Protein AF-A0A9E0LQG8-F1 (afdb_monomer)

Sequence (1253 aa):
SELAASFALAREAVRRRAPFCIGLVSGSLLGAQRAAEAGMAVLVPGSVGEAVDHTCAAILAAESALVPVVVALDGPTLAGAVQEAALPEIALLGRLLGHPADNVHCDGAALRELFGEHRRRIPRGHDAGRSVRLGGEPGPQAASAAYAAERIFFTPDLARHVDTALSRVAESTGRPLPAVAGSKLGRVDLGIVACGAFAETASALAAAAGRPGPRLAVVALRRFAPLPEAELAELVGGCRKLAVLERLDGATGAGAGILTATLRRGLTSTGAGVGADIELATIGVAGESATLRAADLAAACRVLAERFRPLLLPGLRTAASDAYPKRRALQDRFRRDLPGWDELSAHGEGDLDLRPAGGVTLRFERRLGNGELARASARLLGTVLGGHLRSRLELAAPAAGLAEHDWLIWAPEPFADPGEPPAADLEFQFVRPPEGGARDLFLGALVALVARRTGRPLKERVLRAVAEQLHAECAADELEAHAADLLAGFAEPEVALRPFLATGPSKPRTATPPRASGRSRAAVDSAGGGTGAIGAIGDGARFWDQIGLPLGEGAGDELLPDPTLALAALPALSSPVGASDFPGQPTFLPEKCTGCAACWTLCPHSAIEVNAQPIAQLLEAGIAAVGRSGRSAEGLRRFTRKLAERIAFEAATRHGGTLGEWLVSAAGAVFAAAALAPERLAEARAALALVASEIGVLQVAATPELYFSSAGTALADGALLVLAVDPDRCTACGICVAECAPEALVRQAVSAAPADGAPARLAAERATIHALDLLPASDKAAVERVAAAPKLGPLAAALLAPEGVVPLAGFDRARPGSASRLAVRQAFGLLARALAPRRAAQRAELQKLGERLAEAVHSTLGRALPDRDLAALSRGLDSAGGGVVDLGELATRLAGVVTSERVDVSRLGHLVEAARAVADLGARLGAGDDALSPLFSVVVGPGEALSWARQFPDNPFGVPATVAVSAPIALARGLAIAETERAVAAARVLRRARLELERPQEARLAPELLARLAWGDLDAAERTFAVPIVVLIDESAGDDEAGAANALLAAALPVAVVTLDGGYGRGPRSAWWAIAVTAASAGEGIVAHAAIAGDAAGGAGGSGMAPLAEAWTAFATGERSALVRVLAPSWVSRAAPGGAVEPFEDYVLDRARRAVEAREFPLGCRTAAAPSTPTALRVDPFSAREARTVVHDAELAALEVRHRAELAGLETELRHRLAERARTRLLELAAHRSAEISDGAKSTDRAESPRAS

pLDDT: mean 79.31, std 16.02, range [28.98, 97.31]

Radius of gyration: 38.54 Å; Cα contacts (8 Å, |Δi|>4): 2157; chains: 1; bounding box: 89×76×172 Å

Foldseek 3Di:
DVLLVVLVVLLVQQVLLAQDEAEAEFLFCSSVVSNQVSPEWEFFDAAQQLLQLLNQLQNQLSLQLSHYHYYYAQHQFHVPKDWDYDHDDPVLSCVSNPDQQDKDARDFDVSCVVANRIAGSGHDSDDPVDDDDPDDDDDPVCNVVSVVCCCPGRRPCSVVSSVVSQVSSCVSVVHHDDQKDWAAQQPWLEEEEEEYLVQLQQCLLQVVDDPPATRYIYMYGGILPPRPLVVVLRRDPNPAEYEYEGEDPDDDPVNDGPSQVSNLVSPVVVVNPDVPRHDYAYAYAYDSNGFAASQQVRQVRRCCSVDNARAAYRLADLAFDPVAVVQRVVSVVCPVVDPCSCRHYRYGPDFDASAPPLKAKEKEWEQFDFCVLVVLLSVCCCQFVNFIKGKRGDPDGHQHFDTDIIMMIGDRYDGRDNIDGPDHPYYFHYPDQDDQLLSLLQSLLSNLVSCVSSVNDGDLVSLLVVLCVQQVVDDPVSSVSSSVSNSNSNVCVVVSCVLRDDPDDDPPPQQPFDPCQLVSCCLLVVVVPPPPCVPHQQNLVVCCSQPVRCVRRVNNSSHHDDPCVVVVGAHAQRAGWGLLPAAWFWDFAQQLDALLLQQCLQFLFNQKDKAWAQQLQLQVLLQVQCVVVVHGLPLQNVCSVQLSVQLLVVCLPRFWDFQLVSLVVSCVVSLVVPPDDPVSSVSNVVSSVSSCQQQRLWIWGQHELQQADPVSHGDPRHIIMTIAGQSRQANNLQQSQVQPPSNSIGTDDDDSDDPPCSVVVNVSSVSNSNSVSSGDQHDPVSLVSQCPDQSRHDLSSLSSGLQLALQFHGDFSHDRSFLLSSLVSSLSSLLSVLLVVLLVVLLVVLVVLLVLLVVVLVVLVVLQDDPDCVVLVVVLVVVVDPDDDDPVVSCVSSVVRDPGDDRPVVLSVLSVVLSVVSVVLSVLQPDPPNSLRALAEEEEEDDPSCPRCPDPPRHRGSHHYDYDPDLSLVVLLVLLQVLLVVLLVVVLSVVLSVCSSPPVVVSVVSPVVSVPDGSVNDDQSSLLSRHAYEYEEELVPALVSLVSVLVSQVVLTRYEYEYEYQPPPCQCVRSLNVSLVVCLVVLAAKEWEAEDESSDDDDPDGHRCVQSSVRSNLSSRGHRYYYYYYYRHGLPPDPPVNDDRPDSRCPGRVVRVCCPVVVSTDGAMDHSPDPDPVPRDPDPVPVVVVVVCVVVVVVVVVVVVVVVVVVVVVVVVVVVVVVVVVVVVVVVVVVVVVVVVVVPPDDDDDDDDDDDD

Secondary structure (DSSP, 8-state):
-HHHHTHHHHHHHHHTT---EEEEEESSSHHHHHHHHHT-EEE--SSHHHHHHHHHHHHHHHHHHTS-EEEEEEIIIIIS------PPPHHHHHHHH--TT-EEE--SHHHHHHH-SEEESS--SSBTTB-----PPPPHHHHHHHHHHHHHHTSTTHHHHHHHHHHHHHHHHS----SEEE---TT-SEEEEE-THHHHHHHHHHHH--SSS--EEEEEE-EEES--HHHHHHHHTT-SEEEEEEEE-S--TTS--HHHHHHHHHHHHTT--BTTTBEEEEEEEESTT---BHHHHHHHHHHHHHS--SEEEET---S--TT-HHHHHHHHHHHHHSTTTTSSEE---S----PPTT-EEEEEEESSS-THHHHHHHHHHHHHH-SEEEEE--SSPPPTTS-EEEEEEEESS------B-S--SEEEEESS---HHHHHHHHHHHHHHHHHHHT----HHHHHHHHHHHTTTS-HHHHHHHHHHHHHHHH-HHHHHGGG--SS-----PPPPP---HHHHHHHHHHT-STT-TTSTT-HHHHIIIIIHHHHTT-GGG----HHHHTT---TT-----GGGSS-PEEE-GGG-----HHHHS-TT--EEEEEEEHHHHHHHHHHHHHHTT---GGGGGGHHHHHHHHHHHHTT--EEEHHHHHHHHHHHHHHHTT--HHHHHHHHHHHHHHHHHHTT-EEE--BTTTB-TTSPBPTT-EEEEEEE-TTT-----HHHHT-TT--EEEPP--SS--TTHHHHHHHHHHHHHHHHTSPSPPHHHHHHHHH-TTTHHHHHHHHSHHHHTTB-S--SPPTT-HHHHHHHHHHHHHHHHHHHHHHHHHHHHHHHHHHHHHHHHHHHHTTS-SS-HHHHHHHHHHH-SS---HHHHHHHHTTT--PPPP-HHHHHHHHHHHHHHHHHHHHT--TT-TTS-S-EEEE-S-STTGGGS-TT---BSS-EEE-SS-HHHHHHHHHHHHHHHHHHHHHHHHHHHHHHH-HHHHTTHHHHHHT--GGG--HHHHTTSPPEEEEEETTS-HHHHHHHHHHHHTT-SEEEEEEE---S-GGGSHHHHHHHHHHHHT-SEEEEEE---S-S--SS--TTHHHHHHHHHHHHT--EEEEEEE---S-S---TT-----HHHHHHHHHHHHHHTTSS--EEE-TTS---TTTT---TTHHHHHHHHHHHHHHHHHHHHHHHHHHHHHHHHHHHHHHHHHHHHHHHHHHHHHHHHHTTS-----------

Nearest PDB structures (foldseek):
  6cio-assembly3_E  TM=6.772E-01  e=2.168E-27  Moorella thermoacetica ATCC 39073
  6cio-assembly2_D  TM=6.662E-01  e=2.625E-27  Moorella thermoacetica ATCC 39073
  6cip-assembly1_B  TM=6.735E-01  e=9.550E-27  Moorella thermoacetica ATCC 39073
  2c3m-assembly1_A  TM=6.853E-01  e=3.983E-25  Desulfocurvibacter africanus
  7plm-assembly1_B  TM=6.767E-01  e=3.268E-24  Desulfocurvibacter africanus

Structure (mmCIF, N/CA/C/O backbone):
data_AF-A0A9E0LQG8-F1
#
_entry.id   AF-A0A9E0LQG8-F1
#
loop_
_atom_site.group_PDB
_atom_site.id
_atom_site.type_symbol
_atom_site.label_atom_id
_atom_site.label_alt_id
_atom_site.label_comp_id
_atom_site.label_asym_id
_atom_site.label_entity_id
_atom_site.label_seq_id
_atom_site.pdbx_PDB_ins_code
_atom_site.Cartn_x
_atom_site.Cartn_y
_atom_site.Cartn_z
_atom_site.occupancy
_atom_site.B_iso_or_equiv
_atom_site.auth_seq_id
_atom_site.auth_comp_id
_atom_site.auth_asym_id
_atom_site.auth_atom_id
_atom_site.pdbx_PDB_model_num
ATOM 1 N N . SER A 1 1 ? -10.215 -6.485 8.332 1.00 58.19 1 SER A N 1
ATOM 2 C CA . SER A 1 1 ? -10.080 -7.384 7.160 1.00 58.19 1 SER A CA 1
ATOM 3 C C . SER A 1 1 ? -9.620 -8.795 7.545 1.00 58.19 1 SER A C 1
ATOM 5 O O . SER A 1 1 ? -10.278 -9.752 7.157 1.00 58.19 1 SER A O 1
ATOM 7 N N . GLU A 1 2 ? -8.560 -8.961 8.343 1.00 67.81 2 GLU A N 1
ATOM 8 C CA . GLU A 1 2 ? -7.999 -10.278 8.722 1.00 67.81 2 GLU A CA 1
ATOM 9 C C . GLU A 1 2 ? -9.005 -11.238 9.376 1.00 67.81 2 GLU A C 1
ATOM 11 O O . GLU A 1 2 ? -9.117 -12.399 8.978 1.00 67.81 2 GLU A O 1
ATOM 16 N N . LEU A 1 3 ? -9.807 -10.749 10.330 1.00 77.50 3 LEU A N 1
ATOM 17 C CA . LEU A 1 3 ? -10.852 -11.563 10.962 1.00 77.50 3 LEU A CA 1
ATOM 18 C C . LEU A 1 3 ? -11.924 -12.015 9.955 1.00 77.50 3 LEU A C 1
ATOM 20 O O . LEU A 1 3 ? -12.453 -13.118 10.068 1.00 77.50 3 LEU A O 1
ATOM 24 N N . ALA A 1 4 ? -12.218 -11.190 8.944 1.00 73.38 4 ALA A N 1
ATOM 25 C CA . ALA A 1 4 ? -13.149 -11.549 7.878 1.00 73.38 4 ALA A CA 1
ATOM 26 C C . ALA A 1 4 ? -12.571 -12.640 6.962 1.00 73.38 4 ALA A C 1
ATOM 28 O O . ALA A 1 4 ? -13.299 -13.556 6.585 1.00 73.38 4 ALA A O 1
ATOM 29 N N . ALA A 1 5 ? -11.268 -12.585 6.663 1.00 69.75 5 ALA A N 1
ATOM 30 C CA . ALA A 1 5 ? -10.566 -13.653 5.948 1.00 69.75 5 ALA A CA 1
ATOM 31 C C . ALA A 1 5 ? -10.515 -14.957 6.771 1.00 69.75 5 ALA A C 1
ATOM 33 O O . ALA A 1 5 ? -10.634 -16.048 6.220 1.00 69.75 5 ALA A O 1
ATOM 34 N N . SER A 1 6 ? -10.442 -14.846 8.101 1.00 79.19 6 SER A N 1
ATOM 35 C CA . SER A 1 6 ? -10.360 -15.972 9.045 1.00 79.19 6 SER A CA 1
ATOM 36 C C . SER A 1 6 ? -11.721 -16.461 9.569 1.00 79.19 6 SER A C 1
ATOM 38 O O . SER A 1 6 ? -11.793 -17.126 10.605 1.00 79.19 6 SER A O 1
ATOM 40 N N . PHE A 1 7 ? -12.825 -16.167 8.873 1.00 85.19 7 PHE A N 1
ATOM 41 C CA . PHE A 1 7 ? -14.186 -16.466 9.343 1.00 85.19 7 PHE A CA 1
ATOM 42 C C . PHE A 1 7 ? -14.422 -17.953 9.682 1.00 85.19 7 PHE A C 1
ATOM 44 O O . PHE A 1 7 ? -15.135 -18.273 10.635 1.00 85.19 7 PHE A O 1
ATOM 51 N N . ALA A 1 8 ? -13.799 -18.881 8.947 1.00 83.44 8 ALA A N 1
ATOM 52 C CA . ALA A 1 8 ? -13.901 -20.314 9.235 1.00 83.44 8 ALA A CA 1
ATOM 53 C C . ALA A 1 8 ? -13.293 -20.682 10.604 1.00 83.44 8 ALA A C 1
ATOM 55 O O . ALA A 1 8 ? -13.911 -21.424 11.369 1.00 83.44 8 ALA A O 1
ATOM 56 N N . LEU A 1 9 ? -12.131 -20.111 10.942 1.00 86.06 9 LEU A N 1
ATOM 57 C CA . LEU A 1 9 ? -11.485 -20.294 12.246 1.00 86.06 9 LEU A CA 1
ATOM 58 C C . LEU A 1 9 ? -12.303 -19.652 13.369 1.00 86.06 9 LEU A C 1
ATOM 60 O O . LEU A 1 9 ? -12.453 -20.248 14.433 1.00 86.06 9 LEU A O 1
ATOM 64 N N . ALA A 1 10 ? -12.890 -18.480 13.114 1.00 89.81 10 ALA A N 1
ATOM 65 C CA . ALA A 1 10 ? -13.790 -17.818 14.054 1.00 89.81 10 ALA A CA 1
ATOM 66 C C . ALA A 1 10 ? -14.988 -18.718 14.416 1.00 89.81 10 ALA A C 1
ATOM 68 O O . ALA A 1 10 ? -15.281 -18.922 15.596 1.00 89.81 10 ALA A O 1
ATOM 69 N N . ARG A 1 11 ? -15.635 -19.334 13.416 1.00 89.44 11 ARG A N 1
ATOM 70 C CA . ARG A 1 11 ? -16.721 -20.303 13.646 1.00 89.44 11 ARG A CA 1
ATOM 71 C C . ARG A 1 11 ? -16.251 -21.529 14.418 1.00 89.44 11 ARG A C 1
ATOM 73 O O . ARG A 1 11 ? -16.964 -22.001 15.300 1.00 89.44 11 ARG A O 1
ATOM 80 N N . GLU A 1 12 ? -15.072 -22.049 14.098 1.00 88.44 12 GLU A N 1
ATOM 81 C CA . GLU A 1 12 ? -14.529 -23.215 14.793 1.00 88.44 12 GLU A CA 1
ATOM 82 C C . GLU A 1 12 ? -14.223 -22.911 16.266 1.00 88.44 12 GLU A C 1
ATOM 84 O O . GLU A 1 12 ? -14.535 -23.722 17.136 1.00 88.44 12 GLU A O 1
ATOM 89 N N . ALA A 1 13 ? -13.701 -21.723 16.578 1.00 90.44 13 ALA A N 1
ATOM 90 C CA . ALA A 1 13 ? -13.468 -21.290 17.954 1.00 90.44 13 ALA A CA 1
ATOM 91 C C . ALA A 1 13 ? -14.769 -21.228 18.779 1.00 90.44 13 ALA A C 1
ATOM 93 O O . ALA A 1 13 ? -14.799 -21.703 19.917 1.00 90.44 13 ALA A O 1
ATOM 94 N N . VAL A 1 14 ? -15.856 -20.714 18.188 1.00 90.62 14 VAL A N 1
ATOM 95 C CA . VAL A 1 14 ? -17.195 -20.694 18.807 1.00 90.62 14 VAL A CA 1
ATOM 96 C C . VAL A 1 14 ? -17.715 -22.117 19.034 1.00 90.62 14 VAL A C 1
ATOM 98 O O . VAL A 1 14 ? -18.137 -22.445 20.145 1.00 90.62 14 VAL A O 1
ATOM 101 N N . ARG A 1 15 ? -17.624 -22.998 18.026 1.00 86.62 15 ARG A N 1
ATOM 102 C CA . ARG A 1 15 ? -18.036 -24.410 18.154 1.00 86.62 15 ARG A CA 1
ATOM 103 C C . ARG A 1 15 ? -17.250 -25.155 19.231 1.00 86.62 15 ARG A C 1
ATOM 105 O O . ARG A 1 15 ? -17.828 -25.959 19.959 1.00 86.62 15 ARG A O 1
ATOM 112 N N . ARG A 1 16 ? -15.947 -24.881 19.349 1.00 86.81 16 ARG A N 1
ATOM 113 C CA . ARG A 1 16 ? -15.053 -25.477 20.358 1.00 86.81 16 ARG A CA 1
ATOM 114 C C . ARG A 1 16 ? -15.191 -24.878 21.749 1.00 86.81 16 ARG A C 1
ATOM 116 O O . ARG A 1 16 ? -14.529 -25.361 22.665 1.00 86.81 16 ARG A O 1
ATOM 123 N N . ARG A 1 17 ? -16.040 -23.864 21.915 1.00 88.56 17 ARG A N 1
ATOM 124 C CA . ARG A 1 17 ? -16.267 -23.183 23.191 1.00 88.56 17 ARG A CA 1
ATOM 125 C C . ARG A 1 17 ? -14.987 -22.580 23.781 1.00 88.56 17 ARG A C 1
ATOM 127 O O . ARG A 1 17 ? -14.706 -22.737 24.966 1.00 88.56 17 ARG A O 1
ATOM 134 N N . ALA A 1 18 ? -14.175 -21.943 22.934 1.00 89.75 18 ALA A N 1
ATOM 135 C CA . ALA A 1 18 ? -12.895 -21.361 23.330 1.00 89.75 18 ALA A CA 1
ATOM 136 C C . ALA A 1 18 ? -13.086 -19.963 23.969 1.00 89.75 18 ALA A C 1
ATOM 138 O O . ALA A 1 18 ? -13.532 -19.050 23.275 1.00 89.75 18 ALA A O 1
ATOM 139 N N . PRO A 1 19 ? -12.750 -19.758 25.259 1.00 91.94 19 PRO A N 1
ATOM 140 C CA . PRO A 1 19 ? -12.943 -18.476 25.935 1.00 91.94 19 PRO A CA 1
ATOM 141 C C . PRO A 1 19 ? -11.715 -17.568 25.763 1.00 91.94 19 PRO A C 1
ATOM 143 O O . PRO A 1 19 ? -10.728 -17.709 26.482 1.00 91.94 19 PRO A O 1
ATOM 146 N N . PHE A 1 20 ? -11.754 -16.635 24.812 1.00 93.31 20 PHE A N 1
ATOM 147 C CA . PHE A 1 20 ? -10.714 -15.609 24.663 1.00 93.31 20 PHE A CA 1
ATOM 148 C C . PHE A 1 20 ? -11.277 -14.279 24.149 1.00 93.31 20 PHE A C 1
ATOM 150 O O . PHE A 1 20 ? -12.365 -14.223 23.577 1.00 93.31 20 PHE A O 1
ATOM 157 N N . CYS A 1 21 ? -10.523 -13.202 24.363 1.00 94.56 21 CYS A N 1
ATOM 158 C CA . CYS A 1 21 ? -10.862 -11.859 23.901 1.00 94.56 21 CYS A CA 1
ATOM 159 C C . CYS A 1 21 ? -10.069 -11.515 22.631 1.00 94.56 21 CYS A C 1
ATOM 161 O O . CYS A 1 21 ? -8.882 -11.834 22.542 1.00 94.56 21 CYS A O 1
ATOM 163 N N . ILE A 1 22 ? -10.713 -10.861 21.662 1.00 94.44 22 ILE A N 1
ATOM 164 C CA . ILE A 1 22 ? -10.077 -10.338 20.446 1.00 94.44 22 ILE A CA 1
ATOM 165 C C . ILE A 1 22 ? -10.161 -8.810 20.471 1.00 94.44 22 ILE A C 1
ATOM 167 O O . ILE A 1 22 ? -11.255 -8.250 20.399 1.00 94.44 22 ILE A O 1
ATOM 171 N N . GLY A 1 23 ? -9.012 -8.134 20.519 1.00 93.00 23 GLY A N 1
ATOM 172 C CA . GLY A 1 23 ? -8.926 -6.703 20.228 1.00 93.00 23 GLY A CA 1
ATOM 173 C C . GLY A 1 23 ? -8.919 -6.488 18.718 1.00 93.00 23 GLY A C 1
ATOM 174 O O . GLY A 1 23 ? -7.959 -6.859 18.048 1.00 93.00 23 GLY A O 1
ATOM 175 N N . LEU A 1 24 ? -9.995 -5.924 18.174 1.00 90.12 24 LEU A N 1
ATOM 176 C CA . LEU A 1 24 ? -10.141 -5.665 16.746 1.00 90.12 24 LEU A CA 1
ATOM 177 C C . LEU A 1 24 ? -9.967 -4.169 16.486 1.00 90.12 24 LEU A C 1
ATOM 179 O O . LEU A 1 24 ? -10.887 -3.396 16.725 1.00 90.12 24 LEU A O 1
ATOM 183 N N . VAL A 1 25 ? -8.815 -3.769 15.955 1.00 86.19 25 VAL A N 1
ATOM 184 C CA . VAL A 1 25 ? -8.621 -2.417 15.414 1.00 86.19 25 VAL A CA 1
ATOM 185 C C . VAL A 1 25 ? -9.065 -2.430 13.957 1.00 86.19 25 VAL A C 1
ATOM 187 O O . VAL A 1 25 ? -8.569 -3.229 13.164 1.00 86.19 25 VAL A O 1
ATOM 190 N N . SER A 1 26 ? -10.042 -1.600 13.605 1.00 73.38 26 SER A N 1
ATOM 191 C CA . SER A 1 26 ? -10.614 -1.595 12.259 1.00 73.38 26 SER A CA 1
ATOM 192 C C . SER A 1 26 ? -11.072 -0.195 11.882 1.00 73.38 26 SER A C 1
ATOM 194 O O . SER A 1 26 ? -11.668 0.500 12.698 1.00 73.38 26 SER A O 1
ATOM 196 N N . GLY A 1 27 ? -10.859 0.194 10.627 1.00 70.62 27 GLY A N 1
ATOM 197 C CA . GLY A 1 27 ? -11.502 1.363 10.026 1.00 70.62 27 GLY A CA 1
ATOM 198 C C . GLY A 1 27 ? -12.930 1.063 9.561 1.00 70.62 27 GLY A C 1
ATOM 199 O O . GLY A 1 27 ? -13.397 1.690 8.622 1.00 70.62 27 GLY A O 1
ATOM 200 N N . SER A 1 28 ? -13.606 0.055 10.129 1.00 78.25 28 SER A N 1
ATOM 201 C CA . SER A 1 28 ? -14.960 -0.352 9.731 1.00 78.25 28 SER A CA 1
ATOM 202 C C . SER A 1 28 ? -15.582 -1.416 10.633 1.00 78.25 28 SER A C 1
ATOM 204 O O . SER A 1 28 ? -14.892 -2.069 11.422 1.00 78.25 28 SER A O 1
ATOM 206 N N . LEU A 1 29 ? -16.878 -1.681 10.436 1.00 86.88 29 LEU A N 1
ATOM 207 C CA . LEU A 1 29 ? -17.617 -2.742 11.128 1.00 86.88 29 LEU A CA 1
ATOM 208 C C . LEU A 1 29 ? -17.605 -4.106 10.412 1.00 86.88 29 LEU A C 1
ATOM 210 O O . LEU A 1 29 ? -18.259 -5.034 10.886 1.00 86.88 29 LEU A O 1
ATOM 214 N N . LEU A 1 30 ? -16.859 -4.295 9.317 1.00 86.38 30 LEU A N 1
ATOM 215 C CA . LEU A 1 30 ? -16.855 -5.572 8.587 1.00 86.38 30 LEU A CA 1
ATOM 216 C C . LEU A 1 30 ? -16.350 -6.734 9.453 1.00 86.38 30 LEU A C 1
ATOM 218 O O . LEU A 1 30 ? -16.958 -7.804 9.487 1.00 86.38 30 LEU A O 1
ATOM 222 N N . GLY A 1 31 ? -15.254 -6.529 10.188 1.00 87.19 31 GLY A N 1
ATOM 223 C CA . GLY A 1 31 ? -14.739 -7.537 11.119 1.00 87.19 31 GLY A CA 1
ATOM 224 C C . GLY A 1 31 ? -15.724 -7.841 12.253 1.00 87.19 31 GLY A C 1
ATOM 225 O O . GLY A 1 31 ? -15.945 -9.007 12.574 1.00 87.19 31 GLY A O 1
ATOM 226 N N . ALA A 1 32 ? -16.375 -6.805 12.794 1.00 90.00 32 ALA A N 1
ATOM 227 C CA . ALA A 1 32 ? -17.415 -6.927 13.815 1.00 90.00 32 ALA A CA 1
ATOM 228 C C . ALA A 1 32 ? -18.627 -7.731 13.310 1.00 90.00 32 ALA A C 1
ATOM 230 O O . ALA A 1 32 ? -19.094 -8.640 13.994 1.00 90.00 32 ALA A O 1
ATOM 231 N N . GLN A 1 33 ? -19.093 -7.470 12.085 1.00 91.06 33 GLN A N 1
ATOM 232 C CA . GLN A 1 33 ? -20.164 -8.239 11.453 1.00 91.06 33 GLN A CA 1
ATOM 233 C C . GLN A 1 33 ? -19.786 -9.713 11.300 1.00 91.06 33 GLN A C 1
ATOM 235 O O . GLN A 1 33 ? -20.578 -10.585 11.647 1.00 91.06 33 GLN A O 1
ATOM 240 N N . ARG A 1 34 ? -18.573 -10.012 10.821 1.00 91.06 34 ARG A N 1
ATOM 241 C CA . ARG A 1 34 ? -18.114 -11.402 10.666 1.00 91.06 34 ARG A CA 1
ATOM 242 C C . ARG A 1 34 ? -17.960 -12.117 12.004 1.00 91.06 34 ARG A C 1
ATOM 244 O O . ARG A 1 34 ? -18.298 -13.293 12.093 1.00 91.06 34 ARG A O 1
ATOM 251 N N . ALA A 1 35 ? -17.521 -11.425 13.050 1.00 92.75 35 ALA A N 1
ATOM 252 C CA . ALA A 1 35 ? -17.508 -11.980 14.400 1.00 92.75 35 ALA A CA 1
ATOM 253 C C . ALA A 1 35 ? -18.928 -12.323 14.884 1.00 92.75 35 ALA A C 1
ATOM 255 O O . ALA A 1 35 ? -19.174 -13.436 15.353 1.00 92.75 35 ALA A O 1
ATOM 256 N N . ALA A 1 36 ? -19.877 -11.403 14.695 1.00 92.75 36 ALA A N 1
ATOM 257 C CA . ALA A 1 36 ? -21.278 -11.612 15.050 1.00 92.75 36 ALA A CA 1
ATOM 258 C C . ALA A 1 36 ? -21.901 -12.789 14.274 1.00 92.75 36 ALA A C 1
ATOM 260 O O . ALA A 1 36 ? -22.530 -13.661 14.868 1.00 92.75 36 ALA A O 1
ATOM 261 N N . GLU A 1 37 ? -21.665 -12.873 12.960 1.00 92.31 37 GLU A N 1
ATOM 262 C CA . GLU A 1 37 ? -22.109 -13.987 12.106 1.00 92.31 37 GLU A CA 1
ATOM 263 C C . GLU A 1 37 ? -21.490 -15.335 12.512 1.00 92.31 37 GLU A C 1
ATOM 265 O O . GLU A 1 37 ? -22.101 -16.384 12.296 1.00 92.31 37 GLU A O 1
ATOM 270 N N . ALA A 1 38 ? -20.291 -15.329 13.106 1.00 92.50 38 ALA A N 1
ATOM 271 C CA . ALA A 1 38 ? -19.655 -16.530 13.639 1.00 92.50 38 ALA A CA 1
ATOM 272 C C . ALA A 1 38 ? -20.252 -16.981 14.985 1.00 92.50 38 ALA A C 1
ATOM 274 O O . ALA A 1 38 ? -20.017 -18.121 15.385 1.00 92.50 38 ALA A O 1
ATOM 275 N N . GLY A 1 39 ? -21.033 -16.124 15.655 1.00 91.94 39 GLY A N 1
ATOM 276 C CA . GLY A 1 39 ? -21.645 -16.379 16.962 1.00 91.94 39 GLY A CA 1
ATOM 277 C C . GLY A 1 39 ? -20.893 -15.770 18.151 1.00 91.94 39 GLY A C 1
ATOM 278 O O . GLY A 1 39 ? -21.130 -16.181 19.284 1.00 91.94 39 GLY A O 1
ATOM 279 N N . MET A 1 40 ? -19.981 -14.822 17.913 1.00 94.69 40 MET A N 1
ATOM 280 C CA . MET A 1 40 ? -19.257 -14.099 18.966 1.00 94.69 40 MET A CA 1
ATOM 281 C C . MET A 1 40 ? -20.051 -12.886 19.460 1.00 94.69 40 MET A C 1
ATOM 283 O O . MET A 1 40 ? -20.834 -12.296 18.712 1.00 94.69 40 MET A O 1
ATOM 287 N N . ALA A 1 41 ? -19.797 -12.467 20.701 1.00 95.62 41 ALA A N 1
ATOM 288 C CA . ALA A 1 41 ? -20.232 -11.151 21.162 1.00 95.62 41 ALA A CA 1
ATOM 289 C C . ALA A 1 41 ? -19.252 -10.067 20.692 1.00 95.62 41 ALA A C 1
ATOM 291 O O . ALA A 1 41 ? -18.055 -10.321 20.553 1.00 95.62 41 ALA A O 1
ATOM 292 N N . VAL A 1 42 ? -19.758 -8.859 20.454 1.00 96.25 42 VAL A N 1
ATOM 293 C CA . VAL A 1 42 ? -18.986 -7.722 19.952 1.00 96.25 42 VAL A CA 1
ATOM 294 C C . VAL A 1 42 ? -19.353 -6.457 20.724 1.00 96.25 42 VAL A C 1
ATOM 296 O O . VAL A 1 42 ? -20.501 -6.004 20.684 1.00 96.25 42 VAL A O 1
ATOM 299 N N . LEU A 1 43 ? -18.358 -5.876 21.390 1.00 96.44 43 LEU A N 1
ATOM 300 C CA . LEU A 1 43 ? -18.424 -4.597 22.094 1.00 96.44 43 LEU A CA 1
ATOM 301 C C . LEU A 1 43 ? -17.722 -3.507 21.276 1.00 96.44 43 LEU A C 1
ATOM 303 O O . LEU A 1 43 ? -16.688 -3.758 20.664 1.00 96.44 43 LEU A O 1
ATOM 307 N N . VAL A 1 44 ? -18.279 -2.298 21.281 1.00 94.25 44 VAL A N 1
ATOM 308 C CA . VAL A 1 44 ? -17.812 -1.119 20.533 1.00 94.25 44 VAL A CA 1
ATOM 309 C C . VAL A 1 44 ? -17.687 0.080 21.492 1.00 94.25 44 VAL A C 1
ATOM 311 O O . VAL A 1 44 ? -18.633 0.858 21.641 1.00 94.25 44 VAL A O 1
ATOM 314 N N . PRO A 1 45 ? -16.559 0.216 22.218 1.00 92.38 45 PRO A N 1
ATOM 315 C CA . PRO A 1 45 ? -16.337 1.327 23.149 1.00 92.38 45 PRO A CA 1
ATOM 316 C C . PRO A 1 45 ? -16.318 2.687 22.440 1.00 92.38 45 PRO A C 1
ATOM 318 O O . PRO A 1 45 ? -15.923 2.784 21.280 1.00 92.38 45 PRO A O 1
ATOM 321 N N . GLY A 1 46 ? -16.726 3.743 23.146 1.00 88.38 46 GLY A N 1
ATOM 322 C CA . GLY A 1 46 ? -16.692 5.126 22.659 1.00 88.38 46 GLY A CA 1
ATOM 323 C C . GLY A 1 46 ? -15.464 5.938 23.066 1.00 88.38 46 GLY A C 1
ATOM 324 O O . GLY A 1 46 ? -15.179 6.938 22.419 1.00 88.38 46 GLY A O 1
ATOM 325 N N . SER A 1 47 ? -14.740 5.518 24.105 1.00 88.31 47 SER A N 1
ATOM 326 C CA . SER A 1 47 ? -13.563 6.219 24.638 1.00 88.31 47 SER A CA 1
ATOM 327 C C . SER A 1 47 ? -12.463 5.242 25.047 1.00 88.31 47 SER A C 1
ATOM 329 O O . SER A 1 47 ? -12.698 4.034 25.162 1.00 88.31 47 SER A O 1
ATOM 331 N N . VAL A 1 48 ? -11.245 5.750 25.268 1.00 89.88 48 VAL A N 1
ATOM 332 C CA . VAL A 1 48 ? -10.102 4.908 25.672 1.00 89.88 48 VAL A CA 1
ATOM 333 C C . VAL A 1 48 ? -10.369 4.257 27.033 1.00 89.88 48 VAL A C 1
ATOM 335 O O . VAL A 1 48 ? -10.083 3.076 27.222 1.00 89.88 48 VAL A O 1
ATOM 338 N N . GLY A 1 49 ? -10.987 4.991 27.964 1.00 89.69 49 GLY A N 1
ATOM 339 C CA . GLY A 1 49 ? -11.406 4.448 29.258 1.00 89.69 49 GLY A CA 1
ATOM 340 C C . GLY A 1 49 ? -12.442 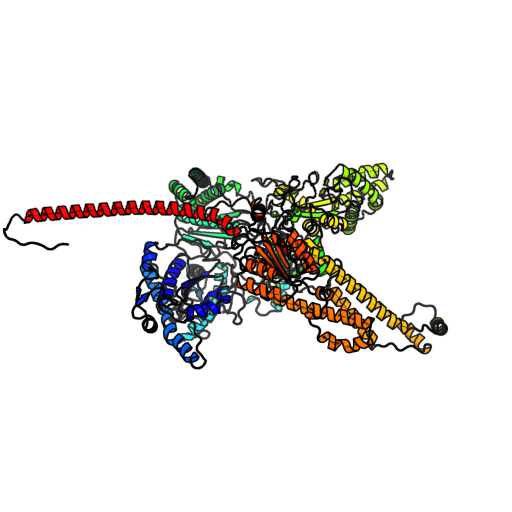3.328 29.124 1.00 89.69 49 GLY A C 1
ATOM 341 O O . GLY A 1 49 ? -12.265 2.259 29.707 1.00 89.69 49 GLY A O 1
ATOM 342 N N . GLU A 1 50 ? -13.479 3.527 28.299 1.00 91.44 50 GLU A N 1
ATOM 343 C CA . GLU A 1 50 ? -14.474 2.480 28.024 1.00 91.44 50 GLU A CA 1
ATOM 344 C C . GLU A 1 50 ? -13.840 1.247 27.360 1.00 91.44 50 GLU A C 1
ATOM 346 O O . GLU A 1 50 ? -14.253 0.126 27.640 1.00 91.44 50 GLU A O 1
ATOM 351 N N . ALA A 1 51 ? -12.830 1.416 26.499 1.00 92.75 51 ALA A N 1
ATOM 352 C CA . ALA A 1 51 ? -12.149 0.296 25.850 1.00 92.75 51 ALA A CA 1
ATOM 353 C C . ALA A 1 51 ? -11.430 -0.617 26.856 1.00 92.75 51 ALA A C 1
ATOM 355 O O . ALA A 1 51 ? -11.482 -1.843 26.723 1.00 92.75 51 ALA A O 1
ATOM 356 N N . VAL A 1 52 ? -10.811 -0.039 27.890 1.00 92.50 52 VAL A N 1
ATOM 357 C CA . VAL A 1 52 ? -10.178 -0.795 28.984 1.00 92.50 52 VAL A CA 1
ATOM 358 C C . VAL A 1 52 ? -11.222 -1.589 29.771 1.00 92.50 52 VAL A C 1
ATOM 360 O O . VAL A 1 52 ? -11.056 -2.791 29.999 1.00 92.50 52 VAL A O 1
ATOM 363 N N . ASP A 1 53 ? -12.332 -0.948 30.128 1.00 94.81 53 ASP A N 1
ATOM 364 C CA . ASP A 1 53 ? -13.402 -1.585 30.897 1.00 94.81 53 ASP A CA 1
ATOM 365 C C . ASP A 1 53 ? -14.131 -2.672 30.090 1.00 94.81 53 ASP A C 1
ATOM 367 O O . ASP A 1 53 ? -14.343 -3.782 30.585 1.00 94.81 53 ASP A O 1
ATOM 371 N N . HIS A 1 54 ? -14.441 -2.408 28.817 1.00 95.56 54 HIS A N 1
ATOM 372 C CA . HIS A 1 54 ? -15.004 -3.399 27.900 1.00 95.56 54 HIS A CA 1
ATOM 373 C C . HIS A 1 54 ? -14.055 -4.569 27.653 1.00 95.56 54 HIS A C 1
ATOM 375 O O . HIS A 1 54 ? -14.529 -5.686 27.483 1.00 95.56 54 HIS A O 1
ATOM 381 N N . THR A 1 55 ? -12.737 -4.363 27.681 1.00 95.75 55 THR A N 1
ATOM 382 C CA . THR A 1 55 ? -11.772 -5.472 27.596 1.00 95.75 55 THR A CA 1
ATOM 383 C C . THR A 1 55 ? -11.867 -6.376 28.822 1.00 95.75 55 THR A C 1
ATOM 385 O O . THR A 1 55 ? -11.917 -7.600 28.680 1.00 95.75 55 THR A O 1
ATOM 388 N N . CYS A 1 56 ? -11.980 -5.797 30.021 1.00 95.56 56 CYS A N 1
ATOM 389 C CA . CYS A 1 56 ? -12.205 -6.568 31.245 1.00 95.56 56 CYS A CA 1
ATOM 390 C C . CYS A 1 56 ? -13.534 -7.339 31.180 1.00 95.56 56 CYS A C 1
ATOM 392 O O . CYS A 1 56 ? -13.577 -8.535 31.477 1.00 95.56 56 CYS A O 1
ATOM 394 N N . ALA A 1 57 ? -14.608 -6.680 30.734 1.00 96.69 57 ALA A N 1
ATOM 395 C CA . ALA A 1 57 ? -15.920 -7.302 30.590 1.00 96.69 57 ALA A CA 1
ATOM 396 C C . ALA A 1 57 ? -15.912 -8.407 29.523 1.00 96.69 57 ALA A C 1
ATOM 398 O O . ALA A 1 57 ? -16.494 -9.466 29.737 1.00 96.69 57 ALA A O 1
ATOM 399 N N . ALA A 1 58 ? -15.209 -8.207 28.407 1.00 97.31 58 ALA A N 1
ATOM 400 C CA . ALA A 1 58 ? -15.073 -9.190 27.341 1.00 97.31 58 ALA A CA 1
ATOM 401 C C . ALA A 1 58 ? -14.373 -10.464 27.821 1.00 97.31 58 ALA A C 1
ATOM 403 O O . ALA A 1 58 ? -14.829 -11.554 27.489 1.00 97.31 58 ALA A O 1
ATOM 404 N N . ILE A 1 59 ? -13.323 -10.352 28.643 1.00 95.62 59 ILE A N 1
ATOM 405 C CA . ILE A 1 59 ? -12.657 -11.519 29.245 1.00 95.62 59 ILE A CA 1
ATOM 406 C C . ILE A 1 59 ? -13.635 -12.286 30.145 1.00 95.62 59 ILE A C 1
ATOM 408 O O . ILE A 1 59 ? -13.805 -13.492 29.981 1.00 95.62 59 ILE A O 1
ATOM 412 N N . LEU A 1 60 ? -14.340 -11.593 31.045 1.00 95.25 60 LEU A N 1
ATOM 413 C CA . LEU A 1 60 ? -15.318 -12.219 31.945 1.00 95.25 60 LEU A CA 1
ATOM 414 C C . LEU A 1 60 ? -16.497 -12.859 31.193 1.00 95.25 60 LEU A C 1
ATOM 416 O O . LEU A 1 60 ? -16.961 -13.948 31.548 1.00 95.25 60 LEU A O 1
ATOM 420 N N . ALA A 1 61 ? -16.990 -12.197 30.148 1.00 94.94 61 ALA A N 1
ATOM 421 C CA . ALA A 1 61 ? -18.048 -12.709 29.288 1.00 94.94 61 ALA A CA 1
ATOM 422 C C . ALA A 1 61 ? -17.569 -13.933 28.495 1.00 94.94 61 ALA A C 1
ATOM 424 O O . ALA A 1 61 ? -18.281 -14.933 28.434 1.00 94.94 61 ALA A O 1
ATOM 425 N N . ALA A 1 62 ? -16.346 -13.894 27.956 1.00 95.19 62 ALA A N 1
ATOM 426 C CA . ALA A 1 62 ? -15.760 -15.017 27.236 1.00 95.19 62 ALA A CA 1
ATOM 427 C C . ALA A 1 62 ? -15.592 -16.239 28.143 1.00 95.19 62 ALA A C 1
ATOM 429 O O . ALA A 1 62 ? -15.966 -17.347 27.762 1.00 95.19 62 ALA A O 1
ATOM 430 N N . GLU A 1 63 ? -15.088 -16.037 29.364 1.00 93.56 63 GLU A N 1
ATOM 431 C CA . GLU A 1 63 ? -14.938 -17.094 30.363 1.00 93.56 63 GLU A CA 1
ATOM 432 C C . GLU A 1 63 ? -16.275 -17.692 30.784 1.00 93.56 63 GLU A C 1
ATOM 434 O O . GLU A 1 63 ? -16.369 -18.911 30.899 1.00 93.56 63 GLU A O 1
ATOM 439 N N . SER A 1 64 ? -17.299 -16.873 31.031 1.00 91.06 64 SER A N 1
ATOM 440 C CA . SER A 1 64 ? -18.607 -17.345 31.508 1.00 91.06 64 SER A CA 1
ATOM 441 C C . SER A 1 64 ? -19.409 -18.046 30.411 1.00 91.06 64 SER A C 1
ATOM 443 O O . SER A 1 64 ? -19.858 -19.172 30.629 1.00 91.06 64 SER A O 1
ATOM 445 N N . ALA A 1 65 ? -19.496 -17.445 29.221 1.00 91.00 65 ALA A N 1
ATOM 446 C CA . ALA A 1 65 ? -20.232 -17.992 28.084 1.00 91.00 65 ALA A CA 1
ATOM 447 C C . ALA A 1 65 ? -19.484 -19.127 27.357 1.00 91.00 65 ALA A C 1
ATOM 449 O O . ALA A 1 65 ? -20.101 -19.886 26.609 1.00 91.00 65 ALA A O 1
ATOM 450 N N . LEU A 1 66 ? -18.165 -19.247 27.561 1.00 91.75 66 LEU A N 1
ATOM 451 C CA . LEU A 1 66 ? -17.266 -20.102 26.779 1.00 91.75 66 LEU A CA 1
ATOM 452 C C . LEU A 1 66 ? -17.375 -19.829 25.273 1.00 91.75 66 LEU A C 1
ATOM 454 O O . LEU A 1 66 ? -17.534 -20.741 24.463 1.00 91.75 66 LEU A O 1
ATOM 458 N N . VAL A 1 67 ? -17.318 -18.555 24.895 1.00 92.31 67 VAL A N 1
ATOM 459 C CA . VAL A 1 67 ? -17.354 -18.098 23.500 1.00 92.31 67 VAL A CA 1
ATOM 460 C C . VAL A 1 67 ? -16.368 -16.943 23.350 1.00 92.31 67 VAL A C 1
ATOM 462 O O . VAL A 1 67 ? -16.252 -16.154 24.287 1.00 92.31 67 VAL A O 1
ATOM 465 N N . PRO A 1 68 ? -15.672 -16.784 22.214 1.00 95.25 68 PRO A N 1
ATOM 466 C CA . PRO A 1 68 ? -14.839 -15.609 22.019 1.00 95.25 68 PRO A CA 1
ATOM 467 C C . PRO A 1 68 ? -15.665 -14.318 22.039 1.00 95.25 68 PRO A C 1
ATOM 469 O O . PRO A 1 68 ? -16.794 -14.286 21.536 1.00 95.25 68 PRO A O 1
ATOM 472 N N . VAL A 1 69 ? -15.089 -13.250 22.591 1.00 96.94 69 VAL A N 1
ATOM 473 C CA . VAL A 1 69 ? -15.697 -11.910 22.622 1.00 96.94 69 VAL A CA 1
ATOM 474 C C . VAL A 1 69 ? -14.755 -10.911 21.964 1.00 96.94 69 VAL A C 1
ATOM 476 O O . VAL A 1 69 ? -13.550 -10.924 22.204 1.00 96.94 69 VAL A O 1
ATOM 479 N N . VAL A 1 70 ? -15.304 -10.047 21.118 1.00 96.56 70 VAL A N 1
ATOM 480 C CA . VAL A 1 70 ? -14.555 -9.041 20.365 1.00 96.56 70 VAL A CA 1
ATOM 481 C C . VAL A 1 70 ? -14.761 -7.665 20.984 1.00 96.56 70 VAL A C 1
ATOM 483 O O . VAL A 1 70 ? -15.893 -7.263 21.245 1.00 96.56 70 VAL A O 1
ATOM 486 N N . VAL A 1 71 ? -13.674 -6.917 21.156 1.00 95.81 71 VAL A N 1
ATOM 487 C CA . VAL A 1 71 ? -13.701 -5.478 21.436 1.00 95.81 71 VAL A CA 1
ATOM 488 C C . VAL A 1 71 ? -13.235 -4.757 20.176 1.00 95.81 71 VAL A C 1
ATOM 490 O O . VAL A 1 71 ? -12.061 -4.822 19.818 1.00 95.81 71 VAL A O 1
ATOM 493 N N . ALA A 1 72 ? -14.168 -4.122 19.469 1.00 92.75 72 ALA A N 1
ATOM 494 C CA . ALA A 1 72 ? -13.930 -3.455 18.196 1.00 92.75 72 ALA A CA 1
ATOM 495 C C . ALA A 1 72 ? -13.660 -1.956 18.400 1.00 92.75 72 ALA A C 1
ATOM 497 O O . ALA A 1 72 ? -14.542 -1.210 18.822 1.00 92.75 72 ALA A O 1
ATOM 498 N N . LEU A 1 73 ? -12.435 -1.531 18.096 1.00 89.00 73 LEU A N 1
ATOM 499 C CA . LEU A 1 73 ? -11.943 -0.161 18.217 1.00 89.00 73 LEU A CA 1
ATOM 500 C C . LEU A 1 73 ? -11.892 0.499 16.836 1.00 89.00 73 LEU A C 1
ATOM 502 O O . LEU A 1 73 ? -11.324 -0.073 15.902 1.00 89.00 73 LEU A O 1
ATOM 506 N N . ASP A 1 74 ? -12.431 1.716 16.727 1.00 82.50 74 ASP A N 1
ATOM 507 C CA . ASP A 1 74 ? -12.253 2.536 15.525 1.00 82.50 74 ASP A CA 1
ATOM 508 C C . ASP A 1 74 ? -10.783 2.970 15.421 1.00 82.50 74 ASP A C 1
ATOM 510 O O . ASP A 1 74 ? -10.244 3.597 16.340 1.00 82.50 74 ASP A O 1
ATOM 514 N N . GLY A 1 75 ? -10.118 2.594 14.329 1.00 76.56 75 GLY A N 1
ATOM 515 C CA . GLY A 1 75 ? -8.679 2.792 14.136 1.00 76.56 75 GLY A CA 1
ATOM 516 C C . GLY A 1 75 ? -8.237 4.256 14.280 1.00 76.56 75 GLY A C 1
ATOM 517 O O . GLY A 1 75 ? -7.507 4.568 15.227 1.00 76.56 75 GLY A O 1
ATOM 518 N N . PRO A 1 76 ? -8.690 5.163 13.395 1.00 70.06 76 PRO A N 1
ATOM 519 C CA . PRO A 1 76 ? -8.196 6.542 13.346 1.00 70.06 76 PRO A CA 1
ATOM 520 C C . PRO A 1 76 ? -8.572 7.386 14.564 1.00 70.06 76 PRO A C 1
ATOM 522 O O . PRO A 1 76 ? -7.825 8.273 14.965 1.00 70.06 76 PRO A O 1
ATOM 525 N N . THR A 1 77 ? -9.747 7.150 15.147 1.00 76.69 77 THR A N 1
ATOM 526 C CA . THR A 1 77 ? -10.298 8.046 16.175 1.00 76.69 77 THR A CA 1
ATOM 527 C C . THR A 1 77 ? -10.148 7.515 17.592 1.00 76.69 77 THR A C 1
ATOM 529 O O . THR A 1 77 ? -10.240 8.302 18.529 1.00 76.69 77 THR A O 1
ATOM 532 N N . LEU A 1 78 ? -9.963 6.202 17.777 1.00 84.31 78 LEU A N 1
ATOM 533 C CA . LEU A 1 78 ? -9.907 5.599 19.109 1.00 84.31 78 LEU A CA 1
ATOM 534 C C . LEU A 1 78 ? -8.626 4.800 19.353 1.00 84.31 78 LEU A C 1
ATOM 536 O O . LEU A 1 78 ? -7.981 5.014 20.374 1.00 84.31 78 LEU A O 1
ATOM 540 N N . ALA A 1 79 ? -8.226 3.911 18.441 1.00 84.12 79 ALA A N 1
ATOM 541 C CA . ALA A 1 79 ? -7.060 3.053 18.668 1.00 84.12 79 ALA A CA 1
ATOM 542 C C . ALA A 1 79 ? -5.736 3.840 18.714 1.00 84.12 79 ALA A C 1
ATOM 544 O O . ALA A 1 79 ? -4.843 3.498 19.487 1.00 84.12 79 ALA A O 1
ATOM 545 N N . GLY A 1 80 ? -5.613 4.906 17.913 1.00 79.81 80 GLY A N 1
ATOM 546 C CA . GLY A 1 80 ? -4.452 5.806 17.932 1.00 79.81 80 GLY A CA 1
ATOM 547 C C . GLY A 1 80 ? -4.508 6.918 18.976 1.00 79.81 80 GLY A C 1
ATOM 548 O O . GLY A 1 80 ? -3.468 7.522 19.264 1.00 79.81 80 GLY A O 1
ATOM 549 N N . ALA A 1 81 ? -5.685 7.173 19.550 1.00 84.12 81 ALA A N 1
ATOM 550 C CA . ALA A 1 81 ? -5.945 8.340 20.376 1.00 84.12 81 ALA A CA 1
ATOM 551 C C . ALA A 1 81 ? -5.244 8.266 21.738 1.00 84.12 81 ALA A C 1
ATOM 553 O O . ALA A 1 81 ? -5.234 7.249 22.428 1.00 84.12 81 ALA A O 1
ATOM 554 N N . VAL A 1 82 ? -4.702 9.403 22.156 1.00 86.88 82 VAL A N 1
ATOM 555 C CA . VAL A 1 82 ? -4.349 9.688 23.546 1.00 86.88 82 VAL A CA 1
ATOM 556 C C . VAL A 1 82 ? -5.513 10.448 24.180 1.00 86.88 82 VAL A C 1
ATOM 558 O O . VAL A 1 82 ? -5.979 11.451 23.634 1.00 86.88 82 VAL A O 1
ATOM 561 N N . GLN A 1 83 ? -5.989 9.951 25.317 1.00 88.31 83 GLN A N 1
ATOM 562 C CA . GLN A 1 83 ? -7.072 10.530 26.113 1.00 88.31 83 GLN A CA 1
ATOM 563 C C . GLN A 1 83 ? -6.760 10.321 27.596 1.00 88.31 83 GLN A C 1
ATOM 565 O O . GLN A 1 83 ? -5.973 9.440 27.958 1.00 88.31 83 GLN A O 1
ATOM 570 N N . GLU A 1 84 ? -7.399 11.098 28.462 1.00 86.06 84 GLU A N 1
ATOM 571 C CA . GLU A 1 84 ? -7.449 10.792 29.883 1.00 86.06 84 GLU A CA 1
ATOM 572 C C . GLU A 1 84 ? -8.211 9.478 30.115 1.00 86.06 84 GLU A C 1
ATOM 574 O O . GLU A 1 84 ? -9.329 9.287 29.636 1.00 86.06 84 GLU A O 1
ATOM 579 N N . ALA A 1 85 ? -7.602 8.547 30.850 1.00 85.88 85 ALA A N 1
ATOM 580 C CA . ALA A 1 85 ? -8.223 7.271 31.179 1.00 85.88 85 ALA A CA 1
ATOM 581 C C . ALA A 1 85 ? -7.864 6.850 32.607 1.00 85.88 85 ALA A C 1
ATOM 583 O O . ALA A 1 85 ? -6.694 6.794 32.985 1.00 85.88 85 ALA A O 1
ATOM 584 N N . ALA A 1 86 ? -8.886 6.520 33.397 1.00 83.31 86 ALA A N 1
ATOM 585 C CA . ALA A 1 86 ? -8.719 5.971 34.737 1.00 83.31 86 ALA A CA 1
ATOM 586 C C . ALA A 1 86 ? -8.489 4.454 34.655 1.00 83.31 86 ALA A C 1
ATOM 588 O O . ALA A 1 86 ? -9.438 3.663 34.633 1.00 83.31 86 ALA A O 1
ATOM 589 N N . LEU A 1 87 ? -7.219 4.053 34.593 1.00 85.62 87 LEU A N 1
ATOM 590 C CA . LEU A 1 87 ? -6.840 2.643 34.517 1.00 85.62 87 LEU A CA 1
ATOM 591 C C . LEU A 1 87 ? -7.155 1.910 35.836 1.00 85.62 87 LEU A C 1
ATOM 593 O O . LEU A 1 87 ? -6.844 2.434 36.908 1.00 85.62 87 LEU A O 1
ATOM 597 N N . PRO A 1 88 ? -7.752 0.703 35.789 1.00 85.38 88 PRO A N 1
ATOM 598 C CA . PRO A 1 88 ? -7.915 -0.135 36.973 1.00 85.38 88 PRO A CA 1
ATOM 599 C C . PRO A 1 88 ? -6.558 -0.495 37.591 1.00 85.38 88 PRO A C 1
ATOM 601 O O . PRO A 1 88 ? -5.618 -0.848 36.880 1.00 85.38 88 PRO A O 1
ATOM 604 N N . GLU A 1 89 ? -6.460 -0.476 38.921 1.00 88.25 89 GLU A N 1
ATOM 605 C CA . GLU A 1 89 ? -5.264 -0.963 39.613 1.00 88.25 89 GLU A CA 1
ATOM 606 C C . GLU A 1 89 ? -5.017 -2.450 39.313 1.00 88.25 89 GLU A C 1
ATOM 6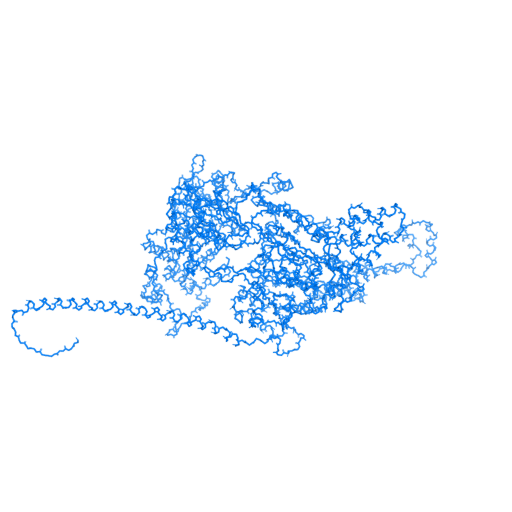08 O O . GLU A 1 89 ? -5.956 -3.247 39.248 1.00 88.25 89 GLU A O 1
ATOM 613 N N . ILE A 1 90 ? -3.748 -2.867 39.241 1.00 88.81 90 ILE A N 1
ATOM 614 C CA . ILE A 1 90 ? -3.374 -4.277 39.020 1.00 88.81 90 ILE A CA 1
ATOM 615 C C . ILE A 1 90 ? -4.026 -5.197 40.067 1.00 88.81 90 ILE A C 1
ATOM 617 O O . ILE A 1 90 ? -4.494 -6.287 39.742 1.00 88.81 90 ILE A O 1
ATOM 621 N N . ALA A 1 91 ? -4.129 -4.745 41.322 1.00 90.19 91 ALA A N 1
ATOM 622 C CA . ALA A 1 91 ? -4.793 -5.497 42.383 1.00 90.19 91 ALA A CA 1
ATOM 623 C C . ALA A 1 91 ? -6.304 -5.662 42.140 1.00 90.19 91 ALA A C 1
ATOM 625 O O . ALA A 1 91 ? -6.868 -6.706 42.474 1.00 90.19 91 ALA A O 1
ATOM 626 N N . LEU A 1 92 ? -6.965 -4.654 41.558 1.00 89.75 92 LEU A N 1
ATOM 627 C CA . LEU A 1 92 ? -8.367 -4.745 41.156 1.00 89.75 92 LEU A CA 1
ATOM 628 C C . LEU A 1 92 ? -8.531 -5.726 39.992 1.00 89.75 92 LEU A C 1
ATOM 630 O O . LEU A 1 92 ? -9.396 -6.594 40.074 1.00 89.75 92 LEU A O 1
ATOM 634 N N . LEU A 1 93 ? -7.669 -5.655 38.972 1.00 90.62 93 LEU A N 1
ATOM 635 C CA . LEU A 1 93 ? -7.668 -6.604 37.850 1.00 90.62 93 LEU A CA 1
ATOM 636 C C . LEU A 1 93 ? -7.479 -8.046 38.329 1.00 90.62 93 LEU A C 1
ATOM 638 O O . LEU A 1 93 ? -8.229 -8.929 37.919 1.00 90.62 93 LEU A O 1
ATOM 642 N N . GLY A 1 94 ? -6.542 -8.278 39.254 1.00 89.38 94 GLY A N 1
ATOM 643 C CA . GLY A 1 94 ? -6.312 -9.595 39.849 1.00 89.38 94 GLY A CA 1
ATOM 644 C C . GLY A 1 94 ? -7.537 -10.145 40.588 1.00 89.38 94 GLY A C 1
ATOM 645 O O . GLY A 1 94 ? -7.848 -11.325 40.455 1.00 89.38 94 GLY A O 1
ATOM 646 N N . ARG A 1 95 ? -8.279 -9.298 41.320 1.00 90.50 95 ARG A N 1
ATOM 647 C CA . ARG A 1 95 ? -9.533 -9.703 41.989 1.00 90.50 95 ARG A CA 1
ATOM 648 C C . ARG A 1 95 ? -10.684 -9.931 41.008 1.00 90.50 95 ARG A C 1
ATOM 650 O O . ARG A 1 95 ? -11.480 -10.843 41.208 1.00 90.50 95 ARG A O 1
ATOM 657 N N . LEU A 1 96 ? -10.785 -9.087 39.985 1.00 90.94 96 LEU A N 1
ATOM 658 C CA . LEU A 1 96 ? -11.878 -9.088 39.019 1.00 90.94 96 LEU A CA 1
ATOM 659 C C . LEU A 1 96 ? -11.775 -10.280 38.057 1.00 90.94 96 LEU A C 1
ATOM 661 O O . LEU A 1 96 ? -12.725 -11.054 37.926 1.00 90.94 96 LEU A O 1
ATOM 665 N N . LEU A 1 97 ? -10.614 -10.447 37.419 1.00 90.44 97 LEU A N 1
ATOM 666 C CA . LEU A 1 97 ? -10.366 -11.482 36.412 1.00 90.44 97 LEU A CA 1
ATOM 667 C C . LEU A 1 97 ? -10.000 -12.833 37.047 1.00 90.44 97 LEU A C 1
ATOM 669 O O . LEU A 1 97 ? -10.406 -13.876 36.543 1.00 90.44 97 LEU A O 1
ATOM 673 N N . GLY A 1 98 ? -9.325 -12.830 38.200 1.00 89.31 98 GLY A N 1
ATOM 674 C CA . GLY A 1 98 ? -8.891 -14.054 38.880 1.00 89.31 98 GLY A CA 1
ATOM 675 C C . GLY A 1 98 ? -7.813 -14.828 38.114 1.00 89.31 98 GLY A C 1
ATOM 676 O O . GLY A 1 98 ? -7.244 -14.352 37.131 1.00 89.31 98 GLY A O 1
ATOM 677 N N . HIS A 1 99 ? -7.506 -16.036 38.584 1.00 90.56 99 HIS A N 1
ATOM 678 C CA . HIS A 1 99 ? -6.541 -16.927 37.949 1.00 90.56 99 HIS A CA 1
ATOM 679 C C . HIS A 1 99 ? -7.258 -17.943 37.032 1.00 90.56 99 HIS A C 1
ATOM 681 O O . HIS A 1 99 ? -8.285 -18.499 37.420 1.00 90.56 99 HIS A O 1
ATOM 687 N N . PRO A 1 100 ? -6.724 -18.296 35.844 1.00 89.25 100 PRO A N 1
ATOM 688 C CA . PRO A 1 100 ? -7.402 -19.195 34.893 1.00 89.25 100 PRO A CA 1
ATOM 689 C C . PRO A 1 100 ? -7.788 -20.582 35.436 1.00 89.25 100 PRO A C 1
ATOM 691 O O . PRO A 1 100 ? -8.699 -21.239 34.926 1.00 89.25 100 PRO A O 1
ATOM 694 N N . ALA A 1 101 ? -7.069 -21.055 36.458 1.00 89.62 101 ALA A N 1
ATOM 695 C CA . ALA A 1 101 ? -7.342 -22.322 37.135 1.00 89.62 101 ALA A CA 1
ATOM 696 C C . ALA A 1 101 ? -8.370 -22.225 38.274 1.00 89.62 101 ALA A C 1
ATOM 698 O O . ALA A 1 101 ? -8.693 -23.265 38.851 1.00 89.62 101 ALA A O 1
ATOM 699 N N . ASP A 1 102 ? -8.868 -21.029 38.594 1.00 93.19 102 ASP A N 1
ATOM 700 C CA . ASP A 1 102 ? -9.851 -20.834 39.654 1.00 93.19 102 ASP A CA 1
ATOM 701 C C . ASP A 1 102 ? -11.125 -21.617 39.365 1.00 93.19 102 ASP A C 1
ATOM 703 O O . ASP A 1 102 ? -11.577 -21.722 38.219 1.00 93.19 102 ASP A O 1
ATOM 707 N N . ASN A 1 103 ? -11.703 -22.161 40.431 1.00 92.44 103 ASN A N 1
ATOM 708 C CA . ASN A 1 103 ? -12.937 -22.919 40.364 1.00 92.44 103 ASN A CA 1
ATOM 709 C C . ASN A 1 103 ? -14.134 -21.959 40.395 1.00 92.44 103 ASN A C 1
ATOM 711 O O . ASN A 1 103 ? -14.306 -21.202 41.349 1.00 92.44 103 ASN A O 1
ATOM 715 N N . VAL A 1 104 ? -14.964 -22.002 39.360 1.00 92.19 104 VAL A N 1
ATOM 716 C CA . VAL A 1 104 ? -16.172 -21.192 39.193 1.00 92.19 104 VAL A CA 1
ATOM 717 C C . VAL A 1 104 ? -17.390 -22.088 39.041 1.00 92.19 104 VAL A C 1
ATOM 719 O O . VAL A 1 104 ? -17.289 -23.237 38.615 1.00 92.19 104 VAL A O 1
ATOM 722 N N . HIS A 1 105 ? -18.556 -21.572 39.414 1.00 91.38 105 HIS A N 1
ATOM 723 C CA . HIS A 1 105 ? -19.813 -22.282 39.211 1.00 91.38 105 HIS A CA 1
ATOM 724 C C . HIS A 1 105 ? -20.165 -22.346 37.720 1.00 91.38 105 HIS A C 1
ATOM 726 O O . HIS A 1 105 ? -19.927 -21.393 36.973 1.00 91.38 105 HIS A O 1
ATOM 732 N N . CYS A 1 106 ? -20.722 -23.472 37.286 1.00 89.31 106 CYS A N 1
ATOM 733 C CA . CYS A 1 106 ? -21.235 -23.617 35.930 1.00 89.31 106 CYS A CA 1
ATOM 734 C C . CYS A 1 106 ? -22.585 -22.909 35.797 1.00 89.31 106 CYS A C 1
ATOM 736 O O . CYS A 1 106 ? -23.582 -23.360 36.354 1.00 89.31 106 CYS A O 1
ATOM 738 N N . ASP A 1 107 ? -22.621 -21.825 35.027 1.00 82.56 107 ASP A N 1
ATOM 739 C CA . ASP A 1 107 ? -23.847 -21.070 34.777 1.00 82.56 107 ASP A CA 1
ATOM 740 C C . ASP A 1 107 ? -24.626 -21.659 33.585 1.00 82.56 107 ASP A C 1
ATOM 742 O O . ASP A 1 107 ? -24.181 -21.605 32.439 1.00 82.56 107 ASP A O 1
ATOM 746 N N . GLY A 1 108 ? -25.775 -22.279 33.864 1.00 82.69 108 GLY A N 1
ATOM 747 C CA . GLY A 1 108 ? -26.648 -22.902 32.862 1.00 82.69 108 GLY A CA 1
ATOM 748 C C . GLY A 1 108 ? -26.636 -24.437 32.857 1.00 82.69 108 GLY A C 1
ATOM 749 O O . GLY A 1 108 ? -25.722 -25.101 33.348 1.00 82.69 108 GLY A O 1
ATOM 750 N N . ALA A 1 109 ? -27.701 -25.032 32.311 1.00 84.44 109 ALA A N 1
ATOM 751 C CA . ALA A 1 109 ? -27.896 -26.487 32.316 1.00 84.44 109 ALA A CA 1
ATOM 752 C C . ALA A 1 109 ? -26.841 -27.232 31.478 1.00 84.44 109 ALA A C 1
ATOM 754 O O . ALA A 1 109 ? -26.320 -28.253 31.912 1.00 84.44 109 ALA A O 1
ATOM 755 N N . ALA A 1 110 ? -26.471 -26.690 30.314 1.00 86.81 110 ALA A N 1
ATOM 756 C CA . ALA A 1 110 ? -25.504 -27.319 29.416 1.00 86.81 110 ALA A CA 1
ATOM 757 C C . ALA A 1 110 ? -24.092 -27.391 30.016 1.00 86.81 110 ALA A C 1
ATOM 759 O O . ALA A 1 110 ? -23.412 -28.407 29.895 1.00 86.81 110 ALA A O 1
ATOM 760 N N . LEU A 1 111 ? -23.649 -26.324 30.691 1.00 88.44 111 LEU A N 1
ATOM 761 C CA . LEU A 1 111 ? -22.339 -26.306 31.344 1.00 88.44 111 LEU A CA 1
ATOM 762 C C . LEU A 1 111 ? -22.289 -27.267 32.532 1.00 88.44 111 LEU A C 1
ATOM 764 O O . LEU A 1 111 ? -21.277 -27.943 32.709 1.00 88.44 111 LEU A O 1
ATOM 768 N N . ARG A 1 112 ? -23.379 -27.369 33.305 1.00 90.94 112 ARG A N 1
ATOM 769 C CA . ARG A 1 112 ? -23.481 -28.340 34.404 1.00 90.94 112 ARG A CA 1
ATOM 770 C C . ARG A 1 112 ? -23.462 -29.781 33.913 1.00 90.94 112 ARG A C 1
ATOM 772 O O . ARG A 1 112 ? -22.788 -30.606 34.518 1.00 90.94 112 ARG A O 1
ATOM 779 N N . GLU A 1 113 ? -24.105 -30.062 32.785 1.00 90.19 113 GLU A N 1
ATOM 780 C CA . GLU A 1 113 ? -24.052 -31.388 32.165 1.00 90.19 113 GLU A CA 1
ATOM 781 C C . GLU A 1 113 ? -22.631 -31.745 31.691 1.00 90.19 113 GLU A C 1
ATOM 783 O O . GLU A 1 113 ? -22.158 -32.860 31.893 1.00 90.19 113 GLU A O 1
ATOM 788 N N . LEU A 1 114 ? -21.908 -30.789 31.094 1.00 88.19 114 LEU A N 1
ATOM 789 C CA . LEU A 1 114 ? -20.565 -31.033 30.555 1.00 88.19 114 LEU A CA 1
ATOM 790 C C . LEU A 1 114 ? -19.461 -31.082 31.621 1.00 88.19 114 LEU A C 1
ATOM 792 O O . LEU A 1 114 ? -18.513 -31.862 31.490 1.00 88.19 114 LEU A O 1
ATOM 796 N N . PHE A 1 115 ? -19.543 -30.233 32.647 1.00 89.44 115 PHE A N 1
ATOM 797 C CA . PHE A 1 115 ? -18.451 -30.011 33.600 1.00 89.44 115 PHE A CA 1
ATOM 798 C C . PHE A 1 115 ? -18.819 -30.289 35.067 1.00 89.44 115 PHE A C 1
ATOM 800 O O . PHE A 1 115 ? -17.922 -30.314 35.907 1.00 89.44 115 PHE A O 1
ATOM 807 N N . GLY A 1 116 ? -20.091 -30.537 35.386 1.00 91.75 116 GLY A N 1
ATOM 808 C CA . GLY A 1 116 ? -20.602 -30.617 36.758 1.00 91.75 116 GLY A CA 1
ATOM 809 C C . GLY A 1 116 ? -20.927 -29.241 37.353 1.00 91.75 116 GLY A C 1
ATOM 810 O O . GLY A 1 116 ? -20.928 -28.231 36.656 1.00 91.75 116 GLY A O 1
ATOM 811 N N . GLU A 1 117 ? -21.189 -29.182 38.660 1.00 93.75 117 GLU A N 1
ATOM 812 C CA . GLU A 1 117 ? -21.570 -27.934 39.355 1.00 93.75 117 GLU A CA 1
ATOM 813 C C . GLU A 1 117 ? -20.465 -26.864 39.351 1.00 93.75 117 GLU A C 1
ATOM 815 O O . GLU A 1 117 ? -20.742 -25.669 39.459 1.00 93.75 117 GLU A O 1
ATOM 820 N N . HIS A 1 118 ? -19.203 -27.271 39.207 1.00 93.31 118 HIS A N 1
ATOM 821 C CA . HIS A 1 118 ? -18.071 -26.356 39.171 1.00 93.31 118 HIS A CA 1
ATOM 822 C C . HIS A 1 118 ? -17.073 -26.737 38.084 1.00 93.31 118 HIS A C 1
ATOM 824 O O . HIS A 1 118 ? -16.845 -27.914 37.809 1.00 93.31 118 HIS A O 1
ATOM 830 N N . ARG A 1 119 ? -16.429 -25.725 37.507 1.00 93.50 119 ARG A N 1
ATOM 831 C CA . ARG A 1 119 ? -15.387 -25.870 36.493 1.00 93.50 119 ARG A CA 1
ATOM 832 C C . ARG A 1 119 ? -14.276 -24.857 36.705 1.00 93.50 119 ARG A C 1
ATOM 834 O O . ARG A 1 119 ? -14.458 -23.844 37.367 1.00 93.50 119 ARG A O 1
ATOM 841 N N . ARG A 1 120 ? -13.143 -25.065 36.037 1.00 91.88 120 ARG A N 1
ATOM 842 C CA . ARG A 1 120 ? -12.145 -23.998 35.877 1.00 91.88 120 ARG A CA 1
ATOM 843 C C . ARG A 1 120 ? -12.721 -22.839 35.064 1.00 91.88 120 ARG A C 1
ATOM 845 O O . ARG A 1 120 ? -13.499 -23.083 34.135 1.00 91.88 120 ARG A O 1
ATOM 852 N N . ARG A 1 121 ? -12.271 -21.611 35.344 1.00 91.38 121 ARG A N 1
ATOM 853 C CA . ARG A 1 121 ? -12.543 -20.430 34.499 1.00 91.38 121 ARG A CA 1
ATOM 854 C C . ARG A 1 121 ? -12.238 -20.706 33.034 1.00 91.38 121 ARG A C 1
ATOM 856 O O . ARG A 1 121 ? -13.122 -20.545 32.196 1.00 91.38 121 ARG A O 1
ATOM 863 N N . ILE A 1 122 ? -11.037 -21.225 32.763 1.00 91.56 122 ILE A N 1
ATOM 864 C CA . ILE A 1 122 ? -10.647 -21.738 31.448 1.00 91.56 122 ILE A CA 1
ATOM 865 C C . ILE A 1 122 ? -10.648 -23.274 31.491 1.00 91.56 122 ILE A C 1
ATOM 867 O O . ILE A 1 122 ? -9.785 -23.879 32.143 1.00 91.56 122 ILE A O 1
ATOM 871 N N . PRO A 1 123 ? -11.612 -23.939 30.826 1.00 89.06 123 PRO A N 1
ATOM 872 C CA . PRO A 1 123 ? -11.664 -25.393 30.780 1.00 89.06 123 PRO A CA 1
ATOM 873 C C . PRO A 1 123 ? -10.436 -25.999 30.094 1.00 89.06 123 PRO A C 1
ATOM 875 O O . PRO A 1 123 ? -9.919 -25.477 29.107 1.00 89.06 123 PRO A O 1
ATOM 878 N N . ARG A 1 124 ? -10.002 -27.168 30.574 1.00 85.44 124 ARG A N 1
ATOM 879 C CA . ARG A 1 124 ? -8.987 -27.977 29.889 1.00 85.44 124 ARG A CA 1
ATOM 880 C C . ARG A 1 124 ? -9.652 -28.781 28.774 1.00 85.44 124 ARG A C 1
ATOM 882 O O . ARG A 1 124 ? -10.134 -29.881 29.014 1.00 85.44 124 ARG A O 1
ATOM 889 N N . GLY A 1 125 ? -9.691 -28.224 27.564 1.00 78.06 125 GLY A N 1
ATOM 890 C CA . GLY A 1 125 ? -10.229 -28.928 26.390 1.00 78.06 125 GLY A CA 1
ATOM 891 C C . GLY A 1 125 ? -9.383 -30.137 25.964 1.00 78.06 125 GLY A C 1
ATOM 892 O O . GLY A 1 125 ? -9.906 -31.099 25.412 1.00 78.06 125 GLY A O 1
ATOM 893 N N . HIS A 1 126 ? -8.083 -30.115 26.257 1.00 84.50 126 HIS A N 1
ATOM 894 C CA . HIS A 1 126 ? -7.170 -31.229 26.026 1.00 84.50 126 HIS A CA 1
ATOM 895 C C . HIS A 1 126 ? -6.412 -31.535 27.322 1.00 84.50 126 HIS A C 1
ATOM 897 O O . HIS A 1 126 ? -5.648 -30.700 27.804 1.00 84.50 126 HIS A O 1
ATOM 903 N N . ASP A 1 127 ? -6.650 -32.713 27.900 1.00 81.94 127 ASP A N 1
ATOM 904 C CA . ASP A 1 127 ? -6.007 -33.172 29.133 1.00 81.94 127 ASP A CA 1
ATOM 905 C C . ASP A 1 127 ? -5.509 -34.609 28.931 1.00 81.94 127 ASP A C 1
ATOM 907 O O . ASP A 1 127 ? -6.298 -35.519 28.674 1.00 81.94 127 ASP A O 1
ATOM 911 N N . ALA A 1 128 ? -4.196 -34.827 29.042 1.00 82.50 128 ALA A N 1
ATOM 912 C CA . ALA A 1 128 ? -3.603 -36.161 28.922 1.00 82.50 128 ALA A CA 1
ATOM 913 C C . ALA A 1 128 ? -4.123 -37.133 29.998 1.00 82.50 128 ALA A C 1
ATOM 915 O O . ALA A 1 128 ? -4.166 -38.338 29.760 1.00 82.50 128 ALA A O 1
ATOM 916 N N . GLY A 1 129 ? -4.569 -36.620 31.151 1.00 84.50 129 GLY A N 1
ATOM 917 C CA . GLY A 1 129 ? -5.223 -37.407 32.196 1.00 84.50 129 GLY A CA 1
ATOM 918 C C . GLY A 1 129 ? -6.681 -37.764 31.889 1.00 84.50 129 GLY A C 1
ATOM 919 O O . GLY A 1 129 ? -7.251 -38.613 32.571 1.00 84.50 129 GLY A O 1
ATOM 920 N N . ARG A 1 130 ? -7.300 -37.143 30.873 1.00 80.88 130 ARG A N 1
ATOM 921 C CA . ARG A 1 130 ? -8.682 -37.413 30.453 1.00 80.88 130 ARG A CA 1
ATOM 922 C C . ARG A 1 130 ? -8.808 -37.355 28.929 1.00 80.88 130 ARG A C 1
ATOM 924 O O . ARG A 1 130 ? -9.169 -36.333 28.351 1.00 80.88 130 ARG A O 1
ATOM 931 N N . SER A 1 131 ? -8.529 -38.483 28.279 1.00 84.00 131 SER A N 1
ATOM 932 C CA . SER A 1 131 ? -8.527 -38.599 26.819 1.00 84.00 131 SER A CA 1
ATOM 933 C C . SER A 1 131 ? -9.920 -38.373 26.216 1.00 84.00 131 SER A C 1
ATOM 935 O O . SER A 1 131 ? -10.835 -39.169 26.418 1.00 84.00 131 SER A O 1
ATOM 937 N N . VAL A 1 132 ? -10.073 -37.298 25.439 1.00 85.88 132 VAL A N 1
ATOM 938 C CA . VAL A 1 132 ? -11.292 -36.959 24.687 1.00 85.88 132 VAL A CA 1
ATOM 939 C C . VAL A 1 132 ? -10.904 -36.553 23.265 1.00 85.88 132 VAL A C 1
ATOM 941 O O . VAL A 1 132 ? -9.918 -35.843 23.062 1.00 85.88 132 VAL A O 1
ATOM 944 N N . ARG A 1 133 ? -11.692 -36.976 22.269 1.00 82.75 133 ARG A N 1
ATOM 945 C CA . ARG A 1 133 ? -11.608 -36.464 20.893 1.00 82.75 133 ARG A CA 1
ATOM 946 C C . ARG A 1 133 ? -12.603 -35.315 20.725 1.00 82.75 133 ARG A C 1
ATOM 948 O O . ARG A 1 133 ? -13.807 -35.542 20.770 1.00 82.75 133 ARG A O 1
ATOM 955 N N . LEU A 1 134 ? -12.100 -34.105 20.494 1.00 83.81 134 LEU A N 1
ATOM 956 C CA . LEU A 1 134 ? -12.909 -32.926 20.167 1.00 83.81 134 LEU A CA 1
ATOM 957 C C . LEU A 1 134 ? -12.929 -32.681 18.650 1.00 83.81 134 LEU A C 1
ATOM 959 O O . LEU A 1 134 ? -11.979 -33.039 17.956 1.00 83.81 134 LEU A O 1
ATOM 963 N N . GLY A 1 135 ? -14.003 -32.068 18.140 1.00 81.38 135 GLY A N 1
ATOM 964 C CA . GLY A 1 135 ? -14.136 -31.716 16.717 1.00 81.38 135 GLY A CA 1
ATOM 965 C C . GLY A 1 135 ? -14.585 -32.865 15.806 1.00 81.38 135 GLY A C 1
ATOM 966 O O . GLY A 1 135 ? -14.157 -32.947 14.661 1.00 81.38 135 GLY A O 1
ATOM 967 N N . GLY A 1 136 ? -15.400 -33.796 16.309 1.00 84.06 136 GLY A N 1
ATOM 968 C CA . GLY A 1 136 ? -16.028 -34.813 15.461 1.00 84.06 136 GLY A CA 1
ATOM 969 C C . GLY A 1 136 ? -17.123 -34.208 14.580 1.00 84.06 136 GLY A C 1
ATOM 970 O O . GLY A 1 136 ? -17.986 -33.490 15.083 1.00 84.06 136 GLY A O 1
ATOM 971 N N . GLU A 1 137 ? -17.113 -34.517 13.284 1.00 81.75 137 GLU A N 1
ATOM 972 C CA . GLU A 1 137 ? -18.175 -34.095 12.370 1.00 81.75 137 GLU A CA 1
ATOM 973 C C . GLU A 1 137 ? -19.374 -35.049 12.472 1.00 81.75 137 GLU A C 1
ATOM 975 O O . GLU A 1 137 ? -19.211 -36.263 12.295 1.00 81.75 137 GLU A O 1
ATOM 980 N N . PRO A 1 138 ? -20.584 -34.546 12.775 1.00 84.19 138 PRO A N 1
ATOM 981 C CA . PRO A 1 138 ? -21.765 -35.389 12.804 1.00 84.19 138 PRO A CA 1
ATOM 982 C C . PRO A 1 138 ? -22.092 -35.863 11.385 1.00 84.19 138 PRO A C 1
ATOM 984 O O . PRO A 1 138 ? -22.185 -35.064 10.454 1.00 84.19 138 PRO A O 1
ATOM 987 N N . GLY A 1 139 ? -22.322 -37.167 11.225 1.00 88.19 139 GLY A N 1
ATOM 988 C CA . GLY A 1 139 ? -22.853 -37.704 9.974 1.00 88.19 139 GLY A CA 1
ATOM 989 C C . GLY A 1 139 ? -24.257 -37.153 9.666 1.00 88.19 139 GLY A C 1
ATOM 990 O O . GLY A 1 139 ? -24.915 -36.597 10.553 1.00 88.19 139 GLY A O 1
ATOM 991 N N . PRO A 1 140 ? -24.778 -37.359 8.443 1.00 89.12 140 PRO A N 1
ATOM 992 C CA . PRO A 1 140 ? -26.051 -36.775 8.002 1.00 89.12 140 PRO A CA 1
ATOM 993 C C . PRO A 1 140 ? -27.239 -37.039 8.943 1.00 89.12 140 PRO A C 1
ATOM 995 O O . PRO A 1 140 ? -28.098 -36.181 9.107 1.00 89.12 140 PRO A O 1
ATOM 998 N N . GLN A 1 141 ? -27.262 -38.199 9.611 1.00 91.88 141 GLN A N 1
ATOM 999 C CA . GLN A 1 141 ? -28.320 -38.597 10.550 1.00 91.88 141 GLN A CA 1
ATOM 1000 C C . GLN A 1 141 ? -28.328 -37.776 11.852 1.00 91.88 141 GLN A C 1
ATOM 1002 O O . GLN A 1 141 ? -29.382 -37.591 12.452 1.00 91.88 141 GLN A O 1
ATOM 1007 N N . ALA A 1 142 ? -27.166 -37.279 12.291 1.00 90.44 142 ALA A N 1
ATOM 1008 C CA . ALA A 1 142 ? -27.010 -36.535 13.542 1.00 90.44 142 ALA A CA 1
ATOM 1009 C C . ALA A 1 142 ? -26.857 -35.019 13.323 1.00 90.44 142 ALA A C 1
ATOM 1011 O O . ALA A 1 142 ? -26.960 -34.253 14.279 1.00 90.44 142 ALA A O 1
ATOM 1012 N N . ALA A 1 143 ? -26.635 -34.569 12.082 1.00 87.12 143 ALA A N 1
ATOM 1013 C CA . ALA A 1 143 ? -26.374 -33.167 11.753 1.00 87.12 143 ALA A CA 1
ATOM 1014 C C . ALA A 1 143 ? -27.494 -32.222 12.228 1.00 87.12 143 ALA A C 1
ATOM 1016 O O . ALA A 1 143 ? -27.211 -31.192 12.842 1.00 87.12 143 ALA A O 1
ATOM 1017 N N . SER A 1 144 ? -28.765 -32.592 12.024 1.00 89.75 144 SER A N 1
ATOM 1018 C CA . SER A 1 144 ? -29.910 -31.797 12.495 1.00 89.75 144 SER A CA 1
ATOM 1019 C C . SER A 1 144 ? -29.975 -31.712 14.021 1.00 89.75 144 SER A C 1
ATOM 1021 O O . SER A 1 144 ? -30.245 -30.640 14.558 1.00 89.75 144 SER A O 1
ATOM 1023 N N . ALA A 1 145 ? -29.687 -32.813 14.724 1.00 91.62 145 ALA A N 1
ATOM 1024 C CA . ALA A 1 145 ? -29.667 -32.842 16.185 1.00 91.62 145 ALA A CA 1
ATOM 1025 C C . ALA A 1 145 ? -28.503 -32.015 16.749 1.00 91.62 145 ALA A C 1
ATOM 1027 O O . ALA A 1 145 ? -28.703 -31.254 17.690 1.00 91.62 145 ALA A O 1
ATOM 1028 N N . ALA A 1 146 ? -27.314 -32.099 16.145 1.00 87.38 146 ALA A N 1
ATOM 1029 C CA . ALA A 1 146 ? -26.156 -31.295 16.530 1.00 87.38 146 ALA A CA 1
ATOM 1030 C C . ALA A 1 146 ? -26.409 -29.792 16.317 1.00 87.38 146 ALA A C 1
ATOM 1032 O O . ALA A 1 146 ? -26.144 -28.991 17.211 1.00 87.38 146 ALA A O 1
ATOM 1033 N N . TYR A 1 147 ? -26.989 -29.413 15.172 1.00 86.62 147 TYR A N 1
ATOM 1034 C CA . TYR A 1 147 ? -27.388 -28.030 14.901 1.00 86.62 147 TYR A CA 1
ATOM 1035 C C . TYR A 1 147 ? -28.439 -27.527 15.903 1.00 86.62 147 TYR A C 1
ATOM 1037 O O . TYR A 1 147 ? -28.326 -26.417 16.425 1.00 86.62 147 TYR A O 1
ATOM 1045 N N . ALA A 1 148 ? -29.451 -28.345 16.211 1.00 89.88 148 ALA A N 1
ATOM 1046 C CA . ALA A 1 148 ? -30.457 -28.006 17.213 1.00 89.88 148 ALA A CA 1
ATOM 1047 C C . ALA A 1 148 ? -29.843 -27.873 18.616 1.00 89.88 148 ALA A C 1
ATOM 1049 O O . ALA A 1 148 ? -30.148 -26.913 19.316 1.00 89.88 148 ALA A O 1
ATOM 1050 N N . ALA A 1 149 ? -28.945 -28.780 19.010 1.00 88.25 149 ALA A N 1
ATOM 1051 C CA . ALA A 1 149 ? -28.253 -28.735 20.295 1.00 88.25 149 ALA A CA 1
ATOM 1052 C C . ALA A 1 149 ? -27.424 -27.452 20.449 1.00 88.25 149 ALA A C 1
ATOM 1054 O O . ALA A 1 149 ? -27.496 -26.806 21.490 1.00 88.25 149 ALA A O 1
ATOM 1055 N N . GLU A 1 150 ? -26.699 -27.035 19.405 1.00 84.19 150 GLU A N 1
ATOM 1056 C CA . GLU A 1 150 ? -25.975 -25.759 19.395 1.00 84.19 150 GLU A CA 1
ATOM 1057 C C . GLU A 1 150 ? -26.915 -24.579 19.692 1.00 84.19 150 GLU A C 1
ATOM 1059 O O . GLU A 1 150 ? -26.631 -23.771 20.579 1.00 84.19 150 GLU A O 1
ATOM 1064 N N . ARG A 1 151 ? -28.069 -24.534 19.011 1.00 85.00 151 ARG A N 1
ATOM 1065 C CA . ARG A 1 151 ? -29.073 -23.471 19.168 1.00 85.00 151 ARG A CA 1
ATOM 1066 C C . ARG A 1 151 ? -29.795 -23.481 20.509 1.00 85.00 151 ARG A C 1
ATOM 1068 O O . ARG A 1 151 ? -30.121 -22.417 21.019 1.00 85.00 151 ARG A O 1
ATOM 1075 N N . ILE A 1 152 ? -30.094 -24.659 21.047 1.00 88.56 152 ILE A N 1
ATOM 1076 C CA . ILE A 1 152 ? -30.866 -24.811 22.286 1.00 88.56 152 ILE A CA 1
ATOM 1077 C C . ILE A 1 152 ? -29.979 -24.541 23.500 1.00 88.56 152 ILE A C 1
ATOM 1079 O O . ILE A 1 152 ? -30.385 -23.819 24.404 1.00 88.56 152 ILE A O 1
ATOM 1083 N N . PHE A 1 153 ? -28.775 -25.116 23.528 1.00 85.19 153 PHE A N 1
ATOM 1084 C CA . PHE A 1 153 ? -27.958 -25.143 24.740 1.00 85.19 153 PHE A CA 1
ATOM 1085 C C . PHE A 1 153 ? -27.002 -23.964 24.891 1.00 85.19 153 PHE A C 1
ATOM 1087 O O . PHE A 1 153 ? -26.597 -23.678 26.013 1.00 85.19 153 PHE A O 1
ATOM 1094 N N . PHE A 1 154 ? -26.613 -23.298 23.799 1.00 81.56 154 PHE A N 1
ATOM 1095 C CA . PHE A 1 154 ? -25.506 -22.339 23.855 1.00 81.56 154 PHE A CA 1
ATOM 1096 C C . PHE A 1 154 ? -25.770 -20.978 23.207 1.00 81.56 154 PHE A C 1
ATOM 1098 O O . PHE A 1 154 ? -24.990 -20.053 23.415 1.00 81.56 154 PHE A O 1
ATOM 1105 N N . THR A 1 155 ? -26.832 -20.824 22.419 1.00 76.81 155 THR A N 1
ATOM 1106 C CA . THR A 1 155 ? -27.196 -19.531 21.811 1.00 76.81 155 THR A CA 1
ATOM 1107 C C . THR A 1 155 ? -27.998 -18.586 22.730 1.00 76.81 155 THR A C 1
ATOM 1109 O O . THR A 1 155 ? -27.716 -17.390 22.684 1.00 76.81 155 THR A O 1
ATOM 1112 N N . PRO A 1 156 ? -28.964 -19.034 23.564 1.00 78.31 156 PRO A N 1
ATOM 1113 C CA . PRO A 1 156 ? -29.909 -18.118 24.226 1.00 78.31 156 PRO A CA 1
ATOM 1114 C C . PRO A 1 156 ? -29.302 -17.158 25.265 1.00 78.31 156 PRO A C 1
ATOM 1116 O O . PRO A 1 156 ? -29.834 -16.072 25.470 1.00 78.31 156 PRO A O 1
ATOM 1119 N N . ASP A 1 157 ? -28.192 -17.531 25.908 1.00 86.00 157 ASP A N 1
ATOM 1120 C CA . ASP A 1 157 ? -27.676 -16.840 27.102 1.00 86.00 157 ASP A CA 1
ATOM 1121 C C . ASP A 1 157 ? -26.511 -15.868 26.847 1.00 86.00 157 ASP A C 1
ATOM 1123 O O . ASP A 1 157 ? -26.006 -15.253 27.787 1.00 86.00 157 ASP A O 1
ATOM 1127 N N . LEU A 1 158 ? -26.037 -15.711 25.604 1.00 90.31 158 LEU A N 1
ATOM 1128 C CA . LEU A 1 158 ? -24.838 -14.901 25.339 1.00 90.31 158 LEU A CA 1
ATOM 1129 C C . LEU A 1 158 ? -25.009 -13.436 25.780 1.00 90.31 158 LEU A C 1
ATOM 1131 O O . LEU A 1 158 ? -24.116 -12.884 26.416 1.00 90.31 158 LEU A O 1
ATOM 1135 N N . ALA A 1 159 ? -26.166 -12.830 25.497 1.00 91.62 159 ALA A N 1
ATOM 1136 C CA . ALA A 1 159 ? -26.478 -11.459 25.909 1.00 91.62 159 ALA A CA 1
ATOM 1137 C C . ALA A 1 159 ? -26.402 -11.300 27.437 1.00 91.62 159 ALA A C 1
ATOM 1139 O O . ALA A 1 159 ? -25.694 -10.431 27.935 1.00 91.62 159 ALA A O 1
ATOM 1140 N N . ARG A 1 160 ? -27.032 -12.223 28.175 1.00 92.56 160 ARG A N 1
ATOM 1141 C CA . ARG A 1 160 ? -27.051 -12.244 29.643 1.00 92.56 160 ARG A CA 1
ATOM 1142 C C . ARG A 1 160 ? -25.647 -12.336 30.246 1.00 92.56 160 ARG A C 1
ATOM 1144 O O . ARG A 1 160 ? -25.357 -11.632 31.214 1.00 92.56 160 ARG A O 1
ATOM 1151 N N . HIS A 1 161 ? -24.775 -13.180 29.688 1.00 93.44 161 HIS A N 1
ATOM 1152 C CA . HIS A 1 161 ? -23.383 -13.286 30.141 1.00 93.44 161 HIS A CA 1
ATOM 1153 C C . HIS A 1 161 ? -22.613 -11.977 29.931 1.00 93.44 161 HIS A C 1
ATOM 1155 O O . HIS A 1 161 ? -21.894 -11.539 30.829 1.00 93.44 161 HIS A O 1
ATOM 1161 N N . VAL A 1 162 ? -22.799 -11.328 28.776 1.00 95.56 162 VAL A N 1
ATOM 1162 C CA . VAL A 1 162 ? -22.188 -10.024 28.481 1.00 95.56 162 VAL A CA 1
ATOM 1163 C C . VAL A 1 162 ? -22.700 -8.955 29.447 1.00 95.56 162 VAL A C 1
ATOM 1165 O O . VAL A 1 162 ? -21.893 -8.254 30.048 1.00 95.56 162 VAL A O 1
ATOM 1168 N N . ASP A 1 163 ? -24.011 -8.875 29.674 1.00 94.75 163 ASP A N 1
ATOM 1169 C CA . ASP A 1 163 ? -24.623 -7.854 30.536 1.00 94.75 163 ASP A CA 1
ATOM 1170 C C . ASP A 1 163 ? -24.216 -8.032 32.007 1.00 94.75 163 ASP A C 1
ATOM 1172 O O . ASP A 1 163 ? -23.919 -7.065 32.714 1.00 94.75 163 ASP A O 1
ATOM 1176 N N . THR A 1 164 ? -24.099 -9.285 32.456 1.00 94.94 164 THR A N 1
ATOM 1177 C CA . THR A 1 164 ? -23.573 -9.615 33.788 1.00 94.94 164 THR A CA 1
ATOM 1178 C C . THR A 1 164 ? -22.106 -9.206 33.911 1.00 94.94 164 THR A C 1
ATOM 1180 O O . THR A 1 164 ? -21.709 -8.627 34.921 1.00 94.94 164 THR A O 1
ATOM 1183 N N . ALA A 1 165 ? -21.283 -9.481 32.896 1.00 96.00 165 ALA A N 1
ATOM 1184 C CA . ALA A 1 165 ? -19.881 -9.085 32.900 1.00 96.00 165 ALA A CA 1
ATOM 1185 C C . ALA A 1 165 ? -19.720 -7.557 32.931 1.00 96.00 165 ALA A C 1
ATOM 1187 O O . ALA A 1 165 ? -18.974 -7.053 33.768 1.00 96.00 165 ALA A O 1
ATOM 1188 N N . LEU A 1 166 ? -20.461 -6.829 32.089 1.00 96.56 166 LEU A N 1
ATOM 1189 C CA . LEU A 1 166 ? -20.477 -5.363 32.074 1.00 96.56 166 LEU A CA 1
ATOM 1190 C C . LEU A 1 166 ? -20.883 -4.797 33.439 1.00 96.56 166 LEU A C 1
ATOM 1192 O O . LEU A 1 166 ? -20.196 -3.922 33.961 1.00 96.56 166 LEU A O 1
ATOM 1196 N N . SER A 1 167 ? -21.925 -5.351 34.065 1.00 96.50 167 SER A N 1
ATOM 1197 C CA . SER A 1 167 ? -22.382 -4.924 35.395 1.00 96.50 167 SER A CA 1
ATOM 1198 C C . SER A 1 167 ? -21.309 -5.126 36.467 1.00 96.50 167 SER A C 1
ATOM 1200 O O . SER A 1 167 ? -21.034 -4.219 37.246 1.00 96.50 167 SER A O 1
ATOM 1202 N N . ARG A 1 168 ? -20.624 -6.278 36.472 1.00 95.31 168 ARG A N 1
ATOM 1203 C CA . ARG A 1 168 ? -19.558 -6.567 37.450 1.00 95.31 168 ARG A CA 1
ATOM 1204 C C . ARG A 1 168 ? -18.355 -5.644 37.301 1.00 95.31 168 ARG A C 1
ATOM 1206 O O . ARG A 1 168 ? -17.773 -5.234 38.307 1.00 95.31 168 ARG A O 1
ATOM 1213 N N . VAL A 1 169 ? -17.964 -5.325 36.065 1.00 96.06 169 VAL A N 1
ATOM 1214 C CA . VAL A 1 169 ? -16.904 -4.336 35.828 1.00 96.06 169 VAL A CA 1
ATOM 1215 C C . VAL A 1 169 ? -17.375 -2.960 36.292 1.00 96.06 169 VAL A C 1
ATOM 1217 O O . VAL A 1 169 ? -16.646 -2.314 37.037 1.00 96.06 169 VAL A O 1
ATOM 1220 N N . ALA A 1 170 ? -18.600 -2.558 35.946 1.00 95.38 170 ALA A N 1
ATOM 1221 C CA . ALA A 1 170 ? -19.162 -1.267 36.328 1.00 95.38 170 ALA A CA 1
ATOM 1222 C C . ALA A 1 170 ? -19.241 -1.064 37.850 1.00 95.38 170 ALA A C 1
ATOM 1224 O O . ALA A 1 170 ? -18.869 -0.007 38.353 1.00 95.38 170 ALA A O 1
ATOM 1225 N N . GLU A 1 171 ? -19.655 -2.087 38.600 1.00 95.38 171 GLU A N 1
ATOM 1226 C CA . GLU A 1 171 ? -19.651 -2.083 40.070 1.00 95.38 171 GLU A CA 1
ATOM 1227 C C . GLU A 1 171 ? -18.233 -1.957 40.644 1.00 95.38 171 GLU A C 1
ATOM 1229 O O . GLU A 1 171 ? -18.016 -1.272 41.641 1.00 95.38 171 GLU A O 1
ATOM 1234 N N . SER A 1 172 ? -17.258 -2.607 40.005 1.00 92.88 172 SER A N 1
ATOM 1235 C CA . SER A 1 172 ? -15.867 -2.642 40.468 1.00 92.88 172 SER A CA 1
ATOM 1236 C C . SER A 1 172 ? -15.106 -1.350 40.172 1.00 92.88 172 SER A C 1
ATOM 1238 O O . SER A 1 172 ? -14.222 -0.968 40.938 1.00 92.88 172 SER A O 1
ATOM 1240 N N . THR A 1 173 ? -15.415 -0.691 39.055 1.00 91.69 173 THR A N 1
ATOM 1241 C CA . THR A 1 173 ? -14.752 0.544 38.612 1.00 91.69 173 THR A CA 1
ATOM 1242 C C . THR A 1 173 ? -15.531 1.807 38.977 1.00 91.69 173 THR A C 1
ATOM 1244 O O . THR A 1 173 ? -14.978 2.904 38.901 1.00 91.69 173 THR A O 1
ATOM 1247 N N . GLY A 1 174 ? -16.807 1.670 39.355 1.00 91.38 174 GLY A N 1
ATOM 1248 C CA . GLY A 1 174 ? -17.734 2.778 39.583 1.00 91.38 174 GLY A CA 1
ATOM 1249 C C . GLY A 1 174 ? -18.214 3.464 38.299 1.00 91.38 174 GLY A C 1
ATOM 1250 O O . GLY A 1 174 ? -18.809 4.539 38.376 1.00 91.38 174 GLY A O 1
ATOM 1251 N N . ARG A 1 175 ? -17.944 2.889 37.119 1.00 90.81 175 ARG A N 1
ATOM 1252 C CA . ARG A 1 175 ? -18.260 3.487 35.812 1.00 90.81 175 ARG A CA 1
ATOM 1253 C C . ARG A 1 175 ? -19.356 2.690 35.101 1.00 90.81 175 ARG A C 1
ATOM 1255 O O . ARG A 1 175 ? -19.171 1.497 34.894 1.00 90.81 175 ARG A O 1
ATOM 1262 N N . PRO A 1 176 ? -20.485 3.301 34.704 1.00 92.25 176 PRO A N 1
ATOM 1263 C CA . PRO A 1 176 ? -21.565 2.577 34.038 1.00 92.25 176 PRO A CA 1
ATOM 1264 C C . PRO A 1 176 ? -21.150 2.111 32.634 1.00 92.25 176 PRO A C 1
ATOM 1266 O O . PRO A 1 176 ? -20.578 2.883 31.869 1.00 92.25 176 PRO A O 1
ATOM 1269 N N . LEU A 1 177 ? -21.495 0.869 32.283 1.00 93.88 177 LEU A N 1
ATOM 1270 C CA . LEU A 1 177 ? -21.197 0.253 30.981 1.00 93.88 177 LEU A CA 1
ATOM 1271 C C . LEU A 1 177 ? -22.484 -0.275 30.318 1.00 93.88 177 LEU A C 1
ATOM 1273 O O . LEU A 1 177 ? -22.694 -1.489 30.256 1.00 93.88 177 LEU A O 1
ATOM 1277 N N . PRO A 1 178 ? -23.400 0.608 29.885 1.00 93.25 178 PRO A N 1
ATOM 1278 C CA . PRO A 1 178 ? -24.662 0.180 29.293 1.00 93.25 178 PRO A CA 1
ATOM 1279 C C . PRO A 1 178 ? -24.450 -0.395 27.884 1.00 93.25 178 PRO A C 1
ATOM 1281 O O . PRO A 1 178 ? -23.546 0.028 27.164 1.00 93.25 178 PRO A O 1
ATOM 1284 N N . ALA A 1 179 ? -25.324 -1.307 27.446 1.00 92.69 179 ALA A N 1
ATOM 1285 C CA . ALA A 1 179 ? -25.300 -1.826 26.073 1.00 92.69 179 ALA A CA 1
ATOM 1286 C C . ALA A 1 179 ? -25.644 -0.741 25.030 1.00 92.69 179 ALA A C 1
ATOM 1288 O O . ALA A 1 179 ? -25.158 -0.780 23.891 1.00 92.69 179 ALA A O 1
ATOM 1289 N N . VAL A 1 180 ? -26.447 0.247 25.441 1.00 93.44 180 VAL A N 1
ATOM 1290 C CA . VAL A 1 180 ? -26.805 1.450 24.687 1.00 93.44 180 VAL A CA 1
ATOM 1291 C C . VAL A 1 180 ? -26.782 2.664 25.619 1.00 93.44 180 VAL A C 1
ATOM 1293 O O . VAL A 1 180 ? -27.366 2.627 26.697 1.00 93.44 180 VAL A O 1
ATOM 1296 N N . ALA A 1 181 ? -26.147 3.760 25.207 1.00 91.69 181 ALA A N 1
ATOM 1297 C CA . ALA A 1 181 ? -26.157 5.032 25.935 1.00 91.69 181 ALA A CA 1
ATOM 1298 C C . ALA A 1 181 ? -26.905 6.119 25.144 1.00 91.69 181 ALA A C 1
ATOM 1300 O O . ALA A 1 181 ? -26.974 6.057 23.919 1.00 91.69 181 ALA A O 1
ATOM 1301 N N . GLY A 1 182 ? -27.454 7.134 25.818 1.00 88.50 182 GLY A N 1
ATOM 1302 C CA . GLY A 1 182 ? -28.119 8.275 25.172 1.00 88.50 182 GLY A CA 1
ATOM 1303 C C . GLY A 1 182 ? -29.506 8.596 25.735 1.00 88.50 182 GLY A C 1
ATOM 1304 O O . GLY A 1 182 ? -29.878 8.132 26.810 1.00 88.50 182 GLY A O 1
ATOM 1305 N N . SER A 1 183 ? -30.264 9.425 25.011 1.00 83.31 183 SER A N 1
ATOM 1306 C CA . SER A 1 183 ? -31.605 9.897 25.406 1.00 83.31 183 SER A CA 1
ATOM 1307 C C . SER A 1 183 ? -32.706 9.354 24.486 1.00 83.31 183 SER A C 1
ATOM 1309 O O . SER A 1 183 ? -32.442 9.010 23.337 1.00 83.31 183 SER A O 1
ATOM 1311 N N . LYS A 1 184 ? -33.965 9.338 24.956 1.00 88.50 184 LYS A N 1
ATOM 1312 C CA . LYS A 1 184 ? -35.131 8.988 24.118 1.00 88.50 184 LYS A CA 1
ATOM 1313 C C . LYS A 1 184 ? -35.300 9.966 22.946 1.00 88.50 184 LYS A C 1
ATOM 1315 O O . LYS A 1 184 ? -35.290 11.180 23.141 1.00 88.50 184 LYS A O 1
ATOM 1320 N N . LEU A 1 185 ? -35.551 9.432 21.751 1.00 87.94 185 LEU A N 1
ATOM 1321 C CA . LEU A 1 185 ? -35.618 10.174 20.484 1.00 87.94 185 LEU A CA 1
ATOM 1322 C C . LEU A 1 185 ? -37.035 10.664 20.107 1.00 87.94 185 LEU A C 1
ATOM 1324 O O . LEU A 1 185 ? -37.228 11.286 19.069 1.00 87.94 185 LEU A O 1
ATOM 1328 N N . GLY A 1 186 ? -38.059 10.434 20.932 1.00 79.50 186 GLY A N 1
ATOM 1329 C CA . GLY A 1 186 ? -39.461 10.685 20.553 1.00 79.50 186 GLY A CA 1
ATOM 1330 C C . GLY A 1 186 ? -39.898 12.153 20.373 1.00 79.50 186 GLY A C 1
ATOM 1331 O O . GLY A 1 186 ? -41.063 12.403 20.077 1.00 79.50 186 GLY A O 1
ATOM 1332 N N . ARG A 1 187 ? -39.024 13.147 20.595 1.00 83.25 187 ARG A N 1
ATOM 1333 C CA . ARG A 1 187 ? -39.354 14.590 20.493 1.00 83.25 187 ARG A CA 1
ATOM 1334 C C . ARG A 1 187 ? -38.373 15.402 19.639 1.00 83.25 187 ARG A C 1
ATOM 1336 O O . ARG A 1 187 ? -38.371 16.633 19.737 1.00 83.25 187 ARG A O 1
ATOM 1343 N N . VAL A 1 188 ? -37.548 14.736 18.834 1.00 90.81 188 VAL A N 1
ATOM 1344 C CA . VAL A 1 188 ? -36.541 15.386 17.983 1.00 90.81 188 VAL A CA 1
ATOM 1345 C C . VAL A 1 188 ? -36.962 15.428 16.519 1.00 90.81 188 VAL A C 1
ATOM 1347 O O . VAL A 1 188 ? -37.842 14.682 16.098 1.00 90.81 188 VAL A O 1
ATOM 1350 N N . ASP A 1 189 ? -36.352 16.336 15.758 1.00 92.06 189 ASP A N 1
ATOM 1351 C CA . ASP A 1 189 ? -36.597 16.462 14.318 1.00 92.06 189 ASP A CA 1
ATOM 1352 C C . ASP A 1 189 ? -35.794 15.402 13.537 1.00 92.06 189 ASP A C 1
ATOM 1354 O O . ASP A 1 189 ? -36.248 14.923 12.497 1.00 92.06 189 ASP A O 1
ATOM 1358 N N . LEU A 1 190 ? -34.636 14.991 14.074 1.00 93.94 190 LEU A N 1
ATOM 1359 C CA . LEU A 1 190 ? -33.820 13.882 13.579 1.00 93.94 190 LEU A CA 1
ATOM 1360 C C . LEU A 1 190 ? -33.121 13.166 14.747 1.00 93.94 190 LEU A C 1
ATOM 1362 O O . LEU A 1 190 ? -32.428 13.793 15.549 1.00 93.94 190 LEU A O 1
ATOM 1366 N N . GLY A 1 191 ? -33.285 11.847 14.832 1.00 95.00 191 GLY A N 1
ATOM 1367 C CA . GLY A 1 191 ? -32.517 10.996 15.742 1.00 95.00 191 GLY A CA 1
ATOM 1368 C C . GLY A 1 191 ? -31.244 10.463 15.084 1.00 95.00 191 GLY A C 1
ATOM 1369 O O . GLY A 1 191 ? -31.258 10.184 13.887 1.00 95.00 191 GLY A O 1
ATOM 1370 N N . ILE A 1 192 ? -30.166 10.279 15.848 1.00 96.00 192 ILE A N 1
ATOM 1371 C CA . ILE A 1 192 ? -28.896 9.723 15.353 1.00 96.00 192 ILE A CA 1
ATOM 1372 C C . ILE A 1 192 ? -28.521 8.479 16.162 1.00 96.00 192 ILE A C 1
ATOM 1374 O O . ILE A 1 192 ? -28.505 8.526 17.390 1.00 96.00 192 ILE A O 1
ATOM 1378 N N . VAL A 1 193 ? -28.173 7.385 15.485 1.00 95.75 193 VAL A N 1
ATOM 1379 C CA . VAL A 1 193 ? -27.531 6.210 16.092 1.00 95.75 193 VAL A CA 1
ATOM 1380 C C . VAL A 1 193 ? -26.097 6.111 15.593 1.00 95.75 193 VAL A C 1
ATOM 1382 O O . VAL A 1 193 ? -25.864 6.143 14.388 1.00 95.75 193 VAL A O 1
ATOM 1385 N N . ALA A 1 194 ? -25.137 5.984 16.502 1.00 94.00 194 ALA A N 1
ATOM 1386 C CA . ALA A 1 194 ? -23.716 5.893 16.171 1.00 94.00 194 ALA A CA 1
ATOM 1387 C C . ALA A 1 194 ? -22.993 4.934 17.125 1.00 94.00 194 ALA A C 1
ATOM 1389 O O . ALA A 1 194 ? -23.511 4.588 18.186 1.00 94.00 194 ALA A O 1
ATOM 1390 N N . CYS A 1 195 ? -21.774 4.530 16.781 1.00 90.06 195 CYS A N 1
ATOM 1391 C CA . CYS A 1 195 ? -20.868 3.806 17.675 1.00 90.06 195 CYS A CA 1
ATOM 1392 C C . CYS A 1 195 ? -19.487 4.475 17.692 1.00 90.06 195 CYS A C 1
ATOM 1394 O O . CYS A 1 195 ? -19.198 5.329 16.853 1.00 90.06 195 CYS A O 1
ATOM 1396 N N . GLY A 1 196 ? -18.627 4.089 18.637 1.00 85.00 196 GLY A N 1
ATOM 1397 C CA . GLY A 1 196 ? -17.269 4.633 18.716 1.00 85.00 196 GLY A CA 1
ATOM 1398 C C . GLY A 1 196 ? -17.229 6.143 18.973 1.00 85.00 196 GLY A C 1
ATOM 1399 O O . GLY A 1 196 ? -18.133 6.701 19.603 1.00 85.00 196 GLY A O 1
ATOM 1400 N N . ALA A 1 197 ? -16.186 6.795 18.456 1.00 81.81 197 ALA A N 1
ATOM 1401 C CA . ALA A 1 197 ? -15.963 8.236 18.601 1.00 81.81 197 ALA A CA 1
ATOM 1402 C C . ALA A 1 197 ? -17.011 9.086 17.860 1.00 81.81 197 ALA A C 1
ATOM 1404 O O . ALA A 1 197 ? -17.343 10.184 18.297 1.00 81.81 197 ALA A O 1
ATOM 1405 N N . PHE A 1 198 ? -17.618 8.564 16.788 1.00 89.81 198 PHE A N 1
ATOM 1406 C CA . PHE A 1 198 ? -18.705 9.253 16.086 1.00 89.81 198 PHE A CA 1
ATOM 1407 C C . PHE A 1 198 ? -19.909 9.546 16.983 1.00 89.81 198 PHE A C 1
ATOM 1409 O O . PHE A 1 198 ? -20.592 10.552 16.786 1.00 89.81 198 PHE A O 1
ATOM 1416 N N . ALA A 1 199 ? -20.157 8.706 17.991 1.00 91.69 199 ALA A N 1
ATOM 1417 C CA . ALA A 1 199 ? -21.189 8.979 18.979 1.00 91.69 199 ALA A CA 1
ATOM 1418 C C . ALA A 1 199 ? -20.857 10.203 19.849 1.00 91.69 199 ALA A C 1
ATOM 1420 O O . ALA A 1 199 ? -21.767 10.965 20.179 1.00 91.69 199 ALA A O 1
ATOM 1421 N N . GLU A 1 200 ? -19.581 10.425 20.187 1.00 89.81 200 GLU A N 1
ATOM 1422 C CA . GLU A 1 200 ? -19.150 11.628 20.909 1.00 89.81 200 GLU A CA 1
ATOM 1423 C C . GLU A 1 200 ? -19.336 12.882 20.038 1.00 89.81 200 GLU A C 1
ATOM 1425 O O . GLU A 1 200 ? -19.968 13.837 20.489 1.00 89.81 200 GLU A O 1
ATOM 1430 N N . THR A 1 201 ? -18.924 12.848 18.765 1.00 91.69 201 THR A N 1
ATOM 1431 C CA . THR A 1 201 ? -19.092 13.980 17.829 1.00 91.69 201 THR A CA 1
ATOM 1432 C C . THR A 1 201 ? -20.552 14.324 17.565 1.00 91.69 201 THR A C 1
ATOM 1434 O O . THR A 1 201 ? -20.936 15.494 17.619 1.00 91.69 201 THR A O 1
ATOM 1437 N N . ALA A 1 202 ? -21.404 13.320 17.346 1.00 93.94 202 ALA A N 1
ATOM 1438 C CA . ALA A 1 202 ? -22.838 13.547 17.211 1.00 93.94 202 ALA A CA 1
ATOM 1439 C C . ALA A 1 202 ? -23.443 14.134 18.497 1.00 93.94 202 ALA A C 1
ATOM 1441 O O . ALA A 1 202 ? -24.322 14.994 18.424 1.00 93.94 202 ALA A O 1
ATOM 1442 N N . SER A 1 203 ? -22.978 13.695 19.674 1.00 92.31 203 SER A N 1
ATOM 1443 C CA . SER A 1 203 ? -23.466 14.200 20.964 1.00 92.31 203 SER A CA 1
ATOM 1444 C C . SER A 1 203 ? -23.039 15.647 21.206 1.00 92.31 203 SER A C 1
ATOM 1446 O O . SER A 1 203 ? -23.862 16.449 21.645 1.00 92.31 203 SER A O 1
ATOM 1448 N N . ALA A 1 204 ? -21.797 16.003 20.861 1.00 91.69 204 ALA A N 1
ATOM 1449 C CA . ALA A 1 204 ? -21.308 17.380 20.900 1.00 91.69 204 ALA A CA 1
ATOM 1450 C C . ALA A 1 204 ? -22.148 18.291 19.989 1.00 91.69 204 ALA A C 1
ATOM 1452 O O . ALA A 1 204 ? -22.594 19.358 20.414 1.00 91.69 204 ALA A O 1
ATOM 1453 N N . LEU A 1 205 ? -22.455 17.834 18.769 1.00 93.06 205 LEU A N 1
ATOM 1454 C CA . LEU A 1 205 ? -23.318 18.567 17.843 1.00 93.06 205 LEU A CA 1
ATOM 1455 C C . LEU A 1 205 ? -24.745 18.722 18.387 1.00 93.06 205 LEU A C 1
ATOM 1457 O O . LEU A 1 205 ? -25.309 19.810 18.320 1.00 93.06 205 LEU A O 1
ATOM 1461 N N . ALA A 1 206 ? -25.335 17.656 18.934 1.00 91.81 206 ALA A N 1
ATOM 1462 C CA . ALA A 1 206 ? -26.681 17.702 19.502 1.00 91.81 206 ALA A CA 1
ATOM 1463 C C . ALA A 1 206 ? -26.770 18.637 20.719 1.00 91.81 206 ALA A C 1
ATOM 1465 O O . ALA A 1 206 ? -27.776 19.325 20.881 1.00 91.81 206 ALA A O 1
ATOM 1466 N N . ALA A 1 207 ? -25.717 18.708 21.540 1.00 89.25 207 ALA A N 1
ATOM 1467 C CA . ALA A 1 207 ? -25.629 19.647 22.656 1.00 89.25 207 ALA A CA 1
ATOM 1468 C C . ALA A 1 207 ? -25.493 21.108 22.189 1.00 89.25 207 ALA A C 1
ATOM 1470 O O . ALA A 1 207 ? -26.045 22.006 22.824 1.00 89.25 207 ALA A O 1
ATOM 1471 N N . ALA A 1 208 ? -24.800 21.345 21.070 1.00 86.31 208 ALA A N 1
ATOM 1472 C CA . ALA A 1 208 ? -24.654 22.667 20.461 1.00 86.31 208 ALA A CA 1
ATOM 1473 C C . ALA A 1 208 ? -25.858 23.091 19.593 1.00 86.31 208 ALA A C 1
ATOM 1475 O O . ALA A 1 208 ? -25.983 24.266 19.241 1.00 86.31 208 ALA A O 1
ATOM 1476 N N . ALA A 1 209 ? -26.748 22.160 19.230 1.00 78.75 209 ALA A N 1
ATOM 1477 C CA . ALA A 1 209 ? -27.884 22.413 18.348 1.00 78.75 209 ALA A CA 1
ATOM 1478 C C . ALA A 1 209 ? -28.917 23.356 19.002 1.00 78.75 209 ALA A C 1
ATOM 1480 O O . ALA A 1 209 ? -29.755 22.950 19.808 1.00 78.75 209 ALA A O 1
ATOM 1481 N N . GLY A 1 210 ? -28.863 24.640 18.634 1.00 64.38 210 GLY A N 1
ATOM 1482 C CA . GLY A 1 210 ? -29.821 25.677 19.028 1.00 64.38 210 GLY A CA 1
ATOM 1483 C C . GLY A 1 210 ? -30.819 26.051 17.923 1.00 64.38 210 GLY A C 1
ATOM 1484 O O . GLY A 1 210 ? -30.901 25.415 16.874 1.00 64.38 210 GLY A O 1
ATOM 1485 N N . ARG A 1 211 ? -31.582 27.133 18.137 1.00 55.28 211 ARG A N 1
ATOM 1486 C CA . ARG A 1 211 ? -32.370 27.782 17.072 1.00 55.28 211 ARG A CA 1
ATOM 1487 C C . ARG A 1 211 ? -31.509 28.856 16.393 1.00 55.28 211 ARG A C 1
ATOM 1489 O O . ARG A 1 211 ? -31.015 29.715 17.121 1.00 55.28 211 ARG A O 1
ATOM 1496 N N . PRO A 1 212 ? -31.378 28.884 15.052 1.00 67.25 212 PRO A N 1
ATOM 1497 C CA . PRO A 1 212 ? -32.095 28.090 14.047 1.00 67.25 212 PRO A CA 1
ATOM 1498 C C . PRO A 1 212 ? -31.365 26.779 13.669 1.00 67.25 212 PRO A C 1
ATOM 1500 O O . PRO A 1 212 ? -30.243 26.808 13.176 1.00 67.25 212 PRO A O 1
ATOM 1503 N N . GLY A 1 213 ? -32.013 25.624 13.854 1.00 79.75 213 GLY A N 1
ATOM 1504 C CA . GLY A 1 213 ? -31.473 24.300 13.515 1.00 79.75 213 GLY A CA 1
ATOM 1505 C C . GLY A 1 213 ? -32.436 23.167 13.906 1.00 79.75 213 GLY A C 1
ATOM 1506 O O . GLY A 1 213 ? -33.362 23.418 14.687 1.00 79.75 213 GLY A O 1
ATOM 1507 N N . PRO A 1 214 ? -32.277 21.944 13.356 1.00 88.81 214 PRO A N 1
ATOM 1508 C CA . PRO A 1 214 ? -33.091 20.799 13.757 1.00 88.81 214 PRO A CA 1
ATOM 1509 C C . PRO A 1 214 ? -32.761 20.383 15.194 1.00 88.81 214 PRO A C 1
ATOM 1511 O O . PRO A 1 214 ? -31.603 20.399 15.606 1.00 88.81 214 PRO A O 1
ATOM 1514 N N . ARG A 1 215 ? -33.773 19.967 15.958 1.00 91.44 215 ARG A N 1
ATOM 1515 C CA . ARG A 1 215 ? -33.565 19.312 17.255 1.00 91.44 215 ARG A CA 1
ATOM 1516 C C . ARG A 1 215 ? -32.994 17.926 17.005 1.00 91.44 215 ARG A C 1
ATOM 1518 O O . ARG A 1 215 ? -33.610 17.144 16.280 1.00 91.44 215 ARG A O 1
ATOM 1525 N N . LEU A 1 216 ? -31.859 17.634 17.629 1.00 93.19 216 LEU A N 1
ATOM 1526 C CA . LEU A 1 216 ? -31.134 16.376 17.490 1.00 93.19 216 LEU A CA 1
ATOM 1527 C C . LEU A 1 216 ? -31.086 15.640 18.830 1.00 93.19 216 LEU A C 1
ATOM 1529 O O . LEU A 1 216 ? -31.043 16.263 19.889 1.00 93.19 216 LEU A O 1
ATOM 1533 N N . ALA A 1 217 ? -31.068 14.313 18.783 1.00 93.50 217 ALA A N 1
ATOM 1534 C CA . ALA A 1 217 ? -30.685 13.478 19.917 1.00 93.50 217 ALA A CA 1
ATOM 1535 C C . ALA A 1 217 ? -29.939 12.239 19.423 1.00 93.50 217 ALA A C 1
ATOM 1537 O O . ALA A 1 217 ? -30.149 11.783 18.297 1.00 93.50 217 ALA A O 1
ATOM 1538 N N . VAL A 1 218 ? -29.061 11.716 20.278 1.00 94.75 218 VAL A N 1
ATOM 1539 C CA . VAL A 1 218 ? -28.098 10.672 19.923 1.00 94.75 218 VAL A CA 1
ATOM 1540 C C . VAL A 1 218 ? -28.283 9.449 20.807 1.00 94.75 218 VAL A C 1
ATOM 1542 O O . VAL A 1 218 ? -28.490 9.561 22.018 1.00 94.75 218 VAL A O 1
ATOM 1545 N N . VAL A 1 219 ? -28.173 8.284 20.176 1.00 95.94 219 VAL A N 1
ATOM 1546 C CA . VAL A 1 219 ? -28.090 6.967 20.797 1.00 95.94 219 VAL A CA 1
ATOM 1547 C C . VAL A 1 219 ? -26.748 6.345 20.404 1.00 95.94 219 VAL A C 1
ATOM 1549 O O . VAL A 1 219 ? -26.470 6.110 19.229 1.00 95.94 219 VAL A O 1
ATOM 1552 N N . ALA A 1 220 ? -25.899 6.095 21.393 1.00 94.50 220 ALA A N 1
ATOM 1553 C CA . ALA A 1 220 ? -24.599 5.467 21.234 1.00 94.50 220 ALA A CA 1
ATOM 1554 C C . ALA A 1 220 ? -24.714 3.954 21.469 1.00 94.50 220 ALA A C 1
ATOM 1556 O O . ALA A 1 220 ? -24.989 3.507 22.583 1.00 94.50 220 ALA A O 1
ATOM 1557 N N . LEU A 1 221 ? -24.486 3.154 20.431 1.00 94.75 221 LEU A N 1
ATOM 1558 C CA . LEU A 1 221 ? -24.437 1.699 20.544 1.00 94.75 221 LEU A CA 1
ATOM 1559 C C . LEU A 1 221 ? -23.084 1.275 21.132 1.00 94.75 221 LEU A C 1
ATOM 1561 O O . LEU A 1 221 ? -22.042 1.644 20.587 1.00 94.75 221 LEU A O 1
ATOM 1565 N N . ARG A 1 222 ? -23.102 0.497 22.223 1.00 94.38 222 ARG A N 1
ATOM 1566 C CA . ARG A 1 222 ? -21.903 -0.066 22.879 1.00 94.38 222 ARG A CA 1
ATOM 1567 C C . ARG A 1 222 ? -21.781 -1.578 22.715 1.00 94.38 222 ARG A C 1
ATOM 1569 O O . ARG A 1 222 ? -20.669 -2.100 22.725 1.00 94.38 222 ARG A O 1
ATOM 1576 N N . ARG A 1 223 ? -22.894 -2.282 22.493 1.00 94.94 223 ARG A N 1
ATOM 1577 C CA . ARG A 1 223 ? -22.920 -3.711 22.150 1.00 94.94 223 ARG A CA 1
ATOM 1578 C C . ARG A 1 223 ? -23.470 -3.907 20.740 1.00 94.94 223 ARG A C 1
ATOM 1580 O O . ARG A 1 223 ? -24.662 -3.742 20.505 1.00 94.94 223 ARG A O 1
ATOM 1587 N N . PHE A 1 224 ? -22.597 -4.274 19.806 1.00 94.62 224 PHE A N 1
ATOM 1588 C CA . PHE A 1 224 ? -22.975 -4.558 18.420 1.00 94.62 224 PHE A CA 1
ATOM 1589 C C . PHE A 1 224 ? -23.606 -5.952 18.276 1.00 94.62 224 PHE A C 1
ATOM 1591 O O . PHE A 1 224 ? -24.555 -6.121 17.514 1.00 94.62 224 PHE A O 1
ATOM 1598 N N . ALA A 1 225 ? -23.113 -6.941 19.032 1.00 93.88 225 ALA A N 1
ATOM 1599 C CA . ALA A 1 225 ? -23.658 -8.296 19.039 1.00 93.88 225 ALA A CA 1
ATOM 1600 C C . ALA A 1 225 ? -23.535 -8.969 20.424 1.00 93.88 225 ALA A C 1
ATOM 1602 O O . ALA A 1 225 ? -22.483 -8.856 21.053 1.00 93.88 225 ALA A O 1
ATOM 1603 N N . PRO A 1 226 ? -24.552 -9.716 20.892 1.00 93.62 226 PRO A N 1
ATOM 1604 C CA . PRO A 1 226 ? -25.943 -9.675 20.430 1.00 93.62 226 PRO A CA 1
ATOM 1605 C C . PRO A 1 226 ? -26.524 -8.254 20.503 1.00 93.62 226 PRO A C 1
ATOM 1607 O O . PRO A 1 226 ? -26.171 -7.481 21.391 1.00 93.62 226 PRO A O 1
ATOM 1610 N N . LEU A 1 227 ? -27.381 -7.878 19.556 1.00 94.00 227 LEU A N 1
ATOM 1611 C CA . LEU A 1 227 ? -27.915 -6.517 19.491 1.00 94.00 227 LEU A CA 1
ATOM 1612 C C . LEU A 1 227 ? -28.939 -6.288 20.631 1.00 94.00 227 LEU A C 1
ATOM 1614 O O . LEU A 1 227 ? -29.812 -7.130 20.827 1.00 94.00 227 LEU A O 1
ATOM 1618 N N . PRO A 1 228 ? -28.876 -5.179 21.396 1.00 93.44 228 PRO A N 1
ATOM 1619 C CA . PRO A 1 228 ? -29.860 -4.844 22.435 1.00 93.44 228 PRO A CA 1
ATOM 1620 C C . PRO A 1 228 ? -31.172 -4.301 21.828 1.00 93.44 228 PRO A C 1
ATOM 1622 O O . PRO A 1 228 ? -31.494 -3.121 21.936 1.00 93.44 228 PRO A O 1
ATOM 1625 N N . GLU A 1 229 ? -31.934 -5.160 21.149 1.00 92.00 229 GLU A N 1
ATOM 1626 C CA . GLU A 1 229 ? -33.082 -4.764 20.313 1.00 92.00 229 GLU A CA 1
ATOM 1627 C C . GLU A 1 229 ? -34.210 -4.079 21.099 1.00 92.00 229 GLU A C 1
ATOM 1629 O O . GLU A 1 229 ? -34.760 -3.082 20.633 1.00 92.00 229 GLU A O 1
ATOM 1634 N N . ALA A 1 230 ? -34.539 -4.583 22.293 1.00 89.88 230 ALA A N 1
ATOM 1635 C CA . ALA A 1 230 ? -35.603 -4.028 23.132 1.00 89.88 230 ALA A CA 1
ATOM 1636 C C . ALA A 1 230 ? -35.261 -2.619 23.652 1.00 89.88 230 ALA A C 1
ATOM 1638 O O . ALA A 1 230 ? -36.076 -1.706 23.534 1.00 89.88 230 ALA A O 1
ATOM 1639 N N . GLU A 1 231 ? -34.040 -2.429 24.163 1.00 91.50 231 GLU A N 1
ATOM 1640 C CA . GLU A 1 231 ? -33.539 -1.126 24.628 1.00 91.50 231 GLU A CA 1
ATOM 1641 C C . GLU A 1 231 ? -33.467 -0.117 23.475 1.00 91.50 231 GLU A C 1
ATOM 1643 O O . GLU A 1 231 ? -33.890 1.031 23.615 1.00 91.50 231 GLU A O 1
ATOM 1648 N N . LEU A 1 232 ? -32.989 -0.554 22.302 1.00 91.69 232 LEU A N 1
ATOM 1649 C CA . LEU A 1 232 ? -32.967 0.276 21.098 1.00 91.69 232 LEU A CA 1
ATOM 1650 C C . LEU A 1 232 ? -34.378 0.695 20.684 1.00 91.69 232 LEU A C 1
ATOM 1652 O O . LEU A 1 232 ? -34.601 1.879 20.448 1.00 91.69 232 LEU A O 1
ATOM 1656 N N . ALA A 1 233 ? -35.330 -0.243 20.623 1.00 89.94 233 ALA A N 1
ATOM 1657 C CA . ALA A 1 233 ? -36.718 0.038 20.259 1.00 89.94 233 ALA A CA 1
ATOM 1658 C C . ALA A 1 233 ? -37.375 1.049 21.214 1.00 89.94 233 ALA A C 1
ATOM 1660 O O . ALA A 1 233 ? -38.090 1.946 20.764 1.00 89.94 233 ALA A O 1
ATOM 1661 N N . GLU A 1 234 ? -37.094 0.953 22.517 1.00 90.31 234 GLU A N 1
ATOM 1662 C CA . GLU A 1 234 ? -37.585 1.915 23.504 1.00 90.31 234 GLU A CA 1
ATOM 1663 C C . GLU A 1 234 ? -36.993 3.317 23.287 1.00 90.31 234 GLU A C 1
ATOM 1665 O O . GLU A 1 234 ? -37.722 4.314 23.326 1.00 90.31 234 GLU A O 1
ATOM 1670 N N . LEU A 1 235 ? -35.682 3.411 23.047 1.00 90.44 235 LEU A N 1
ATOM 1671 C CA . LEU A 1 235 ? -34.993 4.689 22.861 1.00 90.44 235 LEU A CA 1
ATOM 1672 C C . LEU A 1 235 ? -35.385 5.385 21.553 1.00 90.44 235 LEU A C 1
ATOM 1674 O O . LEU A 1 235 ? -35.530 6.609 21.545 1.00 90.44 235 LEU A O 1
ATOM 1678 N N . VAL A 1 236 ? -35.595 4.636 20.466 1.00 89.56 236 VAL A N 1
ATOM 1679 C CA . VAL A 1 236 ? -36.014 5.203 19.169 1.00 89.56 236 VAL A CA 1
ATOM 1680 C C . VAL A 1 236 ? -37.526 5.436 19.067 1.00 89.56 236 VAL A C 1
ATOM 1682 O O . VAL A 1 236 ? -37.979 6.100 18.134 1.00 89.56 236 VAL A O 1
ATOM 1685 N N . GLY A 1 237 ? -38.315 4.922 20.014 1.00 86.31 237 GLY A N 1
ATOM 1686 C CA . GLY A 1 237 ? -39.772 5.022 20.013 1.00 86.31 237 GLY A CA 1
ATOM 1687 C C . GLY A 1 237 ? -40.281 6.461 19.850 1.00 86.31 237 GLY A C 1
ATOM 1688 O O . GLY A 1 237 ? -39.893 7.372 20.583 1.00 86.31 237 GLY A O 1
ATOM 1689 N N . GLY A 1 238 ? -41.173 6.668 18.875 1.00 84.00 238 GLY A N 1
ATOM 1690 C CA . GLY A 1 238 ? -41.754 7.976 18.546 1.00 84.00 238 GLY A CA 1
ATOM 1691 C C . GLY A 1 238 ? -40.904 8.859 17.622 1.00 84.00 238 GLY A C 1
ATOM 1692 O O . GLY A 1 238 ? -41.360 9.935 17.238 1.00 84.00 238 GLY A O 1
ATOM 1693 N N . CYS A 1 239 ? -39.698 8.427 17.241 1.00 89.88 239 CYS A N 1
ATOM 1694 C CA . CYS A 1 239 ? -38.865 9.120 16.262 1.00 89.88 239 CYS A CA 1
ATOM 1695 C C . CYS A 1 239 ? -39.305 8.775 14.830 1.00 89.88 239 CYS A C 1
ATOM 1697 O O . CYS A 1 239 ? -39.342 7.604 14.472 1.00 89.88 239 CYS A O 1
ATOM 1699 N N . ARG A 1 240 ? -39.612 9.780 13.996 1.00 90.31 240 ARG A N 1
ATOM 1700 C CA . ARG A 1 240 ? -40.021 9.559 12.590 1.00 90.31 240 ARG A CA 1
ATOM 1701 C C . ARG A 1 240 ? -38.850 9.436 11.619 1.00 90.31 240 ARG A C 1
ATOM 1703 O O . ARG A 1 240 ? -38.963 8.738 10.619 1.00 90.31 240 ARG A O 1
ATOM 1710 N N . LYS A 1 241 ? -37.748 10.139 11.890 1.00 93.50 241 LYS A N 1
ATOM 1711 C CA . LYS A 1 241 ? -36.557 10.189 11.034 1.00 93.50 241 LYS A CA 1
ATOM 1712 C C . LYS A 1 241 ? -35.333 9.790 11.841 1.00 93.50 241 LYS A C 1
ATOM 1714 O O . LYS A 1 241 ? -34.997 10.455 12.821 1.00 93.50 241 LYS A O 1
ATOM 1719 N N . LEU A 1 242 ? -34.666 8.726 11.416 1.00 93.94 242 LEU A N 1
ATOM 1720 C CA . LEU A 1 242 ? -33.506 8.160 12.089 1.00 93.94 242 LEU A CA 1
ATOM 1721 C C . LEU A 1 242 ? -32.325 8.102 11.118 1.00 93.94 242 LEU A C 1
ATOM 1723 O O . LEU A 1 242 ? -32.426 7.531 10.035 1.00 93.94 242 LEU A O 1
ATOM 1727 N N . ALA A 1 243 ? -31.201 8.681 11.515 1.00 95.00 243 ALA A N 1
ATOM 1728 C CA . ALA A 1 243 ? -29.938 8.590 10.804 1.00 95.00 243 ALA A CA 1
ATOM 1729 C C . ALA A 1 243 ? -28.986 7.650 11.543 1.00 95.00 243 ALA A C 1
ATOM 1731 O O . ALA A 1 243 ? -28.902 7.672 12.770 1.00 95.00 243 ALA A O 1
ATOM 1732 N N . VAL A 1 244 ? -28.240 6.848 10.799 1.00 94.94 244 VAL A N 1
ATOM 1733 C CA . VAL A 1 244 ? -27.164 6.015 11.331 1.00 94.94 244 VAL A CA 1
ATOM 1734 C C . VAL A 1 244 ? -25.845 6.603 10.865 1.00 94.94 244 VAL A C 1
ATOM 1736 O O . VAL A 1 244 ? -25.597 6.666 9.662 1.00 94.94 244 VAL A O 1
ATOM 1739 N N . LEU A 1 245 ? -25.029 7.061 11.810 1.00 94.19 245 LEU A N 1
ATOM 1740 C CA . LEU A 1 245 ? -23.696 7.587 11.547 1.00 94.19 245 LEU A CA 1
ATOM 1741 C C . LEU A 1 245 ? -22.682 6.453 11.682 1.00 94.19 245 LEU A C 1
ATOM 1743 O O . LEU A 1 245 ? -22.458 5.927 12.775 1.00 94.19 245 LEU A O 1
ATOM 1747 N N . GLU A 1 246 ? -22.082 6.071 10.562 1.00 90.44 246 GLU A N 1
ATOM 1748 C CA . GLU A 1 246 ? -21.125 4.971 10.506 1.00 90.44 246 GLU A CA 1
ATOM 1749 C C . GLU A 1 246 ? -20.066 5.178 9.422 1.00 90.44 246 GLU A C 1
ATOM 1751 O O . GLU A 1 246 ? -20.216 5.998 8.513 1.00 90.44 246 GLU A O 1
ATOM 1756 N N . ARG A 1 247 ? -18.987 4.400 9.519 1.00 87.94 247 ARG A N 1
ATOM 1757 C CA . ARG A 1 247 ? -17.915 4.358 8.526 1.00 87.94 247 ARG A CA 1
ATOM 1758 C C . ARG A 1 247 ? -18.246 3.346 7.427 1.00 87.94 247 ARG A C 1
ATOM 1760 O O . ARG A 1 247 ? -18.748 2.262 7.731 1.00 87.94 247 ARG A O 1
ATOM 1767 N N . LEU A 1 248 ? -17.978 3.691 6.167 1.00 85.44 248 LEU A N 1
ATOM 1768 C CA . LEU A 1 248 ? -18.317 2.867 5.001 1.00 85.44 248 LEU A CA 1
ATOM 1769 C C . LEU A 1 248 ? -17.081 2.271 4.309 1.00 85.44 248 LEU A C 1
ATOM 1771 O O . LEU A 1 248 ? -16.145 2.997 3.981 1.00 85.44 248 LEU A O 1
ATOM 1775 N N . ASP A 1 249 ? -17.171 0.978 3.975 1.00 72.56 249 ASP A N 1
ATOM 1776 C CA . ASP A 1 249 ? -16.147 0.167 3.280 1.00 72.56 249 ASP A CA 1
ATOM 1777 C C . ASP A 1 249 ? -16.389 0.024 1.764 1.00 72.56 249 ASP A C 1
ATOM 1779 O O . ASP A 1 249 ? -16.012 -0.967 1.137 1.00 72.56 249 ASP A O 1
ATOM 1783 N N . GLY A 1 250 ? -17.060 1.003 1.157 1.00 65.00 250 GLY A N 1
ATOM 1784 C CA . GLY A 1 250 ? -17.429 0.992 -0.262 1.00 65.00 250 GLY A CA 1
ATOM 1785 C C . GLY A 1 250 ? -18.907 0.681 -0.520 1.00 65.00 250 GLY A C 1
ATOM 1786 O O . GLY A 1 250 ? -19.725 0.581 0.396 1.00 65.00 250 GLY A O 1
ATOM 1787 N N . ALA A 1 251 ? -19.272 0.587 -1.801 1.00 58.53 251 ALA A N 1
ATOM 1788 C CA . ALA A 1 251 ? -20.663 0.448 -2.222 1.00 58.53 251 ALA A CA 1
ATOM 1789 C C . ALA A 1 251 ? -21.209 -0.959 -1.916 1.00 58.53 251 ALA A C 1
ATOM 1791 O O . ALA A 1 251 ? -20.843 -1.941 -2.562 1.00 58.53 251 ALA A O 1
ATOM 1792 N N . THR A 1 252 ? -22.127 -1.066 -0.955 1.00 56.88 252 THR A N 1
ATOM 1793 C CA . THR A 1 252 ? -22.917 -2.283 -0.727 1.00 56.88 252 THR A CA 1
ATOM 1794 C C . THR A 1 252 ? -24.189 -2.242 -1.582 1.00 56.88 252 THR A C 1
ATOM 1796 O O . THR A 1 252 ? -24.780 -1.185 -1.798 1.00 56.88 252 THR A O 1
ATOM 1799 N N . GLY A 1 253 ? -24.658 -3.400 -2.061 1.00 45.62 253 GLY A N 1
ATOM 1800 C CA . GLY A 1 253 ? -25.797 -3.489 -2.993 1.00 45.62 253 GLY A CA 1
ATOM 1801 C C . GLY A 1 253 ? -27.147 -2.956 -2.479 1.00 45.62 253 GLY A C 1
ATOM 1802 O O . GLY A 1 253 ? -28.087 -2.861 -3.258 1.00 45.62 253 GLY A O 1
ATOM 1803 N N . ALA A 1 254 ? -27.261 -2.601 -1.193 1.00 48.44 254 ALA A N 1
ATOM 1804 C CA . ALA A 1 254 ? -28.461 -1.997 -0.604 1.00 48.44 254 ALA A CA 1
ATOM 1805 C C . ALA A 1 254 ? -28.320 -0.488 -0.316 1.00 48.44 254 ALA A C 1
ATOM 1807 O O . ALA A 1 254 ? -29.239 0.099 0.256 1.00 48.44 254 ALA A O 1
ATOM 1808 N N . GLY A 1 255 ? -27.175 0.128 -0.645 1.00 56.56 255 GLY A N 1
ATOM 1809 C CA . GLY A 1 255 ? -26.890 1.543 -0.370 1.00 56.56 255 GLY A CA 1
ATOM 1810 C C . GLY A 1 255 ? -26.806 1.910 1.119 1.00 56.56 255 GLY A C 1
ATOM 1811 O O . GLY A 1 255 ? -26.741 3.089 1.446 1.00 56.56 255 GLY A O 1
ATOM 1812 N N . ALA A 1 256 ? -26.823 0.922 2.018 1.00 67.50 256 ALA A N 1
ATOM 1813 C CA . ALA A 1 256 ? -26.817 1.101 3.467 1.00 67.50 256 ALA A CA 1
ATOM 1814 C C . ALA A 1 256 ? -25.549 0.488 4.075 1.00 67.50 256 ALA A C 1
ATOM 1816 O O . ALA A 1 256 ? -25.108 -0.587 3.652 1.00 67.50 256 ALA A O 1
ATOM 1817 N N . GLY A 1 257 ? -24.984 1.155 5.082 1.00 85.00 257 GLY A N 1
ATOM 1818 C CA . GLY A 1 257 ? -23.850 0.627 5.836 1.00 85.00 257 GLY A CA 1
ATOM 1819 C C . GLY A 1 257 ? -24.219 -0.566 6.733 1.00 85.00 257 GLY A C 1
ATOM 1820 O O . GLY A 1 257 ? -25.383 -0.974 6.838 1.00 85.00 257 GLY A O 1
ATOM 1821 N N . ILE A 1 258 ? -23.204 -1.170 7.352 1.00 88.94 258 ILE A N 1
ATOM 1822 C CA . ILE A 1 258 ? -23.316 -2.401 8.149 1.00 88.94 258 ILE A CA 1
ATOM 1823 C C . ILE A 1 258 ? -24.173 -2.169 9.395 1.00 88.94 258 ILE A C 1
ATOM 1825 O O . ILE A 1 258 ? -25.063 -2.975 9.694 1.00 88.94 258 ILE A O 1
ATOM 1829 N N . LEU A 1 259 ? -23.944 -1.068 10.112 1.00 90.94 259 LEU A N 1
ATOM 1830 C CA . LEU A 1 259 ? -24.731 -0.698 11.283 1.00 90.94 259 LEU A CA 1
ATOM 1831 C C . LEU A 1 259 ? -26.170 -0.387 10.876 1.00 90.94 259 LEU A C 1
ATOM 1833 O O . LEU A 1 259 ? -27.099 -0.874 11.515 1.00 90.94 259 LEU A O 1
ATOM 1837 N N . THR A 1 260 ? -26.367 0.334 9.770 1.00 91.81 260 THR A N 1
ATOM 1838 C CA . THR A 1 260 ? -27.700 0.649 9.243 1.00 91.81 260 THR A CA 1
ATOM 1839 C C . THR A 1 260 ? -28.487 -0.620 8.931 1.00 91.81 260 THR A C 1
ATOM 1841 O O . THR A 1 260 ? -29.643 -0.757 9.338 1.00 91.81 260 THR A O 1
ATOM 1844 N N . ALA A 1 261 ? -27.872 -1.580 8.235 1.00 89.62 261 ALA A N 1
ATOM 1845 C CA . ALA A 1 261 ? -28.509 -2.852 7.908 1.00 89.62 261 ALA A CA 1
ATOM 1846 C C . ALA A 1 261 ? -28.821 -3.681 9.166 1.00 89.62 261 ALA A C 1
ATOM 1848 O O . ALA A 1 261 ? -29.889 -4.295 9.251 1.00 89.62 261 ALA A O 1
ATOM 1849 N N . THR A 1 262 ? -27.917 -3.671 10.148 1.00 90.69 262 THR A N 1
ATOM 1850 C CA . THR A 1 262 ? -28.077 -4.375 11.429 1.00 90.69 262 THR A CA 1
ATOM 1851 C C . THR A 1 262 ? -29.226 -3.781 12.246 1.00 90.69 262 THR A C 1
ATOM 1853 O O . THR A 1 262 ? -30.119 -4.513 12.673 1.00 90.69 262 THR A O 1
ATOM 1856 N N . LEU A 1 263 ? -29.279 -2.452 12.375 1.00 90.94 263 LEU A N 1
ATOM 1857 C CA . LEU A 1 263 ? -30.353 -1.736 13.067 1.00 90.94 263 LEU A CA 1
ATOM 1858 C C . LEU A 1 263 ? -31.703 -1.922 12.376 1.00 90.94 263 LEU A C 1
ATOM 1860 O O . LEU A 1 263 ? -32.696 -2.185 13.048 1.00 90.94 263 LEU A O 1
ATOM 1864 N N . ARG A 1 264 ? -31.750 -1.857 11.037 1.00 90.94 264 ARG A N 1
ATOM 1865 C CA . ARG A 1 264 ? -32.981 -2.117 10.276 1.00 90.94 264 ARG A CA 1
ATOM 1866 C C . ARG A 1 264 ? -33.556 -3.490 10.616 1.00 90.94 264 ARG A C 1
ATOM 1868 O O . ARG A 1 264 ? -34.750 -3.594 10.883 1.00 90.94 264 ARG A O 1
ATOM 1875 N N . ARG A 1 265 ? -32.718 -4.534 10.628 1.00 89.12 265 ARG A N 1
ATOM 1876 C CA . ARG A 1 265 ? -33.143 -5.899 10.979 1.00 89.12 265 ARG A CA 1
ATOM 1877 C C . ARG A 1 265 ? -33.631 -5.983 12.427 1.00 89.12 265 ARG A C 1
ATOM 1879 O O . ARG A 1 265 ? -34.735 -6.472 12.638 1.00 89.12 265 ARG A O 1
ATOM 1886 N N . GLY A 1 266 ? -32.857 -5.454 13.376 1.00 89.44 266 GLY A N 1
ATOM 1887 C CA . GLY A 1 266 ? -33.178 -5.510 14.807 1.00 89.44 266 GLY A CA 1
ATOM 1888 C C . GLY A 1 266 ? -34.447 -4.746 15.202 1.00 89.44 266 GLY A C 1
ATOM 1889 O O . GLY A 1 266 ? -35.248 -5.232 15.994 1.00 89.44 266 GLY A O 1
ATOM 1890 N N . LEU A 1 267 ? -34.686 -3.571 14.613 1.00 88.19 267 LEU A N 1
ATOM 1891 C CA . LEU A 1 267 ? -35.913 -2.802 14.854 1.00 88.19 267 LEU A CA 1
ATOM 1892 C C . LEU A 1 267 ? -37.138 -3.454 14.199 1.00 88.19 267 LEU A C 1
ATOM 1894 O O . LEU A 1 267 ? -38.222 -3.459 14.772 1.00 88.19 267 LEU A O 1
ATOM 1898 N N . THR A 1 268 ? -36.972 -4.066 13.023 1.00 87.94 268 THR A N 1
ATOM 1899 C CA . THR A 1 268 ? -38.079 -4.787 12.375 1.00 87.94 268 THR A CA 1
ATOM 1900 C C . THR A 1 268 ? -38.519 -5.991 13.217 1.00 87.94 268 THR A C 1
ATOM 1902 O O . THR A 1 268 ? -39.714 -6.258 13.328 1.00 87.94 268 THR A O 1
ATOM 1905 N N . SER A 1 269 ? -37.583 -6.702 13.862 1.00 85.75 269 SER A N 1
ATOM 1906 C CA . SER A 1 269 ? -37.912 -7.851 14.719 1.00 85.75 269 SER A CA 1
ATOM 1907 C C . SER A 1 269 ? -38.661 -7.494 16.005 1.00 85.75 269 SER A C 1
ATOM 1909 O O . SER A 1 269 ? -39.340 -8.359 16.551 1.00 85.75 269 SER A O 1
ATOM 1911 N N . THR A 1 270 ? -38.593 -6.246 16.479 1.00 84.38 270 THR A N 1
ATOM 1912 C CA . THR A 1 270 ? -39.360 -5.785 17.654 1.00 84.38 270 THR A CA 1
ATOM 1913 C C . THR A 1 270 ? -40.756 -5.271 17.298 1.00 84.38 270 THR A C 1
ATOM 1915 O O . THR A 1 270 ? -41.510 -4.877 18.186 1.00 84.38 270 THR A O 1
ATOM 1918 N N . GLY A 1 271 ? -41.123 -5.285 16.012 1.00 76.88 271 GLY A N 1
ATOM 1919 C CA . GLY A 1 271 ? -42.396 -4.757 15.524 1.00 76.88 271 GLY A CA 1
ATOM 1920 C C . GLY A 1 271 ? -42.403 -3.242 15.301 1.00 76.88 271 GLY A C 1
ATOM 1921 O O . GLY A 1 271 ? -43.459 -2.696 14.994 1.00 76.88 271 GLY A O 1
ATOM 1922 N N . ALA A 1 272 ? -41.257 -2.556 15.416 1.00 74.06 272 ALA A N 1
ATOM 1923 C CA . ALA A 1 272 ? -41.142 -1.167 14.981 1.00 74.06 272 ALA A CA 1
ATOM 1924 C C . ALA A 1 272 ? -41.200 -1.106 13.442 1.00 74.06 272 ALA A C 1
ATOM 1926 O O . ALA A 1 272 ? -40.411 -1.765 12.759 1.00 74.06 272 ALA A O 1
ATOM 1927 N N . GLY A 1 273 ? -42.131 -0.330 12.877 1.00 68.81 273 GLY A N 1
ATOM 1928 C CA . GLY A 1 273 ? -42.352 -0.245 11.433 1.00 68.81 273 GLY A CA 1
ATOM 1929 C C . GLY A 1 273 ? -41.250 0.513 10.689 1.00 68.81 273 GLY A C 1
ATOM 1930 O O . GLY A 1 273 ? -41.473 1.624 10.218 1.00 68.81 273 GLY A O 1
ATOM 1931 N N . VAL A 1 274 ? -40.048 -0.046 10.540 1.00 74.75 274 VAL A N 1
ATOM 1932 C CA . VAL A 1 274 ? -38.991 0.589 9.730 1.00 74.75 274 VAL A CA 1
ATOM 1933 C C . VAL A 1 274 ? -39.449 0.678 8.267 1.00 74.75 274 VAL A C 1
ATOM 1935 O O . VAL A 1 274 ? -39.727 -0.338 7.635 1.00 74.75 274 VAL A O 1
ATOM 1938 N N . GLY A 1 275 ? -39.543 1.897 7.732 1.00 66.88 275 GLY A N 1
ATOM 1939 C CA . GLY A 1 275 ? -40.111 2.206 6.413 1.00 66.88 275 GLY A CA 1
ATOM 1940 C C . GLY A 1 275 ? -41.602 2.577 6.408 1.00 66.88 275 GLY A C 1
ATOM 1941 O O . GLY A 1 275 ? -42.050 3.184 5.440 1.00 66.88 275 GLY A O 1
ATOM 1942 N N . ALA A 1 276 ? -42.354 2.268 7.472 1.00 71.50 276 ALA A N 1
ATOM 1943 C CA . ALA A 1 276 ? -43.754 2.680 7.648 1.00 71.50 276 ALA A CA 1
ATOM 1944 C C . ALA A 1 276 ? -43.900 3.818 8.680 1.00 71.50 276 ALA A C 1
ATOM 1946 O O . ALA A 1 276 ? -44.569 4.812 8.415 1.00 71.50 276 ALA A O 1
ATOM 1947 N N . ASP A 1 277 ? -43.218 3.684 9.820 1.00 79.31 277 ASP A N 1
ATOM 1948 C CA . ASP A 1 277 ? -43.215 4.610 10.958 1.00 79.31 277 ASP A CA 1
ATOM 1949 C C . ASP A 1 277 ? -41.887 5.374 11.097 1.00 79.31 277 ASP A C 1
ATOM 1951 O O . ASP A 1 277 ? -41.875 6.512 11.571 1.00 79.31 277 ASP A O 1
ATOM 1955 N N . ILE A 1 278 ? -40.770 4.746 10.696 1.00 87.38 278 ILE A N 1
ATOM 1956 C CA . ILE A 1 278 ? -39.414 5.304 10.816 1.00 87.38 278 ILE A CA 1
ATOM 1957 C C . ILE A 1 278 ? -38.715 5.306 9.456 1.00 87.38 278 ILE A C 1
ATOM 1959 O O . ILE A 1 278 ? -38.428 4.248 8.888 1.00 87.38 278 ILE A O 1
ATOM 1963 N N . GLU A 1 279 ? -38.375 6.492 8.964 1.00 90.69 279 GLU A N 1
ATOM 1964 C CA . GLU A 1 279 ? -37.493 6.688 7.817 1.00 90.69 279 GLU A CA 1
ATOM 1965 C C . GLU A 1 279 ? -36.028 6.548 8.264 1.00 90.69 279 GLU A C 1
ATOM 1967 O O . GLU A 1 279 ? -35.551 7.330 9.087 1.00 90.69 279 GLU A O 1
ATOM 1972 N N . LEU A 1 280 ? -35.315 5.545 7.738 1.00 91.25 280 LEU A N 1
ATOM 1973 C CA . LEU A 1 280 ? -33.939 5.219 8.133 1.00 91.25 280 LEU A CA 1
ATOM 1974 C C . LEU A 1 280 ? -32.927 5.601 7.045 1.00 91.25 280 LEU A C 1
ATOM 1976 O O . LEU A 1 280 ? -32.947 5.008 5.964 1.00 91.25 280 LEU A O 1
ATOM 1980 N N . ALA A 1 281 ? -32.023 6.525 7.365 1.00 92.50 281 ALA A N 1
ATOM 1981 C CA . ALA A 1 281 ? -30.944 7.004 6.501 1.00 92.50 281 ALA A CA 1
ATOM 1982 C C . ALA A 1 281 ? -29.557 6.626 7.041 1.00 92.50 281 ALA A C 1
ATOM 1984 O O . ALA A 1 281 ? -29.378 6.443 8.245 1.00 92.50 281 ALA A O 1
ATOM 1985 N N . THR A 1 282 ? -28.560 6.579 6.161 1.00 93.25 282 THR A N 1
ATOM 1986 C CA . THR A 1 282 ? -27.143 6.458 6.521 1.00 93.25 282 THR A CA 1
ATOM 1987 C C . THR A 1 282 ? -26.438 7.800 6.320 1.00 93.25 282 THR A C 1
ATOM 1989 O O . THR A 1 282 ? -26.503 8.388 5.241 1.00 93.25 282 THR A O 1
ATOM 1992 N N . ILE A 1 283 ? -25.728 8.265 7.347 1.00 94.38 283 ILE A N 1
ATOM 1993 C CA . ILE A 1 283 ? -24.694 9.295 7.234 1.00 94.38 283 ILE A CA 1
ATOM 1994 C C . ILE A 1 283 ? -23.360 8.545 7.199 1.00 94.38 283 ILE A C 1
ATOM 1996 O O . ILE A 1 283 ? -22.908 8.017 8.214 1.00 94.38 283 ILE A O 1
ATOM 2000 N N . GLY A 1 284 ? -22.782 8.427 6.007 1.00 90.81 284 GLY A N 1
ATOM 2001 C CA . GLY A 1 284 ? -21.642 7.560 5.743 1.00 90.81 284 GLY A CA 1
ATOM 2002 C C . GLY A 1 284 ? -20.326 8.317 5.680 1.00 90.81 284 GLY A C 1
ATOM 2003 O O . GLY A 1 284 ? -20.096 9.063 4.733 1.00 90.81 284 GLY A O 1
ATOM 2004 N N . VAL A 1 285 ? -19.433 8.076 6.638 1.00 89.06 285 VAL A N 1
ATOM 2005 C CA . VAL A 1 285 ? -18.043 8.546 6.554 1.00 89.06 285 VAL A CA 1
ATOM 2006 C C . VAL A 1 285 ? -17.264 7.551 5.694 1.00 89.06 285 VAL A C 1
ATOM 2008 O O . VAL A 1 285 ? -17.008 6.424 6.116 1.00 89.06 285 VAL A O 1
ATOM 2011 N N . ALA A 1 286 ? -16.963 7.921 4.449 1.00 83.00 286 ALA A N 1
ATOM 2012 C CA . ALA A 1 286 ? -16.358 7.017 3.472 1.00 83.00 286 ALA A CA 1
ATOM 2013 C C . ALA A 1 286 ? -14.826 6.992 3.586 1.00 83.00 286 ALA A C 1
ATOM 2015 O O . ALA A 1 286 ? -14.184 8.027 3.433 1.00 83.00 286 ALA A O 1
ATOM 2016 N N . GLY A 1 287 ? -14.251 5.802 3.784 1.00 76.19 287 GLY A N 1
ATOM 2017 C CA . GLY A 1 287 ? -12.803 5.586 3.869 1.00 76.19 287 GLY A CA 1
ATOM 2018 C C . GLY A 1 287 ? -12.307 5.291 5.287 1.00 76.19 287 GLY A C 1
ATOM 2019 O O . GLY A 1 287 ? -12.842 5.803 6.273 1.00 76.19 287 GLY A O 1
ATOM 2020 N N . GLU A 1 288 ? -11.264 4.461 5.389 1.00 70.31 288 GLU A N 1
ATOM 2021 C CA . GLU A 1 288 ? -10.748 3.965 6.673 1.00 70.31 288 GLU A CA 1
ATOM 2022 C C . GLU A 1 288 ? -10.173 5.081 7.550 1.00 70.31 288 GLU A C 1
ATOM 2024 O O . GLU A 1 288 ? -10.416 5.052 8.747 1.00 70.31 288 GLU A O 1
ATOM 2029 N N . SER A 1 289 ? -9.484 6.074 6.974 1.00 71.06 289 SER A N 1
ATOM 2030 C CA . SER A 1 289 ? -8.863 7.209 7.684 1.00 71.06 289 SER A CA 1
ATOM 2031 C C . SER A 1 289 ? -9.645 8.522 7.586 1.00 71.06 289 SER A C 1
ATOM 2033 O O . SER A 1 289 ? -9.203 9.543 8.106 1.00 71.06 289 SER A O 1
ATOM 2035 N N . ALA A 1 290 ? -10.814 8.520 6.937 1.00 76.94 290 ALA A N 1
ATOM 2036 C CA . ALA A 1 290 ? -11.587 9.740 6.737 1.00 76.94 290 ALA A CA 1
ATOM 2037 C C . ALA A 1 290 ? -12.018 10.360 8.073 1.00 76.94 290 ALA A C 1
ATOM 2039 O O . ALA A 1 290 ? -12.506 9.675 8.985 1.00 76.94 290 ALA A O 1
ATOM 2040 N N . THR A 1 291 ? -11.841 11.668 8.171 1.00 78.50 291 THR A N 1
ATOM 2041 C CA . THR A 1 291 ? -12.235 12.485 9.310 1.00 78.50 291 THR A CA 1
ATOM 2042 C C . THR A 1 291 ? -13.684 12.955 9.164 1.00 78.50 291 THR A C 1
ATOM 2044 O O . THR A 1 291 ? -14.290 12.871 8.096 1.00 78.50 291 THR A O 1
ATOM 2047 N N . LEU A 1 292 ? -14.276 13.415 10.268 1.00 87.50 292 LEU A N 1
ATOM 2048 C CA . LEU A 1 292 ? -15.639 13.944 10.293 1.00 87.50 292 LEU A CA 1
ATOM 2049 C C . LEU A 1 292 ? -15.616 15.369 10.837 1.00 87.50 292 LEU A C 1
ATOM 2051 O O . LEU A 1 292 ? -15.430 15.567 12.040 1.00 87.50 292 LEU A O 1
ATOM 2055 N N . ARG A 1 293 ? -15.831 16.355 9.964 1.00 88.88 293 ARG A N 1
ATOM 2056 C CA . ARG A 1 293 ? -16.007 17.752 10.372 1.00 88.88 293 ARG A CA 1
ATOM 2057 C C . ARG A 1 293 ? -17.397 17.967 10.959 1.00 88.88 293 ARG A C 1
ATOM 2059 O O . ARG A 1 293 ? -18.404 17.505 10.416 1.00 88.88 293 ARG A O 1
ATOM 2066 N N . ALA A 1 294 ? -17.459 18.752 12.030 1.00 90.50 294 ALA A N 1
ATOM 2067 C CA . ALA A 1 294 ? -18.717 19.132 12.666 1.00 90.50 294 ALA A CA 1
ATOM 2068 C C . ALA A 1 294 ? -19.683 19.838 11.696 1.00 90.50 294 ALA A C 1
ATOM 2070 O O . ALA A 1 294 ? -20.883 19.559 11.701 1.00 90.50 294 ALA A O 1
ATOM 2071 N N . ALA A 1 295 ? -19.158 20.724 10.840 1.00 90.88 295 ALA A N 1
ATOM 2072 C CA . ALA A 1 295 ? -19.944 21.471 9.858 1.00 90.88 295 ALA A CA 1
ATOM 2073 C C . ALA A 1 295 ? -20.619 20.550 8.826 1.00 90.88 295 ALA A C 1
ATOM 2075 O O . ALA A 1 295 ? -21.803 20.720 8.527 1.00 90.88 295 ALA A O 1
ATOM 2076 N N . ASP A 1 296 ? -19.901 19.536 8.339 1.00 93.06 296 ASP A N 1
ATOM 2077 C CA . ASP A 1 296 ? -20.423 18.570 7.371 1.00 93.06 296 ASP A CA 1
ATOM 2078 C C . ASP A 1 296 ? -21.475 17.650 7.998 1.00 93.06 296 ASP A C 1
ATOM 2080 O O . ASP A 1 296 ? -22.523 17.394 7.397 1.00 93.06 296 ASP A O 1
ATOM 2084 N N . LEU A 1 297 ? -21.259 17.216 9.246 1.00 94.00 297 LEU A N 1
ATOM 2085 C CA . LEU A 1 297 ? -22.269 16.466 9.994 1.00 94.00 297 LEU A CA 1
ATOM 2086 C C . LEU A 1 297 ? -23.540 17.303 10.213 1.00 94.00 297 LEU A C 1
ATOM 2088 O O . LEU A 1 297 ? -24.651 16.805 10.019 1.00 94.00 297 LEU A O 1
ATOM 2092 N N . ALA A 1 298 ? -23.394 18.580 10.578 1.00 92.94 298 ALA A N 1
ATOM 2093 C CA . ALA A 1 298 ? -24.515 19.499 10.755 1.00 92.94 298 ALA A CA 1
ATOM 2094 C C . ALA A 1 298 ? -25.283 19.729 9.444 1.00 92.94 298 ALA A C 1
ATOM 2096 O O . ALA A 1 298 ? -26.518 19.740 9.446 1.00 92.94 298 ALA A O 1
ATOM 2097 N N . ALA A 1 299 ? -24.572 19.861 8.320 1.00 92.69 299 ALA A N 1
ATOM 2098 C CA . ALA A 1 299 ? -25.171 19.965 6.994 1.00 92.69 299 ALA A CA 1
ATOM 2099 C C . ALA A 1 299 ? -25.962 18.699 6.631 1.00 92.69 299 ALA A C 1
ATOM 2101 O O . ALA A 1 299 ? -27.126 18.803 6.239 1.00 92.69 299 ALA A O 1
ATOM 2102 N N . ALA A 1 300 ? -25.389 17.510 6.846 1.00 94.25 300 ALA A N 1
ATOM 2103 C CA . ALA A 1 300 ? -26.075 16.238 6.616 1.00 94.25 300 ALA A CA 1
ATOM 2104 C C . ALA A 1 300 ? -27.352 16.116 7.466 1.00 94.25 300 ALA A C 1
ATOM 2106 O O . ALA A 1 300 ? -28.413 15.752 6.953 1.00 94.25 300 ALA A O 1
ATOM 2107 N N . CYS A 1 301 ? -27.283 16.490 8.748 1.00 94.12 301 CYS A N 1
ATOM 2108 C CA . CYS A 1 301 ? -28.440 16.478 9.645 1.00 94.12 301 CYS A CA 1
ATOM 2109 C C . CYS A 1 301 ? -29.546 17.435 9.177 1.00 94.12 301 CYS A C 1
ATOM 2111 O O . CYS A 1 301 ? -30.723 17.078 9.218 1.00 94.12 301 CYS A O 1
ATOM 2113 N N . ARG A 1 302 ? -29.185 18.636 8.701 1.00 92.56 302 ARG A N 1
ATOM 2114 C CA . ARG A 1 302 ? -30.141 19.611 8.152 1.00 92.56 302 ARG A CA 1
ATOM 2115 C C . ARG A 1 302 ? -30.843 19.068 6.909 1.00 92.56 302 ARG A C 1
ATOM 2117 O O . ARG A 1 302 ? -32.070 19.098 6.852 1.00 92.56 302 ARG A O 1
ATOM 2124 N N . VAL A 1 303 ? -30.079 18.506 5.968 1.00 92.62 303 VAL A N 1
ATOM 2125 C CA . VAL A 1 303 ? -30.625 17.896 4.746 1.00 92.62 303 VAL A CA 1
ATOM 2126 C C . VAL A 1 303 ? -31.631 16.803 5.098 1.00 92.62 303 VAL A C 1
ATOM 2128 O O . VAL A 1 303 ? -32.754 16.857 4.611 1.00 92.62 303 VAL A O 1
ATOM 2131 N N . LEU A 1 304 ? -31.288 15.861 5.985 1.00 93.00 304 LEU A N 1
ATOM 2132 C CA . LEU A 1 304 ? -32.190 14.762 6.363 1.00 93.00 304 LEU A CA 1
ATOM 2133 C C . LEU A 1 304 ? -33.436 15.236 7.122 1.00 93.00 304 LEU A C 1
ATOM 2135 O O . LEU A 1 304 ? -34.540 14.720 6.896 1.00 93.00 304 LEU A O 1
ATOM 2139 N N . ALA A 1 305 ? -33.283 16.230 8.001 1.00 90.50 305 ALA A N 1
ATOM 2140 C CA . ALA A 1 305 ? -34.401 16.819 8.731 1.00 90.50 305 ALA A CA 1
ATOM 2141 C C . ALA A 1 305 ? -35.425 17.462 7.777 1.00 90.50 305 ALA A C 1
ATOM 2143 O O . ALA A 1 305 ? -36.629 17.288 7.973 1.00 90.50 305 ALA A O 1
ATOM 2144 N N . GLU A 1 306 ? -34.970 18.113 6.703 1.00 89.75 306 GLU A N 1
ATOM 2145 C CA . GLU A 1 306 ? -35.829 18.737 5.689 1.00 89.75 306 GLU A CA 1
ATOM 2146 C C . GLU A 1 306 ? -36.365 17.721 4.670 1.00 89.75 306 GLU A C 1
ATOM 2148 O O . GLU A 1 306 ? -37.578 17.578 4.498 1.00 89.75 306 GLU A O 1
ATOM 2153 N N . ARG A 1 307 ? -35.475 16.960 4.026 1.00 88.88 307 ARG A N 1
ATOM 2154 C CA . ARG A 1 307 ? -35.790 16.007 2.958 1.00 88.88 307 ARG A CA 1
ATOM 2155 C C . ARG A 1 307 ? -35.040 14.697 3.163 1.00 88.88 307 ARG A C 1
ATOM 2157 O O . ARG A 1 307 ? -33.816 14.646 3.133 1.00 88.88 307 ARG A O 1
ATOM 2164 N N . PHE A 1 308 ? -35.792 13.608 3.285 1.00 87.38 308 PHE A N 1
ATOM 2165 C CA . PHE A 1 308 ? -35.203 12.286 3.443 1.00 87.38 308 PHE A CA 1
ATOM 2166 C C . PHE A 1 308 ? -34.322 11.900 2.248 1.00 87.38 308 PHE A C 1
ATOM 2168 O O . PHE A 1 308 ? -34.729 12.015 1.086 1.00 87.38 308 PHE A O 1
ATOM 2175 N N . ARG A 1 309 ? -33.122 11.405 2.559 1.00 89.44 309 ARG A N 1
ATOM 2176 C CA . ARG A 1 309 ? -32.174 10.786 1.631 1.00 89.44 309 ARG A CA 1
ATOM 2177 C C . ARG A 1 309 ? -31.677 9.488 2.268 1.00 89.44 309 ARG A C 1
ATOM 2179 O O . ARG A 1 309 ? -31.318 9.516 3.440 1.00 89.44 309 ARG A O 1
ATOM 2186 N N . PRO A 1 310 ? -31.648 8.358 1.544 1.00 88.75 310 PRO A N 1
ATOM 2187 C CA . PRO A 1 310 ? -31.245 7.080 2.130 1.00 88.75 310 PRO A CA 1
ATOM 2188 C C . PRO A 1 310 ? -29.758 7.042 2.503 1.00 88.75 310 PRO A C 1
ATOM 2190 O O . PRO A 1 310 ? -29.393 6.336 3.438 1.00 88.75 310 PRO A O 1
ATOM 2193 N N . LEU A 1 311 ? -28.920 7.806 1.799 1.00 90.62 311 LEU A N 1
ATOM 2194 C CA . LEU A 1 311 ? -27.484 7.896 2.024 1.00 90.62 311 LEU A CA 1
ATOM 2195 C C . LEU A 1 311 ? -27.013 9.331 1.777 1.00 90.62 311 LEU A C 1
ATOM 2197 O O . LEU A 1 311 ? -27.348 9.919 0.750 1.00 90.62 311 LEU A O 1
ATOM 2201 N N . LEU A 1 312 ? -26.214 9.855 2.701 1.00 91.81 312 LEU A N 1
ATOM 2202 C CA . LEU A 1 312 ? -25.429 11.074 2.535 1.00 91.81 312 LEU A CA 1
ATOM 2203 C C . LEU A 1 312 ? -23.977 10.802 2.912 1.00 91.81 312 LEU A C 1
ATOM 2205 O O . LEU A 1 312 ? -23.704 10.053 3.851 1.00 91.81 312 LEU A O 1
ATOM 2209 N N . LEU A 1 313 ? -23.065 11.450 2.201 1.00 91.00 313 LEU A N 1
ATOM 2210 C CA . LEU A 1 313 ? -21.629 11.427 2.432 1.00 91.00 313 LEU A CA 1
ATOM 2211 C C . LEU A 1 313 ? -21.203 12.831 2.899 1.00 91.00 313 LEU A C 1
ATOM 2213 O O . LEU A 1 313 ? -21.123 13.746 2.071 1.00 91.00 313 LEU A O 1
ATOM 2217 N N . PRO A 1 314 ? -20.993 13.039 4.216 1.00 90.69 314 PRO A N 1
ATOM 2218 C CA . PRO A 1 314 ? -20.482 14.299 4.747 1.00 90.69 314 PRO A CA 1
ATOM 2219 C C . PRO A 1 314 ? -19.151 14.685 4.093 1.00 90.69 314 PRO A C 1
ATOM 2221 O O . PRO A 1 314 ? -18.302 13.826 3.866 1.00 90.69 314 PRO A O 1
ATOM 2224 N N . GLY A 1 315 ? -18.979 15.966 3.783 1.00 87.44 315 GLY A N 1
ATOM 2225 C CA . GLY A 1 315 ? -17.782 16.518 3.151 1.00 87.44 315 GLY A CA 1
ATOM 2226 C C . GLY A 1 315 ? -17.758 16.385 1.626 1.00 87.44 315 GLY A C 1
ATOM 2227 O O . GLY A 1 315 ? -17.023 17.125 0.977 1.00 87.44 315 GLY A O 1
ATOM 2228 N N . LEU A 1 316 ? -18.593 15.525 1.025 1.00 87.69 316 LEU A N 1
ATOM 2229 C CA . LEU A 1 316 ? -18.629 15.353 -0.428 1.00 87.69 316 LEU A CA 1
ATOM 2230 C C . LEU A 1 316 ? -19.172 16.608 -1.120 1.00 87.69 316 LEU A C 1
ATOM 2232 O O . LEU A 1 316 ? -20.342 16.969 -0.961 1.00 87.69 316 LEU A O 1
ATOM 2236 N N . ARG A 1 317 ? -18.342 17.207 -1.975 1.00 84.44 317 ARG A N 1
ATOM 2237 C CA . ARG A 1 317 ? -18.744 18.260 -2.908 1.00 84.44 317 ARG A CA 1
ATOM 2238 C C . ARG A 1 317 ? -19.189 17.639 -4.228 1.00 84.44 317 ARG A C 1
ATOM 2240 O O . ARG A 1 317 ? -18.649 16.638 -4.690 1.00 84.44 317 ARG A O 1
ATOM 2247 N N . THR A 1 318 ? -20.170 18.263 -4.866 1.00 79.94 318 THR A N 1
ATOM 2248 C CA . THR A 1 318 ? -20.653 17.857 -6.196 1.00 79.94 318 THR A CA 1
ATOM 2249 C C . THR A 1 318 ? -20.479 18.949 -7.238 1.00 79.94 318 THR A C 1
ATOM 2251 O O . THR A 1 318 ? -20.880 18.741 -8.382 1.00 79.94 318 THR A O 1
ATOM 2254 N N . ALA A 1 319 ? -19.870 20.081 -6.860 1.00 79.50 319 ALA A N 1
ATOM 2255 C CA . ALA A 1 319 ? -19.545 21.215 -7.716 1.00 79.50 319 ALA A CA 1
ATOM 2256 C C . ALA A 1 319 ? -18.071 21.615 -7.597 1.00 79.50 319 ALA A C 1
ATOM 2258 O O . ALA A 1 319 ? -17.576 21.806 -6.488 1.00 79.50 319 ALA A O 1
ATOM 2259 N N . ALA A 1 320 ? -17.404 21.765 -8.743 1.00 71.56 320 ALA A N 1
ATOM 2260 C CA . ALA A 1 320 ? -16.038 22.256 -8.840 1.00 71.56 320 ALA A CA 1
ATOM 2261 C C . ALA A 1 320 ? -15.958 23.747 -8.490 1.00 71.56 320 ALA A C 1
ATOM 2263 O O . ALA A 1 320 ? -16.858 24.524 -8.816 1.00 71.56 320 ALA A O 1
ATOM 2264 N N . SER A 1 321 ? -14.833 24.139 -7.894 1.00 71.69 321 SER A N 1
ATOM 2265 C CA . SER A 1 321 ? -14.430 25.539 -7.763 1.00 71.69 321 SER A CA 1
ATOM 2266 C C . SER A 1 321 ? -14.185 26.180 -9.137 1.00 71.69 321 SER A C 1
ATOM 2268 O O . SER A 1 321 ? -13.743 25.517 -10.083 1.00 71.69 321 SER A O 1
ATOM 2270 N N . ASP A 1 322 ? -14.399 27.496 -9.243 1.00 76.00 322 ASP A N 1
ATOM 2271 C CA . ASP A 1 322 ? -14.067 28.282 -10.443 1.00 76.00 322 ASP A CA 1
ATOM 2272 C C . ASP A 1 322 ? -12.555 28.294 -10.752 1.00 76.00 322 ASP A C 1
ATOM 2274 O O . ASP A 1 322 ? -12.151 28.659 -11.858 1.00 76.00 322 ASP A O 1
ATOM 2278 N N . ALA A 1 323 ? -11.719 27.825 -9.818 1.00 71.44 323 ALA A N 1
ATOM 2279 C CA . ALA A 1 323 ? -10.286 27.626 -10.016 1.00 71.44 323 ALA A CA 1
ATOM 2280 C C . ALA A 1 323 ? -9.947 26.608 -11.129 1.00 71.44 323 ALA A C 1
ATOM 2282 O O . ALA A 1 323 ? -8.844 26.656 -11.675 1.00 71.44 323 ALA A O 1
ATOM 2283 N N . TYR A 1 324 ? -10.881 25.721 -11.517 1.00 74.00 324 TYR A N 1
ATOM 2284 C CA . TYR A 1 324 ? -10.608 24.623 -12.457 1.00 74.00 324 TYR A CA 1
ATOM 2285 C C . TYR A 1 324 ? -11.644 24.508 -13.599 1.00 74.00 324 TYR A C 1
ATOM 2287 O O . TYR A 1 324 ? -12.509 23.623 -13.591 1.00 74.00 324 TYR A O 1
ATOM 2295 N N . PRO A 1 325 ? -11.538 25.344 -14.654 1.00 75.00 325 PRO A N 1
ATOM 2296 C CA . PRO A 1 325 ? -12.553 25.451 -15.711 1.00 75.00 325 PRO A CA 1
ATOM 2297 C C . PRO A 1 325 ? -12.823 24.152 -16.486 1.00 75.00 325 PRO A C 1
ATOM 2299 O O . PRO A 1 325 ? -13.965 23.870 -16.854 1.00 75.00 325 PRO A O 1
ATOM 2302 N N . LYS A 1 326 ? -11.787 23.335 -16.731 1.00 74.69 326 LYS A N 1
ATOM 2303 C CA . LYS A 1 326 ? -11.922 22.049 -17.442 1.00 74.69 326 LYS A CA 1
ATOM 2304 C C . LYS A 1 326 ? -12.725 21.027 -16.636 1.00 74.69 326 LYS A C 1
ATOM 2306 O O . LYS A 1 326 ? -13.587 20.353 -17.201 1.00 74.69 326 LYS A O 1
ATOM 2311 N N . ARG A 1 327 ? -12.496 20.958 -15.319 1.00 78.31 327 ARG A N 1
ATOM 2312 C CA . ARG A 1 327 ? -13.271 20.105 -14.401 1.00 78.31 327 ARG A CA 1
ATOM 2313 C C . ARG A 1 327 ? -14.730 20.517 -14.381 1.00 78.31 327 ARG A C 1
ATOM 2315 O O . ARG A 1 327 ? -15.600 19.667 -14.524 1.00 78.31 327 ARG A O 1
ATOM 2322 N N . ARG A 1 328 ? -14.998 21.823 -14.302 1.00 81.00 328 ARG A N 1
ATOM 2323 C CA . ARG A 1 328 ? -16.363 22.358 -14.334 1.00 81.00 328 ARG A CA 1
ATOM 2324 C C . ARG A 1 328 ? -17.118 21.928 -15.595 1.00 81.00 328 ARG A C 1
ATOM 2326 O O . ARG A 1 328 ? -18.230 21.424 -15.496 1.00 81.00 328 ARG A O 1
ATOM 2333 N N . ALA A 1 329 ? -16.498 22.038 -16.771 1.00 81.38 329 ALA A N 1
ATOM 2334 C CA . ALA A 1 329 ? -17.113 21.598 -18.026 1.00 81.38 329 ALA A CA 1
ATOM 2335 C C . ALA A 1 329 ? -17.409 20.084 -18.060 1.00 81.38 329 ALA A C 1
ATOM 2337 O O . ALA A 1 329 ? -18.480 19.671 -18.514 1.00 81.38 329 ALA A O 1
ATOM 2338 N N . LEU A 1 330 ? -16.479 19.254 -17.570 1.00 78.81 330 LEU A N 1
ATOM 2339 C CA . LEU A 1 330 ? -16.674 17.805 -17.456 1.00 78.81 330 LEU A CA 1
ATOM 2340 C C . LEU A 1 330 ? -17.812 17.466 -16.482 1.00 78.81 330 LEU A C 1
ATOM 2342 O O . LEU A 1 330 ? -18.644 16.604 -16.752 1.00 78.81 330 LEU A O 1
ATOM 2346 N N . GLN A 1 331 ? -17.875 18.178 -15.367 1.00 77.19 331 GLN A N 1
ATOM 2347 C CA . GLN A 1 331 ? -18.867 17.976 -14.327 1.00 77.19 331 GLN A CA 1
ATOM 2348 C C . GLN A 1 331 ? -20.267 18.435 -14.760 1.00 77.19 331 GLN A C 1
ATOM 2350 O O . GLN A 1 331 ? -21.237 17.721 -14.526 1.00 77.19 331 GLN A O 1
ATOM 2355 N N . ASP A 1 332 ? -20.389 19.568 -15.456 1.00 81.94 332 ASP A N 1
ATOM 2356 C CA . ASP A 1 332 ? -21.657 20.009 -16.048 1.00 81.94 332 ASP A CA 1
ATOM 2357 C C . ASP A 1 332 ? -22.199 18.962 -17.027 1.00 81.94 332 ASP A C 1
ATOM 2359 O O . ASP A 1 332 ? -23.410 18.781 -17.150 1.00 81.94 332 ASP A O 1
ATOM 2363 N N . ARG A 1 333 ? -21.307 18.240 -17.717 1.00 84.62 333 ARG A N 1
ATOM 2364 C CA . ARG A 1 333 ? -21.685 17.078 -18.521 1.00 84.62 333 ARG A CA 1
ATOM 2365 C C . ARG A 1 333 ? -22.164 15.917 -17.645 1.00 84.62 333 ARG A C 1
ATOM 2367 O O . ARG A 1 333 ? -23.259 15.430 -17.897 1.00 84.62 333 ARG A O 1
ATOM 2374 N N . PHE A 1 334 ? -21.424 15.510 -16.611 1.00 84.31 334 PHE A N 1
ATOM 2375 C CA . PHE A 1 334 ? -21.868 14.423 -15.727 1.00 84.31 334 PHE A CA 1
ATOM 2376 C C . PHE A 1 334 ? -23.201 14.714 -15.035 1.00 84.31 334 PHE A C 1
ATOM 2378 O O . PHE A 1 334 ? -24.058 13.841 -14.998 1.00 84.31 334 PHE A O 1
ATOM 2385 N N . ARG A 1 335 ? -23.427 15.946 -14.572 1.00 83.50 335 ARG A N 1
ATOM 2386 C CA . ARG A 1 335 ? -24.710 16.377 -13.998 1.00 83.50 335 ARG A CA 1
ATOM 2387 C C . ARG A 1 335 ? -25.882 16.251 -14.970 1.00 83.50 335 ARG A C 1
ATOM 2389 O O . ARG A 1 335 ? -26.996 15.980 -14.535 1.00 83.50 335 ARG A O 1
ATOM 2396 N N . ARG A 1 336 ? -25.652 16.467 -16.270 1.00 85.81 336 ARG A N 1
ATOM 2397 C CA . ARG A 1 336 ? -26.674 16.260 -17.310 1.00 85.81 336 ARG A CA 1
ATOM 2398 C C . ARG A 1 336 ? -26.898 14.778 -17.604 1.00 85.81 336 ARG A C 1
ATOM 2400 O O . ARG A 1 336 ? -28.041 14.373 -17.784 1.00 85.81 336 ARG A O 1
ATOM 2407 N N . ASP A 1 337 ? -25.818 14.003 -17.658 1.00 89.19 337 ASP A N 1
ATOM 2408 C CA . ASP A 1 337 ? -25.842 12.610 -18.112 1.00 89.19 337 ASP A CA 1
ATOM 2409 C C . ASP A 1 337 ? -26.247 11.622 -16.992 1.00 89.19 337 ASP A C 1
ATOM 2411 O O . ASP A 1 337 ? -26.744 10.535 -17.288 1.00 89.19 337 ASP A O 1
ATOM 2415 N N . LEU A 1 338 ? -26.056 11.979 -15.713 1.00 85.19 338 LEU A N 1
ATOM 2416 C CA . LEU A 1 338 ? -26.267 11.110 -14.548 1.00 85.19 338 LEU A CA 1
ATOM 2417 C C . LEU A 1 338 ? -27.313 11.694 -13.575 1.00 85.19 338 LEU A C 1
ATOM 2419 O O . LEU A 1 338 ? -26.999 12.587 -12.780 1.00 85.19 338 LEU A O 1
ATOM 2423 N N . PRO A 1 339 ? -28.554 11.169 -13.575 1.00 82.62 339 PRO A N 1
ATOM 2424 C CA . PRO A 1 339 ? -29.561 11.523 -12.580 1.00 82.62 339 PRO A CA 1
ATOM 2425 C C . PRO A 1 339 ? -29.072 11.193 -11.163 1.00 82.62 339 PRO A C 1
ATOM 2427 O O . PRO A 1 339 ? -28.535 10.115 -10.927 1.00 82.62 339 PRO A O 1
ATOM 2430 N N . GLY A 1 340 ? -29.288 12.103 -10.211 1.00 80.94 340 GLY A N 1
ATOM 2431 C CA . GLY A 1 340 ? -28.938 11.878 -8.804 1.00 80.94 340 GLY A CA 1
ATOM 2432 C C . GLY A 1 340 ? -27.524 12.314 -8.392 1.00 80.94 340 GLY A C 1
ATOM 2433 O O . GLY A 1 340 ? -27.135 12.066 -7.255 1.00 80.94 340 GLY A O 1
ATOM 2434 N N . TRP A 1 341 ? -26.774 12.997 -9.269 1.00 83.44 341 TRP A N 1
ATOM 2435 C CA . TRP A 1 341 ? -25.406 13.480 -9.000 1.00 83.44 341 TRP A CA 1
ATOM 2436 C C . TRP A 1 341 ? -25.251 14.220 -7.660 1.00 83.44 341 TRP A C 1
ATOM 2438 O O . TRP A 1 341 ? -24.288 13.993 -6.934 1.00 83.44 341 TRP A O 1
ATOM 2448 N N . ASP A 1 342 ? -26.217 15.074 -7.310 1.00 84.06 342 ASP A N 1
ATOM 2449 C CA . ASP A 1 342 ? -26.193 15.885 -6.085 1.00 84.06 342 ASP A CA 1
ATOM 2450 C C . ASP A 1 342 ? -26.884 15.209 -4.879 1.00 84.06 342 ASP A C 1
ATOM 2452 O O . ASP A 1 342 ? -27.026 15.814 -3.820 1.00 84.06 342 ASP A O 1
ATOM 2456 N N . GLU A 1 343 ? -27.372 13.969 -5.003 1.00 86.44 343 GLU A N 1
ATOM 2457 C CA . GLU A 1 343 ? -28.194 13.354 -3.947 1.00 86.44 343 GLU A CA 1
ATOM 2458 C C . GLU A 1 343 ? -27.398 12.774 -2.779 1.00 86.44 343 GLU A C 1
ATOM 2460 O O . GLU A 1 343 ? -27.971 12.595 -1.705 1.00 86.44 343 GLU A O 1
ATOM 2465 N N . LEU A 1 344 ? -26.104 12.507 -2.979 1.00 87.56 344 LEU A N 1
ATOM 2466 C CA . LEU A 1 344 ? -25.213 11.953 -1.958 1.00 87.56 344 LEU A CA 1
ATOM 2467 C C . LEU A 1 344 ? -24.432 13.028 -1.190 1.00 87.56 344 LEU A C 1
ATOM 2469 O O . LEU A 1 344 ? -23.825 12.708 -0.173 1.00 87.56 344 LEU A O 1
ATOM 2473 N N . SER A 1 345 ? -24.406 14.279 -1.655 1.00 89.06 345 SER A N 1
ATOM 2474 C CA . SER A 1 345 ? -23.574 15.323 -1.048 1.00 89.06 345 SER A CA 1
ATOM 2475 C C . SER A 1 345 ? -24.180 15.913 0.215 1.00 89.06 345 SER A C 1
ATOM 2477 O O . SER A 1 345 ? -25.345 16.316 0.225 1.00 89.06 345 SER A O 1
ATOM 2479 N N . ALA A 1 346 ? -23.345 16.082 1.235 1.00 89.00 346 ALA A N 1
ATOM 2480 C CA . ALA A 1 346 ? -23.623 16.947 2.369 1.00 89.00 346 ALA A CA 1
ATOM 2481 C C . ALA A 1 346 ? -22.346 17.701 2.749 1.00 89.00 346 ALA A C 1
ATOM 2483 O O . ALA A 1 346 ? -21.475 17.147 3.408 1.00 89.00 346 ALA A O 1
ATOM 2484 N N . HIS A 1 347 ? -22.236 18.959 2.331 1.00 88.69 347 HIS A N 1
ATOM 2485 C CA . HIS A 1 347 ? -21.081 19.806 2.625 1.00 88.69 347 HIS A CA 1
ATOM 2486 C C . HIS A 1 347 ? -21.529 21.038 3.415 1.00 88.69 347 HIS A C 1
ATOM 2488 O O . HIS A 1 347 ? -22.495 21.705 3.032 1.00 88.69 347 HIS A O 1
ATOM 2494 N N . GLY A 1 348 ? -20.870 21.310 4.538 1.00 85.12 348 GLY A N 1
ATOM 2495 C CA . GLY A 1 348 ? -21.141 22.472 5.379 1.00 85.12 348 GLY A CA 1
ATOM 2496 C C . GLY A 1 348 ? -20.287 23.671 4.980 1.00 85.12 348 GLY A C 1
ATOM 2497 O O . GLY A 1 348 ? -19.064 23.586 4.983 1.00 85.12 348 GLY A O 1
ATOM 2498 N N . GLU A 1 349 ? -20.923 24.807 4.685 1.00 76.75 349 GLU A N 1
ATOM 2499 C CA . GLU A 1 349 ? -20.207 26.075 4.515 1.00 76.75 349 GLU A CA 1
ATOM 2500 C C . GLU A 1 349 ? -19.823 26.669 5.881 1.00 76.75 349 GLU A C 1
ATOM 2502 O O . GLU A 1 349 ? -20.664 26.783 6.778 1.00 76.75 349 GLU A O 1
ATOM 2507 N N . GLY A 1 350 ? -18.560 27.085 6.016 1.00 72.44 350 GLY A N 1
ATOM 2508 C CA . GLY A 1 350 ? -18.025 27.747 7.208 1.00 72.44 350 GLY A CA 1
ATOM 2509 C C . GLY A 1 350 ? -17.520 26.807 8.307 1.00 72.44 350 GLY A C 1
ATOM 2510 O O . GLY A 1 350 ? -17.510 25.581 8.174 1.00 72.44 350 GLY A O 1
ATOM 2511 N N . ASP A 1 351 ? -17.094 27.420 9.410 1.00 79.62 351 ASP A N 1
ATOM 2512 C CA . ASP A 1 351 ? -16.482 26.740 10.548 1.00 79.62 351 ASP A CA 1
ATOM 2513 C C . ASP A 1 351 ? -17.487 26.594 11.692 1.00 79.62 351 ASP A C 1
ATOM 2515 O O . ASP A 1 351 ? -17.992 27.582 12.229 1.00 79.62 351 ASP A O 1
ATOM 2519 N N . LEU A 1 352 ? -17.782 25.347 12.069 1.00 86.75 352 LEU A N 1
ATOM 2520 C CA . LEU A 1 352 ? -18.579 25.030 13.251 1.00 86.75 352 LEU A CA 1
ATOM 2521 C C . LEU A 1 352 ? -17.652 24.549 14.365 1.00 86.75 352 LEU A C 1
ATOM 2523 O O . LEU A 1 352 ? -17.129 23.437 14.304 1.00 86.75 352 LEU A O 1
ATOM 2527 N N . ASP A 1 353 ? -17.468 25.387 15.380 1.00 86.69 353 ASP A N 1
ATOM 2528 C CA . ASP A 1 353 ? -16.647 25.065 16.542 1.00 86.69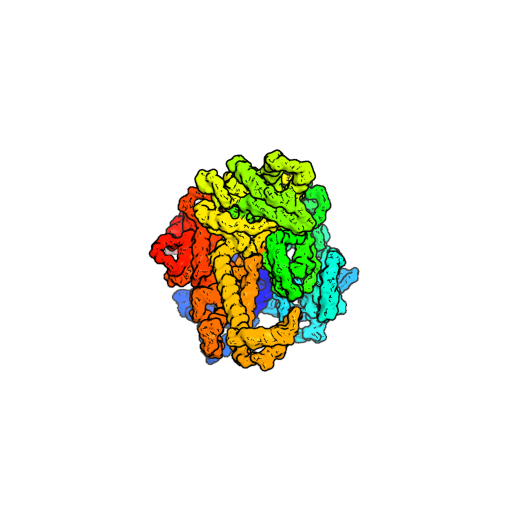 353 ASP A CA 1
ATOM 2529 C C . ASP A 1 353 ? -17.499 24.419 17.646 1.00 86.69 353 ASP A C 1
ATOM 2531 O O . ASP A 1 353 ? -18.354 25.068 18.250 1.00 86.69 353 ASP A O 1
ATOM 2535 N N . LEU A 1 354 ? -17.280 23.123 17.886 1.00 88.56 354 LEU A N 1
ATOM 2536 C CA . LEU A 1 354 ? -17.941 22.352 18.948 1.00 88.56 354 LEU A CA 1
ATOM 2537 C C . LEU A 1 354 ? -17.080 22.222 20.215 1.00 88.56 354 LEU A C 1
ATOM 2539 O O . LEU A 1 354 ? -17.422 21.452 21.116 1.00 88.56 354 LEU A O 1
ATOM 2543 N N . ARG A 1 355 ? -15.943 22.923 20.294 1.00 87.38 355 ARG A N 1
ATOM 2544 C CA . ARG A 1 355 ? -15.046 22.837 21.451 1.00 87.38 355 ARG A CA 1
ATOM 2545 C C . ARG A 1 355 ? -15.693 23.463 22.695 1.00 87.38 355 ARG A C 1
ATOM 2547 O O . ARG A 1 355 ? -16.426 24.448 22.590 1.00 87.38 355 ARG A O 1
ATOM 2554 N N . PRO A 1 356 ? -15.410 22.930 23.898 1.00 84.75 356 PRO A N 1
ATOM 2555 C CA . PRO A 1 356 ? -15.839 23.563 25.140 1.00 84.75 356 PRO A CA 1
ATOM 2556 C C . PRO A 1 356 ? -15.149 24.923 25.336 1.00 84.75 356 PRO A C 1
ATOM 2558 O O . PRO A 1 356 ? -14.047 25.165 24.836 1.00 84.75 356 PRO A O 1
ATOM 2561 N N . ALA A 1 357 ? -15.770 25.804 26.122 1.00 83.56 357 ALA A N 1
ATOM 2562 C CA . ALA A 1 357 ? -15.181 27.096 26.465 1.00 83.56 357 ALA A CA 1
ATOM 2563 C C . ALA A 1 357 ? -13.808 26.921 27.145 1.00 83.56 357 ALA A C 1
ATOM 2565 O O . ALA A 1 357 ? -13.661 26.142 28.086 1.00 83.56 357 ALA A O 1
ATOM 2566 N N . GLY A 1 358 ? -12.800 27.659 26.670 1.00 84.94 358 GLY A N 1
ATOM 2567 C CA . GLY A 1 358 ? -11.421 27.551 27.161 1.00 84.94 358 GLY A CA 1
ATOM 2568 C C . GLY A 1 358 ? -10.646 26.333 26.643 1.00 84.94 358 GLY A C 1
ATOM 2569 O O . GLY A 1 358 ? -9.531 26.097 27.108 1.00 84.94 358 GLY A O 1
ATOM 2570 N N . GLY A 1 359 ? -11.214 25.567 25.704 1.00 89.75 359 GLY A N 1
ATOM 2571 C CA . GLY A 1 359 ? -10.494 24.530 24.973 1.00 89.75 359 GLY A CA 1
ATOM 2572 C C . GLY A 1 359 ? -9.410 25.118 24.063 1.00 89.75 359 GLY A C 1
ATOM 2573 O O . GLY A 1 359 ? -9.596 26.183 23.478 1.00 89.75 359 GLY A O 1
ATOM 2574 N N . VAL A 1 360 ? -8.283 24.418 23.950 1.00 91.31 360 VAL A N 1
ATOM 2575 C CA . VAL A 1 360 ? -7.137 24.779 23.107 1.00 91.31 360 VAL A CA 1
ATOM 2576 C C . VAL A 1 360 ? -6.857 23.642 22.137 1.00 91.31 360 VAL A C 1
ATOM 2578 O O . VAL A 1 360 ? -6.753 22.482 22.537 1.00 91.31 360 VAL A O 1
ATOM 2581 N N . THR A 1 361 ? -6.705 23.974 20.861 1.00 91.56 361 THR A N 1
ATOM 2582 C CA . THR A 1 361 ? -6.394 23.031 19.789 1.00 91.56 361 THR A CA 1
ATOM 2583 C C . THR A 1 361 ? -4.983 23.243 19.271 1.00 91.56 361 THR A C 1
ATOM 2585 O O . THR A 1 361 ? -4.605 24.345 18.873 1.00 91.56 361 THR A O 1
ATOM 2588 N N . LEU A 1 362 ? -4.221 22.156 19.254 1.00 91.31 362 LEU A N 1
ATOM 2589 C CA . LEU A 1 362 ? -2.879 22.072 18.707 1.00 91.31 362 LEU A CA 1
ATOM 2590 C C . LEU A 1 362 ? -2.918 21.225 17.437 1.00 91.31 362 LEU A C 1
ATOM 2592 O O . LEU A 1 362 ? -3.497 20.134 17.437 1.00 91.31 362 LEU A O 1
ATOM 2596 N N . ARG A 1 363 ? -2.271 21.722 16.385 1.00 89.19 363 ARG A N 1
ATOM 2597 C CA . ARG A 1 363 ? -2.046 21.011 15.126 1.00 89.19 363 ARG A CA 1
ATOM 2598 C C . ARG A 1 363 ? -0.554 20.827 14.925 1.00 89.19 363 ARG A C 1
ATOM 2600 O O . ARG A 1 363 ? 0.196 21.803 14.906 1.00 89.19 363 ARG A O 1
ATOM 2607 N N . PHE A 1 364 ? -0.142 19.581 14.754 1.00 85.69 364 PHE A N 1
ATOM 2608 C CA . PHE A 1 364 ? 1.211 19.224 14.361 1.00 85.69 364 PHE A CA 1
ATOM 2609 C C . PHE A 1 364 ? 1.148 18.725 12.926 1.00 85.69 364 PHE A C 1
ATOM 2611 O O . PHE A 1 364 ? 0.666 17.626 12.662 1.00 85.69 364 PHE A O 1
ATOM 2618 N N . GLU A 1 365 ? 1.610 19.552 12.001 1.00 82.31 365 GLU A N 1
ATOM 2619 C CA . GLU A 1 365 ? 1.822 19.158 10.621 1.00 82.31 365 GLU A CA 1
ATOM 2620 C C . GLU A 1 365 ? 3.246 18.622 10.481 1.00 82.31 365 GLU A C 1
ATOM 2622 O O . GLU A 1 365 ? 4.211 19.299 10.842 1.00 82.31 365 GLU A O 1
ATOM 2627 N N . ARG A 1 366 ? 3.404 17.402 9.973 1.00 76.69 366 ARG A N 1
ATOM 2628 C CA . ARG A 1 366 ? 4.720 16.772 9.821 1.00 76.69 366 ARG A CA 1
ATOM 2629 C C . ARG A 1 366 ? 4.854 16.025 8.502 1.00 76.69 366 ARG A C 1
ATOM 2631 O O . ARG A 1 366 ? 3.911 15.386 8.057 1.00 76.69 366 ARG A O 1
ATOM 2638 N N . ARG A 1 367 ? 6.044 16.066 7.895 1.00 69.88 367 ARG A N 1
ATOM 2639 C CA . ARG A 1 367 ? 6.355 15.335 6.643 1.00 69.88 367 ARG A CA 1
ATOM 2640 C C . ARG A 1 367 ? 7.202 14.075 6.837 1.00 69.88 367 ARG A C 1
ATOM 2642 O O . ARG A 1 367 ? 7.288 13.244 5.936 1.00 69.88 367 ARG A O 1
ATOM 2649 N N . LEU A 1 368 ? 7.855 13.956 7.992 1.00 65.31 368 LEU A N 1
ATOM 2650 C CA . LEU A 1 368 ? 8.642 12.811 8.458 1.00 65.31 368 LEU A CA 1
ATOM 2651 C C . LEU A 1 368 ? 8.404 12.607 9.961 1.00 65.31 368 LEU A C 1
ATOM 2653 O O . LEU A 1 368 ? 7.814 13.457 10.626 1.00 65.31 368 LEU A O 1
ATOM 2657 N N . GLY A 1 369 ? 8.917 11.508 10.512 1.00 65.75 369 GLY A N 1
ATOM 2658 C CA . GLY A 1 369 ? 8.762 11.168 11.931 1.00 65.75 369 GLY A CA 1
ATOM 2659 C C . GLY A 1 369 ? 7.457 10.423 12.187 1.00 65.75 369 GLY A C 1
ATOM 2660 O O . GLY A 1 369 ? 6.926 9.810 11.280 1.00 65.75 369 GLY A O 1
ATOM 2661 N N . ASN A 1 370 ? 6.946 10.431 13.407 1.00 69.25 370 ASN A N 1
ATOM 2662 C CA . ASN A 1 370 ? 5.670 9.813 13.772 1.00 69.25 370 ASN A CA 1
ATOM 2663 C C . ASN A 1 370 ? 4.931 10.734 14.759 1.00 69.25 370 ASN A C 1
ATOM 2665 O O . ASN A 1 370 ? 5.429 11.806 15.113 1.00 69.25 370 ASN A O 1
ATOM 2669 N N . GLY A 1 371 ? 3.758 10.312 15.232 1.00 73.31 371 GLY A N 1
ATOM 2670 C CA . GLY A 1 371 ? 2.976 11.073 16.208 1.00 73.31 371 GLY A CA 1
ATOM 2671 C C . GLY A 1 371 ? 3.582 11.170 17.619 1.00 73.31 371 GLY A C 1
ATOM 2672 O O . GLY A 1 371 ? 2.895 11.645 18.520 1.00 73.31 371 GLY A O 1
ATOM 2673 N N . GLU A 1 372 ? 4.828 10.739 17.870 1.00 80.12 372 GLU A N 1
ATOM 2674 C CA . GLU A 1 372 ? 5.420 10.733 19.223 1.00 80.12 372 GLU A CA 1
ATOM 2675 C C . GLU A 1 372 ? 5.536 12.128 19.840 1.00 80.12 372 GLU A C 1
ATOM 2677 O O . GLU A 1 372 ? 5.310 12.286 21.040 1.00 80.12 372 GLU A O 1
ATOM 2682 N N . LEU A 1 373 ? 5.823 13.169 19.049 1.00 84.25 373 LEU A N 1
ATOM 2683 C CA . LEU A 1 373 ? 5.848 14.537 19.575 1.00 84.25 373 LEU A CA 1
ATOM 2684 C C . LEU A 1 373 ? 4.464 14.970 20.078 1.00 84.25 373 LEU A C 1
ATOM 2686 O O . LEU A 1 373 ? 4.349 15.555 21.158 1.00 84.25 373 LEU A O 1
ATOM 2690 N N . ALA A 1 374 ? 3.412 14.643 19.328 1.00 86.81 374 ALA A N 1
ATOM 2691 C CA . ALA A 1 374 ? 2.035 14.914 19.720 1.00 86.81 374 ALA A CA 1
ATOM 2692 C C . ALA A 1 374 ? 1.622 14.065 20.938 1.00 86.81 374 ALA A C 1
ATOM 2694 O O . ALA A 1 374 ? 1.022 14.598 21.873 1.00 86.81 374 ALA A O 1
ATOM 2695 N N . ARG A 1 375 ? 2.017 12.781 21.002 1.00 86.38 375 ARG A N 1
ATOM 2696 C CA . ARG A 1 375 ? 1.807 11.911 22.181 1.00 86.38 375 ARG A CA 1
ATOM 2697 C C . ARG A 1 375 ? 2.508 12.461 23.423 1.00 86.38 375 ARG A C 1
ATOM 2699 O O . ARG A 1 375 ? 1.916 12.478 24.502 1.00 86.38 375 ARG A O 1
ATOM 2706 N N . ALA A 1 376 ? 3.746 12.924 23.283 1.00 85.62 376 ALA A N 1
ATOM 2707 C CA . ALA A 1 376 ? 4.520 13.514 24.369 1.00 85.62 376 ALA A CA 1
ATOM 2708 C C . ALA A 1 376 ? 3.906 14.836 24.836 1.00 85.62 376 ALA A C 1
ATOM 2710 O O . ALA A 1 376 ? 3.766 15.050 26.036 1.00 85.62 376 ALA A O 1
ATOM 2711 N N . SER A 1 377 ? 3.448 15.668 23.895 1.00 89.50 377 SER A N 1
ATOM 2712 C CA . SER A 1 377 ? 2.724 16.909 24.186 1.00 89.50 377 SER A CA 1
ATOM 2713 C C . SER A 1 377 ? 1.425 16.628 24.949 1.00 89.50 377 SER A C 1
ATOM 2715 O O . SER A 1 377 ? 1.169 17.255 25.970 1.00 89.50 377 SER A O 1
ATOM 2717 N N . ALA A 1 378 ? 0.640 15.633 24.521 1.00 88.69 378 ALA A N 1
ATOM 2718 C CA . ALA A 1 378 ? -0.569 15.174 25.209 1.00 88.69 378 ALA A CA 1
ATOM 2719 C C . ALA A 1 378 ? -0.307 14.716 26.644 1.00 88.69 378 ALA A C 1
ATOM 2721 O O . ALA A 1 378 ? -0.975 15.180 27.570 1.00 88.69 378 ALA A O 1
ATOM 2722 N N . ARG A 1 379 ? 0.681 13.833 26.835 1.00 85.12 379 ARG A N 1
ATOM 2723 C CA . ARG A 1 379 ? 1.084 13.354 28.164 1.00 85.12 379 ARG A CA 1
ATOM 2724 C C . ARG A 1 379 ? 1.525 14.510 29.052 1.00 85.12 379 ARG A C 1
ATOM 2726 O O . ARG A 1 379 ? 1.064 14.619 30.182 1.00 85.12 379 ARG A O 1
ATOM 2733 N N . LEU A 1 380 ? 2.376 15.391 28.530 1.00 86.88 380 LEU A N 1
ATOM 2734 C CA . LEU A 1 380 ? 2.909 16.520 29.279 1.00 86.88 380 LEU A CA 1
ATOM 2735 C C . LEU A 1 380 ? 1.797 17.494 29.692 1.00 86.88 380 LEU A C 1
ATOM 2737 O O . LEU A 1 380 ? 1.709 17.843 30.865 1.00 86.88 380 LEU A O 1
ATOM 2741 N N . LEU A 1 381 ? 0.906 17.877 28.773 1.00 89.06 381 LEU A N 1
ATOM 2742 C CA . LEU A 1 381 ? -0.226 18.761 29.072 1.00 89.06 381 LEU A CA 1
ATOM 2743 C C . LEU A 1 381 ? -1.160 18.158 30.125 1.00 89.06 381 LEU A C 1
ATOM 2745 O O . LEU A 1 381 ? -1.511 18.848 31.081 1.00 89.06 381 LEU A O 1
ATOM 2749 N N . GLY A 1 382 ? -1.517 16.878 29.988 1.00 85.31 382 GLY A N 1
ATOM 2750 C CA . GLY A 1 382 ? -2.378 16.186 30.947 1.00 85.31 382 GLY A CA 1
ATOM 2751 C C . GLY A 1 382 ? -1.766 16.108 32.348 1.00 85.31 382 GLY A C 1
ATOM 2752 O O . GLY A 1 382 ? -2.445 16.397 33.331 1.00 85.31 382 GLY A O 1
ATOM 2753 N N . THR A 1 383 ? -0.474 15.788 32.460 1.00 83.25 383 THR A N 1
ATOM 2754 C CA . THR A 1 383 ? 0.204 15.671 33.762 1.00 83.25 383 THR A CA 1
ATOM 2755 C C . THR A 1 383 ? 0.446 17.031 34.418 1.00 83.25 383 THR A C 1
ATOM 2757 O O . THR A 1 383 ? 0.294 17.179 35.629 1.00 83.25 383 THR A O 1
ATOM 2760 N N . VAL A 1 384 ? 0.831 18.035 33.628 1.00 86.44 384 VAL A N 1
ATOM 2761 C CA . VAL A 1 384 ? 1.288 19.335 34.132 1.00 86.44 384 VAL A CA 1
ATOM 2762 C C . VAL A 1 384 ? 0.129 20.303 34.360 1.00 86.44 384 VAL A C 1
ATOM 2764 O O . VAL A 1 384 ? 0.094 20.997 35.378 1.00 86.44 384 VAL A O 1
ATOM 2767 N N . LEU A 1 385 ? -0.824 20.361 33.427 1.00 85.88 385 LEU A N 1
ATOM 2768 C CA . LEU A 1 385 ? -1.966 21.273 33.498 1.00 85.88 385 LEU A CA 1
ATOM 2769 C C . LEU A 1 385 ? -3.236 20.598 34.019 1.00 85.88 385 LEU A C 1
ATOM 2771 O O . LEU A 1 385 ? -4.183 21.316 34.340 1.00 85.88 385 LEU A O 1
ATOM 2775 N N . GLY A 1 386 ? -3.283 19.266 34.129 1.00 84.75 386 GLY A N 1
ATOM 2776 C CA . GLY A 1 386 ? -4.524 18.526 34.376 1.00 84.75 386 GLY A CA 1
ATOM 2777 C C . GLY A 1 386 ? -5.483 18.634 33.187 1.00 84.75 386 GLY A C 1
ATOM 2778 O O . GLY A 1 386 ? -5.053 18.872 32.062 1.00 84.75 386 GLY A O 1
ATOM 2779 N N . GLY A 1 387 ? -6.790 18.535 33.439 1.00 87.06 387 GLY A N 1
ATOM 2780 C CA . GLY A 1 387 ? -7.826 18.710 32.414 1.00 87.06 387 GLY A CA 1
ATOM 2781 C C . GLY A 1 387 ? -8.105 17.450 31.592 1.00 87.06 387 GLY A C 1
ATOM 2782 O O . GLY A 1 387 ? -7.752 16.341 31.988 1.00 87.06 387 GLY A O 1
ATOM 2783 N N . HIS A 1 388 ? -8.773 17.649 30.461 1.00 90.44 388 HIS A N 1
ATOM 2784 C CA . HIS A 1 388 ? -9.300 16.610 29.582 1.00 90.44 388 HIS A CA 1
ATOM 2785 C C . HIS A 1 388 ? -8.740 16.763 28.173 1.00 90.44 388 HIS A C 1
ATOM 2787 O O . HIS A 1 388 ? -8.468 17.878 27.720 1.00 90.44 388 HIS A O 1
ATOM 2793 N N . LEU A 1 389 ? -8.567 15.643 27.478 1.00 90.88 389 LEU A N 1
ATOM 2794 C CA . LEU A 1 389 ? -7.868 15.562 26.211 1.00 90.88 389 LEU A CA 1
ATOM 2795 C C . LEU A 1 389 ? -8.639 14.703 25.204 1.00 90.88 389 LEU A C 1
ATOM 2797 O O . LEU A 1 389 ? -9.062 13.580 25.479 1.00 90.88 389 LEU A O 1
ATOM 2801 N N . ARG A 1 390 ? -8.740 15.198 23.976 1.00 89.56 390 ARG A N 1
ATOM 2802 C CA . ARG A 1 390 ? -9.074 14.387 22.804 1.00 89.56 390 ARG A CA 1
ATOM 2803 C C . ARG A 1 390 ? -7.979 14.576 21.776 1.00 89.56 390 ARG A C 1
ATOM 2805 O O . ARG A 1 390 ? -7.489 15.685 21.586 1.00 89.56 390 ARG A O 1
ATOM 2812 N N . SER A 1 391 ? -7.555 13.499 21.134 1.00 88.19 391 SER A N 1
ATOM 2813 C CA . SER A 1 391 ? -6.539 13.578 20.091 1.00 88.19 391 SER A CA 1
ATOM 2814 C C . SER A 1 391 ? -6.884 12.678 18.923 1.00 88.19 391 SER A C 1
ATOM 2816 O O . SER A 1 391 ? -7.553 11.656 19.079 1.00 88.19 391 SER A O 1
ATOM 2818 N N . ARG A 1 392 ? -6.407 13.085 17.752 1.00 84.06 392 ARG A N 1
ATOM 2819 C CA . ARG A 1 392 ? -6.421 12.300 16.524 1.00 84.06 392 ARG A CA 1
ATOM 2820 C C . ARG A 1 392 ? -4.996 12.248 16.047 1.00 84.06 392 ARG A C 1
ATOM 2822 O O . ARG A 1 392 ? -4.454 13.264 15.624 1.00 84.06 392 ARG A O 1
ATOM 2829 N N . LEU A 1 393 ? -4.390 11.093 16.237 1.00 79.12 393 LEU A N 1
ATOM 2830 C CA . LEU A 1 393 ? -3.001 10.865 15.903 1.00 79.12 393 LEU A CA 1
ATOM 2831 C C . LEU A 1 393 ? -2.983 9.820 14.807 1.00 79.12 393 LEU A C 1
ATOM 2833 O O . LEU A 1 393 ? -3.615 8.770 14.960 1.00 79.12 393 LEU A O 1
ATOM 2837 N N . GLU A 1 394 ? -2.264 10.104 13.732 1.00 69.69 394 GLU A N 1
ATOM 2838 C CA . GLU A 1 394 ? -2.125 9.143 12.650 1.00 69.69 394 GLU A CA 1
ATOM 2839 C C . GLU A 1 394 ? -1.373 7.911 13.181 1.00 69.69 394 GLU A C 1
ATOM 2841 O O . GLU A 1 394 ? -0.324 8.014 13.827 1.00 69.69 394 GLU A O 1
ATOM 2846 N N . LEU A 1 395 ? -1.964 6.728 12.987 1.00 56.97 395 LEU A N 1
ATOM 2847 C CA . LEU A 1 395 ? -1.365 5.457 13.409 1.00 56.97 395 LEU A CA 1
ATOM 2848 C C . LEU A 1 395 ? -0.251 5.025 12.454 1.00 56.97 395 LEU A C 1
ATOM 2850 O O . LEU A 1 395 ? 0.668 4.314 12.863 1.00 56.97 395 LEU A O 1
ATOM 2854 N N . ALA A 1 396 ? -0.343 5.436 11.189 1.00 52.91 396 ALA A N 1
ATOM 2855 C CA . ALA A 1 396 ? 0.670 5.170 10.189 1.00 52.91 396 ALA A CA 1
ATOM 2856 C C . ALA A 1 396 ? 1.854 6.135 10.336 1.00 52.91 396 ALA A C 1
ATOM 2858 O O . ALA A 1 396 ? 1.723 7.286 10.743 1.00 52.91 396 ALA A O 1
ATOM 2859 N N . ALA A 1 397 ? 3.042 5.645 9.993 1.00 47.19 397 ALA A N 1
ATOM 2860 C CA . ALA A 1 397 ? 4.168 6.527 9.746 1.00 47.19 397 ALA A CA 1
ATOM 2861 C C . ALA A 1 397 ? 3.966 7.243 8.395 1.00 47.19 397 ALA A C 1
ATOM 2863 O O . ALA A 1 397 ? 3.564 6.584 7.427 1.00 47.19 397 ALA A O 1
ATOM 2864 N N . PRO A 1 398 ? 4.351 8.525 8.294 1.00 47.41 398 PRO A N 1
ATOM 2865 C CA . PRO A 1 398 ? 4.193 9.339 7.113 1.00 47.41 398 PRO A CA 1
ATOM 2866 C C . PRO A 1 398 ? 4.936 8.712 5.965 1.00 47.41 398 PRO A C 1
ATOM 2868 O O . PRO A 1 398 ? 6.124 8.370 6.029 1.00 47.41 398 PRO A O 1
ATOM 2871 N N . ALA A 1 399 ? 4.199 8.605 4.878 1.00 55.84 399 ALA A N 1
ATOM 2872 C CA . ALA A 1 399 ? 4.795 8.470 3.586 1.00 55.84 399 ALA A CA 1
ATOM 2873 C C . ALA A 1 399 ? 5.499 9.790 3.234 1.00 55.84 399 ALA A C 1
ATOM 2875 O O . ALA A 1 399 ? 4.967 10.876 3.468 1.00 55.84 399 ALA A O 1
ATOM 2876 N N . ALA A 1 400 ? 6.722 9.707 2.714 1.00 52.62 400 ALA A N 1
ATOM 2877 C CA . ALA A 1 400 ? 7.556 10.878 2.483 1.00 52.62 400 ALA A CA 1
ATOM 2878 C C . ALA A 1 400 ? 6.852 11.896 1.573 1.00 52.62 400 ALA A C 1
ATOM 2880 O O . ALA A 1 400 ? 6.451 11.568 0.463 1.00 52.62 400 ALA A O 1
ATOM 2881 N N . GLY A 1 401 ? 6.757 13.149 2.022 1.00 52.44 401 GLY A N 1
ATOM 2882 C CA . GLY A 1 401 ? 6.335 14.270 1.178 1.00 52.44 401 GLY A CA 1
ATOM 2883 C C . GLY A 1 401 ? 4.879 14.718 1.328 1.00 52.44 401 GLY A C 1
ATOM 2884 O O . GLY A 1 401 ? 4.582 15.820 0.873 1.00 52.44 401 GLY A O 1
ATOM 2885 N N . LEU A 1 402 ? 4.005 13.961 2.007 1.00 58.44 402 LEU A N 1
ATOM 2886 C CA . LEU A 1 402 ? 2.724 14.500 2.479 1.00 58.44 402 LEU A CA 1
ATOM 2887 C C . LEU A 1 402 ? 2.839 15.060 3.891 1.00 58.44 402 LEU A C 1
ATOM 2889 O O . LEU A 1 402 ? 3.530 14.510 4.745 1.00 58.44 402 LEU A O 1
ATOM 2893 N N . ALA A 1 403 ? 2.120 16.152 4.114 1.00 66.31 403 ALA A N 1
ATOM 2894 C CA . ALA A 1 403 ? 1.812 16.642 5.440 1.00 66.31 403 ALA A CA 1
ATOM 2895 C C . ALA A 1 403 ? 0.822 15.681 6.116 1.00 66.31 403 ALA A C 1
ATOM 2897 O O . ALA A 1 403 ? -0.316 15.535 5.669 1.00 66.31 403 ALA A O 1
ATOM 2898 N N . GLU A 1 404 ? 1.260 15.019 7.181 1.00 72.56 404 GLU A N 1
ATOM 2899 C CA . GLU A 1 404 ? 0.374 14.375 8.145 1.00 72.56 404 GLU A CA 1
ATOM 2900 C C . GLU A 1 404 ? 0.001 15.361 9.242 1.00 72.56 404 GLU A C 1
ATOM 2902 O O . GLU A 1 404 ? 0.817 16.196 9.639 1.00 72.56 404 GLU A O 1
ATOM 2907 N N . HIS A 1 405 ? -1.225 15.235 9.740 1.00 80.06 405 HIS A N 1
ATOM 2908 C CA . HIS A 1 405 ? -1.785 16.141 10.729 1.00 80.06 405 HIS A CA 1
ATOM 2909 C C . HIS A 1 405 ? -2.148 15.360 11.981 1.00 80.06 405 HIS A C 1
ATOM 2911 O O . HIS A 1 405 ? -3.101 14.583 11.983 1.00 80.06 405 HIS A O 1
ATOM 2917 N N . ASP A 1 406 ? -1.414 15.612 13.055 1.00 86.06 406 ASP A N 1
ATOM 2918 C CA . ASP A 1 406 ? -1.816 15.173 14.379 1.00 86.06 406 ASP A CA 1
ATOM 2919 C C . ASP A 1 406 ? -2.540 16.322 15.080 1.00 86.06 406 ASP A C 1
ATOM 2921 O O . ASP A 1 406 ? -2.056 17.459 15.135 1.00 86.06 406 ASP A O 1
ATOM 2925 N N . TRP A 1 407 ? -3.703 16.015 15.642 1.00 88.00 407 TRP A N 1
ATOM 2926 C CA . TRP A 1 407 ? -4.534 16.973 16.351 1.00 88.00 407 TRP A CA 1
ATOM 2927 C C . TRP A 1 407 ? -4.641 16.622 17.820 1.00 88.00 407 TRP A C 1
ATOM 2929 O O . TRP A 1 407 ? -4.832 15.465 18.202 1.00 88.00 407 TRP A O 1
ATOM 2939 N N . LEU A 1 408 ? -4.595 17.657 18.647 1.00 91.31 408 LEU A N 1
ATOM 2940 C CA . LEU A 1 408 ? -4.760 17.553 20.084 1.00 91.31 408 LEU A CA 1
ATOM 2941 C C . LEU A 1 408 ? -5.663 18.683 20.557 1.00 91.31 408 LEU A C 1
ATOM 2943 O O . LEU A 1 408 ? -5.409 19.852 20.287 1.00 91.31 408 LEU A O 1
ATOM 2947 N N . ILE A 1 409 ? -6.718 18.326 21.274 1.00 91.62 409 ILE A N 1
ATOM 2948 C CA . ILE A 1 409 ? -7.652 19.252 21.899 1.00 91.62 409 ILE A CA 1
ATOM 2949 C C . ILE A 1 409 ? -7.547 19.038 23.400 1.00 91.62 409 ILE A C 1
ATOM 2951 O O . ILE A 1 409 ? -7.804 17.942 23.894 1.00 91.62 409 ILE A O 1
ATOM 2955 N N . TRP A 1 410 ? -7.151 20.083 24.113 1.00 92.94 410 TRP A N 1
ATOM 2956 C CA . TRP A 1 410 ? -7.097 20.108 25.567 1.00 92.94 410 TRP A CA 1
ATOM 2957 C C . TRP A 1 410 ? -8.175 21.050 26.095 1.00 92.94 410 TRP A C 1
ATOM 2959 O O . TRP A 1 410 ? -8.364 22.128 25.538 1.00 92.94 410 TRP A O 1
ATOM 2969 N N . ALA A 1 411 ? -8.858 20.683 27.174 1.00 91.44 411 ALA A N 1
ATOM 2970 C CA . ALA A 1 411 ? -9.826 21.550 27.837 1.00 91.44 411 ALA A CA 1
ATOM 2971 C C . ALA A 1 411 ? -9.771 21.397 29.364 1.00 91.44 411 ALA A C 1
ATOM 2973 O O . ALA A 1 411 ? -9.411 20.332 29.870 1.00 91.44 411 ALA A O 1
ATOM 2974 N N . PRO A 1 412 ? -10.149 22.437 30.130 1.00 88.06 412 PRO A N 1
ATOM 2975 C CA . PRO A 1 412 ? -10.172 22.358 31.588 1.00 88.06 412 PRO A CA 1
ATOM 2976 C C . PRO A 1 412 ? -11.274 21.435 32.127 1.00 88.06 412 PRO A C 1
ATOM 2978 O O . PRO A 1 412 ? -11.078 20.846 33.187 1.00 88.06 412 PRO A O 1
ATOM 2981 N N . GLU A 1 413 ? -12.388 21.318 31.403 1.00 88.81 413 GLU A N 1
ATOM 2982 C CA . GLU A 1 413 ? -13.585 20.552 31.772 1.00 88.81 413 GLU A CA 1
ATOM 2983 C C . GLU A 1 413 ? -13.766 19.332 30.850 1.00 88.81 413 GLU A C 1
ATOM 2985 O O . GLU A 1 413 ? -13.297 19.369 29.706 1.00 88.81 413 GLU A O 1
ATOM 2990 N N . PRO A 1 414 ? -14.458 18.265 31.300 1.00 88.81 414 PRO A N 1
ATOM 2991 C CA . PRO A 1 414 ? -14.772 17.116 30.457 1.00 88.81 414 PRO A CA 1
ATOM 2992 C C . PRO A 1 414 ? -15.607 17.515 29.238 1.00 88.81 414 PRO A C 1
ATOM 2994 O O . PRO A 1 414 ? -16.559 18.290 29.349 1.00 88.81 414 PRO A O 1
ATOM 2997 N N . PHE A 1 415 ? -15.295 16.942 28.076 1.00 89.75 415 PHE A N 1
ATOM 2998 C CA . PHE A 1 415 ? -16.016 17.207 26.832 1.00 89.75 415 PHE A CA 1
ATOM 2999 C C . PHE A 1 415 ? -16.083 15.964 25.940 1.00 89.75 415 PHE A C 1
ATOM 3001 O O . PHE A 1 415 ? -15.239 15.073 26.026 1.00 89.75 415 PHE A O 1
ATOM 3008 N N . ALA A 1 416 ? -17.111 15.910 25.092 1.00 88.06 416 ALA A N 1
ATOM 3009 C CA . ALA A 1 416 ? -17.230 14.912 24.035 1.00 88.06 416 ALA A CA 1
ATOM 3010 C C . ALA A 1 416 ? -16.357 15.316 22.840 1.00 88.06 416 ALA A C 1
ATOM 3012 O O . ALA A 1 416 ? -16.250 16.506 22.545 1.00 88.06 416 ALA A O 1
ATOM 3013 N N . ASP A 1 417 ? -15.755 14.350 22.145 1.00 88.38 417 ASP A N 1
ATOM 3014 C CA . ASP A 1 417 ? -14.922 14.617 20.975 1.00 88.38 417 ASP A CA 1
ATOM 3015 C C . ASP A 1 417 ? -15.657 15.440 19.886 1.00 88.38 417 ASP A C 1
ATOM 3017 O O . ASP A 1 417 ? -16.587 14.922 19.264 1.00 88.38 417 ASP A O 1
ATOM 3021 N N . PRO A 1 418 ? -15.243 16.692 19.594 1.00 88.06 418 PRO A N 1
ATOM 3022 C CA . PRO A 1 418 ? -15.983 17.618 18.728 1.00 88.06 418 PRO A CA 1
ATOM 3023 C C . PRO A 1 418 ? -15.928 17.301 17.224 1.00 88.06 418 PRO A C 1
ATOM 3025 O O . PRO A 1 418 ? -16.454 18.071 16.422 1.00 88.06 418 PRO A O 1
ATOM 3028 N N . GLY A 1 419 ? -15.306 16.198 16.811 1.00 86.81 419 GLY A N 1
ATOM 3029 C CA . GLY A 1 419 ? -14.983 15.976 15.400 1.00 86.81 419 GLY A CA 1
ATOM 3030 C C . GLY A 1 419 ? -13.733 16.755 14.987 1.00 86.81 419 GLY A C 1
ATOM 3031 O O . GLY A 1 419 ? -13.048 17.359 15.823 1.00 86.81 419 GLY A O 1
ATOM 3032 N N . GLU A 1 420 ? -13.381 16.690 13.706 1.00 84.81 420 GLU A N 1
ATOM 3033 C CA . GLU A 1 420 ? -12.229 17.421 13.177 1.00 84.81 420 GLU A CA 1
ATOM 3034 C C . GLU A 1 420 ? -12.428 18.935 13.373 1.00 84.81 420 GLU A C 1
ATOM 3036 O O . GLU A 1 420 ? -13.444 19.474 12.915 1.00 84.81 420 GLU A O 1
ATOM 3041 N N . PRO A 1 421 ? -11.510 19.614 14.089 1.00 78.44 421 PRO A N 1
ATOM 3042 C CA . PRO A 1 421 ? -11.660 21.028 14.391 1.00 78.44 421 PRO A CA 1
ATOM 3043 C C . PRO A 1 421 ? -11.472 21.876 13.122 1.00 78.44 421 PRO A C 1
ATOM 3045 O O . PRO A 1 421 ? -10.630 21.547 12.288 1.00 78.44 421 PRO A O 1
ATOM 3048 N N . PRO A 1 422 ? -12.212 22.990 12.978 1.00 73.19 422 PRO A N 1
ATOM 3049 C CA . PRO A 1 422 ? -12.092 23.858 11.805 1.00 73.19 422 PRO A CA 1
ATOM 3050 C C . PRO A 1 422 ? -10.747 24.595 11.727 1.00 73.19 422 PRO A C 1
ATOM 3052 O O . PRO A 1 422 ? -10.252 24.873 10.640 1.00 73.19 422 PRO A O 1
ATOM 3055 N N . ALA A 1 423 ? -10.147 24.906 12.879 1.00 80.81 423 ALA A N 1
ATOM 3056 C CA . ALA A 1 423 ? -8.884 25.625 12.981 1.00 80.81 423 ALA A CA 1
ATOM 3057 C C . ALA A 1 423 ? -8.098 25.202 14.233 1.00 80.81 423 ALA A C 1
ATOM 3059 O O . ALA A 1 423 ? -8.665 24.681 15.198 1.00 80.81 423 ALA A O 1
ATOM 3060 N N . ALA A 1 424 ? -6.787 25.452 14.218 1.00 86.19 424 ALA A N 1
ATOM 3061 C CA . ALA A 1 424 ? -5.902 25.282 15.368 1.00 86.19 424 ALA A CA 1
ATOM 3062 C C . ALA A 1 424 ? -5.616 26.633 16.041 1.00 86.19 424 ALA A C 1
ATOM 3064 O O . ALA A 1 424 ? -5.421 27.634 15.355 1.00 86.19 424 ALA A O 1
ATOM 3065 N N . ASP A 1 425 ? -5.512 26.663 17.373 1.00 88.56 425 ASP A N 1
ATOM 3066 C CA . ASP A 1 425 ? -5.041 27.856 18.101 1.00 88.56 425 ASP A CA 1
ATOM 3067 C C . ASP A 1 425 ? -3.511 27.982 18.060 1.00 88.56 425 ASP A C 1
ATOM 3069 O O . ASP A 1 425 ? -2.947 29.069 18.233 1.00 88.56 425 ASP A O 1
ATOM 3073 N N . LEU A 1 426 ? -2.842 26.840 17.887 1.00 87.25 426 LEU A N 1
ATOM 3074 C CA . LEU A 1 426 ? -1.405 26.697 17.718 1.00 87.25 426 LEU A CA 1
ATOM 3075 C C . LEU A 1 426 ? -1.136 25.669 16.621 1.00 87.25 426 LEU A C 1
ATOM 3077 O O . LEU A 1 426 ? -1.530 24.508 16.739 1.00 87.25 426 LEU A O 1
ATOM 3081 N N . GLU A 1 427 ? -0.441 26.100 15.575 1.00 85.94 427 GLU A N 1
ATOM 3082 C CA . GLU A 1 427 ? -0.039 25.250 14.462 1.00 85.94 427 GLU A CA 1
ATOM 3083 C C . GLU A 1 427 ? 1.482 25.187 14.376 1.00 85.94 427 GLU A C 1
ATOM 3085 O O . GLU A 1 427 ? 2.170 26.210 14.405 1.00 85.94 427 GLU A O 1
ATOM 3090 N N . PHE A 1 428 ? 1.998 23.968 14.271 1.00 83.50 428 PHE A N 1
ATOM 3091 C CA . PHE A 1 428 ? 3.419 23.693 14.164 1.00 83.50 428 PHE A CA 1
ATOM 3092 C C . PHE A 1 428 ? 3.670 22.856 12.917 1.00 83.50 428 PHE A C 1
ATOM 3094 O O . PHE A 1 428 ? 3.099 21.778 12.782 1.00 83.50 428 PHE A O 1
ATOM 3101 N N . GLN A 1 429 ? 4.522 23.349 12.018 1.00 79.38 429 GLN A N 1
ATOM 3102 C CA . GLN A 1 429 ? 4.834 22.687 10.754 1.00 79.38 429 GLN A CA 1
ATOM 3103 C C . GLN A 1 429 ? 6.280 22.200 10.761 1.00 79.38 429 GLN A C 1
ATOM 3105 O O . GLN A 1 429 ? 7.219 22.982 10.915 1.00 79.38 429 GLN A O 1
ATOM 3110 N N . PHE A 1 430 ? 6.462 20.897 10.574 1.00 75.19 430 PHE A N 1
ATOM 3111 C CA . PHE A 1 430 ? 7.753 20.235 10.633 1.00 75.19 430 PHE A CA 1
ATOM 3112 C C . PHE A 1 430 ? 8.029 19.460 9.348 1.00 75.19 430 PHE A C 1
ATOM 3114 O O . PHE A 1 430 ? 7.238 18.628 8.907 1.00 75.19 430 PHE A O 1
ATOM 3121 N N . VAL A 1 431 ? 9.227 19.624 8.785 1.00 70.44 431 VAL A N 1
ATOM 3122 C CA . VAL A 1 431 ? 9.749 18.584 7.884 1.00 70.44 431 VAL A CA 1
ATOM 3123 C C . VAL A 1 431 ? 10.059 17.335 8.708 1.00 70.44 431 VAL A C 1
ATOM 3125 O O . VAL A 1 431 ? 9.624 16.246 8.351 1.00 70.44 431 VAL A O 1
ATOM 3128 N N . ARG A 1 432 ? 10.743 17.505 9.845 1.00 71.56 432 ARG A N 1
ATOM 3129 C CA . ARG A 1 432 ? 10.986 16.474 10.859 1.00 71.56 432 ARG A CA 1
ATOM 3130 C C . ARG A 1 432 ? 10.712 17.062 12.250 1.00 71.56 432 ARG A C 1
ATOM 3132 O O . ARG A 1 432 ? 11.202 18.163 12.511 1.00 71.56 432 ARG A O 1
ATOM 3139 N N . PRO A 1 433 ? 9.949 16.375 13.116 1.00 75.75 433 PRO A N 1
ATOM 3140 C CA . PRO A 1 433 ? 9.771 16.783 14.504 1.00 75.75 433 PRO A CA 1
ATOM 3141 C C . PRO A 1 433 ? 11.120 16.909 15.238 1.00 75.75 433 PRO A C 1
ATOM 3143 O O . PRO A 1 433 ? 12.031 16.134 14.945 1.00 75.75 433 PRO A O 1
ATOM 3146 N N . PRO A 1 434 ? 11.279 17.861 16.175 1.00 78.44 434 PRO A N 1
ATOM 3147 C CA . PRO A 1 434 ? 12.473 17.945 17.012 1.00 78.44 434 PRO A CA 1
ATOM 3148 C C . PRO A 1 434 ? 12.670 16.684 17.870 1.00 78.44 434 PRO A C 1
ATOM 3150 O O . PRO A 1 434 ? 11.708 16.081 18.350 1.00 78.44 434 PRO A O 1
ATOM 3153 N N . GLU A 1 435 ? 13.935 16.328 18.093 1.00 75.19 435 GLU A N 1
ATOM 3154 C CA . GLU A 1 435 ? 14.395 15.175 18.882 1.00 75.19 435 GLU A CA 1
ATOM 3155 C C . GLU A 1 435 ? 15.413 15.632 19.948 1.00 75.19 435 GLU A C 1
ATOM 3157 O O . GLU A 1 435 ? 15.913 16.760 19.892 1.00 75.19 435 GLU A O 1
ATOM 3162 N N . GLY A 1 436 ? 15.715 14.773 20.930 1.00 79.19 436 GLY A N 1
ATOM 3163 C CA . GLY A 1 436 ? 16.668 15.073 22.012 1.00 79.19 436 GLY A CA 1
ATOM 3164 C C . GLY A 1 436 ? 16.337 16.365 22.775 1.00 79.19 436 GLY A C 1
ATOM 3165 O O . GLY A 1 436 ? 15.170 16.700 22.947 1.00 79.19 436 GLY A O 1
ATOM 3166 N N . GLY A 1 437 ? 17.352 17.137 23.170 1.00 81.06 437 GLY A N 1
ATOM 3167 C CA . GLY A 1 437 ? 17.159 18.405 23.893 1.00 81.06 437 GLY A CA 1
ATOM 3168 C C . GLY A 1 437 ? 16.291 19.443 23.162 1.00 81.06 437 GLY A C 1
ATOM 3169 O O . GLY A 1 437 ? 15.509 20.165 23.778 1.00 81.06 437 GLY A O 1
ATOM 3170 N N . ALA A 1 438 ? 16.317 19.467 21.821 1.00 82.50 438 ALA A N 1
ATOM 3171 C CA . ALA A 1 438 ? 1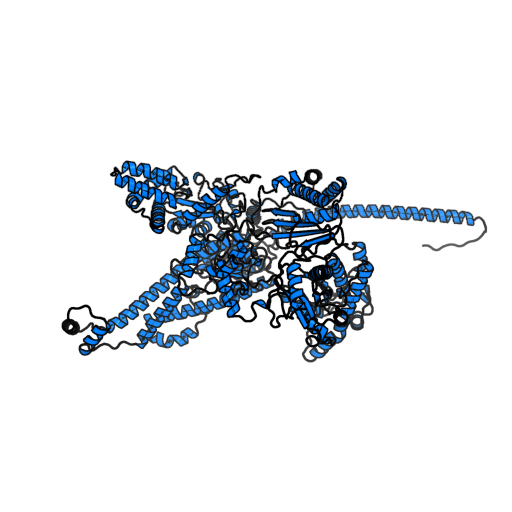5.447 20.348 21.032 1.00 82.50 438 ALA A CA 1
ATOM 3172 C C . ALA A 1 438 ? 13.958 19.984 21.173 1.00 82.50 438 ALA A C 1
ATOM 3174 O O . ALA A 1 438 ? 13.096 20.865 21.105 1.00 82.50 438 ALA A O 1
ATOM 3175 N N . ARG A 1 439 ? 13.648 18.696 21.380 1.00 87.00 439 ARG A N 1
ATOM 3176 C CA . ARG A 1 439 ? 12.290 18.228 21.686 1.00 87.00 439 ARG A CA 1
ATOM 3177 C C . ARG A 1 439 ? 11.841 18.748 23.041 1.00 87.00 439 ARG A C 1
ATOM 3179 O O . ARG A 1 439 ? 10.726 19.248 23.144 1.00 87.00 439 ARG A O 1
ATOM 3186 N N . ASP A 1 440 ? 12.689 18.650 24.057 1.00 87.81 440 ASP A N 1
ATOM 3187 C CA . ASP A 1 440 ? 12.351 19.082 25.414 1.00 87.81 440 ASP A CA 1
ATOM 3188 C C . ASP A 1 440 ? 12.183 20.601 25.507 1.00 87.81 440 ASP A C 1
ATOM 3190 O O . ASP A 1 440 ? 11.181 21.066 26.054 1.00 87.81 440 ASP A O 1
ATOM 3194 N N . LEU A 1 441 ? 13.065 21.372 24.857 1.00 88.56 441 LEU A N 1
ATOM 3195 C CA . LEU A 1 441 ? 12.908 22.821 24.670 1.00 88.56 441 LEU A CA 1
ATOM 3196 C C . LEU A 1 441 ? 11.551 23.168 24.040 1.00 88.56 441 LEU A C 1
ATOM 3198 O O . LEU A 1 441 ? 10.827 24.038 24.531 1.00 88.56 441 LEU A O 1
ATOM 3202 N N . PHE A 1 442 ? 11.176 22.468 22.965 1.00 90.69 442 PHE A N 1
ATOM 3203 C CA . PHE A 1 442 ? 9.888 22.665 22.304 1.00 90.69 442 PHE A CA 1
ATOM 3204 C C . PHE A 1 442 ? 8.707 22.322 23.227 1.00 90.69 442 PHE A C 1
ATOM 3206 O O . PHE A 1 442 ? 7.750 23.091 23.322 1.00 90.69 442 PHE A O 1
ATOM 3213 N N . LEU A 1 443 ? 8.772 21.187 23.927 1.00 90.56 443 LEU A N 1
ATOM 3214 C CA . LEU A 1 443 ? 7.729 20.731 24.845 1.00 90.56 443 LEU A CA 1
ATOM 3215 C C . LEU A 1 443 ? 7.519 21.717 26.005 1.00 90.56 443 LEU A C 1
ATOM 3217 O O . LEU A 1 443 ? 6.376 22.052 26.325 1.00 90.56 443 LEU A O 1
ATOM 3221 N N . GLY A 1 444 ? 8.602 22.235 26.591 1.00 90.81 444 GLY A N 1
ATOM 3222 C CA . GLY A 1 444 ? 8.550 23.279 27.614 1.00 90.81 444 GLY A CA 1
ATOM 3223 C C . GLY A 1 444 ? 7.862 24.550 27.116 1.00 90.81 444 GLY A C 1
ATOM 3224 O O . GLY A 1 444 ? 6.954 25.073 27.772 1.00 90.81 444 GLY A O 1
ATOM 3225 N N . ALA A 1 445 ? 8.230 25.004 25.914 1.00 91.50 445 ALA A N 1
ATOM 3226 C CA . ALA A 1 445 ? 7.632 26.183 25.296 1.00 91.50 445 ALA A CA 1
ATOM 3227 C C . ALA A 1 445 ? 6.138 25.996 25.002 1.00 91.50 445 ALA A C 1
ATOM 3229 O O . ALA A 1 445 ? 5.322 26.884 25.263 1.00 91.50 445 ALA A O 1
ATOM 3230 N N . LEU A 1 446 ? 5.759 24.814 24.514 1.00 91.44 446 LEU A N 1
ATOM 3231 C CA . LEU A 1 446 ? 4.376 24.451 24.231 1.00 91.44 446 LEU A CA 1
ATOM 3232 C C . LEU A 1 446 ? 3.509 24.502 25.496 1.00 91.44 446 LEU A C 1
ATOM 3234 O O . LEU A 1 446 ? 2.438 25.113 25.481 1.00 91.44 446 LEU A O 1
ATOM 3238 N N . VAL A 1 447 ? 3.983 23.938 26.612 1.00 91.00 447 VAL A N 1
ATOM 3239 C CA . VAL A 1 447 ? 3.273 24.007 27.900 1.00 91.00 447 VAL A CA 1
ATOM 3240 C C . VAL A 1 447 ? 3.109 25.449 28.368 1.00 91.00 447 VAL A C 1
ATOM 3242 O O . VAL A 1 447 ? 2.018 25.822 28.803 1.00 91.00 447 VAL A O 1
ATOM 3245 N N . ALA A 1 448 ? 4.156 26.273 28.260 1.00 89.88 448 ALA A N 1
ATOM 3246 C CA . ALA A 1 448 ? 4.082 27.685 28.629 1.00 89.88 448 ALA A CA 1
ATOM 3247 C C . ALA A 1 448 ? 3.022 28.430 27.805 1.00 89.88 448 ALA A C 1
ATOM 3249 O O . ALA A 1 448 ? 2.231 29.196 28.360 1.00 89.88 448 ALA A O 1
ATOM 3250 N N . LEU A 1 449 ? 2.957 28.179 26.494 1.00 89.81 449 LEU A N 1
ATOM 3251 C CA . LEU A 1 449 ? 1.971 28.795 25.607 1.00 89.81 449 LEU A CA 1
ATOM 3252 C C . LEU A 1 449 ? 0.532 28.388 25.935 1.00 89.81 449 LEU A C 1
ATOM 3254 O O . LEU A 1 449 ? -0.354 29.248 25.892 1.00 89.81 449 LEU A O 1
ATOM 3258 N N . VAL A 1 450 ? 0.291 27.114 26.261 1.00 90.19 450 VAL A N 1
ATOM 3259 C CA . VAL A 1 450 ? -1.042 26.640 26.661 1.00 90.19 450 VAL A CA 1
ATOM 3260 C C . VAL A 1 450 ? -1.414 27.214 28.030 1.00 90.19 450 VAL A C 1
ATOM 3262 O O . VAL A 1 450 ? -2.462 27.843 28.144 1.00 90.19 450 VAL A O 1
ATOM 3265 N N . ALA A 1 451 ? -0.531 27.130 29.032 1.00 89.00 451 ALA A N 1
ATOM 3266 C CA . ALA A 1 451 ? -0.755 27.692 30.369 1.00 89.00 451 ALA A CA 1
ATOM 3267 C C . ALA A 1 451 ? -1.087 29.194 30.349 1.00 89.00 451 ALA A C 1
ATOM 3269 O O . ALA A 1 451 ? -2.025 29.627 31.026 1.00 89.00 451 ALA A O 1
ATOM 3270 N N . ARG A 1 452 ? -0.348 29.990 29.556 1.00 88.44 452 ARG A N 1
ATOM 3271 C CA . ARG A 1 452 ? -0.592 31.434 29.382 1.00 88.44 452 ARG A CA 1
ATOM 3272 C C . ARG A 1 452 ? -1.957 31.703 28.745 1.00 88.44 452 ARG A C 1
ATOM 3274 O O . ARG A 1 452 ? -2.680 32.566 29.235 1.00 88.44 452 ARG A O 1
ATOM 3281 N N . ARG A 1 453 ? -2.331 30.955 27.698 1.00 87.00 453 ARG A N 1
ATOM 3282 C CA . ARG A 1 453 ? -3.643 31.082 27.029 1.00 87.00 453 ARG A CA 1
ATOM 3283 C C . ARG A 1 453 ? -4.805 30.720 27.947 1.00 87.00 453 ARG A C 1
ATOM 3285 O O . ARG A 1 453 ? -5.843 31.368 27.901 1.00 87.00 453 ARG A O 1
ATOM 3292 N N . THR A 1 454 ? -4.630 29.705 28.787 1.00 86.56 454 THR A N 1
ATOM 3293 C CA . THR A 1 454 ? -5.693 29.186 29.657 1.00 86.56 454 THR A CA 1
ATOM 3294 C C . THR A 1 454 ? -5.709 29.848 31.035 1.00 86.56 454 THR A C 1
ATOM 3296 O O . THR A 1 454 ? -6.527 29.483 31.876 1.00 86.56 454 THR A O 1
ATOM 3299 N N . GLY A 1 455 ? -4.774 30.764 31.317 1.00 83.88 455 GLY A N 1
ATOM 3300 C CA . GLY A 1 455 ? -4.638 31.423 32.618 1.00 83.88 455 GLY A CA 1
ATOM 3301 C C . GLY A 1 455 ? -4.319 30.469 33.777 1.00 83.88 455 GLY A C 1
ATOM 3302 O O . GLY A 1 455 ? -4.665 30.771 34.919 1.00 83.88 455 GLY A O 1
ATOM 3303 N N . ARG A 1 456 ? -3.694 29.309 33.514 1.00 80.94 456 ARG A N 1
ATOM 3304 C CA . ARG A 1 456 ? -3.375 28.314 34.553 1.00 80.94 456 ARG A CA 1
ATOM 3305 C C . ARG A 1 456 ? -1.952 28.529 35.085 1.00 80.94 456 ARG A C 1
ATOM 3307 O O . ARG A 1 456 ? -0.999 28.334 34.333 1.00 80.94 456 ARG A O 1
ATOM 3314 N N . PRO A 1 457 ? -1.772 28.918 36.364 1.00 76.31 457 PRO A N 1
ATOM 3315 C CA . PRO A 1 457 ? -0.446 29.119 36.929 1.00 76.31 457 PRO A CA 1
ATOM 3316 C C . PRO A 1 457 ? 0.256 27.776 37.117 1.00 76.31 457 PRO A C 1
ATOM 3318 O O . PRO A 1 457 ? -0.312 26.843 37.688 1.00 76.31 457 PRO A O 1
ATOM 3321 N N . LEU A 1 458 ? 1.514 27.701 36.692 1.00 79.12 458 LEU A N 1
ATOM 3322 C CA . LEU A 1 458 ? 2.317 26.494 36.801 1.00 79.12 458 LEU A CA 1
ATOM 3323 C C . LEU A 1 458 ? 3.575 26.737 37.633 1.00 79.12 458 LEU A C 1
ATOM 3325 O O . LEU A 1 458 ? 4.216 27.779 37.522 1.00 79.12 458 LEU A O 1
ATOM 3329 N N . LYS A 1 459 ? 3.916 25.773 38.493 1.00 78.50 459 LYS A N 1
ATOM 3330 C CA . LYS A 1 459 ? 5.123 25.830 39.326 1.00 78.50 459 LYS A CA 1
ATOM 3331 C C . LYS A 1 459 ? 6.245 25.050 38.655 1.00 78.50 459 LYS A C 1
ATOM 3333 O O . LYS A 1 459 ? 6.050 23.889 38.313 1.00 78.50 459 LYS A O 1
ATOM 3338 N N . GLU A 1 460 ? 7.431 25.641 38.593 1.00 79.69 460 GLU A N 1
ATOM 3339 C CA . GLU A 1 460 ? 8.648 25.047 38.018 1.00 79.69 460 GLU A CA 1
ATOM 3340 C C . GLU A 1 460 ? 8.953 23.634 38.550 1.00 79.69 460 GLU A C 1
ATOM 3342 O O . GLU A 1 460 ? 9.262 22.723 37.789 1.00 79.69 460 GLU A O 1
ATOM 3347 N N . ARG A 1 461 ? 8.742 23.405 39.854 1.00 81.31 461 ARG A N 1
ATOM 3348 C CA . ARG A 1 461 ? 8.907 22.082 40.485 1.00 81.31 461 ARG A CA 1
ATOM 3349 C C . ARG A 1 461 ? 8.067 20.971 39.841 1.00 81.31 461 ARG A C 1
ATOM 3351 O O . ARG A 1 461 ? 8.452 19.813 39.903 1.00 81.31 461 ARG A O 1
ATOM 3358 N N . VAL A 1 462 ? 6.901 21.314 39.283 1.00 81.56 462 VAL A N 1
ATOM 3359 C CA . VAL A 1 462 ? 6.001 20.354 38.626 1.00 81.56 462 VAL A CA 1
ATOM 3360 C C . VAL A 1 462 ? 6.576 19.969 37.268 1.00 81.56 462 VAL A C 1
ATOM 3362 O O . VAL A 1 462 ? 6.614 18.790 36.952 1.00 81.56 462 VAL A O 1
ATOM 3365 N N . LEU A 1 463 ? 7.097 20.935 36.506 1.00 81.25 463 LEU A N 1
ATOM 3366 C CA . LEU A 1 463 ? 7.793 20.664 35.244 1.00 81.25 463 LEU A CA 1
ATOM 3367 C C . LEU A 1 463 ? 9.028 19.792 35.454 1.00 81.25 463 LEU A C 1
ATOM 3369 O O . LEU A 1 463 ? 9.201 18.825 34.723 1.00 81.25 463 LEU A O 1
ATOM 3373 N N . ARG A 1 464 ? 9.838 20.088 36.479 1.00 81.44 464 ARG A N 1
ATOM 3374 C CA . ARG A 1 464 ? 11.021 19.281 36.813 1.00 81.44 464 ARG A CA 1
ATOM 3375 C C . ARG A 1 464 ? 10.647 17.835 37.153 1.00 81.44 464 ARG A C 1
ATOM 3377 O O . ARG A 1 464 ? 11.193 16.919 36.557 1.00 81.44 464 ARG A O 1
ATOM 3384 N N . ALA A 1 465 ? 9.653 17.637 38.020 1.00 81.56 465 ALA A N 1
ATOM 3385 C CA . ALA A 1 465 ? 9.158 16.300 38.355 1.00 81.56 465 ALA A CA 1
ATOM 3386 C C . ALA A 1 465 ? 8.613 15.536 37.133 1.00 81.56 465 ALA A C 1
ATOM 3388 O O . ALA A 1 465 ? 8.731 14.316 37.064 1.00 81.56 465 ALA A O 1
ATOM 3389 N N . VAL A 1 466 ? 8.020 16.228 36.153 1.00 79.19 466 VAL A N 1
ATOM 3390 C CA . VAL A 1 466 ? 7.543 15.579 34.923 1.00 79.19 466 VAL A CA 1
ATOM 3391 C C . VAL A 1 466 ? 8.683 15.285 33.946 1.00 79.19 466 VAL A C 1
ATOM 3393 O O . VAL A 1 466 ? 8.648 14.244 33.297 1.00 79.19 466 VAL A O 1
ATOM 3396 N N . ALA A 1 467 ? 9.718 16.125 33.875 1.00 76.75 467 ALA A N 1
ATOM 3397 C CA . ALA A 1 467 ? 10.932 15.810 33.120 1.00 76.75 467 ALA A CA 1
ATOM 3398 C C . ALA A 1 467 ? 11.619 14.543 33.666 1.00 76.75 467 ALA A C 1
ATOM 3400 O O . ALA A 1 467 ? 11.956 13.653 32.890 1.00 76.75 467 ALA A O 1
ATOM 3401 N N . GLU A 1 468 ? 11.709 14.413 34.996 1.00 77.75 468 GLU A N 1
ATOM 3402 C CA . GLU A 1 468 ? 12.182 13.199 35.685 1.00 77.75 468 GLU A CA 1
ATOM 3403 C C . GLU A 1 468 ? 11.357 11.956 35.330 1.00 77.75 468 GLU A C 1
ATOM 3405 O O . GLU A 1 468 ? 11.910 10.871 35.190 1.00 77.75 468 GLU A O 1
ATOM 3410 N N . GLN A 1 469 ? 10.043 12.099 35.132 1.00 75.69 469 GLN A N 1
ATOM 3411 C CA . GLN A 1 469 ? 9.181 10.992 34.703 1.00 75.69 469 GLN A CA 1
ATOM 3412 C C . GLN A 1 469 ? 9.322 10.649 33.216 1.00 75.69 469 GLN A C 1
ATOM 3414 O O . GLN A 1 469 ? 9.261 9.474 32.860 1.00 75.69 469 GLN A O 1
ATOM 3419 N N . LEU A 1 470 ? 9.469 11.650 32.342 1.00 70.81 470 LEU A N 1
ATOM 3420 C CA . LEU A 1 470 ? 9.596 11.445 30.895 1.00 70.81 470 LEU A CA 1
ATOM 3421 C C . LEU A 1 470 ? 10.908 10.752 30.519 1.00 70.81 470 LEU A C 1
ATOM 3423 O O . LEU A 1 470 ? 10.929 9.990 29.556 1.00 70.81 470 LEU A O 1
ATOM 3427 N N . HIS A 1 471 ? 11.961 11.005 31.295 1.00 77.88 471 HIS A N 1
ATOM 3428 C CA . HIS A 1 471 ? 13.325 10.542 31.045 1.00 77.88 471 HIS A CA 1
ATOM 3429 C C . HIS A 1 471 ? 13.847 9.655 32.183 1.00 77.88 471 HIS A C 1
ATOM 3431 O O . HIS A 1 471 ? 15.046 9.595 32.435 1.00 77.88 471 HIS A O 1
ATOM 3437 N N . ALA A 1 472 ? 12.945 8.952 32.880 1.00 73.31 472 ALA A N 1
ATOM 3438 C CA . ALA A 1 472 ? 13.273 8.112 34.039 1.00 73.31 472 ALA A CA 1
ATOM 3439 C C . ALA A 1 472 ? 14.260 6.969 33.726 1.00 73.31 472 ALA A C 1
ATOM 3441 O O . ALA A 1 472 ? 14.849 6.391 34.638 1.00 73.31 472 ALA A O 1
ATOM 3442 N N . GLU A 1 473 ? 14.413 6.625 32.445 1.00 72.69 473 GLU A N 1
ATOM 3443 C CA . GLU A 1 473 ? 15.299 5.566 31.953 1.00 72.69 473 GLU A CA 1
ATOM 3444 C C . GLU A 1 473 ? 16.691 6.081 31.535 1.00 72.69 473 GLU A C 1
ATOM 3446 O O . GLU A 1 473 ? 17.578 5.269 31.270 1.00 72.69 473 GLU A O 1
ATOM 3451 N N . CYS A 1 474 ? 16.900 7.403 31.490 1.00 75.06 474 CYS A N 1
ATOM 3452 C CA . CYS A 1 474 ? 18.167 8.022 31.090 1.00 75.06 474 CYS A CA 1
ATOM 3453 C C . CYS A 1 474 ? 19.205 8.016 32.226 1.00 75.06 474 CYS A C 1
ATOM 3455 O O . CYS A 1 474 ? 18.873 7.891 33.410 1.00 75.06 474 CYS A O 1
ATOM 3457 N N . ALA A 1 475 ? 20.483 8.194 31.874 1.00 81.12 475 ALA A N 1
ATOM 3458 C CA . ALA A 1 475 ? 21.529 8.419 32.870 1.00 81.12 475 ALA A CA 1
ATOM 3459 C C . ALA A 1 475 ? 21.296 9.747 33.624 1.00 81.12 475 ALA A C 1
ATOM 3461 O O . ALA A 1 475 ? 20.640 10.656 33.121 1.00 81.12 475 ALA A O 1
ATOM 3462 N N . ALA A 1 476 ? 21.811 9.876 34.852 1.00 77.75 476 ALA A N 1
ATOM 3463 C CA . ALA A 1 476 ? 21.511 11.028 35.714 1.00 77.75 476 ALA A CA 1
ATOM 3464 C C . ALA A 1 476 ? 21.970 12.381 35.127 1.00 77.75 476 ALA A C 1
ATOM 3466 O O . ALA A 1 476 ? 21.323 13.403 35.343 1.00 77.75 476 ALA A O 1
ATOM 3467 N N . ASP A 1 477 ? 23.079 12.386 34.393 1.00 78.81 477 ASP A N 1
ATOM 3468 C CA . ASP A 1 477 ? 23.627 13.540 33.679 1.00 78.81 477 ASP A CA 1
ATOM 3469 C C . ASP A 1 477 ? 22.802 13.913 32.439 1.00 78.81 477 ASP A C 1
ATOM 3471 O O . ASP A 1 477 ? 22.524 15.093 32.220 1.00 78.81 477 ASP A O 1
ATOM 3475 N N . GLU A 1 478 ? 22.343 12.921 31.675 1.00 79.19 478 GLU A N 1
ATOM 3476 C CA . GLU A 1 478 ? 21.413 13.123 30.556 1.00 79.19 478 GLU A CA 1
ATOM 3477 C C . GLU A 1 478 ? 20.055 13.640 31.046 1.00 79.19 478 GLU A C 1
ATOM 3479 O O . GLU A 1 478 ? 19.490 14.566 30.465 1.00 79.19 478 GLU A O 1
ATOM 3484 N N . LEU A 1 479 ? 19.549 13.091 32.153 1.00 82.69 479 LEU A N 1
ATOM 3485 C CA . LEU A 1 479 ? 18.290 13.508 32.758 1.00 82.69 479 LEU A CA 1
ATOM 3486 C C . LEU A 1 479 ? 18.315 14.987 33.175 1.00 82.69 479 LEU A C 1
ATOM 3488 O O . LEU A 1 479 ? 17.363 15.715 32.890 1.00 82.69 479 LEU A O 1
ATOM 3492 N N . GLU A 1 480 ? 19.389 15.448 33.825 1.00 84.06 480 GLU A N 1
ATOM 3493 C CA . GLU A 1 480 ? 19.508 16.859 34.216 1.00 84.06 480 GLU A CA 1
ATOM 3494 C C . GLU A 1 480 ? 19.578 17.775 32.984 1.00 84.06 480 GLU A C 1
ATOM 3496 O O . GLU A 1 480 ? 18.982 18.853 32.997 1.00 84.06 480 GLU A O 1
ATOM 3501 N N . ALA A 1 481 ? 20.231 17.340 31.898 1.00 84.81 481 ALA A N 1
ATOM 3502 C CA . ALA A 1 481 ? 20.259 18.082 30.637 1.00 84.81 481 ALA A CA 1
ATOM 3503 C C . ALA A 1 481 ? 18.858 18.202 30.010 1.00 84.81 481 ALA A C 1
ATOM 3505 O O . ALA A 1 481 ? 18.410 19.311 29.716 1.00 84.81 481 ALA A O 1
ATOM 3506 N N . HIS A 1 482 ? 18.122 17.093 29.897 1.00 84.69 482 HIS A N 1
ATOM 3507 C CA . HIS A 1 482 ? 16.746 17.088 29.392 1.00 84.69 482 HIS A CA 1
ATOM 3508 C C . HIS A 1 482 ? 15.798 17.939 30.255 1.00 84.69 482 HIS A C 1
ATOM 3510 O O . HIS A 1 482 ? 14.954 18.674 29.735 1.00 84.69 482 HIS A O 1
ATOM 3516 N N . ALA A 1 483 ? 15.944 17.882 31.583 1.00 85.62 483 ALA A N 1
ATOM 3517 C CA . ALA A 1 483 ? 15.169 18.711 32.501 1.00 85.62 483 ALA A CA 1
ATOM 3518 C C . ALA A 1 483 ? 15.503 20.203 32.352 1.00 85.62 483 ALA A C 1
ATOM 3520 O O . ALA A 1 483 ? 14.593 21.035 32.367 1.00 85.62 483 ALA A O 1
ATOM 3521 N N . ALA A 1 484 ? 16.781 20.552 32.185 1.00 88.19 484 ALA A N 1
ATOM 3522 C CA . ALA A 1 484 ? 17.213 21.926 31.954 1.00 88.19 484 ALA A CA 1
ATOM 3523 C C . ALA A 1 484 ? 16.651 22.487 30.640 1.00 88.19 484 ALA A C 1
ATOM 3525 O O . ALA A 1 484 ? 16.119 23.598 30.639 1.00 88.19 484 ALA A O 1
ATOM 3526 N N . ASP A 1 485 ? 16.689 21.706 29.561 1.00 89.31 485 ASP A N 1
ATOM 3527 C CA . ASP A 1 485 ? 16.123 22.068 28.258 1.00 89.31 485 ASP A CA 1
ATOM 3528 C C . ASP A 1 485 ? 14.606 22.301 28.341 1.00 89.31 485 ASP A C 1
ATOM 3530 O O . ASP A 1 485 ? 14.096 23.328 27.883 1.00 89.31 485 ASP A O 1
ATOM 3534 N N . LEU A 1 486 ? 13.872 21.410 29.013 1.00 89.38 486 LEU A N 1
ATOM 3535 C CA . LEU A 1 486 ? 12.430 21.562 29.226 1.00 89.38 486 LEU A CA 1
ATOM 3536 C C . LEU A 1 486 ? 12.087 22.826 30.032 1.00 89.38 486 LEU A C 1
ATOM 3538 O O . LEU A 1 486 ? 11.152 23.559 29.695 1.00 89.38 486 LEU A O 1
ATOM 3542 N N . LEU A 1 487 ? 12.847 23.111 31.091 1.00 89.75 487 LEU A N 1
ATOM 3543 C CA . LEU A 1 487 ? 12.660 24.307 31.916 1.00 89.75 487 LEU A CA 1
ATOM 3544 C C . LEU A 1 487 ? 13.023 25.594 31.164 1.00 89.75 487 LEU A C 1
ATOM 3546 O O . LEU A 1 487 ? 12.296 26.583 31.272 1.00 89.75 487 LEU A O 1
ATOM 3550 N N . ALA A 1 488 ? 14.096 25.577 30.372 1.00 89.69 488 ALA A N 1
ATOM 3551 C CA . ALA A 1 488 ? 14.503 26.703 29.536 1.00 89.69 488 ALA A CA 1
ATOM 3552 C C . ALA A 1 488 ? 13.428 27.035 28.492 1.00 89.69 488 ALA A C 1
ATOM 3554 O O . ALA A 1 488 ? 13.043 28.197 28.345 1.00 89.69 488 ALA A O 1
ATOM 3555 N N . GLY A 1 489 ? 12.872 26.008 27.841 1.00 88.69 489 GLY A N 1
ATOM 3556 C CA . GLY A 1 489 ? 11.747 26.153 26.920 1.00 88.69 489 GLY A CA 1
ATOM 3557 C C . GLY A 1 489 ? 10.524 26.791 27.576 1.00 88.69 489 GLY A C 1
ATOM 3558 O O . GLY A 1 489 ? 9.881 27.661 26.991 1.00 88.69 489 GLY A O 1
ATOM 3559 N N . PHE A 1 490 ? 10.220 26.399 28.815 1.00 89.75 490 PHE A N 1
ATOM 3560 C CA . PHE A 1 490 ? 9.103 26.961 29.572 1.00 89.75 490 PHE A CA 1
ATOM 3561 C C . PHE A 1 490 ? 9.328 28.423 29.995 1.00 89.75 490 PHE A C 1
ATOM 3563 O O . PHE A 1 490 ? 8.387 29.223 29.978 1.00 89.75 490 PHE A O 1
ATOM 3570 N N . ALA A 1 491 ? 10.554 28.776 30.388 1.00 88.88 491 ALA A N 1
ATOM 3571 C CA . ALA A 1 491 ? 10.903 30.121 30.836 1.00 88.88 491 ALA A CA 1
ATOM 3572 C C . ALA A 1 491 ? 10.849 31.144 29.688 1.00 88.88 491 ALA A C 1
ATOM 3574 O O . ALA A 1 491 ? 10.249 32.211 29.845 1.00 88.88 491 ALA A O 1
ATOM 3575 N N . GLU A 1 492 ? 11.414 30.797 28.528 1.00 89.62 492 GLU A N 1
ATOM 3576 C CA . GLU A 1 492 ? 11.516 31.676 27.356 1.00 89.62 492 GLU A CA 1
ATOM 3577 C C . GLU A 1 492 ? 10.915 31.028 26.090 1.00 89.62 492 GLU A C 1
ATOM 3579 O O . GLU A 1 492 ? 11.638 30.734 25.130 1.00 89.62 492 GLU A O 1
ATOM 3584 N N . PRO A 1 493 ? 9.583 30.815 26.036 1.00 87.19 493 PRO A N 1
ATOM 3585 C CA . PRO A 1 493 ? 8.948 30.085 24.940 1.00 87.19 493 PRO A CA 1
ATOM 3586 C C . PRO A 1 493 ? 9.150 30.754 23.578 1.00 87.19 493 PRO A C 1
ATOM 3588 O O . PRO A 1 493 ? 9.297 30.067 22.573 1.00 87.19 493 PRO A O 1
ATOM 3591 N N . GLU A 1 494 ? 9.207 32.086 23.512 1.00 85.25 494 GLU A N 1
ATOM 3592 C CA . GLU A 1 494 ? 9.453 32.816 22.265 1.00 85.25 494 GLU A CA 1
ATOM 3593 C C . GLU A 1 494 ? 10.874 32.592 21.724 1.00 85.25 494 GLU A C 1
ATOM 3595 O O . GLU A 1 494 ? 11.075 32.526 20.510 1.00 85.25 494 GLU A O 1
ATOM 3600 N N . VAL A 1 495 ? 11.863 32.454 22.613 1.00 83.19 495 VAL A N 1
ATOM 3601 C CA . VAL A 1 495 ? 13.264 32.200 22.247 1.00 83.19 495 VAL A CA 1
ATOM 3602 C C . VAL A 1 495 ? 13.437 30.746 21.828 1.00 83.19 495 VAL A C 1
ATOM 3604 O O . VAL A 1 495 ? 14.007 30.484 20.767 1.00 83.19 495 VAL A O 1
ATOM 3607 N N . ALA A 1 496 ? 12.882 29.817 22.607 1.00 81.69 496 ALA A N 1
ATOM 3608 C CA . ALA A 1 496 ? 12.897 28.389 22.307 1.00 81.69 496 ALA A CA 1
ATOM 3609 C C . ALA A 1 496 ? 12.190 28.065 20.983 1.00 81.69 496 ALA A C 1
ATOM 3611 O O . ALA A 1 496 ? 12.625 27.176 20.252 1.00 81.69 496 ALA A O 1
ATOM 3612 N N . LEU A 1 497 ? 11.140 28.819 20.634 1.00 79.19 497 LEU A N 1
ATOM 3613 C CA . LEU A 1 497 ? 10.425 28.648 19.371 1.00 79.19 497 LEU A CA 1
ATOM 3614 C C . LEU A 1 497 ? 11.056 29.389 18.187 1.00 79.19 497 LEU A C 1
ATOM 3616 O O . LEU A 1 497 ? 10.706 29.096 17.047 1.00 79.19 497 LEU A O 1
ATOM 3620 N N . ARG A 1 498 ? 12.013 30.302 18.405 1.00 72.50 498 ARG A N 1
ATOM 3621 C CA . ARG A 1 498 ? 12.647 31.096 17.335 1.00 72.50 498 ARG A CA 1
ATOM 3622 C C . ARG A 1 498 ? 13.227 30.263 16.180 1.00 72.50 498 ARG A C 1
ATOM 3624 O O . ARG A 1 498 ? 13.054 30.693 15.042 1.00 72.50 498 ARG A O 1
ATOM 3631 N N . PRO A 1 499 ? 13.861 29.094 16.406 1.00 65.56 499 PRO A N 1
ATOM 3632 C CA . PRO A 1 499 ? 14.308 28.208 15.325 1.00 65.56 499 PRO A CA 1
ATOM 3633 C C . PRO A 1 499 ? 13.170 27.630 14.466 1.00 65.56 499 PRO A C 1
ATOM 3635 O O . PRO A 1 499 ? 13.425 27.150 13.366 1.00 65.56 499 PRO A O 1
ATOM 3638 N N . PHE A 1 500 ? 11.929 27.670 14.959 1.00 63.75 500 PHE A N 1
ATOM 3639 C CA . PHE A 1 500 ? 10.736 27.098 14.328 1.00 63.75 500 PHE A CA 1
ATOM 3640 C C . PHE A 1 500 ? 9.780 28.167 13.760 1.00 63.75 500 PHE A C 1
ATOM 3642 O O . PHE A 1 500 ? 8.777 27.822 13.137 1.00 63.75 500 PHE A O 1
ATOM 3649 N N . LEU A 1 501 ? 10.063 29.461 13.957 1.00 57.12 501 LEU A N 1
ATOM 3650 C CA . LEU A 1 501 ? 9.235 30.566 13.464 1.00 57.12 501 LEU A CA 1
ATOM 3651 C C . LEU A 1 501 ? 9.620 30.944 12.026 1.00 57.12 501 LEU A C 1
ATOM 3653 O O . LEU A 1 501 ? 10.722 31.429 11.770 1.00 57.12 501 LEU A O 1
ATOM 3657 N N . ALA A 1 502 ? 8.688 30.786 11.084 1.00 52.16 502 ALA A N 1
ATOM 3658 C CA . ALA A 1 502 ? 8.841 31.314 9.730 1.00 52.16 502 ALA A CA 1
ATOM 3659 C C . ALA A 1 502 ? 8.708 32.850 9.728 1.00 52.16 502 ALA A C 1
ATOM 3661 O O . ALA A 1 502 ? 7.746 33.408 10.254 1.00 52.16 502 ALA A O 1
ATOM 3662 N N . THR A 1 503 ? 9.649 33.555 9.098 1.00 40.59 503 THR A N 1
ATOM 3663 C CA . THR A 1 503 ? 9.659 35.024 8.972 1.00 40.59 503 THR A CA 1
ATOM 3664 C C . THR A 1 503 ? 8.750 35.537 7.840 1.00 40.59 503 THR A C 1
ATOM 3666 O O . THR A 1 503 ? 9.154 36.372 7.033 1.00 40.59 503 THR A O 1
ATOM 3669 N N . GLY A 1 504 ? 7.505 35.054 7.751 1.00 41.34 504 GLY A N 1
ATOM 3670 C CA . GLY A 1 504 ? 6.520 35.559 6.786 1.00 41.34 504 GLY A CA 1
ATOM 3671 C C . GLY A 1 504 ? 5.205 34.769 6.754 1.00 41.34 504 GLY A C 1
ATOM 3672 O O . GLY A 1 504 ? 5.148 33.672 7.306 1.00 41.34 504 GLY A O 1
ATOM 3673 N N . PRO A 1 505 ? 4.142 35.298 6.110 1.00 34.22 505 PRO A N 1
ATOM 3674 C CA . PRO A 1 505 ? 2.900 34.555 5.918 1.00 34.22 505 PRO A CA 1
ATOM 3675 C C . PRO A 1 505 ? 3.182 33.303 5.081 1.00 34.22 505 PRO A C 1
ATOM 3677 O O . PRO A 1 505 ? 3.569 33.402 3.912 1.00 34.22 505 PRO A O 1
ATOM 3680 N N . SER A 1 506 ? 2.993 32.124 5.672 1.00 38.66 506 SER A N 1
ATOM 3681 C CA . SER A 1 506 ? 3.021 30.860 4.947 1.00 38.66 506 SER A CA 1
ATOM 3682 C C . SER A 1 506 ? 1.824 30.832 3.999 1.00 38.66 506 SER A C 1
ATOM 3684 O O . SER A 1 506 ? 0.698 30.529 4.377 1.00 38.66 506 SER A O 1
ATOM 3686 N N . LYS A 1 507 ? 2.041 31.149 2.720 1.00 36.41 507 LYS A N 1
ATOM 3687 C CA . LYS A 1 507 ? 1.171 30.537 1.714 1.00 36.41 507 LYS A CA 1
ATOM 3688 C C . LYS A 1 507 ? 1.443 29.033 1.789 1.00 36.41 507 LYS A C 1
ATOM 3690 O O . LYS A 1 507 ? 2.629 28.683 1.806 1.00 36.41 507 LYS A O 1
ATOM 3695 N N . PRO A 1 508 ? 0.418 28.164 1.844 1.00 40.34 508 PRO A N 1
ATOM 3696 C CA . PRO A 1 508 ? 0.640 26.733 1.689 1.00 40.34 508 PRO A CA 1
ATOM 3697 C C . PRO A 1 508 ? 1.486 26.552 0.427 1.00 40.34 508 PRO A C 1
ATOM 3699 O O . PRO A 1 508 ? 1.113 27.017 -0.654 1.00 40.34 508 PRO A O 1
ATOM 3702 N N . ARG A 1 509 ? 2.706 26.025 0.588 1.00 44.56 509 ARG A N 1
ATOM 3703 C CA . ARG A 1 509 ? 3.601 25.782 -0.545 1.00 44.56 509 ARG A CA 1
ATOM 3704 C C . ARG A 1 509 ? 2.950 24.671 -1.350 1.00 44.56 509 ARG A C 1
ATOM 3706 O O . ARG A 1 509 ? 2.978 23.518 -0.937 1.00 44.56 509 ARG A O 1
ATOM 3713 N N . THR A 1 510 ? 2.320 25.056 -2.453 1.00 39.25 510 THR A N 1
ATOM 3714 C CA . THR A 1 510 ? 1.675 24.147 -3.392 1.00 39.25 510 THR A CA 1
ATOM 3715 C C . THR A 1 510 ? 2.706 23.132 -3.873 1.00 39.25 510 THR A C 1
ATOM 3717 O O . THR A 1 510 ? 3.784 23.524 -4.340 1.00 39.25 510 THR A O 1
ATOM 3720 N N . ALA A 1 511 ? 2.412 21.830 -3.756 1.00 41.41 511 ALA A N 1
ATOM 3721 C CA . ALA A 1 511 ? 3.214 20.857 -4.479 1.00 41.41 511 ALA A CA 1
ATOM 3722 C C . ALA A 1 511 ? 3.068 21.222 -5.956 1.00 41.41 511 ALA A C 1
ATOM 3724 O O . ALA A 1 511 ? 1.964 21.389 -6.480 1.00 41.41 511 ALA A O 1
ATOM 3725 N N . THR A 1 512 ? 4.194 21.481 -6.608 1.00 40.12 512 THR A N 1
ATOM 3726 C CA . THR A 1 512 ? 4.165 21.851 -8.018 1.00 40.12 512 THR A CA 1
ATOM 3727 C C . THR A 1 512 ? 3.746 20.600 -8.792 1.00 40.12 512 THR A C 1
ATOM 3729 O O . THR A 1 512 ? 4.260 19.525 -8.472 1.00 40.12 512 THR A O 1
ATOM 3732 N N . PRO A 1 513 ? 2.839 20.684 -9.789 1.00 37.97 513 PRO A N 1
ATOM 3733 C CA . PRO A 1 513 ? 2.583 19.552 -10.671 1.00 37.97 513 PRO A CA 1
ATOM 3734 C C . PRO A 1 513 ? 3.906 18.959 -11.137 1.00 37.97 513 PRO A C 1
ATOM 3736 O O . PRO A 1 513 ? 4.827 19.734 -11.433 1.00 37.97 513 PRO A O 1
ATOM 3739 N N . PRO A 1 514 ? 4.026 17.624 -11.217 1.00 42.19 514 PRO A N 1
ATOM 3740 C CA . PRO A 1 514 ? 5.254 17.029 -11.686 1.00 42.19 514 PRO A CA 1
ATOM 3741 C C . PRO A 1 514 ? 5.616 17.635 -13.031 1.00 42.19 514 PRO A C 1
ATOM 3743 O O . PRO A 1 514 ? 4.883 17.533 -14.018 1.00 42.19 514 PRO A O 1
ATOM 3746 N N . ARG A 1 515 ? 6.792 18.261 -13.078 1.00 39.31 515 ARG A N 1
ATOM 3747 C CA . ARG A 1 515 ? 7.535 18.299 -14.324 1.00 39.31 515 ARG A CA 1
ATOM 3748 C C . ARG A 1 515 ? 7.884 16.845 -14.584 1.00 39.31 515 ARG A C 1
ATOM 3750 O O . ARG A 1 515 ? 8.841 16.330 -14.020 1.00 39.31 515 ARG A O 1
ATOM 3757 N N . ALA A 1 516 ? 7.056 16.159 -15.369 1.00 37.22 516 ALA A N 1
ATOM 3758 C CA . ALA A 1 516 ? 7.470 14.903 -15.963 1.00 37.22 516 ALA A CA 1
ATOM 3759 C C . ALA A 1 516 ? 8.843 15.176 -16.597 1.00 37.22 516 ALA A C 1
ATOM 3761 O O . ALA A 1 516 ? 8.951 16.088 -17.425 1.00 37.22 516 ALA A O 1
ATOM 3762 N N . SER A 1 517 ? 9.890 14.480 -16.132 1.00 39.91 517 SER A N 1
ATOM 3763 C CA . SER A 1 517 ? 11.226 14.601 -16.726 1.00 39.91 517 SER A CA 1
ATOM 3764 C C . SER A 1 517 ? 11.086 14.401 -18.229 1.00 39.91 517 SER A C 1
ATOM 3766 O O . SER A 1 517 ? 10.206 13.659 -18.663 1.00 39.91 517 SER A O 1
ATOM 3768 N N . GLY A 1 518 ? 11.894 15.061 -19.049 1.00 38.41 518 GLY A N 1
ATOM 3769 C CA . GLY A 1 518 ? 11.817 14.947 -20.507 1.00 38.41 518 GLY A CA 1
ATOM 3770 C C . GLY A 1 518 ? 11.794 13.492 -20.989 1.00 38.41 518 GLY A C 1
ATOM 3771 O O . GLY A 1 518 ? 11.085 13.193 -21.946 1.00 38.41 518 GLY A O 1
ATOM 3772 N N . ARG A 1 519 ? 12.438 12.563 -20.266 1.00 39.62 519 ARG A N 1
ATOM 3773 C CA . ARG A 1 519 ? 12.336 11.109 -20.503 1.00 39.62 519 ARG A CA 1
ATOM 3774 C C . ARG A 1 519 ? 10.984 10.478 -20.133 1.00 39.62 519 ARG A C 1
ATOM 3776 O O . ARG A 1 519 ? 10.456 9.707 -20.928 1.00 39.62 519 ARG A O 1
ATOM 3783 N N . SER A 1 520 ? 10.388 10.816 -18.986 1.00 40.09 520 SER A N 1
ATOM 3784 C CA . SER A 1 520 ? 9.052 10.325 -18.592 1.00 40.09 520 SER A CA 1
ATOM 3785 C C . SER A 1 520 ? 7.929 11.009 -19.374 1.00 40.09 520 SER A C 1
ATOM 3787 O O . SER A 1 520 ? 6.922 10.387 -19.683 1.00 40.09 520 SER A O 1
ATOM 3789 N N . ARG A 1 521 ? 8.108 12.276 -19.751 1.00 38.69 521 ARG A N 1
ATOM 3790 C CA . ARG A 1 521 ? 7.175 13.043 -20.571 1.00 38.69 521 ARG A CA 1
ATOM 3791 C C . ARG A 1 521 ? 7.183 12.571 -22.015 1.00 38.69 521 ARG A C 1
ATOM 3793 O O . ARG A 1 521 ? 6.114 12.381 -22.561 1.00 38.69 521 ARG A O 1
ATOM 3800 N N . ALA A 1 522 ? 8.347 12.304 -22.610 1.00 37.50 522 ALA A N 1
ATOM 3801 C CA . ALA A 1 522 ? 8.412 11.704 -23.941 1.00 37.50 522 ALA A CA 1
ATOM 3802 C C . ALA A 1 522 ? 7.766 10.313 -23.975 1.00 37.50 522 ALA A C 1
ATOM 3804 O O . ALA A 1 522 ? 7.153 9.980 -24.977 1.00 37.50 522 ALA A O 1
ATOM 3805 N N . ALA A 1 523 ? 7.864 9.539 -22.890 1.00 38.97 523 ALA A N 1
ATOM 3806 C CA . ALA A 1 523 ? 7.232 8.231 -22.737 1.00 38.97 523 ALA A CA 1
ATOM 3807 C C . ALA A 1 523 ? 5.701 8.310 -22.531 1.00 38.97 523 ALA A C 1
ATOM 3809 O O . ALA A 1 523 ? 4.945 7.558 -23.138 1.00 38.97 523 ALA A O 1
ATOM 3810 N N . VAL A 1 524 ? 5.222 9.254 -21.714 1.00 41.03 524 VAL A N 1
ATOM 3811 C CA . VAL A 1 524 ? 3.783 9.495 -21.491 1.00 41.03 524 VAL A CA 1
ATOM 3812 C C . VAL A 1 524 ? 3.128 10.165 -22.712 1.00 41.03 524 VAL A C 1
ATOM 3814 O O . VAL A 1 524 ? 2.024 9.788 -23.100 1.00 41.03 524 VAL A O 1
ATOM 3817 N N . ASP A 1 525 ? 3.819 11.103 -23.367 1.00 38.38 525 ASP A N 1
ATOM 3818 C CA . ASP A 1 525 ? 3.355 11.792 -24.578 1.00 38.38 525 ASP A CA 1
ATOM 3819 C C . ASP A 1 525 ? 3.416 10.861 -25.813 1.00 38.38 525 ASP A C 1
ATOM 3821 O O . ASP A 1 525 ? 2.548 10.951 -26.682 1.00 38.38 525 ASP A O 1
ATOM 3825 N N . SER A 1 526 ? 4.380 9.927 -25.898 1.00 38.47 526 SER A N 1
ATOM 3826 C CA . SER A 1 526 ? 4.446 8.928 -26.981 1.00 38.47 526 SER A CA 1
ATOM 3827 C C . SER A 1 526 ? 3.390 7.830 -26.840 1.00 38.47 526 SER A C 1
ATOM 3829 O O . SER A 1 526 ? 2.810 7.428 -27.851 1.00 38.47 526 SER A O 1
ATOM 3831 N N . ALA A 1 527 ? 3.052 7.421 -25.611 1.00 38.97 527 ALA A N 1
ATOM 3832 C CA . ALA A 1 527 ? 1.914 6.540 -25.337 1.00 38.97 527 ALA A CA 1
ATOM 3833 C C . ALA A 1 527 ? 0.560 7.203 -25.678 1.00 38.97 527 ALA A C 1
ATOM 3835 O O . ALA A 1 527 ? -0.398 6.518 -26.039 1.00 38.97 527 ALA A O 1
ATOM 3836 N N . GLY A 1 528 ? 0.486 8.539 -25.623 1.00 35.53 528 GLY A N 1
ATOM 3837 C CA . GLY A 1 528 ? -0.677 9.342 -26.024 1.00 35.53 528 GLY A CA 1
ATOM 3838 C C . GLY A 1 528 ? -0.736 9.725 -27.512 1.00 35.53 528 GLY A C 1
ATOM 3839 O O . GLY A 1 528 ? -1.722 10.320 -27.946 1.00 35.53 528 GLY A O 1
ATOM 3840 N N . GLY A 1 529 ? 0.287 9.393 -28.312 1.00 30.59 529 GLY A N 1
ATOM 3841 C CA . GLY A 1 529 ? 0.407 9.810 -29.718 1.00 30.59 529 GLY A CA 1
ATOM 3842 C C . GLY A 1 529 ? -0.517 9.080 -30.703 1.00 30.59 529 GLY A C 1
ATOM 3843 O O . GLY A 1 529 ? -0.658 9.501 -31.853 1.00 30.59 529 GLY A O 1
ATOM 3844 N N . GLY A 1 530 ? -1.179 8.004 -30.270 1.00 35.53 530 GLY A N 1
ATOM 3845 C CA . GLY A 1 530 ? -2.267 7.386 -31.020 1.00 35.53 530 GLY A CA 1
ATOM 3846 C C . GLY A 1 530 ? -3.553 8.183 -30.821 1.00 35.53 530 GLY A C 1
ATOM 3847 O O . GLY A 1 530 ? -4.116 8.193 -29.730 1.00 35.53 530 GLY A O 1
ATOM 3848 N N . THR A 1 531 ? -4.063 8.801 -31.884 1.00 33.72 531 THR A N 1
ATOM 3849 C CA . THR A 1 531 ? -5.273 9.649 -31.940 1.00 33.72 531 THR A CA 1
ATOM 3850 C C . THR A 1 531 ? -6.594 8.990 -31.477 1.00 33.72 531 THR A C 1
ATOM 3852 O O . THR A 1 531 ? -7.661 9.566 -31.673 1.00 33.72 531 THR A O 1
ATOM 3855 N N . GLY A 1 532 ? -6.558 7.810 -30.845 1.00 36.25 532 GLY A N 1
ATOM 3856 C CA . GLY A 1 532 ? -7.723 7.044 -30.390 1.00 36.25 532 GLY A CA 1
ATOM 3857 C C . GLY A 1 532 ? -7.891 6.865 -28.872 1.00 36.25 532 GLY A C 1
ATOM 3858 O O . GLY A 1 532 ? -8.873 6.244 -28.479 1.00 36.25 532 GLY A O 1
ATOM 3859 N N . ALA A 1 533 ? -6.986 7.365 -28.017 1.00 41.94 533 ALA A N 1
ATOM 3860 C CA . ALA A 1 533 ? -6.964 7.021 -26.580 1.00 41.94 533 ALA A CA 1
ATOM 3861 C C . ALA A 1 533 ? -7.379 8.142 -25.598 1.00 41.94 533 ALA A C 1
ATOM 3863 O O . ALA A 1 533 ? -7.207 7.988 -24.390 1.00 41.94 533 ALA A O 1
ATOM 3864 N N . ILE A 1 534 ? -7.945 9.258 -26.072 1.00 44.91 534 ILE A N 1
ATOM 3865 C CA . ILE A 1 534 ? -8.495 10.293 -25.176 1.00 44.91 534 ILE A CA 1
ATOM 3866 C C . ILE A 1 534 ? -9.697 9.697 -24.424 1.00 44.91 534 ILE A C 1
ATOM 3868 O O . ILE A 1 534 ? -10.698 9.338 -25.046 1.00 44.91 534 ILE A O 1
ATOM 3872 N N . GLY A 1 535 ? -9.610 9.602 -23.092 1.00 49.22 535 GLY A N 1
ATOM 3873 C CA . GLY A 1 535 ? -10.677 9.046 -22.245 1.00 49.22 535 GLY A CA 1
ATOM 3874 C C . GLY A 1 535 ? -10.598 7.541 -21.938 1.00 49.22 535 GLY A C 1
ATOM 3875 O O . GLY A 1 535 ? -11.575 6.989 -21.433 1.00 49.22 535 GLY A O 1
ATOM 3876 N N . ALA A 1 536 ? -9.470 6.875 -22.209 1.00 59.56 536 ALA A N 1
ATOM 3877 C CA . ALA A 1 536 ? -9.221 5.492 -21.785 1.00 59.56 536 ALA A CA 1
ATOM 3878 C C . ALA A 1 536 ? -8.726 5.396 -20.322 1.00 59.56 536 ALA A C 1
ATOM 3880 O O . ALA A 1 536 ? -8.238 6.368 -19.740 1.00 59.56 536 ALA A O 1
ATOM 3881 N N . ILE A 1 537 ? -8.832 4.206 -19.716 1.00 64.56 537 ILE A N 1
ATOM 3882 C CA . ILE A 1 537 ? -8.224 3.916 -18.405 1.00 64.56 537 ILE A CA 1
ATOM 3883 C C . ILE A 1 537 ? -6.704 4.114 -18.524 1.00 64.56 537 ILE A C 1
ATOM 3885 O O . ILE A 1 537 ? -6.079 3.503 -19.385 1.00 64.56 537 ILE A O 1
ATOM 3889 N N . GLY A 1 538 ? -6.122 4.959 -17.664 1.00 66.94 538 GLY A N 1
ATOM 3890 C CA . GLY A 1 538 ? -4.689 5.284 -17.684 1.00 66.94 538 GLY A CA 1
ATOM 3891 C C . GLY A 1 538 ? -4.310 6.568 -18.436 1.00 66.94 538 GLY A C 1
ATOM 3892 O O . GLY A 1 538 ? -3.123 6.827 -18.599 1.00 66.94 538 GLY A O 1
ATOM 3893 N N . ASP A 1 539 ? -5.277 7.389 -18.865 1.00 72.69 539 ASP A N 1
ATOM 3894 C CA . ASP A 1 539 ? -5.012 8.721 -19.435 1.00 72.69 539 ASP A CA 1
ATOM 3895 C C . ASP A 1 539 ? -4.362 9.656 -18.393 1.00 72.69 539 ASP A C 1
ATOM 3897 O O . ASP A 1 539 ? -5.014 10.154 -17.467 1.00 72.69 539 ASP A O 1
ATOM 3901 N N . GLY A 1 540 ? -3.057 9.896 -18.562 1.00 73.06 540 GLY A N 1
ATOM 3902 C CA . GLY A 1 540 ? -2.250 10.752 -17.694 1.00 73.06 540 GLY A CA 1
ATOM 3903 C C . GLY A 1 540 ? -2.738 12.196 -17.623 1.00 73.06 540 GLY A C 1
ATOM 3904 O O . GLY A 1 540 ? -2.779 12.778 -16.539 1.00 73.06 540 GLY A O 1
ATOM 3905 N N . ALA A 1 541 ? -3.154 12.774 -18.751 1.00 73.38 541 ALA A N 1
ATOM 3906 C CA . ALA A 1 541 ? -3.596 14.163 -18.804 1.00 73.38 541 ALA A CA 1
ATOM 3907 C C . ALA A 1 541 ? -4.920 14.348 -18.054 1.00 73.38 541 ALA A C 1
ATOM 3909 O O . ALA A 1 541 ? -5.062 15.290 -17.270 1.00 73.38 541 ALA A O 1
ATOM 3910 N N . ARG A 1 542 ? -5.867 13.420 -18.243 1.00 77.31 542 ARG A N 1
ATOM 3911 C CA . ARG A 1 542 ? -7.134 13.406 -17.500 1.00 77.31 542 ARG A CA 1
ATOM 3912 C C . ARG A 1 542 ? -6.897 13.219 -16.003 1.00 77.31 542 ARG A C 1
ATOM 3914 O O . ARG A 1 542 ? -7.477 13.951 -15.205 1.00 77.31 542 ARG A O 1
ATOM 3921 N N . PHE A 1 543 ? -6.051 12.262 -15.625 1.00 80.56 543 PHE A N 1
ATOM 3922 C CA . PHE A 1 543 ? -5.733 11.996 -14.224 1.00 80.56 543 PHE A CA 1
ATOM 3923 C C . PHE A 1 543 ? -5.170 13.233 -13.516 1.00 80.56 543 PHE A C 1
ATOM 3925 O O . PHE A 1 543 ? -5.676 13.616 -12.462 1.00 80.56 543 PHE A O 1
ATOM 3932 N N . TRP A 1 544 ? -4.165 13.895 -14.099 1.00 76.50 544 TRP A N 1
ATOM 3933 C CA . TRP A 1 544 ? -3.570 15.086 -13.492 1.00 76.50 544 TRP A CA 1
ATOM 3934 C C . TRP A 1 544 ? -4.551 16.254 -13.418 1.00 76.50 544 TRP A C 1
ATOM 3936 O O . TRP A 1 544 ? -4.629 16.901 -12.378 1.00 76.50 544 TRP A O 1
ATOM 3946 N N . ASP A 1 545 ? -5.333 16.498 -14.472 1.00 76.62 545 ASP A N 1
ATOM 3947 C CA . ASP A 1 545 ? -6.304 17.596 -14.500 1.00 76.62 545 ASP A CA 1
ATOM 3948 C C . ASP A 1 545 ? -7.415 17.424 -13.455 1.00 76.62 545 ASP A C 1
ATOM 3950 O O . ASP A 1 545 ? -7.811 18.407 -12.832 1.00 76.62 545 ASP A O 1
ATOM 3954 N N . GLN A 1 546 ? -7.901 16.195 -13.243 1.00 77.44 546 GLN A N 1
ATOM 3955 C CA . GLN A 1 546 ? -9.060 15.916 -12.385 1.00 77.44 546 GLN A CA 1
ATOM 3956 C C . GLN A 1 546 ? -8.696 15.527 -10.944 1.00 77.44 546 GLN A C 1
ATOM 3958 O O . GLN A 1 546 ? -9.445 15.858 -10.030 1.00 77.44 546 GLN A O 1
ATOM 3963 N N . ILE A 1 547 ? -7.575 14.829 -10.733 1.00 79.81 547 ILE A N 1
ATOM 3964 C CA . ILE A 1 547 ? -7.240 14.176 -9.455 1.00 79.81 547 ILE A CA 1
ATOM 3965 C C . ILE A 1 547 ? -5.858 14.593 -8.946 1.00 79.81 547 ILE A C 1
ATOM 3967 O O . ILE A 1 547 ? -5.722 15.010 -7.798 1.00 79.81 547 ILE A O 1
ATOM 3971 N N . GLY A 1 548 ? -4.829 14.495 -9.790 1.00 77.06 548 GLY A N 1
ATOM 3972 C CA . GLY A 1 548 ? -3.444 14.696 -9.361 1.00 77.06 548 GLY A CA 1
ATOM 3973 C C . GLY A 1 548 ? -3.128 16.136 -8.934 1.00 77.06 548 GLY A C 1
ATOM 3974 O O . GLY A 1 548 ? -2.522 16.341 -7.886 1.00 77.06 548 GLY A O 1
ATOM 3975 N N . LEU A 1 549 ? -3.565 17.139 -9.707 1.00 74.38 549 LEU A N 1
ATOM 3976 C CA . LEU A 1 549 ? -3.387 18.562 -9.383 1.00 74.38 549 LEU A CA 1
ATOM 3977 C C . LEU A 1 549 ? -4.046 18.988 -8.060 1.00 74.38 549 LEU A C 1
ATOM 3979 O O . LEU A 1 549 ? -3.332 19.543 -7.231 1.00 74.38 549 LEU A O 1
ATOM 3983 N N . PRO A 1 550 ? -5.349 18.733 -7.811 1.00 74.50 550 PRO A N 1
ATOM 3984 C CA . PRO A 1 550 ? -5.971 19.147 -6.554 1.00 74.50 550 PRO A CA 1
ATOM 3985 C C . PRO A 1 550 ? -5.326 18.471 -5.341 1.00 74.50 550 PRO A C 1
ATOM 3987 O O . PRO A 1 550 ? -5.086 19.134 -4.336 1.00 74.50 550 PRO A O 1
ATOM 3990 N N . LEU A 1 551 ? -4.950 17.190 -5.447 1.00 74.94 551 LEU A N 1
ATOM 3991 C CA . LEU A 1 551 ? -4.194 16.514 -4.388 1.00 74.94 551 LEU A CA 1
ATOM 3992 C C . LEU A 1 551 ? -2.814 17.150 -4.154 1.00 74.94 551 LEU A C 1
ATOM 3994 O O . LEU A 1 551 ? -2.411 17.310 -3.005 1.00 74.94 551 LEU A O 1
ATOM 3998 N N . GLY A 1 552 ? -2.098 17.537 -5.214 1.00 66.94 552 GLY A N 1
ATOM 3999 C CA . GLY A 1 552 ? -0.809 18.232 -5.104 1.00 66.94 552 GLY A CA 1
ATOM 4000 C C . GLY A 1 552 ? -0.920 19.649 -4.524 1.00 66.94 552 GLY A C 1
ATOM 4001 O O . GLY A 1 552 ? -0.070 20.087 -3.752 1.00 66.94 552 GLY A O 1
ATOM 4002 N N . GLU A 1 553 ? -1.994 20.367 -4.834 1.00 67.06 553 GLU A N 1
ATOM 4003 C CA . GLU A 1 553 ? -2.241 21.723 -4.332 1.00 67.06 553 GLU A CA 1
ATOM 4004 C C . GLU A 1 553 ? -2.789 21.745 -2.893 1.00 67.06 553 GLU A C 1
ATOM 4006 O O . GLU A 1 553 ? -2.988 22.822 -2.336 1.00 67.06 553 GLU A O 1
ATOM 4011 N N . GLY A 1 554 ? -3.002 20.575 -2.274 1.00 67.94 554 GLY A N 1
ATOM 4012 C CA . GLY A 1 554 ? -3.611 20.454 -0.945 1.00 67.94 554 GLY A CA 1
ATOM 4013 C C . GLY A 1 554 ? -5.127 20.686 -0.938 1.00 67.94 554 GLY A C 1
ATOM 4014 O O . GLY A 1 554 ? -5.724 20.756 0.128 1.00 67.94 554 GLY A O 1
ATOM 4015 N N . ALA A 1 555 ? -5.749 20.764 -2.115 1.00 71.75 555 ALA A N 1
ATOM 4016 C CA . ALA A 1 555 ? -7.179 20.958 -2.350 1.00 71.75 555 ALA A CA 1
ATOM 4017 C C . ALA A 1 555 ? -7.908 19.607 -2.519 1.00 71.75 555 ALA A C 1
ATOM 4019 O O . ALA A 1 555 ? -8.740 19.425 -3.411 1.00 71.75 555 ALA A O 1
ATOM 4020 N N . GLY A 1 556 ? -7.533 18.605 -1.713 1.00 72.94 556 GLY A N 1
ATOM 4021 C CA . GLY A 1 556 ? -8.089 17.249 -1.796 1.00 72.94 556 GLY A CA 1
ATOM 4022 C C . GLY A 1 556 ? -9.572 17.169 -1.415 1.00 72.94 556 GLY A C 1
ATOM 4023 O O . GLY A 1 556 ? -10.295 16.316 -1.920 1.00 72.94 556 GLY A O 1
ATOM 4024 N N . ASP A 1 557 ? -10.043 18.095 -0.585 1.00 72.38 557 ASP A N 1
ATOM 4025 C CA . ASP A 1 557 ? -11.452 18.312 -0.243 1.00 72.38 557 ASP A CA 1
ATOM 4026 C C . ASP A 1 557 ? -12.284 18.865 -1.419 1.00 72.38 557 ASP A C 1
ATOM 4028 O O . ASP A 1 557 ? -13.515 18.826 -1.392 1.00 72.38 557 ASP A O 1
ATOM 4032 N N . GLU A 1 558 ? -11.629 19.343 -2.482 1.00 75.88 558 GLU A N 1
ATOM 4033 C CA . GLU A 1 558 ? -12.271 19.746 -3.737 1.00 75.88 558 GLU A CA 1
ATOM 4034 C C . GLU A 1 558 ? -12.392 18.608 -4.761 1.00 75.88 558 GLU A C 1
ATOM 4036 O O . GLU A 1 558 ? -12.886 18.830 -5.873 1.00 75.88 558 GLU A O 1
ATOM 4041 N N . LEU A 1 559 ? -11.947 17.392 -4.418 1.00 81.88 559 LEU A N 1
ATOM 4042 C CA . LEU A 1 559 ? -12.138 16.226 -5.274 1.00 81.88 559 LEU A CA 1
ATOM 4043 C C . LEU A 1 559 ? -13.628 15.925 -5.464 1.00 81.88 559 LEU A C 1
ATOM 4045 O O . LEU A 1 559 ? -14.442 16.001 -4.544 1.00 81.88 559 LEU A O 1
ATOM 4049 N N . LEU A 1 560 ? -13.970 15.541 -6.690 1.00 83.00 560 LEU A N 1
ATOM 4050 C CA . LEU A 1 560 ? -15.330 15.213 -7.102 1.00 83.00 560 LEU A CA 1
ATOM 4051 C C . LEU A 1 560 ? -15.436 13.727 -7.465 1.00 83.00 560 LEU A C 1
ATOM 4053 O O . LEU A 1 560 ? -14.413 13.096 -7.750 1.00 83.00 560 LEU A O 1
ATOM 4057 N N . PRO A 1 561 ? -16.656 13.158 -7.514 1.00 84.81 561 PRO A N 1
ATOM 4058 C CA . PRO A 1 561 ? -16.856 11.803 -8.013 1.00 84.81 561 PRO A CA 1
ATOM 4059 C C . PRO A 1 561 ? -16.263 11.631 -9.418 1.00 84.81 561 PRO A C 1
ATOM 4061 O O . PRO A 1 561 ? -16.615 12.362 -10.343 1.00 84.81 561 PRO A O 1
ATOM 4064 N N . ASP A 1 562 ? -15.376 10.650 -9.586 1.00 83.62 562 ASP A N 1
ATOM 4065 C CA . ASP A 1 562 ? -14.690 10.394 -10.852 1.00 83.62 562 ASP A CA 1
ATOM 4066 C C . ASP A 1 562 ? -14.521 8.881 -11.107 1.00 83.62 562 ASP A C 1
ATOM 4068 O O . ASP A 1 562 ? -14.135 8.148 -10.191 1.00 83.62 562 ASP A O 1
ATOM 4072 N N . PRO A 1 563 ? -14.761 8.376 -12.336 1.00 81.81 563 PRO A N 1
ATOM 4073 C CA . PRO A 1 563 ? -14.567 6.960 -12.660 1.00 81.81 563 PRO A CA 1
ATOM 4074 C C . PRO A 1 563 ? -13.140 6.440 -12.422 1.00 81.81 563 PRO A C 1
ATOM 4076 O O . PRO A 1 563 ? -12.963 5.279 -12.057 1.00 81.81 563 PRO A O 1
ATOM 4079 N N . THR A 1 564 ? -12.116 7.278 -12.606 1.00 81.44 564 THR A N 1
ATOM 4080 C CA . THR A 1 564 ? -10.716 6.921 -12.342 1.00 81.44 564 THR A CA 1
ATOM 4081 C C . THR A 1 564 ? -10.456 6.781 -10.840 1.00 81.44 564 THR A C 1
ATOM 4083 O O . THR A 1 564 ? -9.767 5.838 -10.452 1.00 81.44 564 THR A O 1
ATOM 4086 N N . LEU A 1 565 ? -11.063 7.629 -9.995 1.00 83.62 565 LEU A N 1
ATOM 4087 C CA . LEU A 1 565 ? -11.039 7.459 -8.532 1.00 83.62 565 LEU A CA 1
ATOM 4088 C C . LEU A 1 565 ? -11.758 6.177 -8.103 1.00 83.62 565 LEU A C 1
ATOM 4090 O O . LEU A 1 565 ? -11.228 5.426 -7.291 1.00 83.62 565 LEU A O 1
ATOM 4094 N N . ALA A 1 566 ? -12.928 5.890 -8.681 1.00 83.25 566 ALA A N 1
ATOM 4095 C CA . ALA A 1 566 ? -13.715 4.702 -8.342 1.00 83.25 566 ALA A CA 1
ATOM 4096 C C . ALA A 1 566 ? -12.981 3.384 -8.651 1.00 83.25 566 ALA A C 1
ATOM 4098 O O . ALA A 1 566 ? -13.134 2.406 -7.924 1.00 83.25 566 ALA A O 1
ATOM 4099 N N . LEU A 1 567 ? -12.177 3.361 -9.719 1.00 83.62 567 LEU A N 1
ATOM 4100 C CA . LEU A 1 567 ? -11.331 2.219 -10.075 1.00 83.62 567 LEU A CA 1
ATOM 4101 C C . LEU A 1 567 ? -9.969 2.220 -9.365 1.00 83.62 567 LEU A C 1
ATOM 4103 O O . LEU A 1 567 ? -9.231 1.248 -9.508 1.00 83.62 567 LEU A O 1
ATOM 4107 N N . ALA A 1 568 ? -9.614 3.306 -8.667 1.00 82.62 568 ALA A N 1
ATOM 4108 C CA . ALA A 1 568 ? -8.255 3.584 -8.200 1.00 82.62 568 ALA A CA 1
ATOM 4109 C C . ALA A 1 568 ? -7.199 3.393 -9.312 1.00 82.62 568 ALA A C 1
ATOM 4111 O O . ALA A 1 568 ? -6.106 2.875 -9.083 1.00 82.62 568 ALA A O 1
ATOM 4112 N N . ALA A 1 569 ? -7.543 3.779 -10.546 1.00 83.38 569 ALA A N 1
ATOM 4113 C CA . ALA A 1 569 ? -6.693 3.564 -11.709 1.00 83.38 569 ALA A CA 1
ATOM 4114 C C . ALA A 1 569 ? -5.651 4.683 -11.828 1.00 83.38 569 ALA A C 1
ATOM 4116 O O . ALA A 1 569 ? -6.002 5.848 -12.005 1.00 83.38 569 ALA A O 1
ATOM 4117 N N . LEU A 1 570 ? -4.371 4.323 -11.771 1.00 83.69 570 LEU A N 1
ATOM 4118 C CA . LEU A 1 570 ? -3.263 5.267 -11.883 1.00 83.69 570 LEU A CA 1
ATOM 4119 C C . LEU A 1 570 ? -2.517 5.072 -13.211 1.00 83.69 570 LEU A C 1
ATOM 4121 O O . LEU A 1 570 ? -2.127 3.944 -13.522 1.00 83.69 570 LEU A O 1
ATOM 4125 N N . PRO A 1 571 ? -2.298 6.138 -14.003 1.00 81.00 571 PRO A N 1
ATOM 4126 C CA . PRO A 1 571 ? -1.393 6.095 -15.150 1.00 81.00 571 PRO A CA 1
ATOM 4127 C C . PRO A 1 571 ? 0.014 5.646 -14.733 1.00 81.00 571 PRO A C 1
ATOM 4129 O O . PRO A 1 571 ? 0.425 5.861 -13.594 1.00 81.00 571 PRO A O 1
ATOM 4132 N N . ALA A 1 572 ? 0.771 5.034 -15.645 1.00 79.44 572 ALA A N 1
ATOM 4133 C CA . ALA A 1 572 ? 2.173 4.709 -15.383 1.00 79.44 572 ALA A CA 1
ATOM 4134 C C . ALA A 1 572 ? 2.971 5.987 -15.077 1.00 79.44 572 ALA A C 1
ATOM 4136 O O . ALA A 1 572 ? 2.740 7.026 -15.697 1.00 79.44 572 ALA A O 1
ATOM 4137 N N . LEU A 1 573 ? 3.924 5.897 -14.145 1.00 78.69 573 LEU A N 1
ATOM 4138 C CA . LEU A 1 573 ? 4.807 7.009 -13.769 1.00 78.69 573 LEU A CA 1
ATOM 4139 C C . LEU A 1 573 ? 4.060 8.280 -13.306 1.00 78.69 573 LEU A C 1
ATOM 4141 O O . LEU A 1 573 ? 4.526 9.396 -13.542 1.00 78.69 573 LEU A O 1
ATOM 4145 N N . SER A 1 574 ? 2.901 8.126 -12.655 1.00 76.94 574 SER A N 1
ATOM 4146 C CA . SER A 1 574 ? 2.055 9.233 -12.184 1.00 76.94 574 SER A CA 1
ATOM 4147 C C . SER A 1 574 ? 2.333 9.673 -10.747 1.00 76.94 574 SER A C 1
ATOM 4149 O O . SER A 1 574 ? 1.486 10.327 -10.139 1.00 76.94 574 SER A O 1
ATOM 4151 N N . SER A 1 575 ? 3.482 9.321 -10.172 1.00 76.88 575 SER A N 1
ATOM 4152 C CA . SER A 1 575 ? 3.870 9.895 -8.886 1.00 76.88 575 SER A CA 1
ATOM 4153 C C . SER A 1 575 ? 4.045 11.423 -8.999 1.00 76.88 575 SER A C 1
ATOM 4155 O O . SER A 1 575 ? 4.611 11.901 -9.988 1.00 76.88 575 SER A O 1
ATOM 4157 N N . PRO A 1 576 ? 3.564 12.211 -8.017 1.00 62.38 576 PRO A N 1
ATOM 4158 C CA . PRO A 1 576 ? 3.798 13.650 -7.940 1.00 62.38 576 PRO A CA 1
ATOM 4159 C C . PRO A 1 576 ? 5.289 13.943 -7.762 1.00 62.38 576 PRO A C 1
ATOM 4161 O O . PRO A 1 576 ? 6.108 13.043 -7.707 1.00 62.38 576 PRO A O 1
ATOM 4164 N N . VAL A 1 577 ? 5.670 15.212 -7.698 1.00 57.38 577 VAL A N 1
ATOM 4165 C CA . VAL A 1 577 ? 7.053 15.637 -7.463 1.00 57.38 577 VAL A CA 1
ATOM 4166 C C . VAL A 1 577 ? 7.040 16.602 -6.284 1.00 57.38 577 VAL A C 1
ATOM 4168 O O . VAL A 1 577 ? 6.181 17.479 -6.221 1.00 57.38 577 VAL A O 1
ATOM 4171 N N . GLY A 1 578 ? 7.963 16.446 -5.333 1.00 56.31 578 GLY A N 1
ATOM 4172 C CA . GLY A 1 578 ? 7.933 17.249 -4.105 1.00 56.31 578 GLY A CA 1
ATOM 4173 C C . GLY A 1 578 ? 9.146 17.112 -3.188 1.00 56.31 578 GLY A C 1
ATOM 4174 O O . GLY A 1 578 ? 9.097 17.567 -2.047 1.00 56.31 578 GLY A O 1
ATOM 4175 N N . ALA A 1 579 ? 10.247 16.501 -3.643 1.00 56.69 579 ALA A N 1
ATOM 4176 C CA . ALA A 1 579 ? 11.415 16.296 -2.785 1.00 56.69 579 ALA A CA 1
ATOM 4177 C C . ALA A 1 579 ? 12.228 17.576 -2.541 1.00 56.69 579 ALA A C 1
ATOM 4179 O O . ALA A 1 579 ? 13.067 17.612 -1.642 1.00 56.69 579 ALA A O 1
ATOM 4180 N N . SER A 1 580 ? 11.953 18.650 -3.288 1.00 57.78 580 SER A N 1
ATOM 4181 C CA . SER A 1 580 ? 12.648 19.933 -3.140 1.00 57.78 580 SER A CA 1
ATOM 4182 C C . SER A 1 580 ? 12.460 20.578 -1.762 1.00 57.78 580 SER A C 1
ATOM 4184 O O . SER A 1 580 ? 13.139 21.551 -1.437 1.00 57.78 580 SER A O 1
ATOM 4186 N N . ASP A 1 581 ? 11.535 20.047 -0.961 1.00 59.69 581 ASP A N 1
ATOM 4187 C CA . ASP A 1 581 ? 11.271 20.477 0.407 1.00 59.69 581 ASP A CA 1
ATOM 4188 C C . ASP A 1 581 ? 12.176 19.783 1.450 1.00 59.69 581 ASP A C 1
ATOM 4190 O O . ASP A 1 581 ? 12.209 20.221 2.600 1.00 59.69 581 ASP A O 1
ATOM 4194 N N . PHE A 1 582 ? 12.943 18.744 1.080 1.00 66.94 582 PHE A N 1
ATOM 4195 C CA . PHE A 1 582 ? 13.932 18.121 1.970 1.00 66.94 582 PHE A CA 1
ATOM 4196 C C . PHE A 1 582 ? 15.257 18.911 1.951 1.00 66.94 582 PHE A C 1
ATOM 4198 O O . PHE A 1 582 ? 15.917 18.981 0.909 1.00 66.94 582 PHE A O 1
ATOM 4205 N N . PRO A 1 583 ? 15.693 19.502 3.081 1.00 65.88 583 PRO A N 1
ATOM 4206 C CA . PRO A 1 583 ? 16.959 20.228 3.139 1.00 65.88 583 PRO A CA 1
ATOM 4207 C C . PRO A 1 583 ? 18.161 19.267 3.119 1.00 65.88 583 PRO A C 1
ATOM 4209 O O . PRO A 1 583 ? 18.060 18.129 3.567 1.00 65.88 583 PRO A O 1
ATOM 4212 N N . GLY A 1 584 ? 19.321 19.735 2.641 1.00 73.88 584 GLY A N 1
ATOM 4213 C CA . GLY A 1 584 ? 20.575 18.961 2.677 1.00 73.88 584 GLY A CA 1
ATOM 4214 C C . GLY A 1 584 ? 20.848 18.082 1.449 1.00 73.88 584 GLY A C 1
ATOM 4215 O O . GLY A 1 584 ? 21.579 17.098 1.544 1.00 73.88 584 GLY A O 1
ATOM 4216 N N . GLN A 1 585 ? 20.276 18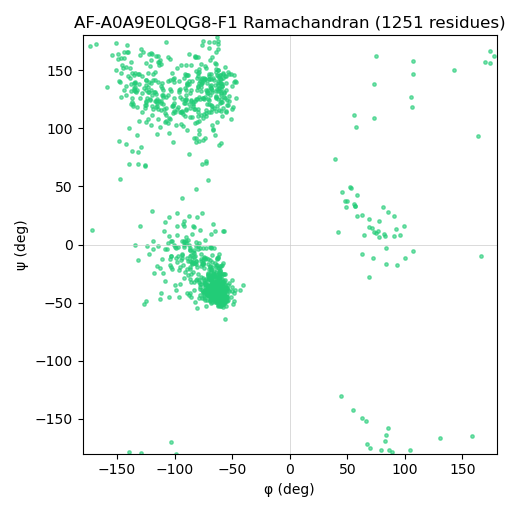.419 0.291 1.00 82.62 585 GLN A N 1
ATOM 4217 C CA . GLN A 1 585 ? 20.583 17.757 -0.984 1.00 82.62 585 GLN A CA 1
ATOM 4218 C C . GLN A 1 585 ? 22.087 17.861 -1.317 1.00 82.62 585 GLN A C 1
ATOM 4220 O O . GLN A 1 585 ? 22.706 18.887 -1.016 1.00 82.62 585 GLN A O 1
ATOM 4225 N N . PRO A 1 586 ? 22.694 16.824 -1.922 1.00 88.38 586 PRO A N 1
ATOM 4226 C CA . PRO A 1 586 ? 24.120 16.831 -2.221 1.00 88.38 586 PRO A CA 1
ATOM 4227 C C . PRO A 1 586 ? 24.456 17.692 -3.444 1.00 88.38 586 PRO A C 1
ATOM 4229 O O . PRO A 1 586 ? 23.745 17.659 -4.445 1.00 88.38 586 PRO A O 1
ATOM 4232 N N . THR A 1 587 ? 25.588 18.393 -3.393 1.00 88.31 587 THR A N 1
ATOM 4233 C CA . THR A 1 587 ? 26.214 19.019 -4.567 1.00 88.31 587 THR A CA 1
ATOM 4234 C C . THR A 1 587 ? 27.170 18.024 -5.227 1.00 88.31 587 THR A C 1
ATOM 4236 O O . THR A 1 587 ? 27.951 17.375 -4.527 1.00 88.31 587 THR A O 1
ATOM 4239 N N . PHE A 1 588 ? 27.157 17.935 -6.559 1.00 92.38 588 PHE A N 1
ATOM 4240 C CA . PHE A 1 588 ? 28.121 17.142 -7.328 1.00 92.38 588 PHE A CA 1
ATOM 4241 C C . PHE A 1 588 ? 29.359 17.965 -7.718 1.00 92.38 588 PHE A C 1
ATOM 4243 O O . PHE A 1 588 ? 29.230 19.082 -8.211 1.00 92.38 588 PHE A O 1
ATOM 4250 N N . LEU A 1 589 ? 30.545 17.391 -7.507 1.00 92.88 589 LEU A N 1
ATOM 4251 C CA . LEU A 1 589 ? 31.862 17.935 -7.845 1.00 92.88 589 LEU A CA 1
ATOM 4252 C C . LEU A 1 589 ? 32.517 17.036 -8.913 1.00 92.88 589 LEU A C 1
ATOM 4254 O O . LEU A 1 589 ? 33.112 16.005 -8.564 1.00 92.88 589 LEU A O 1
ATOM 4258 N N . PRO A 1 590 ? 32.401 17.370 -10.211 1.00 93.50 590 PRO A N 1
ATOM 4259 C CA . PRO A 1 590 ? 32.810 16.479 -11.298 1.00 93.50 590 PRO A CA 1
ATOM 4260 C C . PRO A 1 590 ? 34.301 16.145 -11.296 1.00 93.50 590 PRO A C 1
ATOM 4262 O O . PRO A 1 590 ? 34.687 15.041 -11.667 1.00 93.50 590 PRO A O 1
ATOM 4265 N N . GLU A 1 591 ? 35.144 17.073 -10.843 1.00 92.44 591 GLU A N 1
ATOM 4266 C CA . GLU A 1 591 ? 36.605 16.951 -10.843 1.00 92.44 591 GLU A CA 1
ATOM 4267 C C . GLU A 1 591 ? 37.105 15.856 -9.898 1.00 92.44 591 GLU A C 1
ATOM 4269 O O . GLU A 1 591 ? 38.197 15.324 -10.090 1.00 92.44 591 GLU A O 1
ATOM 4274 N N . LYS A 1 592 ? 36.309 15.519 -8.877 1.00 93.56 592 LYS A N 1
ATOM 4275 C CA . LYS A 1 592 ? 36.601 14.450 -7.917 1.00 93.56 592 LYS A CA 1
ATOM 4276 C C . LYS A 1 592 ? 35.981 13.110 -8.323 1.00 93.56 592 LYS A C 1
ATOM 4278 O O . LYS A 1 592 ? 36.234 12.094 -7.680 1.00 93.56 592 LYS A O 1
ATOM 4283 N N . CYS A 1 593 ? 35.123 13.081 -9.341 1.00 93.25 593 CYS A N 1
ATOM 4284 C CA . CYS A 1 593 ? 34.363 11.885 -9.673 1.00 93.25 593 CYS A CA 1
ATOM 4285 C C . CYS A 1 593 ? 35.274 10.779 -10.223 1.00 93.25 593 CYS A C 1
ATOM 4287 O O . CYS A 1 593 ? 36.017 10.980 -11.179 1.00 93.25 593 CYS A O 1
ATOM 4289 N N . THR A 1 594 ? 35.169 9.577 -9.656 1.00 91.06 594 THR A N 1
ATOM 4290 C CA . THR A 1 594 ? 35.906 8.387 -10.115 1.00 91.06 594 THR A CA 1
ATOM 4291 C C . THR A 1 594 ? 35.064 7.453 -10.982 1.00 91.06 594 THR A C 1
ATOM 4293 O O . THR A 1 594 ? 35.568 6.430 -11.432 1.00 91.06 594 THR A O 1
ATOM 4296 N N . GLY A 1 595 ? 33.779 7.759 -11.199 1.00 89.12 595 GLY A N 1
ATOM 4297 C CA . GLY A 1 595 ? 32.868 6.891 -11.953 1.00 89.12 595 GLY A CA 1
ATOM 4298 C C . GLY A 1 595 ? 32.509 5.578 -11.244 1.00 89.12 595 GLY A C 1
ATOM 4299 O O . GLY A 1 595 ? 32.084 4.641 -11.905 1.00 89.12 595 GLY A O 1
ATOM 4300 N N . CYS A 1 596 ? 32.644 5.494 -9.912 1.00 88.81 596 CYS A N 1
ATOM 4301 C CA . CYS A 1 596 ? 32.469 4.257 -9.130 1.00 88.81 596 CYS A CA 1
ATOM 4302 C C . CYS A 1 596 ? 31.038 3.690 -9.050 1.00 88.81 596 CYS A C 1
ATOM 4304 O O . CYS A 1 596 ? 30.831 2.676 -8.393 1.00 88.81 596 CYS A O 1
ATOM 4306 N N . ALA A 1 597 ? 30.044 4.350 -9.647 1.00 90.94 597 ALA A N 1
ATOM 4307 C CA . ALA A 1 597 ? 28.633 3.953 -9.660 1.00 90.94 597 ALA A CA 1
ATOM 4308 C C . ALA A 1 597 ? 27.875 3.885 -8.325 1.00 90.94 597 ALA A C 1
ATOM 4310 O O . ALA A 1 597 ? 26.649 3.753 -8.348 1.00 90.94 597 ALA A O 1
ATOM 4311 N N . ALA A 1 598 ? 28.533 4.032 -7.171 1.00 87.69 598 ALA A N 1
ATOM 4312 C CA . ALA A 1 598 ? 27.882 3.915 -5.863 1.00 87.69 598 ALA A CA 1
ATOM 4313 C C . ALA A 1 598 ? 26.672 4.857 -5.718 1.00 87.69 598 ALA A C 1
ATOM 4315 O O . ALA A 1 598 ? 25.586 4.441 -5.324 1.00 87.69 598 ALA A O 1
ATOM 4316 N N . CYS A 1 599 ? 26.805 6.120 -6.126 1.00 90.00 599 CYS A N 1
ATOM 4317 C CA . CYS A 1 599 ? 25.755 7.119 -5.940 1.00 90.00 599 CYS A CA 1
ATOM 4318 C C . CYS A 1 599 ? 24.455 6.827 -6.708 1.00 90.00 599 CYS A C 1
ATOM 4320 O O . CYS A 1 599 ? 23.374 6.971 -6.137 1.00 90.00 599 CYS A O 1
ATOM 4322 N N . TRP A 1 600 ? 24.526 6.394 -7.973 1.00 90.81 600 TRP A N 1
ATOM 4323 C CA . TRP A 1 600 ? 23.324 6.110 -8.766 1.00 90.81 600 TRP A CA 1
ATOM 4324 C C . TRP A 1 600 ? 22.794 4.690 -8.575 1.00 90.81 600 TRP A C 1
ATOM 4326 O O . TRP A 1 600 ? 21.608 4.459 -8.809 1.00 90.81 600 TRP A O 1
ATOM 4336 N N . THR A 1 601 ? 23.613 3.744 -8.110 1.00 90.88 601 THR A N 1
ATOM 4337 C CA . THR A 1 601 ? 23.163 2.380 -7.774 1.00 90.88 601 THR A CA 1
ATOM 4338 C C . THR A 1 601 ? 22.513 2.297 -6.395 1.00 90.88 601 THR A C 1
ATOM 4340 O O . THR A 1 601 ? 21.578 1.514 -6.221 1.00 90.88 601 THR A O 1
ATOM 4343 N N . LEU A 1 602 ? 22.934 3.146 -5.449 1.00 90.00 602 LEU A N 1
ATOM 4344 C CA . LEU A 1 602 ? 22.443 3.162 -4.066 1.00 90.00 602 LEU A CA 1
ATOM 4345 C C . LEU A 1 602 ? 21.380 4.225 -3.785 1.00 90.00 602 LEU A C 1
ATOM 4347 O O . LEU A 1 602 ? 20.854 4.282 -2.678 1.00 90.00 602 LEU A O 1
ATOM 4351 N N . CYS A 1 603 ? 21.030 5.067 -4.760 1.00 89.88 603 CYS A N 1
ATOM 4352 C CA . CYS A 1 603 ? 19.926 6.010 -4.604 1.00 89.88 603 CYS A CA 1
ATOM 4353 C C . CYS A 1 603 ? 18.569 5.267 -4.642 1.00 89.88 603 CYS A C 1
ATOM 4355 O O . CYS A 1 603 ? 18.219 4.724 -5.695 1.00 89.88 603 CYS A O 1
ATOM 4357 N N . PRO A 1 604 ? 17.769 5.248 -3.555 1.00 88.44 604 PRO A N 1
ATOM 4358 C CA . PRO A 1 604 ? 16.464 4.577 -3.557 1.00 88.44 604 PRO A CA 1
ATOM 4359 C C . PRO A 1 604 ? 15.451 5.249 -4.490 1.00 88.44 604 PRO A C 1
ATOM 4361 O O . PRO A 1 604 ? 14.673 4.566 -5.151 1.00 88.44 604 PRO A O 1
ATOM 4364 N N . HIS A 1 605 ? 15.493 6.580 -4.586 1.00 86.19 605 HIS A N 1
ATOM 4365 C CA . HIS A 1 605 ? 14.498 7.396 -5.291 1.00 86.19 605 HIS A CA 1
ATOM 4366 C C . HIS A 1 605 ? 14.904 7.794 -6.713 1.00 86.19 605 HIS A C 1
ATOM 4368 O O . HIS A 1 605 ? 14.320 8.725 -7.254 1.00 86.19 605 HIS A O 1
ATOM 4374 N N . SER A 1 606 ? 15.914 7.153 -7.318 1.00 87.00 606 SER A N 1
ATOM 4375 C CA . SER A 1 606 ? 16.422 7.507 -8.663 1.00 87.00 606 SER A CA 1
ATOM 4376 C C . SER A 1 606 ? 16.707 9.012 -8.845 1.00 87.00 606 SER A C 1
ATOM 4378 O O . SER A 1 606 ? 16.525 9.552 -9.931 1.00 87.00 606 SER A O 1
ATOM 4380 N N . ALA A 1 607 ? 17.119 9.699 -7.776 1.00 89.00 607 ALA A N 1
ATOM 4381 C CA . ALA A 1 607 ? 17.390 11.136 -7.789 1.00 89.00 607 ALA A CA 1
ATOM 4382 C C . ALA A 1 607 ? 18.778 11.480 -8.347 1.00 89.00 607 ALA A C 1
ATOM 4384 O O . ALA A 1 607 ? 19.049 12.635 -8.638 1.00 89.00 607 ALA A O 1
ATOM 4385 N N . ILE A 1 608 ? 19.672 10.497 -8.472 1.00 91.06 608 ILE A N 1
ATOM 4386 C CA . ILE A 1 608 ? 20.945 10.660 -9.175 1.00 91.06 608 ILE A CA 1
ATOM 4387 C C . ILE A 1 608 ? 20.732 10.189 -10.612 1.00 91.06 608 ILE A C 1
ATOM 4389 O O . ILE A 1 608 ? 20.651 8.983 -10.860 1.00 91.06 608 ILE A O 1
ATOM 4393 N N . GLU A 1 609 ? 20.616 11.135 -11.539 1.00 89.38 609 GLU A N 1
ATOM 4394 C CA . GLU A 1 609 ? 20.486 10.852 -12.964 1.00 89.38 609 GLU A CA 1
ATOM 4395 C C . GLU A 1 609 ? 21.862 10.808 -13.623 1.00 89.38 609 GLU A C 1
ATOM 4397 O O . GLU A 1 609 ? 22.713 11.668 -13.382 1.00 89.38 609 GLU A O 1
ATOM 4402 N N . VAL A 1 610 ? 22.082 9.787 -14.453 1.00 92.38 610 VAL A N 1
ATOM 4403 C CA . VAL A 1 610 ? 23.368 9.539 -15.108 1.00 92.38 610 VAL A CA 1
ATOM 4404 C C . VAL A 1 610 ? 23.210 9.273 -16.597 1.00 92.38 610 VAL A C 1
ATOM 4406 O O . VAL A 1 610 ? 22.221 8.693 -17.050 1.00 92.38 610 VAL A O 1
ATOM 4409 N N . ASN A 1 611 ? 24.209 9.698 -17.364 1.00 93.56 611 ASN A N 1
ATOM 4410 C CA . ASN A 1 611 ? 24.322 9.443 -18.794 1.00 93.56 611 ASN A CA 1
ATOM 4411 C C . ASN A 1 611 ? 25.804 9.297 -19.177 1.00 93.56 611 ASN A C 1
ATOM 4413 O O . ASN A 1 611 ? 26.658 9.939 -18.572 1.00 93.56 611 ASN A O 1
ATOM 4417 N N . ALA A 1 612 ? 26.124 8.473 -20.173 1.00 94.75 612 ALA A N 1
ATOM 4418 C CA . ALA A 1 612 ? 27.476 8.350 -20.715 1.00 94.75 612 ALA A CA 1
ATOM 4419 C C . ALA A 1 612 ? 27.464 8.574 -22.230 1.00 94.75 612 ALA A C 1
ATOM 4421 O O . ALA A 1 612 ? 26.795 7.836 -22.954 1.00 94.75 612 ALA A O 1
ATOM 4422 N N . GLN A 1 613 ? 28.201 9.580 -22.711 1.00 93.88 613 GLN A N 1
ATOM 4423 C CA . GLN A 1 613 ? 28.222 9.954 -24.131 1.00 93.88 613 GLN A CA 1
ATOM 4424 C C . GLN A 1 613 ? 29.638 10.220 -24.649 1.00 93.88 613 GLN A C 1
ATOM 4426 O O . GLN A 1 613 ? 30.409 10.923 -23.987 1.00 93.88 613 GLN A O 1
ATOM 4431 N N . PRO A 1 614 ? 29.978 9.764 -25.867 1.00 93.75 614 PRO A N 1
ATOM 4432 C CA . PRO A 1 614 ? 31.127 10.281 -26.597 1.00 93.75 614 PRO A CA 1
ATOM 4433 C C . PRO A 1 614 ? 31.008 11.797 -26.802 1.00 93.75 614 PRO A C 1
ATOM 4435 O O . PRO A 1 614 ? 29.918 12.327 -27.024 1.00 93.75 614 PRO A O 1
ATOM 4438 N N . ILE A 1 615 ? 32.138 12.507 -26.805 1.00 92.69 615 ILE A N 1
ATOM 4439 C CA . ILE A 1 615 ? 32.157 13.978 -26.927 1.00 92.69 615 ILE A CA 1
ATOM 4440 C C . ILE A 1 615 ? 31.456 14.455 -28.211 1.00 92.69 615 ILE A C 1
ATOM 4442 O O . ILE A 1 615 ? 30.715 15.437 -28.192 1.00 92.69 615 ILE A O 1
ATOM 4446 N N . ALA A 1 616 ? 31.651 13.746 -29.326 1.00 91.56 616 ALA A N 1
ATOM 4447 C CA . ALA A 1 616 ? 30.986 14.067 -30.588 1.00 91.56 616 ALA A CA 1
ATOM 4448 C C . ALA A 1 616 ? 29.453 13.968 -30.477 1.00 91.56 616 ALA A C 1
ATOM 4450 O O . ALA A 1 616 ? 28.745 14.822 -31.005 1.00 91.56 616 ALA A O 1
ATOM 4451 N N . GLN A 1 617 ? 28.947 12.978 -29.737 1.00 92.06 617 GLN A N 1
ATOM 4452 C CA . GLN A 1 617 ? 27.514 12.780 -29.538 1.00 92.06 617 GLN A CA 1
ATOM 4453 C C . GLN A 1 617 ? 26.906 13.875 -28.649 1.00 92.06 617 GLN A C 1
ATOM 4455 O O . GLN A 1 617 ? 25.793 14.317 -28.920 1.00 92.06 617 GLN A O 1
ATOM 4460 N N . LEU A 1 618 ? 27.642 14.372 -27.644 1.00 92.31 618 LEU A N 1
ATOM 4461 C CA . LEU A 1 618 ? 27.221 15.529 -26.837 1.00 92.31 618 LEU A CA 1
ATOM 4462 C C . LEU A 1 618 ? 27.051 16.788 -27.697 1.00 92.31 618 LEU A C 1
ATOM 4464 O O . LEU A 1 618 ? 26.066 17.512 -27.554 1.00 92.31 618 LEU A O 1
ATOM 4468 N N . LEU A 1 619 ? 27.988 17.034 -28.616 1.00 92.19 619 LEU A N 1
ATOM 4469 C CA . LEU A 1 619 ? 27.927 18.174 -29.530 1.00 92.19 619 LEU A CA 1
ATOM 4470 C C . LEU A 1 619 ? 26.739 18.067 -30.496 1.00 92.19 619 LEU A C 1
ATOM 4472 O O . LEU A 1 619 ? 25.990 19.033 -30.645 1.00 92.19 619 LEU A O 1
ATOM 4476 N N . GLU A 1 620 ? 26.523 16.900 -31.108 1.00 92.81 620 GLU A N 1
ATOM 4477 C CA . GLU A 1 620 ? 25.371 16.679 -31.993 1.00 92.81 620 GLU A CA 1
ATOM 4478 C C . GLU A 1 620 ? 24.037 16.762 -31.232 1.00 92.81 620 GLU A C 1
ATOM 4480 O O . GLU A 1 620 ? 23.080 17.342 -31.745 1.00 92.81 620 GLU A O 1
ATOM 4485 N N . ALA A 1 621 ? 23.970 16.269 -29.988 1.00 90.94 621 ALA A N 1
ATOM 4486 C CA . ALA A 1 621 ? 22.786 16.398 -29.137 1.00 90.94 621 ALA A CA 1
ATOM 4487 C C . ALA A 1 621 ? 22.460 17.868 -28.832 1.00 90.94 621 ALA A C 1
ATOM 4489 O O . ALA A 1 621 ? 21.299 18.272 -28.918 1.00 90.94 621 ALA A O 1
ATOM 4490 N N . GLY A 1 622 ? 23.478 18.685 -28.550 1.00 91.88 622 GLY A N 1
ATOM 4491 C CA . GLY A 1 622 ? 23.321 20.127 -28.368 1.00 91.88 622 GLY A CA 1
ATOM 4492 C C . GLY A 1 622 ? 22.835 20.843 -29.629 1.00 91.88 622 GLY A C 1
ATOM 4493 O O . GLY A 1 622 ? 21.915 21.655 -29.563 1.00 91.88 622 GLY A O 1
ATOM 4494 N N . ILE A 1 623 ? 23.390 20.508 -30.799 1.00 92.69 623 ILE A N 1
ATOM 4495 C CA . ILE A 1 623 ? 22.944 21.063 -32.090 1.00 92.69 623 ILE A CA 1
ATOM 4496 C C . ILE A 1 623 ? 21.487 20.668 -32.375 1.00 92.69 623 ILE A C 1
ATOM 4498 O O . ILE A 1 623 ? 20.681 21.513 -32.774 1.00 92.69 623 ILE A O 1
ATOM 4502 N N . ALA A 1 624 ? 21.124 19.408 -32.126 1.00 90.56 624 ALA A N 1
ATOM 4503 C CA . ALA A 1 624 ? 19.758 18.920 -32.280 1.00 90.56 624 ALA A CA 1
ATOM 4504 C C . ALA A 1 624 ? 18.780 19.601 -31.307 1.00 90.56 624 ALA A C 1
ATOM 4506 O O . ALA A 1 624 ? 17.663 19.932 -31.704 1.00 90.56 624 ALA A O 1
ATOM 4507 N N . ALA A 1 625 ? 19.191 19.853 -30.059 1.00 87.81 625 ALA A N 1
ATOM 4508 C CA . ALA A 1 625 ? 18.384 20.570 -29.073 1.00 87.81 625 ALA A CA 1
ATOM 4509 C C . ALA A 1 625 ? 18.043 21.996 -29.530 1.00 87.81 625 ALA A C 1
ATOM 4511 O O . ALA A 1 625 ? 16.877 22.386 -29.488 1.00 87.81 625 ALA A O 1
ATOM 4512 N N . VAL A 1 626 ? 19.024 22.726 -30.074 1.00 89.88 626 VAL A N 1
ATOM 4513 C CA . VAL A 1 626 ? 18.799 24.051 -30.678 1.00 89.88 626 VAL A CA 1
ATOM 4514 C C . VAL A 1 626 ? 17.838 23.963 -31.872 1.00 89.88 626 VAL A C 1
ATOM 4516 O O . VAL A 1 626 ? 16.961 24.811 -32.028 1.00 89.88 626 VAL A O 1
ATOM 4519 N N . GLY A 1 627 ? 17.952 22.911 -32.691 1.00 86.62 627 GLY A N 1
ATOM 4520 C CA . GLY A 1 627 ? 17.025 22.655 -33.798 1.00 86.62 627 GLY A CA 1
ATOM 4521 C C . GLY A 1 627 ? 15.569 22.497 -33.345 1.00 86.62 627 GLY A C 1
ATOM 4522 O O . GLY A 1 627 ? 14.662 23.043 -33.974 1.00 86.62 627 GLY A O 1
ATOM 4523 N N . ARG A 1 628 ? 15.335 21.811 -32.217 1.00 84.19 628 ARG A N 1
ATOM 4524 C CA . ARG A 1 628 ? 13.992 21.618 -31.636 1.00 84.19 628 ARG A CA 1
ATOM 4525 C C . ARG A 1 628 ? 13.346 22.921 -31.160 1.00 84.19 628 ARG A C 1
ATOM 4527 O O . ARG A 1 628 ? 12.122 23.012 -31.170 1.00 84.19 628 ARG A O 1
ATOM 4534 N N . SER A 1 629 ? 14.133 23.935 -30.793 1.00 79.25 629 SER A N 1
ATOM 4535 C CA . SER A 1 629 ? 13.625 25.265 -30.421 1.00 79.25 629 SER A CA 1
ATOM 4536 C C . SER A 1 629 ? 13.387 26.195 -31.622 1.00 79.25 629 SER A C 1
ATOM 4538 O O . SER A 1 629 ? 13.109 27.381 -31.443 1.00 79.25 629 SER A O 1
ATOM 4540 N N . GLY A 1 630 ? 13.474 25.675 -32.856 1.00 83.00 630 GLY A N 1
ATOM 4541 C CA . GLY A 1 630 ? 13.255 26.437 -34.091 1.00 83.00 630 GLY A CA 1
ATOM 4542 C C . GLY A 1 630 ? 14.426 27.349 -34.474 1.00 83.00 630 GLY A C 1
ATOM 4543 O O . GLY A 1 630 ? 14.285 28.207 -35.346 1.00 83.00 630 GLY A O 1
ATOM 4544 N N . ARG A 1 631 ? 15.583 27.187 -33.823 1.00 89.06 631 ARG A N 1
ATOM 4545 C CA . ARG A 1 631 ? 16.816 27.949 -34.071 1.00 89.06 631 ARG A CA 1
ATOM 4546 C C . ARG A 1 631 ? 17.824 27.063 -34.808 1.00 89.06 631 ARG A C 1
ATOM 4548 O O . ARG A 1 631 ? 17.710 25.844 -34.808 1.00 89.06 631 ARG A O 1
ATOM 4555 N N . SER A 1 632 ? 18.832 27.663 -35.441 1.00 87.06 632 SER A N 1
ATOM 4556 C CA . SER A 1 632 ? 19.867 26.911 -36.166 1.00 87.06 632 SER A CA 1
ATOM 4557 C C . SER A 1 632 ? 21.240 27.085 -35.527 1.00 87.06 632 SER A C 1
ATOM 4559 O O . SER A 1 632 ? 21.724 28.205 -35.373 1.00 87.06 632 SER A O 1
ATOM 4561 N N . ALA A 1 633 ? 21.879 25.960 -35.200 1.00 87.44 633 ALA A N 1
ATOM 4562 C CA . ALA A 1 633 ? 23.290 25.876 -34.815 1.00 87.44 633 ALA A CA 1
ATOM 4563 C C . ALA A 1 633 ? 24.150 25.212 -35.912 1.00 87.44 633 ALA A C 1
ATOM 4565 O O . ALA A 1 633 ? 25.260 24.753 -35.646 1.00 87.44 633 ALA A O 1
ATOM 4566 N N . GLU A 1 634 ? 23.662 25.172 -37.158 1.00 84.38 634 GLU A N 1
ATOM 4567 C CA . GLU A 1 634 ? 24.295 24.438 -38.266 1.00 84.38 634 GLU A CA 1
ATOM 4568 C C . GLU A 1 634 ? 25.730 24.913 -38.561 1.00 84.38 634 GLU A C 1
ATOM 4570 O O . GLU A 1 634 ? 26.606 24.115 -38.899 1.00 84.38 634 GLU A O 1
ATOM 4575 N N . GLY A 1 635 ? 26.019 26.200 -38.325 1.00 82.94 635 GLY A N 1
ATOM 4576 C CA . GLY A 1 635 ? 27.361 26.782 -38.451 1.00 82.94 635 GLY A CA 1
ATOM 4577 C C . GLY A 1 635 ? 28.437 26.121 -37.572 1.00 82.94 635 GLY A C 1
ATOM 4578 O O . GLY A 1 635 ? 29.632 26.294 -37.842 1.00 82.94 635 GLY A O 1
ATOM 4579 N N . LEU A 1 636 ? 28.031 25.339 -36.561 1.00 88.00 636 LEU A N 1
ATOM 4580 C CA . LEU A 1 636 ? 28.912 24.592 -35.663 1.00 88.00 636 LEU A CA 1
ATOM 4581 C C . LEU A 1 636 ? 29.272 23.187 -36.182 1.00 88.00 636 LEU A C 1
ATOM 4583 O O . LEU A 1 636 ? 30.368 22.717 -35.875 1.00 88.00 636 LEU A O 1
ATOM 4587 N N . ARG A 1 637 ? 28.436 22.541 -37.018 1.00 87.69 637 ARG A N 1
ATOM 4588 C CA . ARG A 1 637 ? 28.630 21.132 -37.441 1.00 87.69 637 ARG A CA 1
ATOM 4589 C C . ARG A 1 637 ? 29.990 20.860 -38.081 1.00 87.69 637 ARG A C 1
ATOM 4591 O O . ARG A 1 637 ? 30.639 19.855 -37.809 1.00 87.69 637 ARG A O 1
ATOM 4598 N N . ARG A 1 638 ? 30.485 21.797 -38.896 1.00 86.44 638 ARG A N 1
ATOM 4599 C CA . ARG A 1 638 ? 31.808 21.690 -39.548 1.00 86.44 638 ARG A CA 1
ATOM 4600 C C . ARG A 1 638 ? 32.989 21.683 -38.565 1.00 86.44 638 ARG A C 1
ATOM 4602 O O . ARG A 1 638 ? 34.096 21.306 -38.946 1.00 86.44 638 ARG A O 1
ATOM 4609 N N . PHE A 1 639 ? 32.773 22.122 -37.323 1.00 89.00 639 PHE A N 1
ATOM 4610 C CA . PHE A 1 639 ? 33.781 22.142 -36.265 1.00 89.00 639 PHE A CA 1
ATOM 4611 C C . PHE A 1 639 ? 33.604 21.016 -35.248 1.00 89.00 639 PHE A C 1
ATOM 4613 O O . PHE A 1 639 ? 34.538 20.808 -34.479 1.00 89.00 639 PHE A O 1
ATOM 4620 N N . THR A 1 640 ? 32.496 20.259 -35.268 1.00 89.81 640 THR A N 1
ATOM 4621 C CA . THR A 1 640 ? 32.194 19.201 -34.286 1.00 89.81 640 THR A CA 1
ATOM 4622 C C . THR A 1 640 ? 33.382 18.266 -34.065 1.00 89.81 640 THR A C 1
ATOM 4624 O O . THR A 1 640 ? 33.803 18.072 -32.929 1.00 89.81 640 THR A O 1
ATOM 4627 N N . ARG A 1 641 ? 34.007 17.763 -35.141 1.00 91.06 641 ARG A N 1
ATOM 4628 C CA . ARG A 1 641 ? 35.182 16.876 -35.043 1.00 91.06 641 ARG A CA 1
ATOM 4629 C C . ARG A 1 641 ? 36.375 17.543 -34.348 1.00 91.06 641 ARG A C 1
ATOM 4631 O O . ARG A 1 641 ? 36.950 16.967 -33.435 1.00 91.06 641 ARG A O 1
ATOM 4638 N N . LYS A 1 642 ? 36.742 18.760 -34.766 1.00 91.94 642 LYS A N 1
ATOM 4639 C CA . LYS A 1 642 ? 37.900 19.488 -34.208 1.00 91.94 642 LYS A CA 1
ATOM 4640 C C . LYS A 1 642 ? 37.663 19.914 -32.758 1.00 91.94 642 LYS A C 1
ATOM 4642 O O . LYS A 1 642 ? 38.591 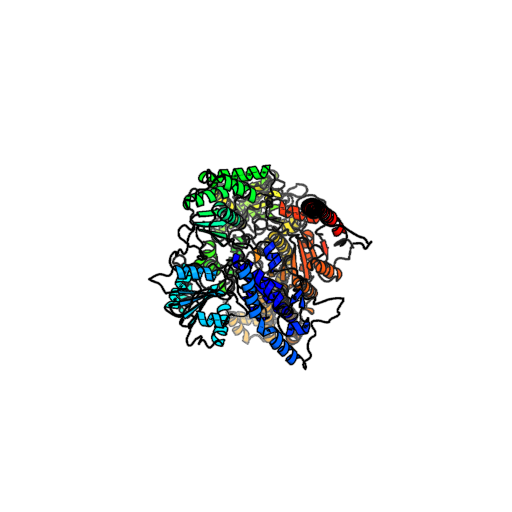19.907 -31.958 1.00 91.94 642 LYS A O 1
ATOM 4647 N N . LEU A 1 643 ? 36.426 20.287 -32.427 1.00 91.31 643 LEU A N 1
ATOM 4648 C CA . LEU A 1 643 ? 36.011 20.578 -31.058 1.00 91.31 643 LEU A CA 1
ATOM 4649 C C . LEU A 1 643 ? 36.080 19.316 -30.203 1.00 91.31 643 LEU A C 1
ATOM 4651 O O . LEU A 1 643 ? 36.652 19.369 -29.123 1.00 91.31 643 LEU A O 1
ATOM 4655 N N . ALA A 1 644 ? 35.589 18.180 -30.704 1.00 91.56 644 ALA A N 1
ATOM 4656 C CA . ALA A 1 644 ? 35.673 16.910 -29.997 1.00 91.56 644 ALA A CA 1
ATOM 4657 C C . ALA A 1 644 ? 37.127 16.490 -29.730 1.00 91.56 644 ALA A C 1
ATOM 4659 O O . ALA A 1 644 ? 37.454 16.150 -28.600 1.00 91.56 644 ALA A O 1
ATOM 4660 N N . GLU A 1 645 ? 38.017 16.597 -30.723 1.00 91.06 645 GLU A N 1
ATOM 4661 C CA . GLU A 1 645 ? 39.458 16.336 -30.565 1.00 91.06 645 GLU A CA 1
ATOM 4662 C C . GLU A 1 645 ? 40.100 17.257 -29.519 1.00 91.06 645 GLU A C 1
ATOM 4664 O O . GLU A 1 645 ? 40.901 16.813 -28.693 1.00 91.06 645 GLU A O 1
ATOM 4669 N N . ARG A 1 646 ? 39.739 18.546 -29.522 1.00 92.31 646 ARG A N 1
ATOM 4670 C CA . ARG A 1 646 ? 40.284 19.513 -28.566 1.00 92.31 646 ARG A CA 1
ATOM 4671 C C . ARG A 1 646 ? 39.775 19.275 -27.147 1.00 92.31 646 ARG A C 1
ATOM 4673 O O . ARG A 1 646 ? 40.569 19.312 -26.213 1.00 92.31 646 ARG A O 1
ATOM 4680 N N . ILE A 1 647 ? 38.484 19.006 -26.990 1.00 90.75 647 ILE A N 1
ATOM 4681 C CA . ILE A 1 647 ? 37.892 18.640 -25.702 1.00 90.75 647 ILE A CA 1
ATOM 4682 C C . ILE A 1 647 ? 38.513 17.333 -25.200 1.00 90.75 647 ILE A C 1
ATOM 4684 O O . ILE A 1 647 ? 38.837 17.237 -24.022 1.00 90.75 647 ILE A O 1
ATOM 4688 N N . ALA A 1 648 ? 38.757 16.362 -26.084 1.00 88.75 648 ALA A N 1
ATOM 4689 C CA . ALA A 1 648 ? 39.395 15.104 -25.715 1.00 88.75 648 ALA A CA 1
ATOM 4690 C C . ALA A 1 648 ? 40.831 15.301 -25.200 1.00 88.75 648 ALA A C 1
ATOM 4692 O O . ALA A 1 648 ? 41.241 14.645 -24.242 1.00 88.75 648 ALA A O 1
ATOM 4693 N N . PHE A 1 649 ? 41.574 16.233 -25.807 1.00 87.69 649 PHE A N 1
ATOM 4694 C CA . PHE A 1 649 ? 42.887 16.658 -25.323 1.00 87.69 649 PHE A CA 1
ATOM 4695 C C . PHE A 1 649 ? 42.802 17.327 -23.943 1.00 87.69 649 PHE A C 1
ATOM 4697 O O . PHE A 1 649 ? 43.588 17.003 -23.060 1.00 87.69 649 PHE A O 1
ATOM 4704 N N . GLU A 1 650 ? 41.842 18.233 -23.733 1.00 88.19 650 GLU A N 1
ATOM 4705 C CA . GLU A 1 650 ? 41.651 18.902 -22.437 1.00 88.19 650 GLU A CA 1
ATOM 4706 C C . GLU A 1 650 ? 41.237 17.908 -21.337 1.00 88.19 650 GLU A C 1
ATOM 4708 O O . GLU A 1 650 ? 41.772 17.972 -20.229 1.00 88.19 650 GLU A O 1
ATOM 4713 N N . ALA A 1 651 ? 40.388 16.928 -21.664 1.00 86.38 651 ALA A N 1
ATOM 4714 C CA . ALA A 1 651 ? 39.923 15.872 -20.761 1.00 86.38 651 ALA A CA 1
ATOM 4715 C C . ALA A 1 651 ? 41.046 14.953 -20.240 1.00 86.38 651 ALA A C 1
ATOM 4717 O O . ALA A 1 651 ? 40.886 14.315 -19.202 1.00 86.38 651 ALA A O 1
ATOM 4718 N N . ALA A 1 652 ? 42.198 14.896 -20.923 1.00 82.75 652 ALA A N 1
ATOM 4719 C CA . ALA A 1 652 ? 43.361 14.136 -20.460 1.00 82.75 652 ALA A CA 1
ATOM 4720 C C . ALA A 1 652 ? 43.988 14.723 -19.181 1.00 82.75 652 ALA A C 1
ATOM 4722 O O . ALA A 1 652 ? 44.613 13.995 -18.415 1.00 82.75 652 ALA A O 1
ATOM 4723 N N . THR A 1 653 ? 43.822 16.030 -18.951 1.00 82.31 653 THR A N 1
ATOM 4724 C CA . THR A 1 653 ? 44.370 16.749 -17.784 1.00 82.31 653 THR A CA 1
ATOM 4725 C C . THR A 1 653 ? 43.295 17.366 -16.894 1.00 82.31 653 THR A C 1
ATOM 4727 O O . THR A 1 653 ? 43.523 17.606 -15.712 1.00 82.31 653 THR A O 1
ATOM 4730 N N . ARG A 1 654 ? 42.121 17.649 -17.462 1.00 83.94 654 ARG A N 1
ATOM 4731 C CA . ARG A 1 654 ? 40.965 18.215 -16.776 1.00 83.94 654 ARG A CA 1
ATOM 4732 C C . ARG A 1 654 ? 39.942 17.102 -16.580 1.00 83.94 654 ARG A C 1
ATOM 4734 O O . ARG A 1 654 ? 39.167 16.803 -17.478 1.00 83.94 654 ARG A O 1
ATOM 4741 N N . HIS A 1 655 ? 39.954 16.480 -15.406 1.00 83.12 655 HIS A N 1
ATOM 4742 C CA . HIS A 1 655 ? 39.137 15.292 -15.133 1.00 83.12 655 HIS A CA 1
ATOM 4743 C C . HIS A 1 655 ? 37.634 15.583 -14.944 1.00 83.12 655 HIS A C 1
ATOM 4745 O O . HIS A 1 655 ? 36.833 14.654 -15.007 1.00 83.12 655 HIS A O 1
ATOM 4751 N N . GLY A 1 656 ? 37.223 16.849 -14.788 1.00 90.69 656 GLY A N 1
ATOM 4752 C CA . GLY A 1 656 ? 35.810 17.234 -14.739 1.00 90.69 656 GLY A CA 1
ATOM 4753 C C . GLY A 1 656 ? 35.553 18.742 -14.846 1.00 90.69 656 GLY A C 1
ATOM 4754 O O . GLY A 1 656 ? 36.487 19.551 -14.898 1.00 90.69 656 GLY A O 1
ATOM 4755 N N . GLY A 1 657 ? 34.278 19.109 -14.961 1.00 92.50 657 GLY A N 1
ATOM 4756 C CA . GLY A 1 657 ? 33.778 20.482 -14.870 1.00 92.50 657 GLY A CA 1
ATOM 4757 C C . GLY A 1 657 ? 32.424 20.664 -15.553 1.00 92.50 657 GLY A C 1
ATOM 4758 O O . GLY A 1 657 ? 31.749 19.691 -15.895 1.00 92.50 657 GLY A O 1
ATOM 4759 N N . THR A 1 658 ? 32.034 21.916 -15.793 1.00 93.50 658 THR A N 1
ATOM 4760 C CA . THR A 1 658 ? 30.837 22.220 -16.589 1.00 93.50 658 THR A CA 1
ATOM 4761 C C . THR A 1 658 ? 31.136 22.084 -18.085 1.00 93.50 658 THR A C 1
ATOM 4763 O O . THR A 1 658 ? 32.193 22.505 -18.570 1.00 93.50 658 THR A O 1
ATOM 4766 N N . LEU A 1 659 ? 30.205 21.512 -18.853 1.00 93.81 659 LEU A N 1
ATOM 4767 C CA . LEU A 1 659 ? 30.381 21.324 -20.294 1.00 93.81 659 LEU A CA 1
ATOM 4768 C C . LEU A 1 659 ? 30.544 22.667 -21.016 1.00 93.81 659 LEU A C 1
ATOM 4770 O O . LEU A 1 659 ? 31.331 22.774 -21.952 1.00 93.81 659 LEU A O 1
ATOM 4774 N N . GLY A 1 660 ? 29.843 23.709 -20.566 1.00 92.31 660 GLY A N 1
ATOM 4775 C CA . GLY A 1 660 ? 29.939 25.058 -21.118 1.00 92.31 660 GLY A CA 1
ATOM 4776 C C . GLY A 1 660 ? 31.363 25.606 -21.063 1.00 92.31 660 GLY A C 1
ATOM 4777 O O . GLY A 1 660 ? 31.863 26.110 -22.068 1.00 92.31 660 GLY A O 1
ATOM 4778 N N . GLU A 1 661 ? 32.059 25.445 -19.937 1.00 91.50 661 GLU A N 1
ATOM 4779 C CA . GLU A 1 661 ? 33.458 25.867 -19.813 1.00 91.50 661 GLU A CA 1
ATOM 4780 C C . GLU A 1 661 ? 34.380 25.110 -20.772 1.00 91.50 661 GLU A C 1
ATOM 4782 O O . GLU A 1 661 ? 35.268 25.713 -21.378 1.00 91.50 661 GLU A O 1
ATOM 4787 N N . TRP A 1 662 ? 34.159 23.804 -20.942 1.00 92.00 662 TRP A N 1
ATOM 4788 C CA . TRP A 1 662 ? 34.928 22.971 -21.871 1.00 92.00 662 TRP A CA 1
ATOM 4789 C C . TRP A 1 662 ? 34.677 23.398 -23.324 1.00 92.00 662 TRP A C 1
ATOM 4791 O O . TRP A 1 662 ? 35.618 23.553 -24.102 1.00 92.00 662 TRP A O 1
ATOM 4801 N N . LEU A 1 663 ? 33.415 23.666 -23.680 1.00 92.38 663 LEU A N 1
ATOM 4802 C CA . LEU A 1 663 ? 33.012 24.145 -25.003 1.00 92.38 663 LEU A CA 1
ATOM 4803 C C . LEU A 1 663 ? 33.642 25.500 -25.337 1.00 92.38 663 LEU A C 1
ATOM 4805 O O . LEU A 1 663 ? 34.189 25.665 -26.428 1.00 92.38 663 LEU A O 1
ATOM 4809 N N . VAL A 1 664 ? 33.589 26.464 -24.413 1.00 91.06 664 VAL A N 1
ATOM 4810 C CA . VAL A 1 664 ? 34.159 27.803 -24.624 1.00 91.06 664 VAL A CA 1
ATOM 4811 C C . VAL A 1 664 ? 35.685 27.744 -24.739 1.00 91.06 664 VAL A C 1
ATOM 4813 O O . VAL A 1 664 ? 36.241 28.346 -25.661 1.00 91.06 664 VAL A O 1
ATOM 4816 N N . SER A 1 665 ? 36.357 26.989 -23.860 1.00 90.50 665 SER A N 1
ATOM 4817 C CA . SER A 1 665 ? 37.815 26.788 -23.894 1.00 90.50 665 SER A CA 1
ATOM 4818 C C . SER A 1 665 ? 38.272 26.189 -25.228 1.00 90.50 665 SER A C 1
ATOM 4820 O O . SER A 1 665 ? 39.087 26.777 -25.952 1.00 90.50 665 SER A O 1
ATOM 4822 N N . ALA A 1 666 ? 37.665 25.062 -25.613 1.00 91.19 666 ALA A N 1
ATOM 4823 C CA . ALA A 1 666 ? 38.013 24.349 -26.831 1.00 91.19 666 ALA A CA 1
ATOM 4824 C C . ALA A 1 666 ? 37.715 25.177 -28.088 1.00 91.19 666 ALA A C 1
ATOM 4826 O O . ALA A 1 666 ? 38.535 25.234 -29.009 1.00 91.19 666 ALA A O 1
ATOM 4827 N N . ALA A 1 667 ? 36.570 25.864 -28.128 1.00 90.25 667 ALA A N 1
ATOM 4828 C CA . ALA A 1 667 ? 36.210 26.715 -29.253 1.00 90.25 667 ALA A CA 1
ATOM 4829 C C . ALA A 1 667 ? 37.131 27.927 -29.396 1.00 90.25 667 ALA A C 1
ATOM 4831 O O . ALA A 1 667 ? 37.453 28.300 -30.522 1.00 90.25 667 ALA A O 1
ATOM 4832 N N . GLY A 1 668 ? 37.607 28.510 -28.291 1.00 88.06 668 GLY A N 1
ATOM 4833 C CA . GLY A 1 668 ? 38.611 29.574 -28.321 1.00 88.06 668 GLY A CA 1
ATOM 4834 C C . GLY A 1 668 ? 39.862 29.156 -29.098 1.00 88.06 668 GLY A C 1
ATOM 4835 O O . GLY A 1 668 ? 40.282 29.861 -30.017 1.00 88.06 668 GLY A O 1
ATOM 4836 N N . ALA A 1 669 ? 40.398 27.968 -28.799 1.00 86.69 669 ALA A N 1
ATOM 4837 C CA . ALA A 1 669 ? 41.564 27.413 -29.486 1.00 86.69 669 ALA A CA 1
ATOM 4838 C C . ALA A 1 669 ? 41.267 27.022 -30.947 1.00 86.69 669 ALA A C 1
ATOM 4840 O O . ALA A 1 669 ? 42.017 27.380 -31.858 1.00 86.69 669 ALA A O 1
ATOM 4841 N N . VAL A 1 670 ? 40.156 26.317 -31.193 1.00 90.62 670 VAL A N 1
ATOM 4842 C CA . VAL A 1 670 ? 39.788 25.825 -32.533 1.00 90.62 670 VAL A CA 1
ATOM 4843 C C . VAL A 1 670 ? 39.454 26.976 -33.484 1.00 90.62 670 VAL A C 1
ATOM 4845 O O . VAL A 1 670 ? 39.890 26.961 -34.635 1.00 90.62 670 VAL A O 1
ATOM 4848 N N . PHE A 1 671 ? 38.712 27.987 -33.027 1.00 90.56 671 PHE A N 1
ATOM 4849 C CA . PHE A 1 671 ? 38.332 29.130 -33.857 1.00 90.56 671 PHE A CA 1
ATOM 4850 C C . PHE A 1 671 ? 39.510 30.065 -34.133 1.00 90.56 671 PHE A C 1
ATOM 4852 O O . PHE A 1 671 ? 39.602 30.583 -35.245 1.00 90.56 671 PHE A O 1
ATOM 4859 N N . ALA A 1 672 ? 40.434 30.238 -33.178 1.00 86.00 672 ALA A N 1
ATOM 4860 C CA . ALA A 1 672 ? 41.666 30.992 -33.406 1.00 86.00 672 ALA A CA 1
ATOM 4861 C C . ALA A 1 672 ? 42.548 30.334 -34.483 1.00 86.00 672 ALA A C 1
ATOM 4863 O O . ALA A 1 672 ? 43.075 31.020 -35.355 1.00 86.00 672 ALA A O 1
ATOM 4864 N N . ALA A 1 673 ? 42.646 29.000 -34.480 1.00 84.88 673 ALA A N 1
ATOM 4865 C CA . ALA A 1 673 ? 43.423 28.249 -35.467 1.00 84.88 673 ALA A CA 1
ATOM 4866 C C . ALA A 1 673 ? 42.748 28.134 -36.851 1.00 84.88 673 ALA A C 1
ATOM 4868 O O . ALA A 1 673 ? 43.406 27.792 -37.831 1.00 84.88 673 ALA A O 1
ATOM 4869 N N . ALA A 1 674 ? 41.437 28.387 -36.955 1.00 81.56 674 ALA A N 1
ATOM 4870 C CA . ALA A 1 674 ? 40.663 28.163 -38.179 1.00 81.56 674 ALA A CA 1
ATOM 4871 C C . ALA A 1 674 ? 40.759 29.289 -39.230 1.00 81.56 674 ALA A C 1
ATOM 4873 O O . ALA A 1 674 ? 40.267 29.084 -40.339 1.00 81.56 674 ALA A O 1
ATOM 4874 N N . ALA A 1 675 ? 41.353 30.446 -38.900 1.00 79.19 675 ALA A N 1
ATOM 4875 C CA . ALA A 1 675 ? 41.559 31.593 -39.805 1.00 79.19 675 ALA A CA 1
ATOM 4876 C C . ALA A 1 675 ? 40.315 31.975 -40.651 1.00 79.19 675 ALA A C 1
ATOM 4878 O O . ALA A 1 675 ? 40.395 32.183 -41.860 1.00 79.19 675 ALA A O 1
ATOM 4879 N N . LEU A 1 676 ? 39.139 32.026 -40.016 1.00 81.31 676 LEU A N 1
ATOM 4880 C CA . LEU A 1 676 ? 37.855 32.300 -40.674 1.00 81.31 676 LEU A CA 1
ATOM 4881 C C . LEU A 1 676 ? 37.657 33.797 -40.959 1.00 81.31 676 L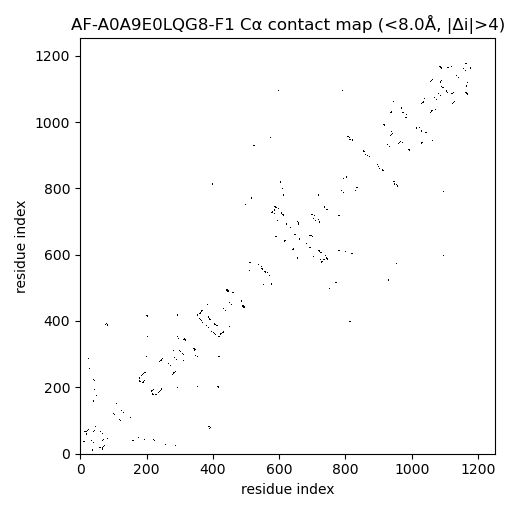EU A C 1
ATOM 4883 O O . LEU A 1 676 ? 38.102 34.643 -40.186 1.00 81.31 676 LEU A O 1
ATOM 4887 N N . ALA A 1 677 ? 36.892 34.115 -42.011 1.00 86.12 677 ALA A N 1
ATOM 4888 C CA . ALA A 1 677 ? 36.380 35.469 -42.237 1.00 86.12 677 ALA A CA 1
ATOM 4889 C C . ALA A 1 677 ? 35.524 35.954 -41.039 1.00 86.12 677 ALA A C 1
ATOM 4891 O O . ALA A 1 677 ? 34.845 35.121 -40.419 1.00 86.12 677 ALA A O 1
ATOM 4892 N N . PRO A 1 678 ? 35.514 37.265 -40.716 1.00 84.62 678 PRO A N 1
ATOM 4893 C CA . PRO A 1 678 ? 34.839 37.810 -39.532 1.00 84.62 678 PRO A CA 1
ATOM 4894 C C . PRO A 1 678 ? 33.367 37.399 -39.398 1.00 84.62 678 PRO A C 1
ATOM 4896 O O . PRO A 1 678 ? 32.922 37.039 -38.308 1.00 84.62 678 PRO A O 1
ATOM 4899 N N . GLU A 1 679 ? 32.627 37.367 -40.505 1.00 84.88 679 GLU A N 1
ATOM 4900 C CA . GLU A 1 679 ? 31.203 37.019 -40.542 1.00 84.88 679 GLU A CA 1
ATOM 4901 C C . GLU A 1 679 ? 30.983 35.538 -40.202 1.00 84.88 679 GLU A C 1
ATOM 4903 O O . GLU A 1 679 ? 30.102 35.184 -39.420 1.00 84.88 679 GLU A O 1
ATOM 4908 N N . ARG A 1 680 ? 31.836 34.654 -40.736 1.00 84.31 680 ARG A N 1
ATOM 4909 C CA . ARG A 1 680 ? 31.782 33.202 -40.493 1.00 84.31 680 ARG A CA 1
ATOM 4910 C C . ARG A 1 680 ? 32.243 32.823 -39.088 1.00 84.31 680 ARG A C 1
ATOM 4912 O O . ARG A 1 680 ? 31.794 31.807 -38.556 1.00 84.31 680 ARG A O 1
ATOM 4919 N N . LEU A 1 681 ? 33.145 33.610 -38.503 1.00 85.81 681 LEU A N 1
ATOM 4920 C CA . LEU A 1 681 ? 33.550 33.481 -37.107 1.00 85.81 681 LEU A CA 1
ATOM 4921 C C . LEU A 1 681 ? 32.424 33.930 -36.164 1.00 85.81 681 LEU A C 1
ATOM 4923 O O . LEU A 1 681 ? 32.168 33.259 -35.164 1.00 85.81 681 LEU A O 1
ATOM 4927 N N . ALA A 1 682 ? 31.729 35.024 -36.492 1.00 86.12 682 ALA A N 1
ATOM 4928 C CA . ALA A 1 682 ? 30.565 35.490 -35.742 1.00 86.12 682 ALA A CA 1
ATOM 4929 C C . ALA A 1 682 ? 29.419 34.463 -35.771 1.00 86.12 682 ALA A C 1
ATOM 4931 O O . ALA A 1 682 ? 28.869 34.140 -34.720 1.00 86.12 682 ALA A O 1
ATOM 4932 N N . GLU A 1 683 ? 29.129 33.878 -36.937 1.00 87.75 683 GLU A N 1
ATOM 4933 C CA . GLU A 1 683 ? 28.140 32.801 -37.107 1.00 87.75 683 GLU A CA 1
ATOM 4934 C C . GLU A 1 683 ? 28.471 31.569 -36.241 1.00 87.75 683 GLU A C 1
ATOM 4936 O O . GLU A 1 683 ? 27.614 31.062 -35.519 1.00 87.75 683 GLU A O 1
ATOM 4941 N N . ALA A 1 684 ? 29.731 31.115 -36.249 1.00 86.81 684 ALA A N 1
ATOM 4942 C CA . ALA A 1 684 ? 30.167 29.966 -35.452 1.00 86.81 684 ALA A CA 1
ATOM 4943 C C . ALA A 1 684 ? 30.117 30.237 -33.937 1.00 86.81 684 ALA A C 1
ATOM 4945 O O . ALA A 1 684 ? 29.719 29.364 -33.165 1.00 86.81 684 ALA A O 1
ATOM 4946 N N . ARG A 1 685 ? 30.481 31.452 -33.501 1.00 90.38 685 ARG A N 1
ATOM 4947 C CA . ARG A 1 685 ? 30.379 31.874 -32.094 1.00 90.38 685 ARG A CA 1
ATOM 4948 C C . ARG A 1 685 ? 28.929 31.983 -31.632 1.00 90.38 685 ARG A C 1
ATOM 4950 O O . ARG A 1 685 ? 28.625 31.556 -30.523 1.00 90.38 685 ARG A O 1
ATOM 4957 N N . ALA A 1 686 ? 28.044 32.508 -32.478 1.00 90.38 686 ALA A N 1
ATOM 4958 C CA . ALA A 1 686 ? 26.617 32.555 -32.191 1.00 90.38 686 ALA A CA 1
ATOM 4959 C C . ALA A 1 686 ? 26.055 31.136 -32.038 1.00 90.38 686 ALA A C 1
ATOM 4961 O O . ALA A 1 686 ? 25.449 30.843 -31.013 1.00 90.38 686 ALA A O 1
ATOM 4962 N N . ALA A 1 687 ? 26.340 30.232 -32.984 1.00 90.25 687 ALA A N 1
ATOM 4963 C CA . ALA A 1 687 ? 25.918 28.832 -32.910 1.00 90.25 687 ALA A CA 1
ATOM 4964 C C . ALA A 1 687 ? 26.446 28.114 -31.651 1.00 90.25 687 ALA A C 1
ATOM 4966 O O . ALA A 1 687 ? 25.694 27.395 -30.997 1.00 90.25 687 ALA A O 1
ATOM 4967 N N . LEU A 1 688 ? 27.707 28.351 -31.264 1.00 92.56 688 LEU A N 1
ATOM 4968 C CA . LEU A 1 688 ? 28.275 27.823 -30.020 1.00 92.56 688 LEU A CA 1
ATOM 4969 C C . LEU A 1 688 ? 27.533 28.341 -28.781 1.00 92.56 688 LEU A C 1
ATOM 4971 O O . LEU A 1 688 ? 27.252 27.559 -27.881 1.00 92.56 688 LEU A O 1
ATOM 4975 N N . ALA A 1 689 ? 27.201 29.635 -28.732 1.00 92.50 689 ALA A N 1
ATOM 4976 C CA . ALA A 1 689 ? 26.458 30.215 -27.615 1.00 92.50 689 ALA A CA 1
ATOM 4977 C C . ALA A 1 689 ? 25.053 29.603 -27.480 1.00 92.50 689 ALA A C 1
ATOM 4979 O O . ALA A 1 689 ? 24.593 29.387 -26.362 1.00 92.50 689 ALA A O 1
ATOM 4980 N N . LEU A 1 690 ? 24.402 29.261 -28.602 1.00 92.56 690 LEU A N 1
ATOM 4981 C CA . LEU A 1 690 ? 23.133 28.523 -28.593 1.00 92.56 690 LEU A CA 1
ATOM 4982 C C . LEU A 1 690 ? 23.298 27.148 -27.956 1.00 92.56 690 LEU A C 1
ATOM 4984 O O . LEU A 1 690 ? 22.595 26.821 -27.007 1.00 92.56 690 LEU A O 1
ATOM 4988 N N . VAL A 1 691 ? 24.267 26.367 -28.433 1.00 92.06 691 VAL A N 1
ATOM 4989 C CA . VAL A 1 691 ? 24.532 25.026 -27.898 1.00 92.06 691 VAL A CA 1
ATOM 4990 C C . VAL A 1 691 ? 24.910 25.087 -26.413 1.00 92.06 691 VAL A C 1
ATOM 4992 O O . VAL A 1 691 ? 24.377 24.324 -25.611 1.00 92.06 691 VAL A O 1
ATOM 4995 N N . ALA A 1 692 ? 25.759 26.037 -26.016 1.00 92.25 692 ALA A N 1
ATOM 4996 C CA . ALA A 1 692 ? 26.127 26.247 -24.619 1.00 92.25 692 ALA A CA 1
ATOM 4997 C C . ALA A 1 692 ? 24.930 26.663 -23.743 1.00 92.25 692 ALA A C 1
ATOM 4999 O O . ALA A 1 692 ? 24.890 26.294 -22.574 1.00 92.25 692 ALA A O 1
ATOM 5000 N N . SER A 1 693 ? 23.943 27.383 -24.287 1.00 90.56 693 SER A N 1
ATOM 5001 C CA . SER A 1 693 ? 22.729 27.741 -23.540 1.00 90.56 693 SER A CA 1
ATOM 5002 C C . SER A 1 693 ? 21.794 26.556 -23.274 1.00 90.56 693 SER A C 1
ATOM 5004 O O . SER A 1 693 ? 21.128 26.550 -22.245 1.00 90.56 693 SER A O 1
ATOM 5006 N N . GLU A 1 694 ? 21.781 25.548 -24.153 1.00 90.50 694 GLU A N 1
ATOM 5007 C CA . GLU A 1 694 ? 20.929 24.357 -24.007 1.00 90.50 694 GLU A CA 1
ATOM 5008 C C . GLU A 1 694 ? 21.584 23.278 -23.129 1.00 90.50 694 GLU A C 1
ATOM 5010 O O . GLU A 1 694 ? 20.934 22.704 -22.261 1.00 90.50 694 GLU A O 1
ATOM 5015 N N . ILE A 1 695 ? 22.878 22.995 -23.340 1.00 93.25 695 ILE A N 1
ATOM 5016 C CA . ILE A 1 695 ? 23.572 21.862 -22.691 1.00 93.25 695 ILE A CA 1
ATOM 5017 C C . ILE A 1 695 ? 24.823 22.252 -21.893 1.00 93.25 695 ILE A C 1
ATOM 5019 O O . ILE A 1 695 ? 25.468 21.397 -21.293 1.00 93.25 695 ILE A O 1
ATOM 5023 N N . GLY A 1 696 ? 25.203 23.531 -21.852 1.00 92.75 696 GLY A N 1
ATOM 5024 C CA . GLY A 1 696 ? 26.437 23.964 -21.184 1.00 92.75 696 GLY A CA 1
ATOM 5025 C C . GLY A 1 696 ? 26.414 23.822 -19.659 1.00 92.75 696 GLY A C 1
ATOM 5026 O O . GLY A 1 696 ? 27.473 23.722 -19.046 1.00 92.75 696 GLY A O 1
ATOM 5027 N N . VAL A 1 697 ? 25.227 23.763 -19.048 1.00 93.19 697 VAL A N 1
ATOM 5028 C CA . VAL A 1 697 ? 25.054 23.552 -17.598 1.00 93.19 697 VAL A CA 1
ATOM 5029 C C . VAL A 1 697 ? 25.361 22.118 -17.149 1.00 93.19 697 VAL A C 1
ATOM 5031 O O . VAL A 1 697 ? 25.487 21.868 -15.950 1.00 93.19 697 VAL A O 1
ATOM 5034 N N . LEU A 1 698 ? 25.501 21.176 -18.091 1.00 95.12 698 LEU A N 1
ATOM 5035 C CA . LEU A 1 698 ? 25.806 19.780 -17.792 1.00 95.12 698 LEU A CA 1
ATOM 5036 C C . LEU A 1 698 ? 27.129 19.642 -17.041 1.00 95.12 698 LEU A C 1
ATOM 5038 O O . LEU A 1 698 ? 28.151 20.198 -17.439 1.00 95.12 698 LEU A O 1
ATOM 5042 N N . GLN A 1 699 ? 27.103 18.842 -15.982 1.00 94.31 699 GLN A N 1
ATOM 5043 C CA . GLN A 1 699 ? 28.277 18.485 -15.198 1.00 94.31 699 GLN A CA 1
ATOM 5044 C C . GLN A 1 699 ? 28.906 17.220 -15.791 1.00 94.31 699 GLN A C 1
ATOM 5046 O O . GLN A 1 699 ? 28.260 16.170 -15.809 1.00 94.31 699 GLN A O 1
ATOM 5051 N N . VAL A 1 700 ? 30.137 17.320 -16.305 1.00 95.31 700 VAL A N 1
ATOM 5052 C CA . VAL A 1 700 ? 30.817 16.236 -17.033 1.00 95.31 700 VAL A CA 1
ATOM 5053 C C . VAL A 1 700 ? 32.106 15.801 -16.341 1.00 95.31 700 VAL A C 1
ATOM 5055 O O . VAL A 1 700 ? 32.861 16.632 -15.837 1.00 95.31 700 VAL A O 1
ATOM 5058 N N . ALA A 1 701 ? 32.374 14.495 -16.341 1.00 95.25 701 ALA A N 1
ATOM 5059 C CA . ALA A 1 701 ? 33.575 13.898 -15.767 1.00 95.25 701 ALA A CA 1
ATOM 5060 C C . ALA A 1 701 ? 34.201 12.853 -16.707 1.00 95.25 701 ALA A C 1
ATOM 5062 O O . ALA A 1 701 ? 33.514 11.993 -17.268 1.00 95.25 701 ALA A O 1
ATOM 5063 N N . ALA A 1 702 ? 35.525 12.906 -16.849 1.00 94.12 702 ALA A N 1
ATOM 5064 C CA . ALA A 1 702 ? 36.328 11.908 -17.545 1.00 94.12 702 ALA A CA 1
ATOM 5065 C C . ALA A 1 702 ? 36.828 10.877 -16.523 1.00 94.12 702 ALA A C 1
ATOM 5067 O O . ALA A 1 702 ? 37.756 11.143 -15.761 1.00 94.12 702 ALA A O 1
ATOM 5068 N N . THR A 1 703 ? 36.191 9.706 -16.485 1.00 91.38 703 THR A N 1
ATOM 5069 C CA . THR A 1 703 ? 36.389 8.709 -15.420 1.00 91.38 703 THR A CA 1
ATOM 5070 C C . THR A 1 703 ? 37.049 7.420 -15.935 1.00 91.38 703 THR A C 1
ATOM 5072 O O . THR A 1 703 ? 36.991 7.132 -17.139 1.00 91.38 703 THR A O 1
ATOM 5075 N N . PRO A 1 704 ? 37.702 6.633 -15.057 1.00 87.50 704 PRO A N 1
ATOM 5076 C CA . PRO A 1 704 ? 38.120 5.266 -15.372 1.00 87.50 704 PRO A CA 1
ATOM 5077 C C . PRO A 1 704 ? 36.957 4.400 -15.880 1.00 87.50 704 PRO A C 1
ATOM 5079 O O . PRO A 1 704 ? 35.815 4.593 -15.476 1.00 87.50 704 PRO A O 1
ATOM 5082 N N . GLU A 1 705 ? 37.249 3.441 -16.758 1.00 84.81 705 GLU A N 1
ATOM 5083 C CA . GLU A 1 705 ? 36.314 2.500 -17.409 1.00 84.81 705 GLU A CA 1
ATOM 5084 C C . GLU A 1 705 ? 35.336 3.124 -18.431 1.00 84.81 705 GLU A C 1
ATOM 5086 O O . GLU A 1 705 ? 34.961 2.474 -19.412 1.00 84.81 705 GLU A O 1
ATOM 5091 N N . LEU A 1 706 ? 34.976 4.405 -18.278 1.00 88.31 706 LEU A N 1
ATOM 5092 C CA . LEU A 1 706 ? 34.123 5.143 -19.221 1.00 88.31 706 LEU A CA 1
ATOM 5093 C C . LEU A 1 706 ? 34.914 5.978 -20.234 1.00 88.31 706 LEU A C 1
ATOM 5095 O O . LEU A 1 706 ? 34.614 5.931 -21.429 1.00 88.31 706 LEU A O 1
ATOM 5099 N N . TYR A 1 707 ? 35.935 6.708 -19.791 1.00 90.56 707 TYR A N 1
ATOM 5100 C CA . TYR A 1 707 ? 36.767 7.541 -20.664 1.00 90.56 707 TYR A CA 1
ATOM 5101 C C . TYR A 1 707 ? 38.193 6.999 -20.794 1.00 90.56 707 TYR A C 1
ATOM 5103 O O . TYR A 1 707 ? 38.752 6.956 -21.892 1.00 90.56 707 TYR A O 1
ATOM 5111 N N . PHE A 1 708 ? 38.765 6.547 -19.678 1.00 88.19 708 PHE A N 1
ATOM 5112 C CA . PHE A 1 708 ? 40.084 5.920 -19.632 1.00 88.19 708 PHE A CA 1
ATOM 5113 C C . PHE A 1 708 ? 39.967 4.398 -19.521 1.00 88.19 708 PHE A C 1
ATOM 5115 O O . PHE A 1 708 ? 39.062 3.886 -18.867 1.00 88.19 708 PHE A O 1
ATOM 5122 N N . SER A 1 709 ? 40.912 3.668 -20.109 1.00 82.19 709 SER A N 1
ATOM 5123 C CA . SER A 1 709 ? 41.106 2.242 -19.843 1.00 82.19 709 SER A CA 1
ATOM 5124 C C . SER A 1 709 ? 41.526 2.019 -18.387 1.00 82.19 709 SER A C 1
ATOM 5126 O O . SER A 1 709 ? 42.005 2.940 -17.720 1.00 82.19 709 SER A O 1
ATOM 5128 N N . SER A 1 710 ? 41.459 0.777 -17.903 1.00 71.94 710 SER A N 1
ATOM 5129 C CA . SER A 1 710 ? 41.979 0.419 -16.575 1.00 71.94 710 SER A CA 1
ATOM 5130 C C . SER A 1 710 ? 43.485 0.713 -16.408 1.00 71.94 710 SER A C 1
ATOM 5132 O O . SER A 1 710 ? 43.972 0.791 -15.283 1.00 71.94 710 SER A O 1
ATOM 5134 N N . ALA A 1 711 ? 44.225 0.901 -17.512 1.00 73.06 711 ALA A N 1
ATOM 5135 C CA . ALA A 1 711 ? 45.634 1.305 -17.532 1.00 73.06 711 ALA A CA 1
ATOM 5136 C C . ALA A 1 711 ? 45.841 2.837 -17.579 1.00 73.06 711 ALA A C 1
ATOM 5138 O O . ALA A 1 711 ? 46.976 3.300 -17.674 1.00 73.06 711 ALA A O 1
ATOM 5139 N N . GLY A 1 712 ? 44.763 3.629 -17.538 1.00 77.75 712 GLY A N 1
ATOM 5140 C CA . GLY A 1 712 ? 44.806 5.095 -17.529 1.00 77.75 712 GLY A CA 1
ATOM 5141 C C . GLY A 1 712 ? 44.974 5.749 -18.905 1.00 77.75 712 GLY A C 1
ATOM 5142 O O . GLY A 1 712 ? 45.181 6.956 -18.985 1.00 77.75 712 GLY A O 1
ATOM 5143 N N . THR A 1 713 ? 44.888 4.986 -19.999 1.00 83.38 713 THR A N 1
ATOM 5144 C CA . THR A 1 713 ? 44.971 5.523 -21.370 1.00 83.38 713 THR A CA 1
ATOM 5145 C C . THR A 1 713 ? 43.592 5.920 -21.893 1.00 83.38 713 THR A C 1
ATOM 5147 O O . THR A 1 713 ? 42.622 5.201 -21.669 1.00 83.38 713 THR A O 1
ATOM 5150 N N . ALA A 1 714 ? 43.483 7.049 -22.598 1.00 83.50 714 ALA A N 1
ATOM 5151 C CA . ALA A 1 714 ? 42.212 7.477 -23.186 1.00 83.50 714 ALA A CA 1
ATOM 5152 C C . ALA A 1 714 ? 41.722 6.465 -24.235 1.00 83.50 714 ALA A C 1
ATOM 5154 O O . ALA A 1 714 ? 42.496 6.010 -25.083 1.00 83.50 714 ALA A O 1
ATOM 5155 N N . LEU A 1 715 ? 40.440 6.113 -24.168 1.00 83.69 715 LEU A N 1
ATOM 5156 C CA . LEU A 1 715 ? 39.803 5.184 -25.098 1.00 83.69 715 LEU A CA 1
ATOM 5157 C C . LEU A 1 715 ? 39.437 5.899 -26.403 1.00 83.69 715 LEU A C 1
ATOM 5159 O O . LEU A 1 715 ? 38.998 7.048 -26.389 1.00 83.69 715 LEU A O 1
ATOM 5163 N N . ALA A 1 716 ? 39.576 5.206 -27.535 1.00 78.44 716 ALA A N 1
ATOM 5164 C CA . ALA A 1 716 ? 39.195 5.750 -28.841 1.00 78.44 716 ALA A CA 1
ATOM 5165 C C . ALA A 1 716 ? 37.681 6.039 -28.933 1.00 78.44 716 ALA A C 1
ATOM 5167 O O . ALA A 1 716 ? 37.268 6.982 -29.601 1.00 78.44 716 ALA A O 1
ATOM 5168 N N . ASP A 1 717 ? 36.873 5.250 -28.224 1.00 79.50 717 ASP A N 1
ATOM 5169 C CA . ASP A 1 717 ? 35.425 5.376 -28.040 1.00 79.50 717 ASP A CA 1
ATOM 5170 C C . ASP A 1 717 ? 35.062 5.911 -26.635 1.00 79.50 717 ASP A C 1
ATOM 5172 O O . ASP A 1 717 ? 33.969 5.662 -26.129 1.00 79.50 717 ASP A O 1
ATOM 5176 N N . GLY A 1 718 ? 35.981 6.623 -25.971 1.00 86.69 718 GLY A N 1
ATOM 5177 C CA . GLY A 1 718 ? 35.785 7.145 -24.616 1.00 86.69 718 GLY A CA 1
ATOM 5178 C C . GLY A 1 718 ? 34.534 8.021 -24.485 1.00 86.69 718 GLY A C 1
ATOM 5179 O O . GLY A 1 718 ? 34.290 8.921 -25.292 1.00 86.69 718 GLY A O 1
ATOM 5180 N N . ALA A 1 719 ? 33.750 7.770 -23.437 1.00 93.19 719 ALA A N 1
ATOM 5181 C CA . ALA A 1 719 ? 32.527 8.493 -23.120 1.00 93.19 719 ALA A CA 1
ATOM 5182 C C . ALA A 1 719 ? 32.715 9.319 -21.841 1.00 93.19 719 ALA A C 1
ATOM 5184 O O . ALA A 1 719 ? 33.284 8.841 -20.860 1.00 93.19 719 ALA A O 1
ATOM 5185 N N . LEU A 1 720 ? 32.232 10.561 -21.847 1.00 94.81 720 LEU A N 1
ATOM 5186 C CA . LEU A 1 720 ? 32.160 11.386 -20.645 1.00 94.81 720 LEU A CA 1
ATOM 5187 C C . LEU A 1 720 ? 30.938 10.977 -19.824 1.00 94.81 720 LEU A C 1
ATOM 5189 O O . LEU A 1 720 ? 29.847 10.798 -20.373 1.00 94.81 720 LEU A O 1
ATOM 5193 N N . LEU A 1 721 ? 31.128 10.864 -18.511 1.00 95.38 721 LEU A N 1
ATOM 5194 C CA . LEU A 1 721 ? 30.041 10.682 -17.560 1.00 95.38 721 LEU A CA 1
ATOM 5195 C C . LEU A 1 721 ? 29.371 12.034 -17.320 1.00 95.38 721 LEU A C 1
ATOM 5197 O O . LEU A 1 721 ? 30.034 13.002 -16.958 1.00 95.38 721 LEU A O 1
ATOM 5201 N N . VAL A 1 722 ? 28.058 12.075 -17.484 1.00 95.19 722 VAL A N 1
ATOM 5202 C CA . VAL A 1 722 ? 27.194 13.187 -17.101 1.00 95.19 722 VAL A CA 1
ATOM 5203 C C . VAL A 1 722 ? 26.408 12.746 -15.875 1.00 95.19 722 VAL A C 1
ATOM 5205 O O . VAL A 1 722 ? 25.784 11.684 -15.907 1.00 95.19 722 VAL A O 1
ATOM 5208 N N . LEU A 1 723 ? 26.438 13.535 -14.803 1.00 94.00 723 LEU A N 1
ATOM 5209 C CA . LEU A 1 723 ? 25.705 13.238 -13.571 1.00 94.00 723 LEU A CA 1
ATOM 5210 C C . LEU A 1 723 ? 24.999 14.491 -13.065 1.00 94.00 723 LEU A C 1
ATOM 5212 O O . LEU A 1 723 ? 25.602 15.560 -12.977 1.00 94.00 723 LEU A O 1
ATOM 5216 N N . ALA A 1 724 ? 23.729 14.344 -12.705 1.00 91.56 724 ALA A N 1
ATOM 5217 C CA . ALA A 1 724 ? 22.933 15.402 -12.105 1.00 91.56 724 ALA A CA 1
ATOM 5218 C C . ALA A 1 724 ? 22.140 14.868 -10.906 1.00 91.56 724 ALA A C 1
ATOM 5220 O O . ALA A 1 724 ? 21.709 13.715 -10.884 1.00 91.56 724 ALA A O 1
ATOM 5221 N N . VAL A 1 725 ? 21.960 15.718 -9.895 1.00 90.19 725 VAL A N 1
ATOM 5222 C CA . VAL A 1 725 ? 21.086 15.440 -8.753 1.00 90.19 725 VAL A CA 1
ATOM 5223 C C . VAL A 1 725 ? 19.754 16.113 -9.039 1.00 90.19 725 VAL A C 1
ATOM 5225 O O . VAL A 1 725 ? 19.710 17.330 -9.187 1.00 90.19 725 VAL A O 1
ATOM 5228 N N . ASP A 1 726 ? 18.687 15.328 -9.130 1.00 86.88 726 ASP A N 1
ATOM 5229 C CA . ASP A 1 726 ? 17.334 15.827 -9.311 1.00 86.88 726 ASP A CA 1
ATOM 5230 C C . ASP A 1 726 ? 16.789 16.332 -7.962 1.00 86.88 726 ASP A C 1
ATOM 5232 O O . ASP A 1 726 ? 16.457 15.518 -7.086 1.00 86.88 726 ASP A O 1
ATOM 5236 N N . PRO A 1 727 ? 16.685 17.659 -7.756 1.00 81.19 727 PRO A N 1
ATOM 5237 C CA . PRO A 1 727 ? 16.222 18.215 -6.489 1.00 81.19 727 PRO A CA 1
ATOM 5238 C C . PRO A 1 727 ? 14.749 17.904 -6.220 1.00 81.19 727 PRO A C 1
ATOM 5240 O O . PRO A 1 727 ? 14.297 17.978 -5.082 1.00 81.19 727 PRO A O 1
ATOM 5243 N N . ASP A 1 728 ? 14.005 17.558 -7.262 1.00 77.94 728 ASP A N 1
ATOM 5244 C CA . ASP A 1 728 ? 12.577 17.305 -7.233 1.00 77.94 728 ASP A CA 1
ATOM 5245 C C . ASP A 1 728 ? 12.270 15.844 -6.825 1.00 77.94 728 ASP A C 1
ATOM 5247 O O . ASP A 1 728 ? 11.174 15.549 -6.337 1.00 77.94 728 ASP A O 1
ATOM 5251 N N . ARG A 1 729 ? 13.275 14.952 -6.898 1.00 82.38 729 ARG A N 1
ATOM 5252 C CA . ARG A 1 729 ? 13.220 13.545 -6.447 1.00 82.38 729 ARG A CA 1
ATOM 5253 C C . ARG A 1 729 ? 14.109 13.227 -5.240 1.00 82.38 729 ARG A C 1
ATOM 5255 O O . ARG A 1 729 ? 13.894 12.220 -4.567 1.00 82.38 729 ARG A O 1
ATOM 5262 N N . CYS A 1 730 ? 15.120 14.050 -4.959 1.00 84.31 730 CYS A N 1
ATOM 5263 C CA . CYS A 1 730 ? 16.084 13.806 -3.888 1.00 84.31 730 CYS A CA 1
ATOM 5264 C C . CYS A 1 730 ? 15.487 14.028 -2.494 1.00 84.31 730 CYS A C 1
ATOM 5266 O O . CYS A 1 730 ? 15.245 15.157 -2.079 1.00 84.31 730 CYS A O 1
ATOM 5268 N N . THR A 1 731 ? 15.358 12.958 -1.711 1.00 80.81 731 THR A N 1
ATOM 5269 C CA . THR A 1 731 ? 14.865 13.026 -0.326 1.00 80.81 731 THR A CA 1
ATOM 5270 C C . THR A 1 731 ? 15.944 13.386 0.706 1.00 80.81 731 THR A C 1
ATOM 5272 O O . THR A 1 731 ? 15.773 13.099 1.889 1.00 80.81 731 THR A O 1
ATOM 5275 N N . ALA A 1 732 ? 17.102 13.892 0.263 1.00 81.50 732 ALA A N 1
ATOM 5276 C CA . ALA A 1 732 ? 18.272 14.191 1.101 1.00 81.50 732 ALA A CA 1
ATOM 5277 C C . ALA A 1 732 ? 18.694 13.034 2.039 1.00 81.50 732 ALA A C 1
ATOM 5279 O O . ALA A 1 732 ? 19.123 13.231 3.174 1.00 81.50 732 ALA A O 1
ATOM 5280 N N . CYS A 1 733 ? 18.582 11.796 1.545 1.00 81.06 733 CYS A N 1
ATOM 5281 C CA . CYS A 1 733 ? 18.876 10.590 2.316 1.00 81.06 733 CYS A CA 1
ATOM 5282 C C . CYS A 1 733 ? 20.375 10.411 2.637 1.00 81.06 733 CYS A C 1
ATOM 5284 O O . CYS A 1 733 ? 20.730 9.652 3.514 1.00 81.06 733 CYS A O 1
ATOM 5286 N N . GLY A 1 734 ? 21.302 11.055 1.932 1.00 84.56 734 GLY A N 1
ATOM 5287 C CA . GLY A 1 734 ? 22.732 10.960 2.269 1.00 84.56 734 GLY A CA 1
ATOM 5288 C C . GLY A 1 734 ? 23.437 9.641 1.972 1.00 84.56 734 GLY A C 1
ATOM 5289 O O . GLY A 1 734 ? 24.657 9.661 1.933 1.00 84.56 734 GLY A O 1
ATOM 5290 N N . ILE A 1 735 ? 22.732 8.550 1.648 1.00 86.38 735 ILE A N 1
ATOM 5291 C CA . ILE A 1 735 ? 23.358 7.265 1.272 1.00 86.38 735 ILE A CA 1
ATOM 5292 C C . ILE A 1 735 ? 24.418 7.470 0.177 1.00 86.38 735 ILE A C 1
ATOM 5294 O O . ILE A 1 735 ? 25.537 6.980 0.261 1.00 86.38 735 ILE A O 1
ATOM 5298 N N . CYS A 1 736 ? 24.084 8.263 -0.846 1.00 88.81 736 CYS A N 1
ATOM 5299 C CA . CYS A 1 736 ? 25.007 8.578 -1.935 1.00 88.81 736 CYS A CA 1
ATOM 5300 C C . CYS A 1 736 ? 26.239 9.395 -1.510 1.00 88.81 736 CYS A C 1
ATOM 5302 O O . CYS A 1 736 ? 27.247 9.320 -2.202 1.00 88.81 736 CYS A O 1
ATOM 5304 N N . VAL A 1 737 ? 26.159 10.165 -0.419 1.00 89.75 737 VAL A N 1
ATOM 5305 C CA . VAL A 1 737 ? 27.274 10.946 0.142 1.00 89.75 737 VAL A CA 1
ATOM 5306 C C . VAL A 1 737 ? 28.148 10.043 1.004 1.00 89.75 737 VAL A C 1
ATOM 5308 O O . VAL A 1 737 ? 29.353 10.005 0.782 1.00 89.75 737 VAL A O 1
ATOM 5311 N N . ALA A 1 738 ? 27.540 9.273 1.913 1.00 85.56 738 ALA A N 1
ATOM 5312 C CA . ALA A 1 738 ? 28.233 8.333 2.796 1.00 85.56 738 ALA A CA 1
ATOM 5313 C C . ALA A 1 738 ? 29.083 7.317 2.010 1.00 85.56 738 ALA A C 1
ATOM 5315 O O . ALA A 1 738 ? 30.204 6.996 2.386 1.00 85.56 738 ALA A O 1
ATOM 5316 N N . GLU A 1 739 ? 28.581 6.875 0.856 1.00 86.31 739 GLU A N 1
ATOM 5317 C CA . GLU A 1 739 ? 29.238 5.881 0.001 1.00 86.31 739 GLU A CA 1
ATOM 5318 C C . GLU A 1 739 ? 30.152 6.508 -1.074 1.00 86.31 739 GLU A C 1
ATOM 5320 O O . GLU A 1 739 ? 30.780 5.806 -1.872 1.00 86.31 739 GLU A O 1
ATOM 5325 N N . CYS A 1 740 ? 30.256 7.842 -1.126 1.00 88.94 740 CYS A N 1
ATOM 5326 C CA . CYS A 1 740 ? 31.131 8.543 -2.062 1.00 88.94 740 CYS A CA 1
ATOM 5327 C C . CYS A 1 740 ? 32.540 8.712 -1.480 1.00 88.94 740 CYS A C 1
ATOM 5329 O O . CYS A 1 740 ? 32.931 9.807 -1.086 1.00 88.94 740 CYS A O 1
ATOM 5331 N N . ALA A 1 741 ? 33.342 7.644 -1.518 1.00 87.38 741 ALA A N 1
ATOM 5332 C CA . ALA A 1 741 ? 34.745 7.669 -1.083 1.00 87.38 741 ALA A CA 1
ATOM 5333 C C . ALA A 1 741 ? 35.599 8.848 -1.621 1.00 87.38 741 ALA A C 1
ATOM 5335 O O . ALA A 1 741 ? 36.411 9.363 -0.857 1.00 87.38 741 ALA A O 1
ATOM 5336 N N . PRO A 1 742 ? 35.469 9.309 -2.888 1.00 88.06 742 PRO A N 1
ATOM 5337 C CA . PRO A 1 742 ? 36.246 10.455 -3.369 1.00 88.06 742 PRO A CA 1
ATOM 5338 C C . PRO A 1 742 ? 35.668 11.825 -2.969 1.00 88.06 742 PRO A C 1
ATOM 5340 O O . PRO A 1 742 ? 36.199 12.847 -3.399 1.00 88.06 742 PRO A O 1
ATOM 5343 N N . GLU A 1 743 ? 34.566 11.868 -2.212 1.00 92.06 743 GLU A N 1
ATOM 5344 C CA . GLU A 1 743 ? 33.857 13.098 -1.826 1.00 92.06 743 GLU A CA 1
ATOM 5345 C C . GLU A 1 743 ? 33.434 13.954 -3.034 1.00 92.06 743 GLU A C 1
ATOM 5347 O O . GLU A 1 743 ? 33.456 15.188 -3.005 1.00 92.06 743 GLU A O 1
ATOM 5352 N N . ALA A 1 744 ? 33.066 13.289 -4.133 1.00 93.12 744 ALA A N 1
ATOM 5353 C CA . ALA A 1 744 ? 32.497 13.932 -5.316 1.00 93.12 744 ALA A CA 1
ATOM 5354 C C . ALA A 1 744 ? 31.030 14.345 -5.106 1.00 93.12 744 ALA A C 1
ATOM 5356 O O . ALA A 1 744 ? 30.508 15.150 -5.868 1.00 93.12 744 ALA A O 1
ATOM 5357 N N . LEU A 1 745 ? 30.360 13.808 -4.084 1.00 92.44 745 LEU A N 1
ATOM 5358 C CA . LEU A 1 745 ? 29.062 14.275 -3.606 1.00 92.44 745 LEU A CA 1
ATOM 5359 C C . LEU A 1 745 ? 29.231 14.818 -2.196 1.00 92.44 745 LEU A C 1
ATOM 5361 O O . LEU A 1 745 ? 29.689 14.102 -1.311 1.00 92.44 745 LEU A O 1
ATOM 5365 N N . VAL A 1 746 ? 28.845 16.075 -1.989 1.00 88.50 746 VAL A N 1
ATOM 5366 C CA . VAL A 1 746 ? 29.015 16.762 -0.705 1.00 88.50 746 VAL A CA 1
ATOM 5367 C C . VAL A 1 746 ? 27.662 17.222 -0.194 1.00 88.50 746 VAL A C 1
ATOM 5369 O O . VAL A 1 746 ? 26.938 17.939 -0.887 1.00 88.50 746 VAL A O 1
ATOM 5372 N N . ARG A 1 747 ? 27.318 16.818 1.032 1.00 82.62 747 ARG A N 1
ATOM 5373 C CA . ARG A 1 747 ? 26.105 17.279 1.709 1.00 82.62 747 ARG A CA 1
ATOM 5374 C C . ARG A 1 747 ? 26.221 18.764 2.043 1.00 82.62 747 ARG A C 1
ATOM 5376 O O . ARG A 1 747 ? 27.217 19.206 2.611 1.00 82.62 747 ARG A O 1
ATOM 5383 N N . GLN A 1 748 ? 25.176 19.526 1.739 1.00 69.44 748 GLN A N 1
ATOM 5384 C CA . GLN A 1 748 ? 25.101 20.917 2.171 1.00 69.44 748 GLN A CA 1
ATOM 5385 C C . GLN A 1 748 ? 24.720 21.018 3.650 1.00 69.44 748 GLN A C 1
ATOM 5387 O O . GLN A 1 748 ? 23.822 20.315 4.119 1.00 69.44 748 GLN A O 1
ATOM 5392 N N . ALA A 1 749 ? 25.378 21.924 4.376 1.00 59.53 749 ALA A N 1
ATOM 5393 C CA . ALA A 1 749 ? 24.994 22.261 5.740 1.00 59.53 749 ALA A CA 1
ATOM 5394 C C . ALA A 1 749 ? 23.598 22.902 5.742 1.00 59.53 749 ALA A C 1
ATOM 5396 O O . ALA A 1 749 ? 23.352 23.888 5.046 1.00 59.53 749 ALA A O 1
ATOM 5397 N N . VAL A 1 750 ? 22.683 22.347 6.535 1.00 55.81 750 VAL A N 1
ATOM 5398 C CA . VAL A 1 750 ? 21.357 22.933 6.753 1.00 55.81 750 VAL A CA 1
ATOM 5399 C C . VAL A 1 750 ? 21.520 24.077 7.756 1.00 55.81 750 VAL A C 1
ATOM 5401 O O . VAL A 1 750 ? 21.637 23.834 8.954 1.00 55.81 750 VAL A O 1
ATOM 5404 N N . SER A 1 751 ? 21.596 25.328 7.293 1.00 44.59 751 SER A N 1
ATOM 5405 C CA . SER A 1 751 ? 21.605 26.480 8.205 1.00 44.59 751 SER A CA 1
ATOM 5406 C C . SER A 1 751 ? 20.210 26.730 8.784 1.00 44.59 751 SER A C 1
ATOM 5408 O O . SER A 1 751 ? 19.219 26.645 8.065 1.00 44.59 751 SER A O 1
ATOM 5410 N N . ALA A 1 752 ? 20.132 27.113 10.063 1.00 37.97 752 ALA A N 1
ATOM 5411 C CA . ALA A 1 752 ? 18.878 27.455 10.753 1.00 37.97 752 ALA A CA 1
ATOM 5412 C C . ALA A 1 752 ? 18.189 28.741 10.233 1.00 37.97 752 ALA A C 1
ATOM 5414 O O . ALA A 1 752 ? 17.057 29.028 10.608 1.00 37.97 752 ALA A O 1
ATOM 5415 N N . ALA A 1 753 ? 18.851 29.518 9.370 1.00 39.16 753 ALA A N 1
ATOM 5416 C CA . ALA A 1 753 ? 18.246 30.617 8.620 1.00 39.16 753 ALA A CA 1
ATOM 5417 C C . ALA A 1 753 ? 17.955 30.159 7.177 1.00 39.16 753 ALA A C 1
ATOM 5419 O O . ALA A 1 753 ? 18.790 29.436 6.617 1.00 39.16 753 ALA A O 1
ATOM 5420 N N . PRO A 1 754 ? 16.837 30.577 6.544 1.00 43.22 754 PRO A N 1
ATOM 5421 C CA . PRO A 1 754 ? 16.645 30.369 5.114 1.00 43.22 754 PRO A CA 1
ATOM 5422 C C . PRO A 1 754 ? 17.804 31.053 4.388 1.00 43.22 754 PRO A C 1
ATOM 5424 O O . PRO A 1 754 ? 17.922 32.273 4.423 1.00 43.22 754 PRO A O 1
ATOM 5427 N N . ALA A 1 755 ? 18.703 30.281 3.782 1.00 47.00 755 ALA A N 1
ATOM 5428 C CA . ALA A 1 755 ? 19.786 30.860 3.005 1.00 47.00 755 ALA A CA 1
ATOM 5429 C C . ALA A 1 755 ? 19.179 31.641 1.828 1.00 47.00 755 ALA A C 1
ATOM 5431 O O . ALA A 1 755 ? 18.446 31.054 1.025 1.00 47.00 755 ALA A O 1
ATOM 5432 N N . ASP A 1 756 ? 19.529 32.924 1.691 1.00 45.16 756 ASP A N 1
ATOM 5433 C CA . ASP A 1 756 ? 19.086 33.872 0.649 1.00 45.16 756 ASP A CA 1
ATOM 5434 C C . ASP A 1 756 ? 19.376 33.428 -0.817 1.00 45.16 756 ASP A C 1
ATOM 5436 O O . ASP A 1 756 ? 19.225 34.205 -1.756 1.00 45.16 756 ASP A O 1
ATOM 5440 N N . GLY A 1 757 ? 19.770 32.168 -1.057 1.00 53.97 757 GLY A N 1
ATOM 5441 C CA . GLY A 1 757 ? 20.100 31.596 -2.369 1.00 53.97 757 GLY A CA 1
ATOM 5442 C C . GLY A 1 757 ? 19.514 30.208 -2.679 1.00 53.97 757 GLY A C 1
ATOM 5443 O O . GLY A 1 757 ? 19.739 29.699 -3.779 1.00 53.97 757 GLY A O 1
ATOM 5444 N N . ALA A 1 758 ? 18.746 29.581 -1.776 1.00 61.44 758 ALA A N 1
ATOM 5445 C CA . ALA A 1 758 ? 18.200 28.234 -2.010 1.00 61.44 758 ALA A CA 1
ATOM 5446 C C . ALA A 1 758 ? 17.304 28.118 -3.273 1.00 61.44 758 ALA A C 1
ATOM 5448 O O . ALA A 1 758 ? 17.488 27.160 -4.029 1.00 61.44 758 ALA A O 1
ATOM 5449 N N . PRO A 1 759 ? 16.403 29.078 -3.587 1.00 67.62 759 PRO A N 1
ATOM 5450 C CA . PRO A 1 759 ? 15.586 29.015 -4.805 1.00 67.62 759 PRO A CA 1
ATOM 5451 C C . PRO A 1 759 ? 16.404 29.079 -6.103 1.00 67.62 759 PRO A C 1
ATOM 5453 O O . PRO A 1 759 ? 16.089 28.381 -7.066 1.00 67.62 759 PRO A O 1
ATOM 5456 N N . ALA A 1 760 ? 17.469 29.886 -6.129 1.00 71.75 760 ALA A N 1
ATOM 5457 C CA . ALA A 1 760 ? 18.335 30.030 -7.298 1.00 71.75 760 ALA A CA 1
ATOM 5458 C C . ALA A 1 760 ? 19.149 28.753 -7.565 1.00 71.75 760 ALA A C 1
ATOM 5460 O O . ALA A 1 760 ? 19.269 28.330 -8.714 1.00 71.75 760 ALA A O 1
ATOM 5461 N N . ARG A 1 761 ? 19.637 28.091 -6.505 1.00 76.19 761 ARG A N 1
ATOM 5462 C CA . ARG A 1 761 ? 20.315 26.788 -6.607 1.00 76.19 761 ARG A CA 1
ATOM 5463 C C . ARG A 1 761 ? 19.393 25.712 -7.180 1.00 76.19 761 ARG A C 1
ATOM 5465 O O . ARG A 1 761 ? 19.751 25.076 -8.164 1.00 76.19 761 ARG A O 1
ATOM 5472 N N . LEU A 1 762 ? 18.196 25.551 -6.608 1.00 76.75 762 LEU A N 1
ATOM 5473 C CA . LEU A 1 762 ? 17.213 24.568 -7.084 1.00 76.75 762 LEU A CA 1
ATOM 5474 C C . LEU A 1 762 ? 16.843 24.813 -8.555 1.00 76.75 762 LEU A C 1
ATOM 5476 O O . LEU A 1 762 ? 16.662 23.870 -9.321 1.00 76.75 762 LEU A O 1
ATOM 5480 N N . ALA A 1 763 ? 16.758 26.080 -8.979 1.00 79.31 763 ALA A N 1
ATOM 5481 C CA . ALA A 1 763 ? 16.541 26.427 -10.381 1.00 79.31 763 ALA A CA 1
ATOM 5482 C C . ALA A 1 763 ? 17.711 25.993 -11.287 1.00 79.31 763 ALA A C 1
ATOM 5484 O O . ALA A 1 763 ? 17.465 25.483 -12.379 1.00 79.31 763 ALA A O 1
ATOM 5485 N N . ALA A 1 764 ? 18.960 26.147 -10.837 1.00 81.31 764 ALA A N 1
ATOM 5486 C CA . ALA A 1 764 ? 20.146 25.698 -11.571 1.00 81.31 764 ALA A CA 1
ATOM 5487 C C . ALA A 1 764 ? 20.240 24.161 -11.665 1.00 81.31 764 ALA A C 1
ATOM 5489 O O . ALA A 1 764 ? 20.548 23.616 -12.727 1.00 81.31 764 ALA A O 1
ATOM 5490 N N . GLU A 1 765 ? 19.911 23.447 -10.588 1.00 83.88 765 GLU A N 1
ATOM 5491 C CA . GLU A 1 765 ? 19.859 21.978 -10.575 1.00 83.88 765 GLU A CA 1
ATOM 5492 C C . GLU A 1 765 ? 18.767 21.459 -11.525 1.00 83.88 765 GLU A C 1
ATOM 5494 O O . GLU A 1 765 ? 19.036 20.610 -12.375 1.00 83.88 765 GLU A O 1
ATOM 5499 N N . ARG A 1 766 ? 17.571 22.066 -11.502 1.00 85.06 766 ARG A N 1
ATOM 5500 C CA . ARG A 1 766 ? 16.491 21.776 -12.466 1.00 85.06 766 ARG A CA 1
ATOM 5501 C C . ARG A 1 766 ? 16.895 22.051 -13.916 1.00 85.06 766 ARG A C 1
ATOM 5503 O O . ARG A 1 766 ? 16.499 21.304 -14.807 1.00 85.06 766 ARG A O 1
ATOM 5510 N N . ALA A 1 767 ? 17.668 23.107 -14.173 1.00 86.12 767 ALA A N 1
ATOM 5511 C CA . ALA A 1 767 ? 18.196 23.391 -15.509 1.00 86.12 767 ALA A CA 1
ATOM 5512 C C . ALA A 1 767 ? 19.195 22.315 -15.968 1.00 86.12 767 ALA A C 1
ATOM 5514 O O . ALA A 1 767 ? 19.198 21.939 -17.138 1.00 86.12 767 ALA A O 1
ATOM 5515 N N . THR A 1 768 ? 19.995 21.774 -15.046 1.00 89.44 768 THR A N 1
ATOM 5516 C CA . THR A 1 768 ? 20.933 20.678 -15.332 1.00 89.44 768 THR A CA 1
ATOM 5517 C C . THR A 1 768 ? 20.196 19.385 -15.685 1.00 89.44 768 THR A C 1
ATOM 5519 O O . THR A 1 768 ? 20.552 18.738 -16.667 1.00 89.44 768 THR A O 1
ATOM 5522 N N . ILE A 1 769 ? 19.133 19.041 -14.947 1.00 88.25 769 ILE A N 1
ATOM 5523 C CA . ILE A 1 769 ? 18.261 17.897 -15.271 1.00 88.25 769 ILE A CA 1
ATOM 5524 C C . ILE A 1 769 ? 17.611 18.080 -16.645 1.00 88.25 769 ILE A C 1
ATOM 5526 O O . ILE A 1 769 ? 17.673 17.184 -17.483 1.00 88.25 769 ILE A O 1
ATOM 5530 N N . HIS A 1 770 ? 17.080 19.273 -16.927 1.00 86.50 770 HIS A N 1
ATOM 5531 C CA . HIS A 1 770 ? 16.507 19.570 -18.239 1.00 86.50 770 HIS A CA 1
ATOM 5532 C C . HIS A 1 770 ? 17.522 19.390 -19.377 1.00 86.50 770 HIS A C 1
ATOM 5534 O O . HIS A 1 770 ? 17.198 18.802 -20.405 1.00 86.50 770 HIS A O 1
ATOM 5540 N N . ALA A 1 771 ? 18.761 19.847 -19.189 1.00 89.75 771 ALA A N 1
ATOM 5541 C CA . ALA A 1 771 ? 19.822 19.649 -20.169 1.00 89.75 771 ALA A CA 1
ATOM 5542 C C . ALA A 1 771 ? 20.176 18.163 -20.366 1.00 89.75 771 ALA A C 1
ATOM 5544 O O . ALA A 1 771 ? 20.485 17.747 -21.483 1.00 89.75 771 ALA A O 1
ATOM 5545 N N . LEU A 1 772 ? 20.113 17.349 -19.305 1.00 89.88 772 LEU A N 1
ATOM 5546 C CA . LEU A 1 772 ? 20.368 15.906 -19.367 1.00 89.88 772 LEU A CA 1
ATOM 5547 C C . LEU A 1 772 ? 19.270 15.177 -20.153 1.00 89.88 772 LEU A C 1
ATOM 5549 O O . LEU A 1 772 ? 19.578 14.296 -20.957 1.00 89.88 772 LEU A O 1
ATOM 5553 N N . ASP A 1 773 ? 18.011 15.589 -19.992 1.00 83.62 773 ASP A N 1
ATOM 5554 C CA . ASP A 1 773 ? 16.861 15.063 -20.738 1.00 83.62 773 ASP A CA 1
ATOM 5555 C C . ASP A 1 773 ? 16.961 15.291 -22.259 1.00 83.62 773 ASP A C 1
ATOM 5557 O O . ASP A 1 773 ? 16.363 14.549 -23.041 1.00 83.62 773 ASP A O 1
ATOM 5561 N N . LEU A 1 774 ? 17.718 16.302 -22.701 1.00 87.06 774 LEU A N 1
ATOM 5562 C CA . LEU A 1 774 ? 17.935 16.587 -24.124 1.00 87.06 774 LEU A CA 1
ATOM 5563 C C . LEU A 1 774 ? 18.912 15.607 -24.792 1.00 87.06 774 LEU A C 1
ATOM 5565 O O . LEU A 1 774 ? 18.965 15.569 -26.030 1.00 87.06 774 LEU A O 1
ATOM 5569 N N . LEU A 1 775 ? 19.681 14.850 -23.999 1.00 88.62 775 LEU A N 1
ATOM 5570 C CA . LEU A 1 775 ? 20.667 13.882 -24.471 1.00 88.62 775 LEU A CA 1
ATOM 5571 C C . LEU A 1 775 ? 20.007 12.558 -24.895 1.00 88.62 775 LEU A C 1
ATOM 5573 O O . LEU A 1 775 ? 19.039 12.116 -24.267 1.00 88.62 775 LEU A O 1
ATOM 5577 N N . PRO A 1 776 ? 20.569 11.856 -25.898 1.00 88.25 776 PRO A N 1
ATOM 5578 C CA . PRO A 1 776 ? 20.146 10.496 -26.214 1.00 88.25 776 PRO A CA 1
ATOM 5579 C C . PRO A 1 776 ? 20.395 9.532 -25.039 1.00 88.25 776 PRO A C 1
ATOM 5581 O O . PRO A 1 776 ? 21.021 9.873 -24.027 1.00 88.25 776 PRO A O 1
ATOM 5584 N N . ALA A 1 777 ? 19.896 8.303 -25.177 1.00 85.62 777 ALA A N 1
ATOM 5585 C CA . ALA A 1 777 ? 20.251 7.199 -24.288 1.00 85.62 777 ALA A CA 1
ATOM 5586 C C . ALA A 1 777 ? 21.776 7.037 -24.192 1.00 85.62 777 ALA A C 1
ATOM 5588 O O . ALA A 1 777 ? 22.478 7.287 -25.175 1.00 85.62 777 ALA A O 1
ATOM 5589 N N . SER A 1 778 ? 22.265 6.615 -23.020 1.00 90.38 778 SER A N 1
ATOM 5590 C CA . SER A 1 778 ? 23.683 6.310 -22.798 1.00 90.38 778 SER A CA 1
ATOM 5591 C C . SER A 1 778 ? 24.225 5.413 -23.909 1.00 90.38 778 SER A C 1
ATOM 5593 O O . SER A 1 778 ? 23.539 4.493 -24.362 1.00 90.38 778 SER A O 1
ATOM 5595 N N . ASP A 1 779 ? 25.448 5.688 -24.350 1.00 91.62 779 ASP A N 1
ATOM 5596 C CA . ASP A 1 779 ? 26.071 4.937 -25.431 1.00 91.62 779 ASP A CA 1
ATOM 5597 C C . ASP A 1 779 ? 26.181 3.439 -25.096 1.00 91.62 779 ASP A C 1
ATOM 5599 O O . ASP A 1 779 ? 26.563 3.049 -23.989 1.00 91.62 779 ASP A O 1
ATOM 5603 N N . LYS A 1 780 ? 25.850 2.583 -26.070 1.00 89.25 780 LYS A N 1
ATOM 5604 C CA . LYS A 1 780 ? 25.804 1.129 -25.865 1.00 89.25 780 LYS A CA 1
ATOM 5605 C C . LYS A 1 780 ? 27.179 0.553 -25.529 1.00 89.25 780 LYS A C 1
ATOM 5607 O O . LYS A 1 780 ? 27.260 -0.328 -24.678 1.00 89.25 780 LYS A O 1
ATOM 5612 N N . ALA A 1 781 ? 28.251 1.041 -26.159 1.00 90.12 781 ALA A N 1
ATOM 5613 C CA . ALA A 1 781 ? 29.600 0.556 -25.875 1.00 90.12 781 ALA A CA 1
ATOM 5614 C C . ALA A 1 781 ? 30.044 0.965 -24.465 1.00 90.12 781 ALA A C 1
ATOM 5616 O O . ALA A 1 781 ? 30.643 0.158 -23.756 1.00 90.12 781 ALA A O 1
ATOM 5617 N N . ALA A 1 782 ? 29.682 2.172 -24.020 1.00 90.69 782 ALA A N 1
ATOM 5618 C CA . ALA A 1 782 ? 29.905 2.599 -22.640 1.00 90.69 782 ALA A CA 1
ATOM 5619 C C . ALA A 1 782 ? 29.159 1.710 -21.626 1.00 90.69 782 ALA A C 1
ATOM 5621 O O . ALA A 1 782 ? 29.752 1.277 -20.639 1.00 90.69 782 ALA A O 1
ATOM 5622 N N . VAL A 1 783 ? 27.888 1.382 -21.882 1.00 90.75 783 VAL A N 1
ATOM 5623 C CA . VAL A 1 783 ? 27.096 0.490 -21.015 1.00 90.75 783 VAL A CA 1
ATOM 5624 C C . VAL A 1 783 ? 27.705 -0.917 -20.939 1.00 90.75 783 VAL A C 1
ATOM 5626 O O . VAL A 1 783 ? 27.839 -1.461 -19.842 1.00 90.75 783 VAL A O 1
ATOM 5629 N N . GLU A 1 784 ? 28.116 -1.500 -22.069 1.00 90.62 784 GLU A N 1
ATOM 5630 C CA . GLU A 1 784 ? 28.758 -2.824 -22.082 1.00 90.62 784 GLU A CA 1
ATOM 5631 C C . GLU A 1 784 ? 30.124 -2.821 -21.382 1.00 90.62 784 GLU A C 1
ATOM 5633 O O . GLU A 1 784 ? 30.453 -3.769 -20.667 1.00 90.62 784 GLU A O 1
ATOM 5638 N N . ARG A 1 785 ? 30.898 -1.733 -21.498 1.00 89.19 785 ARG A N 1
ATOM 5639 C CA . ARG A 1 785 ? 32.146 -1.568 -20.737 1.00 89.19 785 ARG A CA 1
ATOM 5640 C C . ARG A 1 785 ? 31.900 -1.533 -19.233 1.00 89.19 785 ARG A C 1
ATOM 5642 O O . ARG A 1 785 ? 32.594 -2.229 -18.498 1.00 89.19 785 ARG A O 1
ATOM 5649 N N . VAL A 1 786 ? 30.883 -0.801 -18.773 1.00 88.88 786 VAL A N 1
ATOM 5650 C CA . VAL A 1 786 ? 30.494 -0.790 -17.352 1.00 88.88 786 VAL A CA 1
ATOM 5651 C C . VAL A 1 786 ? 30.069 -2.184 -16.886 1.00 88.88 786 VAL A C 1
ATOM 5653 O O . VAL A 1 786 ? 30.468 -2.604 -15.803 1.00 88.88 786 VAL A O 1
ATOM 5656 N N . ALA A 1 787 ? 29.317 -2.927 -17.705 1.00 87.44 787 ALA A N 1
ATOM 5657 C CA . ALA A 1 787 ? 28.876 -4.281 -17.365 1.00 87.44 787 ALA A CA 1
ATOM 5658 C C . ALA A 1 787 ? 30.052 -5.260 -17.213 1.00 87.44 787 ALA A C 1
ATOM 5660 O O . ALA A 1 787 ? 30.022 -6.124 -16.337 1.00 87.44 787 ALA A O 1
ATOM 5661 N N . ALA A 1 788 ? 31.083 -5.114 -18.052 1.00 86.44 788 ALA A N 1
ATOM 5662 C CA . ALA A 1 788 ? 32.288 -5.940 -18.031 1.00 86.44 788 ALA A CA 1
ATOM 5663 C C . ALA A 1 788 ? 33.317 -5.508 -16.968 1.00 86.44 788 ALA A C 1
ATOM 5665 O O . ALA A 1 788 ? 34.215 -6.285 -16.636 1.00 86.44 788 ALA A O 1
ATOM 5666 N N . ALA A 1 789 ? 33.213 -4.287 -16.432 1.00 83.25 789 ALA A N 1
ATOM 5667 C CA . ALA A 1 789 ? 34.170 -3.744 -15.477 1.00 83.25 789 ALA A CA 1
ATOM 5668 C C . ALA A 1 789 ? 34.045 -4.437 -14.100 1.00 83.25 789 ALA A C 1
ATOM 5670 O O . ALA A 1 789 ? 33.002 -4.312 -13.449 1.00 83.25 789 ALA A O 1
ATOM 5671 N N . PRO A 1 790 ? 35.113 -5.080 -13.577 1.00 73.81 790 PRO A N 1
ATOM 5672 C CA . PRO A 1 790 ? 35.053 -5.848 -12.325 1.00 73.81 790 PRO A CA 1
ATOM 5673 C C . PRO A 1 790 ? 34.635 -5.048 -11.084 1.00 73.81 790 PRO A C 1
ATOM 5675 O O . PRO A 1 790 ? 34.149 -5.630 -10.121 1.00 73.81 790 PRO A O 1
ATOM 5678 N N . LYS A 1 791 ? 34.852 -3.724 -11.088 1.00 74.88 791 LYS A N 1
ATOM 5679 C CA . LYS A 1 791 ? 34.524 -2.826 -9.966 1.00 74.88 791 LYS A CA 1
ATOM 5680 C C . LYS A 1 791 ? 33.138 -2.172 -10.060 1.00 74.88 791 LYS A C 1
ATOM 5682 O O . LYS A 1 791 ? 32.737 -1.538 -9.093 1.00 74.88 791 LYS A O 1
ATOM 5687 N N . LEU A 1 792 ? 32.453 -2.263 -11.205 1.00 80.44 792 LEU A N 1
ATOM 5688 C CA . LEU A 1 792 ? 31.147 -1.621 -11.436 1.00 80.44 792 LEU A CA 1
ATOM 5689 C C . LEU A 1 792 ? 30.030 -2.655 -11.591 1.00 80.44 792 LEU A C 1
ATOM 5691 O O . LEU A 1 792 ? 28.976 -2.524 -10.978 1.00 80.44 792 LEU A O 1
ATOM 5695 N N . GLY A 1 793 ? 30.267 -3.690 -12.398 1.00 83.31 793 GLY A N 1
ATOM 5696 C CA . GLY A 1 793 ? 29.367 -4.829 -12.522 1.00 83.31 793 GLY A CA 1
ATOM 5697 C C . GLY A 1 793 ? 28.023 -4.555 -13.224 1.00 83.31 793 GLY A C 1
ATOM 5698 O O . GLY A 1 793 ? 27.750 -3.469 -13.748 1.00 83.31 793 GLY A O 1
ATOM 5699 N N . PRO A 1 794 ? 27.144 -5.575 -13.258 1.00 86.88 794 PRO A N 1
ATOM 5700 C CA . PRO A 1 794 ? 25.913 -5.555 -14.047 1.00 86.88 794 PRO A CA 1
ATOM 5701 C C . PRO A 1 794 ? 24.858 -4.570 -13.526 1.00 86.88 794 PRO A C 1
ATOM 5703 O O . PRO A 1 794 ? 24.057 -4.073 -14.318 1.00 86.88 794 PRO A O 1
ATOM 5706 N N . LEU A 1 795 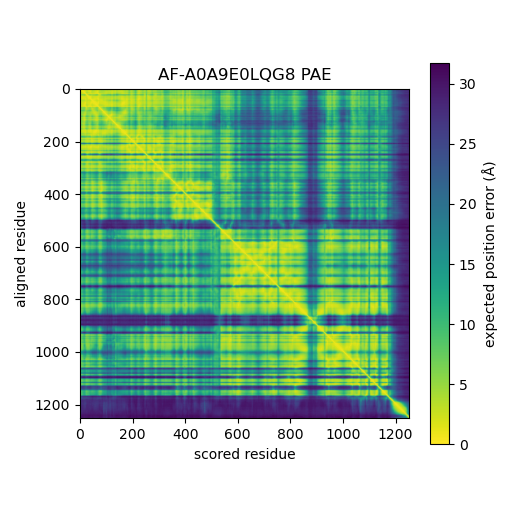? 24.849 -4.262 -12.224 1.00 90.31 795 LEU A N 1
ATOM 5707 C CA . LEU A 1 795 ? 23.881 -3.334 -11.634 1.00 90.31 795 LEU A CA 1
ATOM 5708 C C . LEU A 1 795 ? 24.151 -1.887 -12.064 1.00 90.31 795 LEU A C 1
ATOM 5710 O O . LEU A 1 795 ? 23.222 -1.178 -12.456 1.00 90.31 795 LEU A O 1
ATOM 5714 N N . ALA A 1 796 ? 25.418 -1.463 -12.042 1.00 90.75 796 ALA A N 1
ATOM 5715 C CA . ALA A 1 796 ? 25.823 -0.147 -12.524 1.00 90.75 796 ALA A CA 1
ATOM 5716 C C . ALA A 1 796 ? 25.448 0.054 -13.998 1.00 90.75 796 ALA A C 1
ATOM 5718 O O . ALA A 1 796 ? 24.917 1.107 -14.351 1.00 90.75 796 ALA A O 1
ATOM 5719 N N . ALA A 1 797 ? 25.662 -0.970 -14.830 1.00 90.94 797 ALA A N 1
ATOM 5720 C CA . ALA A 1 797 ? 25.295 -0.952 -16.243 1.00 90.94 797 ALA A CA 1
ATOM 5721 C C . ALA A 1 797 ? 23.776 -0.921 -16.453 1.00 90.94 797 ALA A C 1
ATOM 5723 O O . ALA A 1 797 ? 23.287 -0.154 -17.281 1.00 90.94 797 ALA A O 1
ATOM 5724 N N . ALA A 1 798 ? 23.022 -1.715 -15.684 1.00 90.06 798 ALA A N 1
ATOM 5725 C CA . ALA A 1 798 ? 21.563 -1.726 -15.738 1.00 90.06 798 ALA A CA 1
ATOM 5726 C C . ALA A 1 798 ? 20.970 -0.343 -15.449 1.00 90.06 798 ALA A C 1
ATOM 5728 O O . ALA A 1 798 ? 20.105 0.111 -16.186 1.00 90.06 798 ALA A O 1
ATOM 5729 N N . LEU A 1 799 ? 21.471 0.350 -14.425 1.00 90.44 799 LEU A N 1
ATOM 5730 C CA . LEU A 1 799 ? 20.970 1.670 -14.028 1.00 90.44 799 LEU A CA 1
ATOM 5731 C C . LEU A 1 799 ? 21.581 2.840 -14.821 1.00 90.44 799 LEU A C 1
ATOM 5733 O O . LEU A 1 799 ? 21.138 3.974 -14.654 1.00 90.44 799 LEU A O 1
ATOM 5737 N N . LEU A 1 800 ? 22.570 2.578 -15.683 1.00 90.25 800 LEU A N 1
ATOM 5738 C CA . LEU A 1 800 ? 23.075 3.533 -16.678 1.00 90.25 800 LEU A CA 1
ATOM 5739 C C . LEU A 1 800 ? 22.254 3.496 -17.980 1.00 90.25 800 LEU A C 1
ATOM 5741 O O . LEU A 1 800 ? 22.215 4.484 -18.722 1.00 90.25 800 LEU A O 1
ATOM 5745 N N . ALA A 1 801 ? 21.611 2.361 -18.263 1.00 85.19 801 ALA A N 1
ATOM 5746 C CA . ALA A 1 801 ? 20.772 2.158 -19.435 1.00 85.19 801 ALA A CA 1
ATOM 5747 C C . ALA A 1 801 ? 19.315 2.601 -19.166 1.00 85.19 801 ALA A C 1
ATOM 5749 O O . ALA A 1 801 ? 18.792 2.348 -18.077 1.00 85.19 801 ALA A O 1
ATOM 5750 N N . PRO A 1 802 ? 18.619 3.240 -20.129 1.00 75.81 802 PRO A N 1
ATOM 5751 C CA . PRO A 1 802 ? 17.241 3.698 -19.929 1.00 75.81 802 PRO A CA 1
ATOM 5752 C C . PRO A 1 802 ? 16.278 2.579 -19.516 1.00 75.81 802 PRO A C 1
ATOM 5754 O O . PRO A 1 802 ? 15.463 2.771 -18.614 1.00 75.81 802 PRO A O 1
ATOM 5757 N N . GLU A 1 803 ? 16.403 1.397 -20.123 1.00 78.31 803 GLU A N 1
ATOM 5758 C CA . GLU A 1 803 ? 15.544 0.243 -19.851 1.00 78.31 803 GLU A CA 1
ATOM 5759 C C . GLU A 1 803 ? 15.602 -0.236 -18.395 1.00 78.31 803 GLU A C 1
ATOM 5761 O O . GLU A 1 803 ? 14.628 -0.803 -17.911 1.00 78.31 803 GLU A O 1
ATOM 5766 N N . GLY A 1 804 ? 16.703 0.005 -17.675 1.00 81.44 804 GLY A N 1
ATOM 5767 C CA . GLY A 1 804 ? 16.824 -0.380 -16.269 1.00 81.44 804 GLY A CA 1
ATOM 5768 C C . GLY A 1 804 ? 16.283 0.656 -15.283 1.00 81.44 804 GLY A C 1
ATOM 5769 O O . GLY A 1 804 ? 16.077 0.328 -14.117 1.00 81.44 804 GLY A O 1
ATOM 5770 N N . VAL A 1 805 ? 16.023 1.892 -15.722 1.00 81.94 805 VAL A N 1
ATOM 5771 C CA . VAL A 1 805 ? 15.518 2.974 -14.855 1.00 81.94 805 VAL A CA 1
ATOM 5772 C C . VAL A 1 805 ? 14.006 3.158 -14.999 1.00 81.94 805 VAL A C 1
ATOM 5774 O O . VAL A 1 805 ? 13.322 3.436 -14.016 1.00 81.94 805 VAL A O 1
ATOM 5777 N N . VAL A 1 806 ? 13.468 2.962 -16.206 1.00 79.81 806 VAL A N 1
ATOM 5778 C CA . VAL A 1 806 ? 12.042 3.165 -16.521 1.00 79.81 806 VAL A CA 1
ATOM 5779 C C . VAL A 1 806 ? 11.072 2.287 -15.716 1.00 79.81 806 VAL A C 1
ATOM 5781 O O . VAL A 1 806 ? 10.038 2.817 -15.310 1.00 79.81 806 VAL A O 1
ATOM 5784 N N . PRO A 1 807 ? 11.350 0.998 -15.420 1.00 86.88 807 PRO A N 1
ATOM 5785 C CA . PRO A 1 807 ? 10.391 0.151 -14.711 1.00 86.88 807 PRO A CA 1
ATOM 5786 C C . PRO A 1 807 ? 9.981 0.690 -13.341 1.00 86.88 807 PRO A C 1
ATOM 5788 O O . PRO A 1 807 ? 8.898 0.360 -12.856 1.00 86.88 807 PRO A O 1
ATOM 5791 N N . LEU A 1 808 ? 10.839 1.501 -12.717 1.00 87.56 808 LEU A N 1
ATOM 5792 C CA . LEU A 1 808 ? 10.580 2.075 -11.409 1.00 87.56 808 LEU A CA 1
ATOM 5793 C C . LEU A 1 808 ? 11.226 3.458 -11.276 1.00 87.56 808 LEU A C 1
ATOM 5795 O O . LEU A 1 808 ? 12.371 3.601 -10.825 1.00 87.56 808 LEU A O 1
ATOM 5799 N N . ALA A 1 809 ? 10.471 4.483 -11.666 1.00 78.38 809 ALA A N 1
ATOM 5800 C CA . ALA A 1 809 ? 10.942 5.859 -11.659 1.00 78.38 809 ALA A CA 1
ATOM 5801 C C . ALA A 1 809 ? 11.111 6.419 -10.244 1.00 78.38 809 ALA A C 1
ATOM 5803 O O . ALA A 1 809 ? 10.735 5.815 -9.239 1.00 78.38 809 ALA A O 1
ATOM 5804 N N . GLY A 1 810 ? 11.745 7.584 -10.185 1.00 70.50 810 GLY A N 1
ATOM 5805 C CA . GLY A 1 810 ? 11.999 8.283 -8.941 1.00 70.50 810 GLY A CA 1
ATOM 5806 C C . GLY A 1 810 ? 10.821 9.098 -8.422 1.00 70.50 810 GLY A C 1
ATOM 5807 O O . GLY A 1 810 ? 9.927 9.463 -9.178 1.00 70.50 810 GLY A O 1
ATOM 5808 N N . PHE A 1 811 ? 10.913 9.410 -7.129 1.00 66.75 811 PHE A N 1
ATOM 5809 C CA . PHE A 1 811 ? 9.891 10.013 -6.275 1.00 66.75 811 PHE A CA 1
ATOM 5810 C C . PHE A 1 811 ? 8.586 9.216 -6.195 1.00 66.75 811 PHE A C 1
ATOM 5812 O O . PHE A 1 811 ? 7.709 9.264 -7.043 1.00 66.75 811 PHE A O 1
ATOM 5819 N N . ASP A 1 812 ? 8.479 8.498 -5.095 1.00 75.25 812 ASP A N 1
ATOM 5820 C CA . ASP A 1 812 ? 7.260 8.003 -4.486 1.00 75.25 812 ASP A CA 1
ATOM 5821 C C . ASP A 1 812 ? 7.339 8.423 -3.017 1.00 75.25 812 ASP A C 1
ATOM 5823 O O . ASP A 1 812 ? 8.312 9.050 -2.578 1.00 75.25 812 ASP A O 1
ATOM 5827 N N . ARG A 1 813 ? 6.333 8.062 -2.233 1.00 73.38 813 ARG A N 1
ATOM 5828 C CA . ARG A 1 813 ? 6.321 8.404 -0.817 1.00 73.38 813 ARG A CA 1
ATOM 5829 C C . ARG A 1 813 ? 7.029 7.367 0.059 1.00 73.38 813 ARG A C 1
ATOM 5831 O O . ARG A 1 813 ? 6.757 7.274 1.258 1.00 73.38 813 ARG A O 1
ATOM 5838 N N . ALA A 1 814 ? 7.964 6.582 -0.486 1.00 79.00 814 ALA A N 1
ATOM 5839 C CA . ALA A 1 814 ? 8.869 5.802 0.347 1.00 79.00 814 ALA A CA 1
ATOM 5840 C C . ALA A 1 814 ? 9.655 6.739 1.252 1.00 79.00 814 ALA A C 1
ATOM 5842 O O . ALA A 1 814 ? 10.159 7.775 0.808 1.00 79.00 814 ALA A O 1
ATOM 5843 N N . ARG A 1 815 ? 9.804 6.334 2.519 1.00 75.62 815 ARG A N 1
ATOM 5844 C CA . ARG A 1 815 ? 10.651 7.045 3.479 1.00 75.62 815 ARG A CA 1
ATOM 5845 C C . ARG A 1 815 ? 12.011 7.325 2.838 1.00 75.62 815 ARG A C 1
ATOM 5847 O O . ARG A 1 815 ? 12.486 6.481 2.061 1.00 75.62 815 ARG A O 1
ATOM 5854 N N . PRO A 1 816 ? 12.654 8.464 3.154 1.00 78.56 816 PRO A N 1
ATOM 5855 C CA . PRO A 1 816 ? 14.006 8.696 2.688 1.00 78.56 816 PRO A CA 1
ATOM 5856 C C . PRO A 1 816 ? 14.830 7.422 2.967 1.00 78.56 816 PRO A C 1
ATOM 5858 O O . PRO A 1 816 ? 14.655 6.790 4.008 1.00 78.56 816 PRO A O 1
ATOM 5861 N N . GLY A 1 817 ? 15.723 7.014 2.057 1.00 80.19 817 GLY A N 1
ATOM 5862 C CA . GLY A 1 817 ? 16.683 5.939 2.374 1.00 80.19 817 GLY A CA 1
ATOM 5863 C C . GLY A 1 817 ? 16.051 4.555 2.538 1.00 80.19 817 GLY A C 1
ATOM 5864 O O . GLY A 1 817 ? 16.682 3.651 3.077 1.00 80.19 817 GLY A O 1
ATOM 5865 N N . SER A 1 818 ? 14.801 4.384 2.095 1.00 83.31 818 SER A N 1
ATOM 5866 C CA . SER A 1 818 ? 14.072 3.123 2.188 1.00 83.31 818 SER A CA 1
ATOM 5867 C C . SER A 1 818 ? 14.848 1.968 1.541 1.00 83.31 818 SER A C 1
ATOM 5869 O O . SER A 1 818 ? 15.034 1.915 0.321 1.00 83.31 818 SER A O 1
ATOM 5871 N N . ALA A 1 819 ? 15.249 1.012 2.381 1.00 85.12 819 ALA A N 1
ATOM 5872 C CA . ALA A 1 819 ? 15.921 -0.223 1.990 1.00 85.12 819 ALA A CA 1
ATOM 5873 C C . ALA A 1 819 ? 15.079 -1.050 1.014 1.00 85.12 819 ALA A C 1
ATOM 5875 O O . ALA A 1 819 ? 15.578 -1.552 0.009 1.00 85.12 819 ALA A O 1
ATOM 5876 N N . SER A 1 820 ? 13.780 -1.170 1.303 1.00 87.69 820 SER A N 1
ATOM 5877 C CA . SER A 1 820 ? 12.834 -1.936 0.497 1.00 87.69 820 SER A CA 1
ATOM 5878 C C . SER A 1 820 ? 12.652 -1.320 -0.886 1.00 87.69 820 SER A C 1
ATOM 5880 O O . SER A 1 820 ? 12.690 -2.031 -1.888 1.00 87.69 820 SER A O 1
ATOM 5882 N N . ARG A 1 821 ? 12.540 0.009 -0.971 1.00 90.06 821 ARG A N 1
ATOM 5883 C CA . ARG A 1 821 ? 12.463 0.710 -2.253 1.00 90.06 821 ARG A CA 1
ATOM 5884 C C . ARG A 1 821 ? 13.746 0.573 -3.074 1.00 90.06 821 ARG A C 1
ATOM 5886 O O . ARG A 1 821 ? 13.666 0.374 -4.291 1.00 90.06 821 ARG A O 1
ATOM 5893 N N . LEU A 1 822 ? 14.909 0.657 -2.420 1.00 90.94 822 LEU A N 1
ATOM 5894 C CA . LEU A 1 822 ? 16.213 0.439 -3.049 1.00 90.94 822 LEU A CA 1
ATOM 5895 C C . LEU A 1 822 ? 16.336 -0.987 -3.605 1.00 90.94 822 LEU A C 1
ATOM 5897 O O . LEU A 1 822 ? 16.695 -1.156 -4.769 1.00 90.94 822 LEU A O 1
ATOM 5901 N N . ALA A 1 823 ? 15.972 -1.995 -2.808 1.00 91.38 823 ALA A N 1
ATOM 5902 C CA . ALA A 1 823 ? 15.987 -3.400 -3.206 1.00 91.38 823 ALA A CA 1
ATOM 5903 C C . ALA A 1 823 ? 15.148 -3.648 -4.468 1.00 91.38 823 ALA A C 1
ATOM 5905 O O . ALA A 1 823 ? 15.639 -4.242 -5.429 1.00 91.38 823 ALA A O 1
ATOM 5906 N N . VAL A 1 824 ? 13.909 -3.141 -4.506 1.00 94.06 824 VAL A N 1
ATOM 5907 C CA . VAL A 1 824 ? 13.032 -3.295 -5.678 1.00 94.06 824 VAL A CA 1
ATOM 5908 C C . VAL A 1 824 ? 13.601 -2.553 -6.893 1.00 94.06 824 VAL A C 1
ATOM 5910 O O . VAL A 1 824 ? 13.588 -3.105 -7.990 1.00 94.06 824 VAL A O 1
ATOM 5913 N N . ARG A 1 825 ? 14.180 -1.353 -6.715 1.00 92.94 825 ARG A N 1
ATOM 5914 C CA . ARG A 1 825 ? 14.847 -0.606 -7.802 1.00 92.94 825 ARG A CA 1
ATOM 5915 C C . ARG A 1 825 ? 15.939 -1.426 -8.471 1.00 92.94 825 ARG A C 1
ATOM 5917 O O . ARG A 1 825 ? 15.960 -1.564 -9.690 1.00 92.94 825 ARG A O 1
ATOM 5924 N N . GLN A 1 826 ? 16.849 -1.953 -7.659 1.00 92.25 826 GLN A N 1
ATOM 5925 C CA . GLN A 1 826 ? 17.996 -2.715 -8.130 1.00 92.25 826 GLN A CA 1
ATOM 5926 C C . GLN A 1 826 ? 17.540 -4.033 -8.773 1.00 92.25 826 GLN A C 1
ATOM 5928 O O . GLN A 1 826 ? 18.020 -4.394 -9.847 1.00 92.25 826 GLN A O 1
ATOM 5933 N N . ALA A 1 827 ? 16.555 -4.711 -8.172 1.00 93.25 827 ALA A N 1
ATOM 5934 C CA . ALA A 1 827 ? 15.970 -5.928 -8.725 1.00 93.25 827 ALA A CA 1
ATOM 5935 C C . ALA A 1 827 ? 15.310 -5.695 -10.089 1.00 93.25 827 ALA A C 1
ATOM 5937 O O . ALA A 1 827 ? 15.536 -6.477 -11.012 1.00 93.25 827 ALA A O 1
ATOM 5938 N N . PHE A 1 828 ? 14.527 -4.624 -10.234 1.00 94.00 828 PHE A N 1
ATOM 5939 C CA . PHE A 1 828 ? 13.830 -4.301 -11.479 1.00 94.00 828 PHE A CA 1
ATOM 5940 C C . PHE A 1 828 ? 14.785 -3.837 -12.570 1.00 94.00 828 PHE A C 1
ATOM 5942 O O . PHE A 1 828 ? 14.625 -4.260 -13.712 1.00 94.00 828 PHE A O 1
ATOM 5949 N N . GLY A 1 829 ? 15.801 -3.039 -12.230 1.00 91.44 829 GLY A N 1
ATOM 5950 C CA . GLY A 1 829 ? 16.817 -2.624 -13.195 1.00 91.44 829 GLY A CA 1
ATOM 5951 C C . GLY A 1 829 ? 17.574 -3.815 -13.779 1.00 91.44 829 GLY A C 1
ATOM 5952 O O . GLY A 1 829 ? 17.688 -3.942 -14.999 1.00 91.44 829 GLY A O 1
ATOM 5953 N N . LEU A 1 830 ? 18.019 -4.742 -12.922 1.00 92.62 830 LEU A N 1
ATOM 5954 C CA . LEU A 1 830 ? 18.675 -5.978 -13.360 1.00 92.62 830 LEU A CA 1
ATOM 5955 C C . LEU A 1 830 ? 17.738 -6.867 -14.193 1.00 92.62 830 LEU A C 1
ATOM 5957 O O . LEU A 1 830 ? 18.152 -7.380 -15.232 1.00 92.62 830 LEU A O 1
ATOM 5961 N N . LEU A 1 831 ? 16.477 -7.029 -13.774 1.00 93.81 831 LEU A N 1
ATOM 5962 C CA . LEU A 1 831 ? 15.499 -7.848 -14.496 1.00 93.81 831 LEU A CA 1
ATOM 5963 C C . LEU A 1 831 ? 15.186 -7.269 -15.880 1.00 93.81 831 LEU A C 1
ATOM 5965 O O . LEU A 1 831 ? 15.159 -8.002 -16.867 1.00 93.81 831 LEU A O 1
ATOM 5969 N N . ALA A 1 832 ? 14.978 -5.957 -15.970 1.00 91.56 832 ALA A N 1
ATOM 5970 C CA . ALA A 1 832 ? 14.717 -5.283 -17.233 1.00 91.56 832 ALA A CA 1
ATOM 5971 C C . ALA A 1 832 ? 15.894 -5.429 -18.202 1.00 91.56 832 ALA A C 1
ATOM 5973 O O . ALA A 1 832 ? 15.686 -5.805 -19.356 1.00 91.56 832 ALA A O 1
ATOM 5974 N N . ARG A 1 833 ? 17.133 -5.244 -17.722 1.00 89.69 833 ARG A N 1
ATOM 5975 C CA . ARG A 1 833 ? 18.334 -5.485 -18.534 1.00 89.69 833 ARG A CA 1
ATOM 5976 C C . ARG A 1 833 ? 18.423 -6.939 -19.005 1.00 89.69 833 ARG A C 1
ATOM 5978 O O . ARG A 1 833 ? 18.757 -7.170 -20.163 1.00 89.69 833 ARG A O 1
ATOM 5985 N N . ALA A 1 834 ? 18.084 -7.910 -18.157 1.00 91.00 834 ALA A N 1
ATOM 5986 C CA . ALA A 1 834 ? 18.079 -9.324 -18.538 1.00 91.00 834 ALA A CA 1
ATOM 5987 C C . ALA A 1 834 ? 17.000 -9.655 -19.594 1.00 91.00 834 ALA A C 1
ATOM 5989 O O . ALA A 1 834 ? 17.229 -10.482 -20.476 1.00 91.00 834 ALA A O 1
ATOM 5990 N N . LEU A 1 835 ? 15.835 -8.998 -19.546 1.00 90.56 835 LEU A N 1
ATOM 5991 C CA . LEU A 1 835 ? 14.715 -9.228 -20.471 1.00 90.56 835 LEU A CA 1
ATOM 5992 C C . LEU A 1 835 ? 14.794 -8.412 -21.774 1.00 90.56 835 LEU A C 1
ATOM 5994 O O . LEU A 1 835 ? 14.154 -8.783 -22.763 1.00 90.56 835 LEU A O 1
ATOM 5998 N N . ALA A 1 836 ? 15.572 -7.328 -21.816 1.00 87.31 836 ALA A N 1
ATOM 5999 C CA . ALA A 1 836 ? 15.681 -6.467 -22.994 1.00 87.31 836 ALA A CA 1
ATOM 6000 C C . ALA A 1 836 ? 16.158 -7.211 -24.266 1.00 87.31 836 ALA A C 1
ATOM 6002 O O . ALA A 1 836 ? 15.503 -7.067 -25.306 1.00 87.31 836 ALA A O 1
ATOM 6003 N N . PRO A 1 837 ? 17.194 -8.081 -24.228 1.00 87.50 837 PRO A N 1
ATOM 6004 C CA . PRO A 1 837 ? 17.607 -8.865 -25.396 1.00 87.50 837 PRO A CA 1
ATOM 6005 C C . PRO A 1 837 ? 16.506 -9.797 -25.913 1.00 87.50 837 PRO A C 1
ATOM 6007 O O . PRO A 1 837 ? 16.307 -9.911 -27.123 1.00 87.50 837 PRO A O 1
ATOM 6010 N N . ARG A 1 838 ? 15.743 -10.419 -25.003 1.00 87.56 838 ARG A N 1
ATOM 6011 C CA . ARG A 1 838 ? 14.590 -11.268 -25.343 1.00 87.56 838 ARG A CA 1
ATOM 6012 C C . ARG A 1 838 ? 13.537 -10.478 -26.117 1.00 87.56 838 ARG A C 1
ATOM 6014 O O . ARG A 1 838 ? 13.065 -10.949 -27.150 1.00 87.56 838 ARG A O 1
ATOM 6021 N N . ARG A 1 839 ? 13.197 -9.266 -25.667 1.00 86.44 839 ARG A N 1
ATOM 6022 C CA . ARG A 1 839 ? 12.226 -8.405 -26.362 1.00 86.44 839 ARG A CA 1
ATOM 6023 C C . ARG A 1 839 ? 12.734 -7.966 -27.738 1.00 86.44 839 ARG A C 1
ATOM 6025 O O . ARG A 1 839 ? 11.974 -7.994 -28.706 1.00 86.44 839 ARG A O 1
ATOM 6032 N N . ALA A 1 840 ? 14.014 -7.609 -27.841 1.00 85.81 840 ALA A N 1
ATOM 6033 C CA . ALA A 1 840 ? 14.634 -7.246 -29.113 1.00 85.81 840 ALA A CA 1
ATOM 6034 C C . ALA A 1 840 ? 14.603 -8.409 -30.121 1.00 85.81 840 ALA A C 1
ATOM 6036 O O . ALA A 1 840 ? 14.240 -8.205 -31.280 1.00 85.81 840 ALA A O 1
ATOM 6037 N N . ALA A 1 841 ? 14.904 -9.634 -29.674 1.00 88.44 841 ALA A N 1
ATOM 6038 C CA . ALA A 1 841 ? 14.861 -10.831 -30.512 1.00 88.44 841 ALA A CA 1
ATOM 6039 C C . ALA A 1 841 ? 13.449 -11.123 -31.049 1.00 88.44 841 ALA A C 1
ATOM 6041 O O . ALA A 1 841 ? 13.290 -11.379 -32.240 1.00 88.44 841 ALA A O 1
ATOM 6042 N N . GLN A 1 842 ? 12.418 -11.010 -30.205 1.00 88.19 842 GLN A N 1
ATOM 6043 C CA . GLN A 1 842 ? 11.019 -11.194 -30.619 1.00 88.19 842 GLN A CA 1
ATOM 6044 C C . GLN A 1 842 ? 10.590 -10.187 -31.684 1.00 88.19 842 GLN A C 1
ATOM 6046 O O . GLN A 1 842 ? 9.960 -10.557 -32.673 1.00 88.19 842 GLN A O 1
ATOM 6051 N N . ARG A 1 843 ? 10.940 -8.907 -31.502 1.00 87.69 843 ARG A N 1
ATOM 6052 C CA . ARG A 1 843 ? 10.631 -7.857 -32.484 1.00 87.69 843 ARG A CA 1
ATOM 6053 C C . ARG A 1 843 ? 11.314 -8.137 -33.819 1.00 87.69 843 ARG A C 1
ATOM 6055 O O . ARG A 1 843 ? 10.653 -8.092 -34.853 1.00 87.69 843 ARG A O 1
ATOM 6062 N N . ALA A 1 844 ? 12.601 -8.482 -33.791 1.00 90.31 844 ALA A N 1
ATOM 6063 C CA . ALA A 1 844 ? 13.354 -8.826 -34.994 1.00 90.31 844 ALA A CA 1
ATOM 6064 C C . ALA A 1 844 ? 12.755 -10.045 -35.719 1.00 90.31 844 ALA A C 1
ATOM 6066 O O . ALA A 1 844 ? 12.671 -10.063 -36.947 1.00 90.31 844 ALA A O 1
ATOM 6067 N N . GLU A 1 845 ? 12.298 -11.051 -34.970 1.00 91.56 845 GLU A N 1
ATOM 6068 C CA . GLU A 1 845 ? 11.638 -12.225 -35.534 1.00 91.56 845 GLU A CA 1
ATOM 6069 C C . GLU A 1 845 ? 10.309 -11.877 -36.218 1.00 91.56 845 GLU A C 1
ATOM 6071 O O . GLU A 1 845 ? 10.095 -12.263 -37.370 1.00 91.56 845 GLU A O 1
ATOM 6076 N N . LEU A 1 846 ? 9.432 -11.130 -35.539 1.00 92.19 846 LEU A N 1
ATOM 6077 C CA . LEU A 1 846 ? 8.144 -10.709 -36.096 1.00 92.19 846 LEU A CA 1
ATOM 6078 C C . LEU A 1 846 ? 8.323 -9.820 -37.323 1.00 92.19 846 LEU A C 1
ATOM 6080 O O . LEU A 1 846 ? 7.610 -10.003 -38.308 1.00 92.19 846 LEU A O 1
ATOM 6084 N N . GLN A 1 847 ? 9.293 -8.903 -37.290 1.00 91.75 847 GLN A N 1
ATOM 6085 C CA . GLN A 1 847 ? 9.623 -8.054 -38.429 1.00 91.75 847 GLN A CA 1
ATOM 6086 C C . GLN A 1 847 ? 10.046 -8.903 -39.631 1.00 91.75 847 GLN A C 1
ATOM 6088 O O . GLN A 1 847 ? 9.443 -8.801 -40.697 1.00 91.75 847 GLN A O 1
ATOM 6093 N N . LYS A 1 848 ? 11.017 -9.804 -39.447 1.00 95.00 848 LYS A N 1
ATOM 6094 C CA . LYS A 1 848 ? 11.496 -10.691 -40.515 1.00 95.00 848 LYS A CA 1
ATOM 6095 C C . LYS A 1 848 ? 10.378 -11.578 -41.069 1.00 95.00 848 LYS A C 1
ATOM 6097 O O . LYS A 1 848 ? 10.319 -11.836 -42.271 1.00 95.00 848 LYS A O 1
ATOM 6102 N N . LEU A 1 849 ? 9.496 -12.080 -40.205 1.00 94.75 849 LEU A N 1
ATOM 6103 C CA . LEU A 1 849 ? 8.353 -12.893 -40.617 1.00 94.75 849 LEU A CA 1
ATOM 6104 C C . LEU A 1 849 ? 7.325 -12.064 -41.401 1.00 94.75 849 LEU A C 1
ATOM 6106 O O . LEU A 1 849 ? 6.833 -12.529 -42.428 1.00 94.75 849 LEU A O 1
ATOM 6110 N N . GLY A 1 850 ? 7.048 -10.836 -40.959 1.00 94.44 850 GLY A N 1
ATOM 6111 C CA . GLY A 1 850 ? 6.178 -9.884 -41.647 1.00 94.44 850 GLY A CA 1
ATOM 6112 C C . GLY A 1 850 ? 6.707 -9.492 -43.028 1.00 94.44 850 GLY A C 1
ATOM 6113 O O . GLY A 1 850 ? 5.951 -9.523 -43.995 1.00 94.44 850 GLY A O 1
ATOM 6114 N N . GLU A 1 851 ? 8.009 -9.218 -43.148 1.00 95.06 851 GLU A N 1
ATOM 6115 C CA . GLU A 1 851 ? 8.678 -8.924 -44.425 1.00 95.06 851 GLU A CA 1
ATOM 6116 C C . GLU A 1 851 ? 8.556 -10.100 -45.407 1.00 95.06 851 GLU A C 1
ATOM 6118 O O . GLU A 1 851 ? 8.146 -9.905 -46.551 1.00 95.06 851 GLU A O 1
ATOM 6123 N N . ARG A 1 852 ? 8.799 -11.339 -44.951 1.00 96.88 852 ARG A N 1
ATOM 6124 C CA . ARG A 1 852 ? 8.624 -12.554 -45.775 1.00 96.88 852 ARG A CA 1
ATOM 6125 C C . ARG A 1 852 ? 7.175 -12.769 -46.215 1.00 96.88 852 ARG A C 1
ATOM 6127 O O . ARG A 1 852 ? 6.934 -13.204 -47.340 1.00 96.88 852 ARG A O 1
ATOM 6134 N N . LEU A 1 853 ? 6.203 -12.500 -45.341 1.00 93.75 853 LEU A N 1
ATOM 6135 C CA . LEU A 1 853 ? 4.780 -12.589 -45.685 1.00 93.75 853 LEU A CA 1
ATOM 6136 C C . LEU A 1 853 ? 4.392 -11.525 -46.714 1.00 93.75 853 LEU A C 1
ATOM 6138 O O . LEU A 1 853 ? 3.707 -11.846 -47.683 1.00 93.75 853 LEU A O 1
ATOM 6142 N N . ALA A 1 854 ? 4.868 -10.290 -46.550 1.00 91.12 854 ALA A N 1
ATOM 6143 C CA . ALA A 1 854 ? 4.654 -9.221 -47.518 1.00 91.12 854 ALA A CA 1
ATOM 6144 C C . ALA A 1 854 ? 5.274 -9.572 -48.878 1.00 91.12 854 ALA A C 1
ATOM 6146 O O . ALA A 1 854 ? 4.618 -9.431 -49.907 1.00 91.12 854 ALA A O 1
ATOM 6147 N N . GLU A 1 855 ? 6.498 -10.100 -48.900 1.00 92.69 855 GLU A N 1
ATOM 6148 C CA . GLU A 1 855 ? 7.139 -10.594 -50.121 1.00 92.69 855 GLU A CA 1
ATOM 6149 C C . GLU A 1 855 ? 6.323 -11.719 -50.779 1.00 92.69 855 GLU A C 1
ATOM 6151 O O . GLU A 1 855 ? 6.097 -11.690 -51.989 1.00 92.69 855 GLU A O 1
ATOM 6156 N N . ALA A 1 856 ? 5.796 -12.671 -50.003 1.00 88.69 856 ALA A N 1
ATOM 6157 C CA . ALA A 1 856 ? 4.946 -13.743 -50.523 1.00 88.69 856 ALA A CA 1
ATOM 6158 C C . ALA A 1 856 ? 3.622 -13.221 -51.115 1.00 88.69 856 ALA A C 1
ATOM 6160 O O . ALA A 1 856 ? 3.172 -13.727 -52.151 1.00 88.69 856 ALA A O 1
ATOM 6161 N N . VAL A 1 857 ? 3.012 -12.201 -50.499 1.00 87.19 857 VAL A N 1
ATOM 6162 C CA . VAL A 1 857 ? 1.833 -11.494 -51.029 1.00 87.19 857 VAL A CA 1
ATOM 6163 C C . VAL A 1 857 ? 2.179 -10.819 -52.359 1.00 87.19 857 VAL A C 1
ATOM 6165 O O . VAL A 1 857 ? 1.521 -11.089 -53.366 1.00 87.19 857 VAL A O 1
ATOM 6168 N N . HIS A 1 858 ? 3.252 -10.021 -52.398 1.00 83.69 858 HIS A N 1
ATOM 6169 C CA . HIS A 1 858 ? 3.700 -9.331 -53.609 1.00 83.69 858 HIS A CA 1
ATOM 6170 C C . HIS A 1 858 ? 4.084 -10.306 -54.729 1.00 83.69 858 HIS A C 1
ATOM 6172 O O . HIS A 1 858 ? 3.690 -10.097 -55.868 1.00 83.69 858 HIS A O 1
ATOM 6178 N N . SER A 1 859 ? 4.776 -11.407 -54.426 1.00 83.69 859 SER A N 1
ATOM 6179 C CA . SER A 1 859 ? 5.142 -12.447 -55.399 1.00 83.69 859 SER A CA 1
ATOM 6180 C C . SER A 1 859 ? 3.923 -13.190 -55.956 1.00 83.69 859 SER A C 1
ATOM 6182 O O . SER A 1 859 ? 3.894 -13.559 -57.131 1.00 83.69 859 SER A O 1
ATOM 6184 N N . THR A 1 860 ? 2.900 -13.433 -55.132 1.00 79.75 860 THR A N 1
ATOM 6185 C CA . THR A 1 860 ? 1.660 -14.092 -55.578 1.00 79.75 860 THR A CA 1
ATOM 6186 C C . THR A 1 860 ? 0.851 -13.183 -56.504 1.00 79.75 860 THR A C 1
ATOM 6188 O O . THR A 1 860 ? 0.317 -13.662 -57.500 1.00 79.75 860 THR A O 1
ATOM 6191 N N . LEU A 1 861 ? 0.813 -11.878 -56.219 1.00 76.69 861 LEU A N 1
ATOM 6192 C CA . LEU A 1 861 ? 0.231 -10.872 -57.112 1.00 76.69 861 LEU A CA 1
ATOM 6193 C C . LEU A 1 861 ? 1.083 -10.662 -58.374 1.00 76.69 861 LEU A C 1
ATOM 6195 O O . LEU A 1 861 ? 0.542 -10.544 -59.466 1.00 76.69 861 LEU A O 1
ATOM 6199 N N . GLY A 1 862 ? 2.410 -10.671 -58.237 1.00 70.00 862 GLY A N 1
ATOM 6200 C CA . GLY A 1 862 ? 3.364 -10.482 -59.329 1.00 70.00 862 GLY A CA 1
ATOM 6201 C C . GLY A 1 862 ? 3.339 -11.612 -60.356 1.00 70.00 862 GLY A C 1
ATOM 6202 O O . GLY A 1 862 ? 3.378 -11.336 -61.544 1.00 70.00 862 GLY A O 1
ATOM 6203 N N . ARG A 1 863 ? 3.158 -12.871 -59.932 1.00 65.88 863 ARG A N 1
ATOM 6204 C CA . ARG A 1 863 ? 2.965 -14.020 -60.845 1.00 65.88 863 ARG A CA 1
ATOM 6205 C C . ARG A 1 863 ? 1.676 -13.955 -61.673 1.00 65.88 863 ARG A C 1
ATOM 6207 O O . ARG A 1 863 ? 1.546 -14.675 -62.654 1.00 65.88 863 ARG A O 1
ATOM 6214 N N . ALA A 1 864 ? 0.725 -13.099 -61.295 1.00 59.75 864 ALA A N 1
ATOM 6215 C CA . ALA A 1 864 ? -0.454 -12.815 -62.110 1.00 59.75 864 ALA A CA 1
ATOM 6216 C C . ALA A 1 864 ? -0.137 -11.907 -63.315 1.00 59.75 864 ALA A C 1
ATOM 6218 O O . ALA A 1 864 ? -0.973 -11.768 -64.210 1.00 59.75 864 ALA A O 1
ATOM 6219 N N . LEU A 1 865 ? 1.045 -11.277 -63.333 1.00 59.94 865 LEU A N 1
ATOM 6220 C CA . LEU A 1 865 ? 1.556 -10.504 -64.460 1.00 59.94 865 LEU A CA 1
ATOM 6221 C C . LEU A 1 865 ? 2.247 -11.457 -65.458 1.00 59.94 865 LEU A C 1
ATOM 6223 O O . LEU A 1 865 ? 2.913 -12.408 -65.051 1.00 59.94 865 LEU A O 1
ATOM 6227 N N . PRO A 1 866 ? 2.086 -11.256 -66.775 1.00 57.00 866 PRO A N 1
ATOM 6228 C CA . PRO A 1 866 ? 2.604 -12.190 -67.771 1.00 57.00 866 PRO A CA 1
ATOM 6229 C C . PRO A 1 866 ? 4.124 -12.084 -67.954 1.00 57.00 866 PRO A C 1
ATOM 6231 O O . PRO A 1 866 ? 4.611 -11.157 -68.593 1.00 57.00 866 PRO A O 1
ATOM 6234 N N . ASP A 1 867 ? 4.865 -13.095 -67.497 1.00 56.66 867 ASP A N 1
ATOM 6235 C CA . ASP A 1 867 ? 6.328 -13.178 -67.678 1.00 56.66 867 ASP A CA 1
ATOM 6236 C C . ASP A 1 867 ? 6.767 -13.799 -69.021 1.00 56.66 867 ASP A C 1
ATOM 6238 O O . ASP A 1 867 ? 7.928 -13.688 -69.414 1.00 56.66 867 ASP A O 1
ATOM 6242 N N . ARG A 1 868 ? 5.873 -14.492 -69.745 1.00 52.34 868 ARG A N 1
ATOM 6243 C CA . ARG A 1 868 ? 6.254 -15.332 -70.906 1.00 52.34 868 ARG A CA 1
ATOM 6244 C C . ARG A 1 868 ? 5.968 -14.745 -72.289 1.00 52.34 868 ARG A C 1
ATOM 6246 O O . ARG A 1 868 ? 6.470 -15.286 -73.269 1.00 52.34 868 ARG A O 1
ATOM 6253 N N . ASP A 1 869 ? 5.229 -13.641 -72.384 1.00 59.34 869 ASP A N 1
ATOM 6254 C CA . ASP A 1 869 ? 4.967 -12.954 -73.656 1.00 59.34 869 ASP A CA 1
ATOM 6255 C C . ASP A 1 869 ? 5.219 -11.445 -73.520 1.00 59.34 869 ASP A C 1
ATOM 6257 O O . ASP A 1 869 ? 4.311 -10.612 -73.550 1.00 59.34 869 ASP A O 1
ATOM 6261 N N . LEU A 1 870 ? 6.500 -11.089 -73.359 1.00 63.47 870 LEU A N 1
ATOM 6262 C CA . LEU A 1 870 ? 6.964 -9.696 -73.345 1.00 63.47 870 LEU A CA 1
ATOM 6263 C C . LEU A 1 870 ? 6.552 -8.940 -74.624 1.00 63.47 870 LEU A C 1
ATOM 6265 O O . LEU A 1 870 ? 6.380 -7.724 -74.589 1.00 63.47 870 LEU A O 1
ATOM 6269 N N . ALA A 1 871 ? 6.336 -9.648 -75.742 1.00 62.97 871 ALA A N 1
ATOM 6270 C CA . ALA A 1 871 ? 5.858 -9.059 -76.989 1.00 62.97 871 ALA A CA 1
ATOM 6271 C C . ALA A 1 871 ? 4.363 -8.691 -76.923 1.00 62.97 871 ALA A C 1
ATOM 6273 O O . ALA A 1 871 ? 3.967 -7.658 -77.459 1.00 62.97 871 ALA A O 1
ATOM 6274 N N . ALA A 1 872 ? 3.528 -9.488 -76.253 1.00 60.16 872 ALA A N 1
ATOM 6275 C CA . ALA A 1 872 ? 2.136 -9.152 -75.947 1.00 60.16 872 ALA A CA 1
ATOM 6276 C C . ALA A 1 872 ? 2.018 -8.009 -74.934 1.00 60.16 872 ALA A C 1
ATOM 6278 O O . ALA A 1 872 ? 1.195 -7.115 -75.134 1.00 60.16 872 ALA A O 1
ATOM 6279 N N . LEU A 1 873 ? 2.867 -7.999 -73.900 1.00 64.25 873 LEU A N 1
ATOM 6280 C CA . LEU A 1 873 ? 2.932 -6.905 -72.929 1.00 64.25 873 LEU A CA 1
ATOM 6281 C C . LEU A 1 873 ? 3.352 -5.589 -73.607 1.00 64.25 873 LEU A C 1
ATOM 6283 O O . LEU A 1 873 ? 2.702 -4.570 -73.398 1.00 64.25 873 LEU A O 1
ATOM 6287 N N . SER A 1 874 ? 4.366 -5.625 -74.485 1.00 65.81 874 SER A N 1
ATOM 6288 C CA . SER A 1 874 ? 4.779 -4.471 -75.299 1.00 65.81 874 SER A CA 1
ATOM 6289 C C . SER A 1 874 ? 3.644 -3.976 -76.191 1.00 65.81 874 SER A C 1
ATOM 6291 O O . SER A 1 874 ? 3.323 -2.799 -76.133 1.00 65.81 874 SER A O 1
ATOM 6293 N N . ARG A 1 875 ? 2.955 -4.857 -76.939 1.00 66.81 875 ARG A N 1
ATOM 6294 C CA . ARG A 1 875 ? 1.793 -4.467 -77.769 1.00 66.81 875 ARG A CA 1
ATOM 6295 C C . ARG A 1 875 ? 0.680 -3.810 -76.945 1.00 66.81 875 ARG A C 1
ATOM 6297 O O . ARG A 1 875 ? 0.060 -2.853 -77.404 1.00 66.81 875 ARG A O 1
ATOM 6304 N N . GLY A 1 876 ? 0.430 -4.316 -75.737 1.00 63.62 876 GLY A N 1
ATOM 6305 C CA . GLY A 1 876 ? -0.524 -3.732 -74.797 1.00 63.62 876 GLY A CA 1
ATOM 6306 C C . GLY A 1 876 ? -0.102 -2.341 -74.311 1.00 63.62 876 GLY A C 1
ATOM 6307 O O . GLY A 1 876 ? -0.921 -1.424 -74.320 1.00 63.62 876 GLY A O 1
ATOM 6308 N N . LEU A 1 877 ? 1.175 -2.158 -73.964 1.00 67.69 877 LEU A N 1
ATOM 6309 C CA . LEU A 1 877 ? 1.746 -0.870 -73.548 1.00 67.69 877 LEU A CA 1
ATOM 6310 C C . LEU A 1 877 ? 1.807 0.149 -74.702 1.00 67.69 877 LEU A C 1
ATOM 6312 O O . LEU A 1 877 ? 1.454 1.309 -74.503 1.00 67.69 877 LEU A O 1
ATOM 6316 N N . ASP A 1 878 ? 2.149 -0.287 -75.916 1.00 68.44 878 ASP A N 1
ATOM 6317 C CA . ASP A 1 878 ? 2.166 0.540 -77.131 1.00 68.44 878 ASP A CA 1
ATOM 6318 C C . ASP A 1 878 ? 0.753 1.029 -77.498 1.00 68.44 878 ASP A C 1
ATOM 6320 O O . ASP A 1 878 ? 0.573 2.160 -77.951 1.00 68.44 878 ASP A O 1
ATOM 6324 N N . SER A 1 879 ? -0.275 0.209 -77.239 1.00 61.88 879 SER A N 1
ATOM 6325 C CA . SER A 1 879 ? -1.684 0.593 -77.416 1.00 61.88 879 SER A CA 1
ATOM 6326 C C . SER A 1 879 ? -2.224 1.528 -76.323 1.00 61.88 879 SER A C 1
ATOM 6328 O O . SER A 1 879 ? -3.262 2.161 -76.521 1.00 61.88 879 SER A O 1
ATOM 6330 N N . ALA A 1 880 ? -1.540 1.637 -75.175 1.00 60.00 880 ALA A N 1
ATOM 6331 C CA . ALA A 1 880 ? -2.007 2.408 -74.022 1.00 60.00 880 ALA A CA 1
ATOM 6332 C C . ALA A 1 880 ? -1.714 3.919 -74.119 1.00 60.00 880 ALA A C 1
ATOM 6334 O O . ALA A 1 880 ? -2.354 4.693 -73.402 1.00 60.00 880 ALA A O 1
ATOM 6335 N N . GLY A 1 881 ? -0.821 4.339 -75.028 1.00 57.94 881 GLY A N 1
ATOM 6336 C CA . GLY A 1 881 ? -0.389 5.731 -75.195 1.00 57.94 881 GLY A CA 1
ATOM 6337 C C . GLY A 1 881 ? 0.533 6.199 -74.060 1.00 57.94 881 GLY A C 1
ATOM 6338 O O . GLY A 1 881 ? 0.303 5.891 -72.897 1.00 57.94 881 GLY A O 1
ATOM 6339 N N . GLY A 1 882 ? 1.600 6.935 -74.392 1.00 57.06 882 GLY A N 1
ATOM 6340 C CA . GLY A 1 882 ? 2.719 7.275 -73.492 1.00 57.06 882 GLY A CA 1
ATOM 6341 C C . GLY A 1 882 ? 2.425 8.277 -72.363 1.00 57.06 882 GLY A C 1
ATOM 6342 O O . GLY A 1 882 ? 3.112 9.290 -72.258 1.00 57.06 882 GLY A O 1
ATOM 6343 N N . GLY A 1 883 ? 1.423 8.013 -71.524 1.00 65.50 883 GLY A N 1
ATOM 6344 C CA . GLY A 1 883 ? 1.121 8.765 -70.303 1.00 65.50 883 GLY A CA 1
ATOM 6345 C C . GLY A 1 883 ? 1.195 7.895 -69.046 1.00 65.50 883 GLY A C 1
ATOM 6346 O O . GLY A 1 883 ? 1.188 6.670 -69.121 1.00 65.50 883 GLY A O 1
ATOM 6347 N N . VAL A 1 884 ? 1.261 8.533 -67.874 1.00 62.09 884 VAL A N 1
ATOM 6348 C CA . VAL A 1 884 ? 1.121 7.851 -66.575 1.00 62.09 884 VAL A CA 1
ATOM 6349 C C . VAL A 1 884 ? -0.336 7.405 -66.427 1.00 62.09 884 VAL A C 1
ATOM 6351 O O . VAL A 1 884 ? -1.234 8.243 -66.482 1.00 62.09 884 VAL A O 1
ATOM 6354 N N . VAL A 1 885 ? -0.572 6.103 -66.261 1.00 63.91 885 VAL A N 1
ATOM 6355 C CA . VAL A 1 885 ? -1.915 5.504 -66.147 1.00 63.91 885 VAL A CA 1
ATOM 6356 C C . VAL A 1 885 ? -2.057 4.813 -64.789 1.00 63.91 885 VAL A C 1
ATOM 6358 O O . VAL A 1 885 ? -1.082 4.269 -64.269 1.00 63.91 885 VAL A O 1
ATOM 6361 N N . ASP A 1 886 ? -3.264 4.829 -64.219 1.00 60.28 886 ASP A N 1
ATOM 6362 C CA . ASP A 1 886 ? -3.598 4.087 -62.999 1.00 60.28 886 ASP A CA 1
ATOM 6363 C C . ASP A 1 886 ? -3.481 2.564 -63.205 1.00 60.28 886 ASP A C 1
ATOM 6365 O O . ASP A 1 886 ? -3.775 2.040 -64.282 1.00 60.28 886 ASP A O 1
ATOM 6369 N N . LEU A 1 887 ? -3.070 1.835 -62.161 1.00 60.72 887 LEU A N 1
ATOM 6370 C CA . LEU A 1 887 ? -2.823 0.392 -62.234 1.00 60.72 887 LEU A CA 1
ATOM 6371 C C . LEU A 1 887 ? -4.101 -0.406 -62.554 1.00 60.72 887 LEU A C 1
ATOM 6373 O O . LEU A 1 887 ? -4.032 -1.399 -63.279 1.00 60.72 887 LEU A O 1
ATOM 6377 N N . GLY A 1 888 ? -5.265 0.027 -62.058 1.00 60.66 888 GLY A N 1
ATOM 6378 C CA . GLY A 1 888 ? -6.554 -0.601 -62.355 1.00 60.66 888 GLY A CA 1
ATOM 6379 C C . GLY A 1 888 ? -6.985 -0.390 -63.808 1.00 60.66 888 GLY A C 1
ATOM 6380 O O . GLY A 1 888 ? -7.506 -1.304 -64.454 1.00 60.66 888 GLY A O 1
ATOM 6381 N N . GLU A 1 889 ? -6.700 0.787 -64.364 1.00 62.97 889 GLU A N 1
ATOM 6382 C CA . GLU A 1 889 ? -6.978 1.105 -65.766 1.00 62.97 889 GLU A CA 1
ATOM 6383 C C . GLU A 1 889 ? -6.007 0.390 -66.721 1.00 62.97 889 GLU A C 1
ATOM 6385 O O . GLU A 1 889 ? -6.431 -0.168 -67.738 1.00 62.97 889 GLU A O 1
ATOM 6390 N N . LEU A 1 890 ? -4.726 0.297 -66.353 1.00 61.66 890 LEU A N 1
ATOM 6391 C CA . LEU A 1 890 ? -3.719 -0.484 -67.070 1.00 61.66 890 LEU A CA 1
ATOM 6392 C C . LEU A 1 890 ? -4.067 -1.985 -67.089 1.00 61.66 890 LEU A C 1
ATOM 6394 O O . LEU A 1 890 ? -4.020 -2.615 -68.146 1.00 61.66 890 LEU A O 1
ATOM 6398 N N . ALA A 1 891 ? -4.489 -2.548 -65.951 1.00 62.66 891 ALA A N 1
ATOM 6399 C CA . ALA A 1 891 ? -4.910 -3.947 -65.843 1.00 62.66 891 ALA A CA 1
ATOM 6400 C C . ALA A 1 891 ? -6.149 -4.260 -66.706 1.00 62.66 891 ALA A C 1
ATOM 6402 O O . ALA A 1 891 ? -6.205 -5.308 -67.350 1.00 62.66 891 ALA A O 1
ATOM 6403 N N . THR A 1 892 ? -7.113 -3.335 -66.782 1.00 63.72 892 THR A N 1
ATOM 6404 C CA . THR A 1 892 ? -8.329 -3.487 -67.604 1.00 63.72 892 THR A CA 1
ATOM 6405 C C . THR A 1 892 ? -8.012 -3.470 -69.104 1.00 63.72 892 THR A C 1
ATOM 6407 O O . THR A 1 892 ? -8.575 -4.254 -69.867 1.00 63.72 892 THR A O 1
ATOM 6410 N N . ARG A 1 893 ? -7.069 -2.621 -69.536 1.00 64.81 893 ARG A N 1
ATOM 6411 C CA . ARG A 1 893 ? -6.620 -2.530 -70.938 1.00 64.81 893 ARG A CA 1
ATOM 6412 C C . ARG A 1 893 ? -5.790 -3.745 -71.379 1.00 64.81 893 ARG A C 1
ATOM 6414 O O . ARG A 1 893 ? -5.855 -4.138 -72.540 1.00 64.81 893 ARG A O 1
ATOM 6421 N N . LEU A 1 894 ? -5.058 -4.372 -70.456 1.00 60.94 894 LEU A N 1
ATOM 6422 C CA . LEU A 1 894 ? -4.252 -5.575 -70.712 1.00 60.94 894 LEU A CA 1
ATOM 6423 C C . LEU A 1 894 ? -5.057 -6.891 -70.656 1.00 60.94 894 LEU A C 1
ATOM 6425 O O . LEU A 1 894 ? -4.600 -7.907 -71.182 1.00 60.94 894 LEU A O 1
ATOM 6429 N N . ALA A 1 895 ? -6.266 -6.882 -70.082 1.00 58.94 895 ALA A N 1
ATOM 6430 C CA . ALA A 1 895 ? -7.095 -8.074 -69.864 1.00 58.94 895 ALA A CA 1
ATOM 6431 C C . ALA A 1 895 ? -7.495 -8.835 -71.148 1.00 58.94 895 ALA A C 1
ATOM 6433 O O . ALA A 1 895 ? -7.800 -10.023 -71.081 1.00 58.94 895 ALA A O 1
ATOM 6434 N N . GLY A 1 896 ? -7.488 -8.181 -72.318 1.00 56.69 896 GLY A N 1
ATOM 6435 C CA . GLY A 1 896 ? -7.845 -8.799 -73.605 1.00 56.69 896 GLY A CA 1
ATOM 6436 C C . GLY A 1 896 ? -6.688 -9.458 -74.370 1.00 56.69 896 GLY A C 1
ATOM 6437 O O . GLY A 1 896 ? -6.938 -10.166 -75.342 1.00 56.69 896 GLY A O 1
ATOM 6438 N N . VAL A 1 897 ? -5.433 -9.228 -73.964 1.00 55.94 897 VAL A N 1
ATOM 6439 C CA . VAL A 1 897 ? -4.222 -9.625 -74.719 1.00 55.94 897 VAL A CA 1
ATOM 6440 C C . VAL A 1 897 ? -3.438 -10.744 -74.012 1.00 55.94 897 VAL A C 1
ATOM 6442 O O . VAL A 1 897 ? -2.569 -11.376 -74.609 1.00 55.94 897 VAL A O 1
ATOM 6445 N N . VAL A 1 898 ? -3.769 -11.034 -72.751 1.00 53.62 898 VAL A N 1
ATOM 6446 C CA . VAL A 1 898 ? -3.000 -11.917 -71.869 1.00 53.62 898 VAL A CA 1
ATOM 6447 C C . VAL A 1 898 ? -3.854 -13.108 -71.426 1.00 53.62 898 VAL A C 1
ATOM 6449 O O . VAL A 1 898 ? -4.860 -12.937 -70.743 1.00 53.62 898 VAL A O 1
ATOM 6452 N N . THR A 1 899 ? -3.441 -14.337 -71.751 1.00 53.72 899 THR A N 1
ATOM 6453 C CA . THR A 1 899 ? -3.964 -15.547 -71.093 1.00 53.72 899 THR A CA 1
ATOM 6454 C C . THR A 1 899 ? -3.338 -15.649 -69.701 1.00 53.72 899 THR A C 1
ATOM 6456 O O . THR A 1 899 ? -2.240 -16.184 -69.553 1.00 53.72 899 THR A O 1
ATOM 6459 N N . SER A 1 900 ? -3.981 -15.057 -68.697 1.00 54.97 900 SER A N 1
ATOM 6460 C CA . SER A 1 900 ? -3.452 -14.962 -67.333 1.00 54.97 900 SER A CA 1
ATOM 6461 C C . SER A 1 900 ? -3.425 -16.310 -66.601 1.00 54.97 900 SER A C 1
ATOM 6463 O O . SER A 1 900 ? -4.344 -17.128 -66.710 1.00 54.97 900 SER A O 1
ATOM 6465 N N . GLU A 1 901 ? -2.377 -16.531 -65.801 1.00 57.09 901 GLU A N 1
ATOM 6466 C CA . GLU A 1 901 ? -2.415 -17.521 -64.723 1.00 57.09 901 GLU A CA 1
ATOM 6467 C C . GLU A 1 901 ? -3.449 -17.079 -63.670 1.00 57.09 901 GLU A C 1
ATOM 6469 O O . GLU A 1 901 ? -3.561 -15.902 -63.324 1.00 57.09 901 GLU A O 1
ATOM 6474 N N . ARG A 1 902 ? -4.252 -18.025 -63.168 1.00 63.50 902 ARG A N 1
ATOM 6475 C CA . ARG A 1 902 ? -5.295 -17.748 -62.168 1.00 63.50 902 ARG A CA 1
ATOM 6476 C C . ARG A 1 902 ? -4.656 -17.520 -60.793 1.00 63.50 902 ARG A C 1
ATOM 6478 O O . ARG A 1 902 ? -3.963 -18.402 -60.292 1.00 63.50 902 ARG A O 1
ATOM 6485 N N . VAL A 1 903 ? -4.946 -16.385 -60.154 1.00 67.56 903 VAL A N 1
ATOM 6486 C CA . VAL A 1 903 ? -4.550 -16.115 -58.759 1.00 67.56 903 VAL A CA 1
ATOM 6487 C C . VAL A 1 903 ? -5.447 -16.902 -57.803 1.00 67.56 903 VAL A C 1
ATOM 6489 O O . VAL A 1 903 ? -6.671 -16.782 -57.848 1.00 67.56 903 VAL A O 1
ATOM 6492 N N . ASP A 1 904 ? -4.845 -17.687 -56.908 1.00 74.88 904 ASP A N 1
ATOM 6493 C CA . ASP A 1 904 ? -5.553 -18.336 -55.797 1.00 74.88 904 ASP A CA 1
ATOM 6494 C C . ASP A 1 904 ? -5.901 -17.283 -54.728 1.00 74.88 904 ASP A C 1
ATOM 6496 O O . ASP A 1 904 ? -5.107 -16.978 -53.835 1.00 74.88 904 ASP A O 1
ATOM 6500 N N . VAL A 1 905 ? -7.097 -16.698 -54.852 1.00 79.19 905 VAL A N 1
ATOM 6501 C CA . VAL A 1 905 ? -7.616 -15.651 -53.954 1.00 79.19 905 VAL A CA 1
ATOM 6502 C C . VAL A 1 905 ? -7.726 -16.148 -52.511 1.00 79.19 905 VAL A C 1
ATOM 6504 O O . VAL A 1 905 ? -7.470 -15.384 -51.584 1.00 79.19 905 VAL A O 1
ATOM 6507 N N . SER A 1 906 ? -8.047 -17.429 -52.302 1.00 79.44 906 SER A N 1
ATOM 6508 C CA . SER A 1 906 ? -8.137 -18.016 -50.962 1.00 79.44 906 SER A CA 1
ATOM 6509 C C . SER A 1 906 ? -6.769 -18.058 -50.287 1.00 79.44 906 SER A C 1
ATOM 6511 O O . SER A 1 906 ? -6.635 -17.664 -49.131 1.00 79.44 906 SER A O 1
ATOM 6513 N N . ARG A 1 907 ? -5.725 -18.465 -51.020 1.00 82.31 907 ARG A N 1
ATOM 6514 C CA . ARG A 1 907 ? -4.351 -18.429 -50.501 1.00 82.31 907 ARG A CA 1
ATOM 6515 C C . ARG A 1 907 ? -3.869 -16.998 -50.244 1.00 82.31 907 ARG A C 1
ATOM 6517 O O . ARG A 1 907 ? -3.232 -16.756 -49.223 1.00 82.31 907 ARG A O 1
ATOM 6524 N N . LEU A 1 908 ? -4.166 -16.058 -51.144 1.00 84.00 908 LEU A N 1
ATOM 6525 C CA . LEU A 1 908 ? -3.812 -14.648 -50.959 1.00 84.00 908 LEU A CA 1
ATOM 6526 C C . LEU A 1 908 ? -4.487 -14.057 -49.711 1.00 84.00 908 LEU A C 1
ATOM 6528 O O . LEU A 1 908 ? -3.824 -13.380 -48.929 1.00 84.00 908 LEU A O 1
ATOM 6532 N N . GLY A 1 909 ? -5.770 -14.366 -49.492 1.00 85.06 909 GLY A N 1
ATOM 6533 C CA . GLY A 1 909 ? -6.507 -13.984 -48.287 1.00 85.06 909 GLY A CA 1
ATOM 6534 C C . GLY A 1 909 ? -5.826 -14.475 -47.009 1.00 85.06 909 GLY A C 1
ATOM 6535 O O . GLY A 1 909 ? -5.544 -13.669 -46.127 1.00 85.06 909 GLY A O 1
ATOM 6536 N N . HIS A 1 910 ? -5.451 -15.758 -46.948 1.00 87.56 910 HIS A N 1
ATOM 6537 C CA . HIS A 1 910 ? -4.752 -16.312 -45.782 1.00 87.56 910 HIS A CA 1
ATOM 6538 C C . HIS A 1 910 ? -3.380 -15.665 -45.529 1.00 87.56 910 HIS A C 1
ATOM 6540 O O . HIS A 1 910 ? -3.015 -15.435 -44.378 1.00 87.56 910 HIS A O 1
ATOM 6546 N N . LEU A 1 911 ? -2.612 -15.350 -46.581 1.00 89.56 911 LEU A N 1
ATOM 6547 C CA . LEU A 1 911 ? -1.322 -14.659 -46.438 1.00 89.56 911 LEU A CA 1
ATOM 6548 C C . LEU A 1 911 ? -1.496 -13.240 -45.881 1.00 89.56 911 LEU A C 1
ATOM 6550 O O . LEU A 1 911 ? -0.728 -12.825 -45.015 1.00 89.56 911 LEU A O 1
ATOM 6554 N N . VAL A 1 912 ? -2.519 -12.512 -46.341 1.00 90.12 912 VAL A N 1
ATOM 6555 C CA . VAL A 1 912 ? -2.849 -11.173 -45.831 1.00 90.12 912 VAL A CA 1
ATOM 6556 C C . VAL A 1 912 ? -3.326 -11.238 -44.379 1.00 90.12 912 VAL A C 1
ATOM 6558 O O . VAL A 1 912 ? -2.908 -10.416 -43.565 1.00 90.12 912 VAL A O 1
ATOM 6561 N N . GLU A 1 913 ? -4.162 -12.214 -44.026 1.00 90.44 913 GLU A N 1
ATOM 6562 C CA . GLU A 1 913 ? -4.600 -12.440 -42.644 1.00 90.44 913 GLU A CA 1
ATOM 6563 C C . GLU A 1 913 ? -3.426 -12.782 -41.722 1.00 90.44 913 GLU A C 1
ATOM 6565 O O . GLU A 1 913 ? -3.307 -12.200 -40.645 1.00 90.44 913 GLU A O 1
ATOM 6570 N N . ALA A 1 914 ? -2.516 -13.660 -42.156 1.00 91.44 914 ALA A N 1
ATOM 6571 C CA . ALA A 1 914 ? -1.304 -13.983 -41.410 1.00 91.44 914 ALA A CA 1
ATOM 6572 C C . ALA A 1 914 ? -0.398 -12.753 -41.238 1.00 91.44 914 ALA A C 1
ATOM 6574 O O . ALA A 1 914 ? 0.100 -12.514 -40.138 1.00 91.44 914 ALA A O 1
ATOM 6575 N N . ALA A 1 915 ? -0.221 -11.942 -42.288 1.00 92.06 915 ALA A N 1
ATOM 6576 C CA . ALA A 1 915 ? 0.561 -10.708 -42.223 1.00 92.06 915 ALA A CA 1
ATOM 6577 C C . ALA A 1 915 ? -0.046 -9.698 -41.239 1.00 92.06 915 ALA A C 1
ATOM 6579 O O . ALA A 1 915 ? 0.679 -9.129 -40.425 1.00 92.06 915 ALA A O 1
ATOM 6580 N N . ARG A 1 916 ? -1.375 -9.525 -41.259 1.00 92.50 916 ARG A N 1
ATOM 6581 C CA . ARG A 1 916 ? -2.100 -8.685 -40.293 1.00 92.50 916 ARG A CA 1
ATOM 6582 C C . ARG A 1 916 ? -1.943 -9.201 -38.868 1.00 92.50 916 ARG A C 1
ATOM 6584 O O . ARG A 1 916 ? -1.584 -8.428 -37.994 1.00 92.50 916 ARG A O 1
ATOM 6591 N N . ALA A 1 917 ? -2.120 -10.502 -38.641 1.00 91.12 917 ALA A N 1
ATOM 6592 C CA . ALA A 1 917 ? -1.978 -11.092 -37.312 1.00 91.12 917 ALA A CA 1
ATOM 6593 C C . ALA A 1 917 ? -0.549 -10.950 -36.748 1.00 91.12 917 ALA A C 1
ATOM 6595 O O . ALA A 1 917 ? -0.383 -10.682 -35.558 1.00 91.12 917 ALA A O 1
ATOM 6596 N N . VAL A 1 918 ? 0.485 -11.097 -37.587 1.00 93.38 918 VAL A N 1
ATOM 6597 C CA . VAL A 1 918 ? 1.889 -10.857 -37.200 1.00 93.38 918 VAL A CA 1
ATOM 6598 C C . VAL A 1 918 ? 2.136 -9.374 -36.909 1.00 93.38 918 VAL A C 1
ATOM 6600 O O . VAL A 1 918 ? 2.793 -9.057 -35.918 1.00 93.38 918 VAL A O 1
ATOM 6603 N N . ALA A 1 919 ? 1.587 -8.467 -37.721 1.00 88.62 919 ALA A N 1
ATOM 6604 C CA . ALA A 1 919 ? 1.701 -7.027 -37.502 1.00 88.62 919 ALA A CA 1
ATOM 6605 C C . ALA A 1 919 ? 0.995 -6.585 -36.208 1.00 88.62 919 ALA A C 1
ATOM 6607 O O . ALA A 1 919 ? 1.579 -5.841 -35.424 1.00 88.62 919 ALA A O 1
ATOM 6608 N N . ASP A 1 920 ? -0.204 -7.107 -35.935 1.00 85.56 920 ASP A N 1
ATOM 6609 C CA . ASP A 1 920 ? -0.956 -6.866 -34.699 1.00 85.56 920 ASP A CA 1
ATOM 6610 C C . ASP A 1 920 ? -0.190 -7.377 -33.472 1.00 85.56 920 ASP A C 1
ATOM 6612 O O . ASP A 1 920 ? -0.139 -6.707 -32.439 1.00 85.56 920 ASP A O 1
ATOM 6616 N N . LEU A 1 921 ? 0.436 -8.556 -33.575 1.00 86.88 921 LEU A N 1
ATOM 6617 C CA . LEU A 1 921 ? 1.297 -9.087 -32.519 1.00 86.88 921 LEU A CA 1
ATOM 6618 C C . LEU A 1 921 ? 2.525 -8.190 -32.301 1.00 86.88 921 LEU A C 1
ATOM 6620 O O . LEU A 1 921 ? 2.869 -7.907 -31.156 1.00 86.88 921 LEU A O 1
ATOM 6624 N N . GLY A 1 922 ? 3.143 -7.696 -33.378 1.00 84.69 922 GLY A N 1
ATOM 6625 C CA . GLY A 1 922 ? 4.248 -6.736 -33.318 1.00 84.69 922 GLY A CA 1
ATOM 6626 C C . GLY A 1 922 ? 3.847 -5.413 -32.666 1.00 84.69 922 GLY A C 1
ATOM 6627 O O . GLY A 1 922 ? 4.556 -4.932 -31.786 1.00 84.69 922 GLY A O 1
ATOM 6628 N N . ALA A 1 923 ? 2.678 -4.872 -33.016 1.00 79.56 923 ALA A N 1
ATOM 6629 C CA . ALA A 1 923 ? 2.142 -3.644 -32.434 1.00 79.56 923 ALA A CA 1
ATOM 6630 C C . ALA A 1 923 ? 1.909 -3.774 -30.919 1.00 79.56 923 ALA A C 1
ATOM 6632 O O . ALA A 1 923 ? 2.220 -2.854 -30.167 1.00 79.56 923 ALA A O 1
ATOM 6633 N N . ARG A 1 924 ? 1.438 -4.938 -30.447 1.00 75.06 924 ARG A N 1
ATOM 6634 C CA . ARG A 1 924 ? 1.266 -5.222 -29.007 1.00 75.06 924 ARG A CA 1
ATOM 6635 C C . ARG A 1 924 ? 2.582 -5.284 -28.230 1.00 75.06 924 ARG A C 1
ATOM 6637 O O . ARG A 1 924 ? 2.572 -5.046 -27.027 1.00 75.06 924 ARG A O 1
ATOM 6644 N N . LEU A 1 925 ? 3.699 -5.610 -28.884 1.00 72.81 925 LEU A N 1
ATOM 6645 C CA . LEU A 1 925 ? 5.032 -5.586 -28.268 1.00 72.81 925 LEU A CA 1
ATOM 6646 C C . LEU A 1 925 ? 5.652 -4.176 -28.219 1.00 72.81 925 LEU A C 1
ATOM 6648 O O . LEU A 1 925 ? 6.765 -4.032 -27.703 1.00 72.81 925 LEU A O 1
ATOM 6652 N N . GLY A 1 926 ? 4.953 -3.166 -28.751 1.00 64.94 926 GLY A N 1
ATOM 6653 C CA . GLY A 1 926 ? 5.387 -1.773 -28.834 1.00 64.94 926 GLY A CA 1
ATOM 6654 C C . GLY A 1 926 ? 6.445 -1.514 -29.911 1.00 64.94 926 GLY A C 1
ATOM 6655 O O . GLY A 1 926 ? 7.114 -2.431 -30.400 1.00 64.94 926 GLY A O 1
ATOM 6656 N N . ALA A 1 927 ? 6.602 -0.243 -30.289 1.00 54.41 927 ALA A N 1
ATOM 6657 C CA . ALA A 1 927 ? 7.626 0.190 -31.240 1.00 54.41 927 ALA A CA 1
ATOM 6658 C C . ALA A 1 927 ? 9.040 0.079 -30.636 1.00 54.41 927 ALA A C 1
ATOM 6660 O O . ALA A 1 927 ? 9.211 0.076 -29.417 1.00 54.41 927 ALA A O 1
ATOM 6661 N N . GLY A 1 928 ? 10.060 0.008 -31.502 1.00 40.81 928 GLY A N 1
ATOM 6662 C CA . GLY A 1 928 ? 11.483 -0.100 -31.140 1.00 40.81 928 GLY A CA 1
ATOM 6663 C C . GLY A 1 928 ? 11.924 0.817 -29.992 1.00 40.81 928 GLY A C 1
ATOM 6664 O O . GLY A 1 928 ? 12.640 0.358 -29.104 1.00 40.81 928 GLY A O 1
ATOM 6665 N N . ASP A 1 929 ? 11.400 2.044 -29.981 1.00 43.41 929 ASP A N 1
ATOM 6666 C CA . ASP A 1 929 ? 11.787 3.133 -29.076 1.00 43.41 929 ASP A CA 1
ATOM 6667 C C . ASP A 1 929 ? 10.794 3.384 -27.925 1.00 43.41 929 ASP A C 1
ATOM 6669 O O . ASP A 1 929 ? 10.979 4.316 -27.142 1.00 43.41 929 ASP A O 1
ATOM 6673 N N . ASP A 1 930 ? 9.734 2.578 -27.799 1.00 52.81 930 ASP A N 1
ATOM 6674 C CA . ASP A 1 930 ? 8.750 2.753 -26.729 1.00 52.81 930 ASP A CA 1
ATOM 6675 C C . ASP A 1 930 ? 9.276 2.171 -25.408 1.00 52.81 930 ASP A C 1
ATOM 6677 O O . ASP A 1 930 ? 9.164 0.972 -25.130 1.00 52.81 930 ASP A O 1
ATOM 6681 N N . ALA A 1 931 ? 9.873 3.049 -24.601 1.00 47.81 931 ALA A N 1
ATOM 6682 C CA . ALA A 1 931 ? 10.454 2.738 -23.301 1.00 47.81 931 ALA A CA 1
ATOM 6683 C C . ALA A 1 931 ? 9.445 2.157 -22.288 1.00 47.81 931 ALA A C 1
ATOM 6685 O O . ALA A 1 931 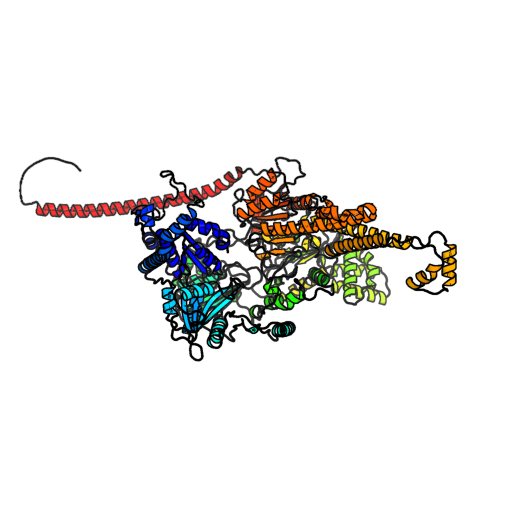? 9.871 1.522 -21.326 1.00 47.81 931 ALA A O 1
ATOM 6686 N N . LEU A 1 932 ? 8.133 2.328 -22.504 1.00 54.25 932 LEU A N 1
ATOM 6687 C CA . LEU A 1 932 ? 7.071 1.801 -21.634 1.00 54.25 932 LEU A CA 1
ATOM 6688 C C . LEU A 1 932 ? 6.538 0.438 -22.083 1.00 54.25 932 LEU A C 1
ATOM 6690 O O . LEU A 1 932 ? 5.619 -0.103 -21.463 1.00 54.25 932 LEU A O 1
ATOM 6694 N N . SER A 1 933 ? 7.110 -0.151 -23.137 1.00 63.53 933 SER A N 1
ATOM 6695 C CA . SER A 1 933 ? 6.761 -1.511 -23.548 1.00 63.53 933 SER A CA 1
ATOM 6696 C C . SER A 1 933 ? 7.027 -2.485 -22.392 1.00 63.53 933 SER A C 1
ATOM 6698 O O . SER A 1 933 ? 8.182 -2.651 -21.985 1.00 63.53 933 SER A O 1
ATOM 6700 N N . PRO A 1 934 ? 6.003 -3.167 -21.851 1.00 66.31 934 PRO A N 1
ATOM 6701 C CA . PRO A 1 934 ? 6.152 -3.905 -20.607 1.00 66.31 934 PRO A CA 1
ATOM 6702 C C . PRO A 1 934 ? 7.080 -5.104 -20.795 1.00 66.31 934 PRO A C 1
ATOM 6704 O O . PRO A 1 934 ? 6.792 -6.030 -21.557 1.00 66.31 934 PRO A O 1
ATOM 6707 N N . LEU A 1 935 ? 8.215 -5.109 -20.097 1.00 84.69 935 LEU A N 1
ATOM 6708 C CA . LEU A 1 935 ? 9.121 -6.263 -20.049 1.00 84.69 935 LEU A CA 1
ATOM 6709 C C . LEU A 1 935 ? 8.608 -7.339 -19.085 1.00 84.69 935 LEU A C 1
ATOM 6711 O O . LEU A 1 935 ? 8.787 -8.525 -19.343 1.00 84.69 935 LEU A O 1
ATOM 6715 N N . PHE A 1 936 ? 7.933 -6.921 -18.018 1.00 91.44 936 PHE A N 1
ATOM 6716 C CA . PHE A 1 936 ? 7.304 -7.754 -16.995 1.00 91.44 936 PHE A CA 1
ATOM 6717 C C . PHE A 1 936 ? 6.096 -7.007 -16.406 1.00 91.44 936 PHE A C 1
ATOM 6719 O O . PHE A 1 936 ? 5.856 -5.845 -16.737 1.00 91.44 936 PHE A O 1
ATOM 6726 N N . SER A 1 937 ? 5.313 -7.669 -15.558 1.00 92.62 937 SER A N 1
ATOM 6727 C CA . SER A 1 937 ? 4.228 -7.056 -14.777 1.00 92.62 937 SER A CA 1
ATOM 6728 C C . SER A 1 937 ? 4.411 -7.341 -13.294 1.00 92.62 937 SER A C 1
ATOM 6730 O O . SER A 1 937 ? 5.065 -8.316 -12.927 1.00 92.62 937 SER A O 1
ATOM 6732 N N . VAL A 1 938 ? 3.847 -6.492 -12.440 1.00 95.88 938 VAL A N 1
ATOM 6733 C CA . VAL A 1 938 ? 4.089 -6.515 -10.995 1.00 95.88 938 VAL A CA 1
ATOM 6734 C C . VAL A 1 938 ? 2.790 -6.727 -10.229 1.00 95.88 938 VAL A C 1
ATOM 6736 O O . VAL A 1 938 ? 1.796 -6.045 -10.467 1.00 95.88 938 VAL A O 1
ATOM 6739 N N . VAL A 1 939 ? 2.817 -7.636 -9.259 1.00 96.69 939 VAL A N 1
ATOM 6740 C CA . VAL A 1 939 ? 1.800 -7.756 -8.213 1.00 96.69 939 VAL A CA 1
ATOM 6741 C C . VAL A 1 939 ? 2.421 -7.324 -6.896 1.00 96.69 939 VAL A C 1
ATOM 6743 O O . VAL A 1 939 ? 3.410 -7.905 -6.460 1.00 96.69 939 VAL A O 1
ATOM 6746 N N . VAL A 1 940 ? 1.849 -6.309 -6.257 1.00 94.62 940 VAL A N 1
ATOM 6747 C CA . VAL A 1 940 ? 2.323 -5.795 -4.969 1.00 94.62 940 VAL A CA 1
ATOM 6748 C C . VAL A 1 940 ? 1.440 -6.354 -3.861 1.00 94.62 940 VAL A C 1
ATOM 6750 O O . VAL A 1 940 ? 0.243 -6.067 -3.816 1.00 94.62 940 VAL A O 1
ATOM 6753 N N . GLY A 1 941 ? 2.017 -7.168 -2.982 1.00 90.62 941 GLY A N 1
ATOM 6754 C CA . GLY A 1 941 ? 1.345 -7.696 -1.800 1.00 90.62 941 GLY A CA 1
ATOM 6755 C C . GLY A 1 941 ? 1.204 -6.674 -0.669 1.00 90.62 941 GLY A C 1
ATOM 6756 O O . GLY A 1 941 ? 1.761 -5.575 -0.737 1.00 90.62 941 GLY A O 1
ATOM 6757 N N . PRO A 1 942 ? 0.447 -7.020 0.385 1.00 81.31 942 PRO A N 1
ATOM 6758 C CA . PRO A 1 942 ? 0.393 -6.216 1.594 1.00 81.31 942 PRO A CA 1
ATOM 6759 C C . PRO A 1 942 ? 1.740 -6.237 2.332 1.00 81.31 942 PRO A C 1
ATOM 6761 O O . PRO A 1 942 ? 2.566 -7.117 2.097 1.00 81.31 942 PRO A O 1
ATOM 6764 N N . GLY A 1 943 ? 1.951 -5.263 3.218 1.00 76.50 943 GLY A N 1
ATOM 6765 C CA . GLY A 1 943 ? 3.172 -5.158 4.019 1.00 76.50 943 GLY A CA 1
ATOM 6766 C C . GLY A 1 943 ? 3.640 -3.716 4.220 1.00 76.50 943 GLY A C 1
ATOM 6767 O O . GLY A 1 943 ? 3.399 -2.850 3.371 1.00 76.50 943 GLY A O 1
ATOM 6768 N N . GLU A 1 944 ? 4.299 -3.440 5.348 1.00 74.25 944 GLU A N 1
ATOM 6769 C CA . GLU A 1 944 ? 4.832 -2.105 5.661 1.00 74.25 944 GLU A CA 1
ATOM 6770 C C . GLU A 1 944 ? 6.005 -1.757 4.738 1.00 74.25 944 GLU A C 1
ATOM 6772 O O . GLU A 1 944 ? 6.094 -0.627 4.245 1.00 74.25 944 GLU A O 1
ATOM 6777 N N . ALA A 1 945 ? 6.868 -2.732 4.427 1.00 79.50 945 ALA A N 1
ATOM 6778 C CA . ALA A 1 945 ? 8.035 -2.510 3.575 1.00 79.50 945 ALA A CA 1
ATOM 6779 C C . ALA A 1 945 ? 7.643 -2.144 2.132 1.00 79.50 945 ALA A C 1
ATOM 6781 O O . ALA A 1 945 ? 8.422 -1.495 1.430 1.00 79.50 945 ALA A O 1
ATOM 6782 N N . LEU A 1 946 ? 6.432 -2.519 1.708 1.00 85.69 946 LEU A N 1
ATOM 6783 C CA . LEU A 1 946 ? 5.849 -2.234 0.394 1.00 85.69 946 LEU A CA 1
ATOM 6784 C C . LEU A 1 946 ? 4.775 -1.139 0.430 1.00 85.69 946 LEU A C 1
ATOM 6786 O O . LEU A 1 946 ? 4.122 -0.894 -0.582 1.00 85.69 946 LEU A O 1
ATOM 6790 N N . SER A 1 947 ? 4.585 -0.460 1.562 1.00 80.19 947 SER A N 1
ATOM 6791 C CA . SER A 1 947 ? 3.558 0.581 1.708 1.00 80.19 947 SER A CA 1
ATOM 6792 C C . SER A 1 947 ? 3.670 1.670 0.634 1.00 80.19 947 SER A C 1
ATOM 6794 O O . SER A 1 947 ? 2.667 2.027 0.026 1.00 80.19 947 SER A O 1
ATOM 6796 N N . TRP A 1 948 ? 4.888 2.117 0.319 1.00 84.00 948 TRP A N 1
ATOM 6797 C CA . TRP A 1 948 ? 5.173 3.124 -0.712 1.00 84.00 948 TRP A CA 1
ATOM 6798 C C . TRP A 1 948 ? 4.710 2.740 -2.123 1.00 84.00 948 TRP A C 1
ATOM 6800 O O . TRP A 1 948 ? 4.419 3.614 -2.929 1.00 84.00 948 TRP A O 1
ATOM 6810 N N . ALA A 1 949 ? 4.622 1.444 -2.427 1.00 87.69 949 ALA A N 1
ATOM 6811 C CA . ALA A 1 949 ? 4.221 0.936 -3.738 1.00 87.69 949 ALA A CA 1
ATOM 6812 C C . ALA A 1 949 ? 2.694 0.873 -3.918 1.00 87.69 949 ALA A C 1
ATOM 6814 O O . ALA A 1 949 ? 2.215 0.487 -4.983 1.00 87.69 949 ALA A O 1
ATOM 6815 N N . ARG A 1 950 ? 1.925 1.174 -2.864 1.00 84.88 950 ARG A N 1
ATOM 6816 C CA . ARG A 1 950 ? 0.471 0.948 -2.795 1.00 84.88 950 ARG A CA 1
ATOM 6817 C C . ARG A 1 950 ? -0.331 2.232 -2.596 1.00 84.88 950 ARG A C 1
ATOM 6819 O O . ARG A 1 950 ? -1.556 2.172 -2.524 1.00 84.88 950 ARG A O 1
ATOM 6826 N N . GLN A 1 951 ? 0.343 3.365 -2.436 1.00 78.56 951 GLN A N 1
ATOM 6827 C CA . GLN A 1 951 ? -0.292 4.609 -2.026 1.00 78.56 951 GLN A CA 1
ATOM 6828 C C . GLN A 1 951 ? -0.864 5.369 -3.209 1.00 78.56 951 GLN A C 1
ATOM 6830 O O . GLN A 1 951 ? -0.153 5.735 -4.132 1.00 78.56 951 GLN A O 1
ATOM 6835 N N . PHE A 1 952 ? -2.154 5.674 -3.136 1.00 77.69 952 PHE A N 1
ATOM 6836 C CA . PHE A 1 952 ? -2.788 6.622 -4.039 1.00 77.69 952 PHE A CA 1
ATOM 6837 C C . PHE A 1 952 ? -2.418 8.058 -3.617 1.00 77.69 952 PHE A C 1
ATOM 6839 O O . PHE A 1 952 ? -2.406 8.350 -2.415 1.00 77.69 952 PHE A O 1
ATOM 6846 N N . PRO A 1 953 ? -2.141 8.992 -4.544 1.00 76.81 953 PRO A N 1
ATOM 6847 C CA . PRO A 1 953 ? -2.234 8.917 -6.005 1.00 76.81 953 PRO A CA 1
ATOM 6848 C C . PRO A 1 953 ? -0.938 8.471 -6.716 1.00 76.81 953 PRO A C 1
ATOM 6850 O O . PRO A 1 953 ? -0.792 8.696 -7.917 1.00 76.81 953 PRO A O 1
ATOM 6853 N N . ASP A 1 954 ? 0.022 7.891 -5.999 1.00 78.62 954 ASP A N 1
ATOM 6854 C CA . ASP A 1 954 ? 1.377 7.687 -6.500 1.00 78.62 954 ASP A CA 1
ATOM 6855 C C . ASP A 1 954 ? 1.498 6.379 -7.291 1.00 78.62 954 ASP A C 1
ATOM 6857 O O . ASP A 1 954 ? 1.131 5.300 -6.824 1.00 78.62 954 ASP A O 1
ATOM 6861 N N . ASN A 1 955 ? 2.069 6.457 -8.493 1.00 85.31 955 ASN A N 1
ATOM 6862 C CA . ASN A 1 955 ? 2.423 5.272 -9.264 1.00 85.31 955 ASN A CA 1
ATOM 6863 C C . ASN A 1 955 ? 3.854 5.393 -9.799 1.00 85.31 955 ASN A C 1
ATOM 6865 O O . ASN A 1 955 ? 4.059 5.957 -10.878 1.00 85.31 955 ASN A O 1
ATOM 6869 N N . PRO A 1 956 ? 4.853 4.850 -9.077 1.00 85.19 956 PRO A N 1
ATOM 6870 C CA . PRO A 1 956 ? 6.243 4.884 -9.523 1.00 85.19 956 PRO A CA 1
ATOM 6871 C C . PRO A 1 956 ? 6.548 3.854 -10.619 1.00 85.19 956 PRO A C 1
ATOM 6873 O O . PRO A 1 956 ? 7.651 3.857 -11.168 1.00 85.19 956 PRO A O 1
ATOM 6876 N N . PHE A 1 957 ? 5.616 2.946 -10.928 1.00 88.12 957 PHE A N 1
ATOM 6877 C CA . PHE A 1 957 ? 5.849 1.852 -11.862 1.00 88.12 957 PHE A CA 1
ATOM 6878 C C . PHE A 1 957 ? 5.712 2.322 -13.313 1.00 88.12 957 PHE A C 1
ATOM 6880 O O . PHE A 1 957 ? 4.683 2.866 -13.720 1.00 88.12 957 PHE A O 1
ATOM 6887 N N . GLY A 1 958 ? 6.756 2.075 -14.108 1.00 83.19 958 GLY A N 1
ATOM 6888 C CA . GLY A 1 958 ? 6.730 2.209 -15.573 1.00 83.19 958 GLY A CA 1
ATOM 6889 C C . GLY A 1 958 ? 6.267 0.934 -16.279 1.00 83.19 958 GLY A C 1
ATOM 6890 O O . GLY A 1 958 ? 6.281 0.853 -17.501 1.00 83.19 958 GLY A O 1
ATOM 6891 N N . VAL A 1 959 ? 5.879 -0.075 -15.499 1.00 85.25 959 VAL A N 1
ATOM 6892 C CA . VAL A 1 959 ? 5.336 -1.360 -15.941 1.00 85.25 959 VAL A CA 1
ATOM 6893 C C . VAL A 1 959 ? 3.930 -1.550 -15.366 1.00 85.25 959 VAL A C 1
ATOM 6895 O O . VAL A 1 959 ? 3.609 -0.942 -14.343 1.00 85.25 959 VAL A O 1
ATOM 6898 N N . PRO A 1 960 ? 3.086 -2.410 -15.966 1.00 88.44 960 PRO A N 1
ATOM 6899 C CA . PRO A 1 960 ? 1.793 -2.759 -15.397 1.00 88.44 960 PRO A CA 1
ATOM 6900 C C . PRO A 1 960 ? 1.959 -3.277 -13.967 1.00 88.44 960 PRO A C 1
ATOM 6902 O O . PRO A 1 960 ? 2.644 -4.277 -13.737 1.00 88.44 960 PRO A O 1
ATOM 6905 N N . ALA A 1 961 ? 1.330 -2.591 -13.017 1.00 90.44 961 ALA A N 1
ATOM 6906 C CA . ALA A 1 961 ? 1.364 -2.929 -11.604 1.00 90.44 961 ALA A CA 1
ATOM 6907 C C . ALA A 1 961 ? -0.061 -3.092 -11.071 1.00 90.44 961 ALA A C 1
ATOM 6909 O O . ALA A 1 961 ? -0.978 -2.366 -11.453 1.00 90.44 961 ALA A O 1
ATOM 6910 N N . THR A 1 962 ? -0.267 -4.067 -10.194 1.00 92.00 962 THR A N 1
ATOM 6911 C CA . THR A 1 962 ? -1.544 -4.289 -9.512 1.00 92.00 962 THR A CA 1
ATOM 6912 C C . THR A 1 962 ? -1.293 -4.513 -8.032 1.00 92.00 962 THR A C 1
ATOM 6914 O O . THR A 1 962 ? -0.451 -5.323 -7.648 1.00 92.00 962 THR A O 1
ATOM 6917 N N . VAL A 1 963 ? -2.040 -3.806 -7.191 1.00 90.81 963 VAL A N 1
ATOM 6918 C CA . VAL A 1 963 ? -1.955 -3.944 -5.737 1.00 90.81 963 VAL A CA 1
ATOM 6919 C C . VAL A 1 963 ? -2.960 -4.992 -5.273 1.00 90.81 963 VAL A C 1
ATOM 6921 O O . VAL A 1 963 ? -4.162 -4.856 -5.490 1.00 90.81 963 VAL A O 1
ATOM 6924 N N . ALA A 1 964 ? -2.475 -6.038 -4.610 1.00 88.88 964 ALA A N 1
ATOM 6925 C CA . ALA A 1 964 ? -3.319 -7.029 -3.966 1.00 88.88 964 ALA A CA 1
ATOM 6926 C C . ALA A 1 964 ? -3.725 -6.538 -2.570 1.00 88.88 964 ALA A C 1
ATOM 6928 O O . ALA A 1 964 ? -2.880 -6.278 -1.712 1.00 88.88 964 ALA A O 1
ATOM 6929 N N . VAL A 1 965 ? -5.032 -6.444 -2.319 1.00 75.56 965 VAL A N 1
ATOM 6930 C CA . VAL A 1 965 ? -5.562 -6.180 -0.968 1.00 75.56 965 VAL A CA 1
ATOM 6931 C C . VAL A 1 965 ? -5.392 -7.414 -0.071 1.00 75.56 965 VAL A C 1
ATOM 6933 O O . VAL A 1 965 ? -5.142 -7.286 1.123 1.00 75.56 965 VAL A O 1
ATOM 6936 N N . SER A 1 966 ? -5.497 -8.612 -0.653 1.00 74.94 966 SER A N 1
ATOM 6937 C CA . SER A 1 966 ? -5.256 -9.908 -0.006 1.00 74.94 966 SER A CA 1
ATOM 6938 C C . SER A 1 966 ? -4.859 -10.951 -1.058 1.00 74.94 966 SER A C 1
ATOM 6940 O O . SER A 1 966 ? -5.084 -10.724 -2.248 1.00 74.94 966 SER A O 1
ATOM 6942 N N . ALA A 1 967 ? -4.280 -12.078 -0.631 1.00 84.88 967 ALA A N 1
ATOM 6943 C CA . ALA A 1 967 ? -3.926 -13.204 -1.500 1.00 84.88 967 ALA A CA 1
ATOM 6944 C C . ALA A 1 967 ? -3.080 -12.839 -2.747 1.00 84.88 967 ALA A C 1
ATOM 6946 O O . ALA A 1 967 ? -3.432 -13.245 -3.864 1.00 84.88 967 ALA A O 1
ATOM 6947 N N . PRO A 1 968 ? -1.968 -12.081 -2.609 1.00 90.81 968 PRO A N 1
ATOM 6948 C CA . PRO A 1 968 ? -1.133 -11.661 -3.740 1.00 90.81 968 PRO A CA 1
ATOM 6949 C C . PRO A 1 968 ? -0.658 -12.824 -4.614 1.00 90.81 968 PRO A C 1
ATOM 6951 O O . PRO A 1 968 ? -0.642 -12.700 -5.840 1.00 90.81 968 PRO A O 1
ATOM 6954 N N . ILE A 1 969 ? -0.324 -13.972 -4.018 1.00 91.69 969 ILE A N 1
ATOM 6955 C CA . ILE A 1 969 ? 0.148 -15.141 -4.765 1.00 91.69 969 ILE A CA 1
ATOM 6956 C C . ILE A 1 969 ? -0.955 -15.726 -5.658 1.00 91.69 969 ILE A C 1
ATOM 6958 O O . ILE A 1 969 ? -0.698 -16.114 -6.800 1.00 91.69 969 ILE A O 1
ATOM 6962 N N . ALA A 1 970 ? -2.201 -15.756 -5.178 1.00 90.19 970 ALA A N 1
ATOM 6963 C CA . ALA A 1 970 ? -3.334 -16.242 -5.961 1.00 90.19 970 ALA A CA 1
ATOM 6964 C C . ALA A 1 970 ? -3.659 -15.304 -7.134 1.00 90.19 970 ALA A C 1
ATOM 6966 O O . ALA A 1 970 ? -3.889 -15.776 -8.251 1.00 90.19 970 ALA A O 1
ATOM 6967 N N . LEU A 1 971 ? -3.615 -13.985 -6.906 1.00 93.12 971 LEU A N 1
ATOM 6968 C CA . LEU A 1 971 ? -3.775 -12.986 -7.965 1.00 93.12 971 LEU A CA 1
ATOM 6969 C C . LEU A 1 971 ? -2.686 -13.136 -9.035 1.00 93.12 971 LEU A C 1
ATOM 6971 O O . LEU A 1 971 ? -2.991 -13.210 -10.226 1.00 93.12 971 LEU A O 1
ATOM 6975 N N . ALA A 1 972 ? -1.427 -13.257 -8.613 1.00 94.38 972 ALA A N 1
ATOM 6976 C CA . ALA A 1 972 ? -0.302 -13.461 -9.516 1.00 94.38 972 ALA A CA 1
ATOM 6977 C C . ALA A 1 972 ? -0.433 -14.745 -10.340 1.00 94.38 972 ALA A C 1
ATOM 6979 O O . ALA A 1 972 ? -0.168 -14.731 -11.540 1.00 94.38 972 ALA A O 1
ATOM 6980 N N . ARG A 1 973 ? -0.904 -15.839 -9.728 1.00 93.94 973 ARG A N 1
ATOM 6981 C CA . ARG A 1 973 ? -1.200 -17.087 -10.441 1.00 93.94 973 ARG A CA 1
ATOM 6982 C C . ARG A 1 973 ? -2.241 -16.876 -11.539 1.00 93.94 973 ARG A C 1
ATOM 6984 O O . ARG A 1 973 ? -2.042 -17.357 -12.651 1.00 93.94 973 ARG A O 1
ATOM 6991 N N . GLY A 1 974 ? -3.330 -16.165 -11.241 1.00 93.56 974 GLY A N 1
ATOM 6992 C CA . GLY A 1 974 ? -4.376 -15.854 -12.219 1.00 93.56 974 GLY A CA 1
ATOM 6993 C C . GLY A 1 974 ? -3.847 -15.040 -13.403 1.00 93.56 974 GLY A C 1
ATOM 6994 O O . GLY A 1 974 ? -4.087 -15.402 -14.554 1.00 93.56 974 GLY A O 1
ATOM 6995 N N . LEU A 1 975 ? -3.059 -13.996 -13.125 1.00 92.81 975 LEU A N 1
ATOM 6996 C CA . LEU A 1 975 ? -2.412 -13.181 -14.159 1.00 92.81 975 LEU A CA 1
ATOM 6997 C C . LEU A 1 975 ? -1.418 -13.997 -14.994 1.00 92.81 975 LEU A C 1
ATOM 6999 O O . LEU A 1 975 ? -1.421 -13.904 -16.218 1.00 92.81 975 LEU A O 1
ATOM 7003 N N . ALA A 1 976 ? -0.612 -14.846 -14.357 1.00 92.19 976 ALA A N 1
ATOM 7004 C CA . ALA A 1 976 ? 0.354 -15.685 -15.053 1.00 92.19 976 ALA A CA 1
ATOM 7005 C C . ALA A 1 976 ? -0.325 -16.696 -15.986 1.00 92.19 976 ALA A C 1
ATOM 7007 O O . ALA A 1 976 ? 0.139 -16.893 -17.106 1.00 92.19 976 ALA A O 1
ATOM 7008 N N . ILE A 1 977 ? -1.445 -17.299 -15.570 1.00 93.19 977 ILE A N 1
ATOM 7009 C CA . ILE A 1 977 ? -2.247 -18.176 -16.437 1.00 93.19 977 ILE A CA 1
ATOM 7010 C C . ILE A 1 977 ? -2.742 -17.396 -17.662 1.00 93.19 977 ILE A C 1
ATOM 7012 O O . ILE A 1 977 ? -2.554 -17.863 -18.786 1.00 93.19 977 ILE A O 1
ATOM 7016 N N . ALA A 1 978 ? -3.275 -16.186 -17.474 1.00 90.44 978 ALA A N 1
ATOM 7017 C CA . ALA A 1 978 ? -3.704 -15.342 -18.589 1.00 90.44 978 ALA A CA 1
ATOM 7018 C C . ALA A 1 978 ? -2.547 -15.018 -19.559 1.00 90.44 978 ALA A C 1
ATOM 7020 O O . ALA A 1 978 ? -2.727 -15.050 -20.778 1.00 90.44 978 ALA A O 1
ATOM 7021 N N . GLU A 1 979 ? -1.337 -14.776 -19.049 1.00 90.00 979 GLU A N 1
ATOM 7022 C CA . GLU A 1 979 ? -0.145 -14.579 -19.886 1.00 90.00 979 GLU A CA 1
ATOM 7023 C C . GLU A 1 979 ? 0.272 -15.846 -20.644 1.00 90.00 979 GLU A C 1
ATOM 7025 O O . GLU A 1 979 ? 0.675 -15.762 -21.807 1.00 90.00 979 GLU A O 1
ATOM 7030 N N . THR A 1 980 ? 0.118 -17.037 -20.053 1.00 91.50 980 THR A N 1
ATOM 7031 C CA . THR A 1 980 ? 0.358 -18.287 -20.794 1.00 91.50 980 THR A CA 1
ATOM 7032 C C . THR A 1 980 ? -0.632 -18.472 -21.943 1.00 91.50 980 THR A C 1
ATOM 7034 O O . THR A 1 980 ? -0.232 -18.902 -23.025 1.00 91.50 980 THR A O 1
ATOM 7037 N N . GLU A 1 981 ? -1.899 -18.089 -21.766 1.00 91.19 981 GLU A N 1
ATOM 7038 C CA . GLU A 1 981 ? -2.899 -18.132 -22.838 1.00 91.19 981 GLU A CA 1
ATOM 7039 C C . GLU A 1 981 ? -2.569 -17.144 -23.964 1.00 91.19 981 GLU A C 1
ATOM 7041 O O . GLU A 1 981 ? -2.681 -17.488 -25.145 1.00 91.19 981 GLU A O 1
ATOM 7046 N N . ARG A 1 982 ? -2.087 -15.940 -23.623 1.00 89.12 982 ARG A N 1
ATOM 7047 C CA . ARG A 1 982 ? -1.602 -14.956 -24.607 1.00 89.12 982 ARG A CA 1
ATOM 7048 C C . ARG A 1 982 ? -0.403 -15.483 -25.391 1.00 89.12 982 ARG A C 1
ATOM 7050 O O . ARG A 1 982 ? -0.365 -15.332 -26.611 1.00 89.12 982 ARG A O 1
ATOM 7057 N N . ALA A 1 983 ? 0.538 -16.148 -24.726 1.00 91.06 983 ALA A N 1
ATOM 7058 C CA . ALA A 1 983 ? 1.681 -16.772 -25.386 1.00 91.06 983 ALA A CA 1
ATOM 7059 C C . ALA A 1 983 ? 1.264 -17.927 -26.307 1.00 91.06 983 ALA A C 1
ATOM 7061 O O . ALA A 1 983 ? 1.757 -18.025 -27.429 1.00 91.06 983 ALA A O 1
ATOM 7062 N N . VAL A 1 984 ? 0.306 -18.762 -25.889 1.00 94.19 984 VAL A N 1
ATOM 7063 C CA . VAL A 1 984 ? -0.280 -19.807 -26.745 1.00 94.19 984 VAL A CA 1
ATOM 7064 C C . VAL A 1 984 ? -0.942 -19.182 -27.976 1.00 94.19 984 VAL A C 1
ATOM 7066 O O . VAL A 1 984 ? -0.743 -19.663 -29.091 1.00 94.19 984 VAL A O 1
ATOM 7069 N N . ALA A 1 985 ? -1.686 -18.086 -27.810 1.00 90.69 985 ALA A N 1
ATOM 7070 C CA . ALA A 1 985 ? -2.278 -17.361 -28.932 1.00 90.69 985 ALA A CA 1
ATOM 7071 C C . ALA A 1 985 ? -1.208 -16.800 -29.889 1.00 90.69 985 ALA A C 1
ATOM 7073 O O . ALA A 1 985 ? -1.345 -16.946 -31.104 1.00 90.69 985 ALA A O 1
ATOM 7074 N N . ALA A 1 986 ? -0.117 -16.235 -29.364 1.00 91.75 986 ALA A N 1
ATOM 7075 C CA . ALA A 1 986 ? 1.017 -15.778 -30.167 1.00 91.75 986 ALA A CA 1
ATOM 7076 C C . ALA A 1 986 ? 1.685 -16.937 -30.931 1.00 91.75 986 ALA A C 1
ATOM 7078 O O . ALA A 1 986 ? 1.918 -16.831 -32.134 1.00 91.75 986 ALA A O 1
ATOM 7079 N N . ALA A 1 987 ? 1.910 -18.080 -30.277 1.00 94.56 987 ALA A N 1
ATOM 7080 C CA . ALA A 1 987 ? 2.474 -19.272 -30.906 1.00 94.56 987 ALA A CA 1
ATOM 7081 C C . ALA A 1 987 ? 1.587 -19.802 -32.047 1.00 94.56 987 ALA A C 1
ATOM 7083 O O . ALA A 1 987 ? 2.099 -20.186 -33.099 1.00 94.56 987 ALA A O 1
ATOM 7084 N N . ARG A 1 988 ? 0.253 -19.759 -31.900 1.00 93.75 988 ARG A N 1
ATOM 7085 C CA . ARG A 1 988 ? -0.681 -20.103 -32.990 1.00 93.75 988 ARG A CA 1
ATOM 7086 C C . ARG A 1 988 ? -0.481 -19.202 -34.210 1.00 93.75 988 ARG A C 1
ATOM 7088 O O . ARG A 1 988 ? -0.430 -19.716 -35.326 1.00 93.75 988 ARG A O 1
ATOM 7095 N N . VAL A 1 989 ? -0.323 -17.891 -34.003 1.00 92.75 989 VAL A N 1
ATOM 7096 C CA . VAL A 1 989 ? -0.047 -16.924 -35.081 1.00 92.75 989 VAL A CA 1
ATOM 7097 C C . VAL A 1 989 ? 1.291 -17.232 -35.756 1.00 92.75 989 VAL A C 1
ATOM 7099 O O . VAL A 1 989 ? 1.338 -17.369 -36.977 1.00 92.75 989 VAL A O 1
ATOM 7102 N N . LEU A 1 990 ? 2.360 -17.419 -34.976 1.00 93.81 990 LEU A N 1
ATOM 7103 C CA . LEU A 1 990 ? 3.704 -17.699 -35.492 1.00 93.81 990 LEU A CA 1
ATOM 7104 C C . LEU A 1 990 ? 3.763 -19.008 -36.285 1.00 93.81 990 LEU A C 1
ATOM 7106 O O . LEU A 1 990 ? 4.240 -19.027 -37.422 1.00 93.81 990 LEU A O 1
ATOM 7110 N N . ARG A 1 991 ? 3.245 -20.106 -35.719 1.00 93.62 991 ARG A N 1
ATOM 7111 C CA . ARG A 1 991 ? 3.221 -21.415 -36.389 1.00 93.62 991 ARG A CA 1
ATOM 7112 C C . ARG A 1 991 ? 2.381 -21.365 -37.660 1.00 93.62 991 ARG A C 1
ATOM 7114 O O . ARG A 1 991 ? 2.815 -21.894 -38.681 1.00 93.62 991 ARG A O 1
ATOM 7121 N N . ARG A 1 992 ? 1.221 -20.693 -37.643 1.00 91.56 992 ARG A N 1
ATOM 7122 C CA . ARG A 1 992 ? 0.394 -20.524 -38.846 1.00 91.56 992 ARG A CA 1
ATOM 7123 C C . ARG A 1 992 ? 1.120 -19.726 -39.926 1.00 91.56 992 ARG A C 1
ATOM 7125 O O . ARG A 1 992 ? 1.161 -20.174 -41.066 1.00 91.56 992 ARG A O 1
ATOM 7132 N N . ALA A 1 993 ? 1.717 -18.591 -39.574 1.00 93.44 993 ALA A N 1
ATOM 7133 C CA . ALA A 1 993 ? 2.467 -17.756 -40.508 1.00 93.44 993 ALA A CA 1
ATOM 7134 C C . ALA A 1 993 ? 3.632 -18.518 -41.164 1.00 93.44 993 ALA A C 1
ATOM 7136 O O . ALA A 1 993 ? 3.807 -18.450 -42.380 1.00 93.44 993 ALA A O 1
ATOM 7137 N N . ARG A 1 994 ? 4.390 -19.306 -40.387 1.00 94.19 994 ARG A N 1
ATOM 7138 C CA . ARG A 1 994 ? 5.455 -20.172 -40.924 1.00 94.19 994 ARG A CA 1
ATOM 7139 C C . ARG A 1 994 ? 4.896 -21.255 -41.855 1.00 94.19 994 ARG A C 1
ATOM 7141 O O . ARG A 1 994 ? 5.429 -21.443 -42.945 1.00 94.19 994 ARG A O 1
ATOM 7148 N N . LEU A 1 995 ? 3.790 -21.910 -41.483 1.00 92.94 995 LEU A N 1
ATOM 7149 C CA . LEU A 1 995 ? 3.133 -22.918 -42.328 1.00 92.94 995 LEU A CA 1
ATOM 7150 C C . LEU A 1 995 ? 2.632 -22.340 -43.660 1.00 92.94 995 LEU A C 1
ATOM 7152 O O . LEU A 1 995 ? 2.784 -22.993 -44.687 1.00 92.94 995 LEU A O 1
ATOM 7156 N N . GLU A 1 996 ? 2.078 -21.126 -43.677 1.00 90.31 996 GLU A N 1
ATOM 7157 C CA . GLU A 1 996 ? 1.630 -20.473 -44.920 1.00 90.31 996 GLU A CA 1
ATOM 7158 C C . GLU A 1 996 ? 2.784 -20.166 -45.887 1.00 90.31 996 GLU A C 1
ATOM 7160 O O . GLU A 1 996 ? 2.612 -20.221 -47.110 1.00 90.31 996 GLU A O 1
ATOM 7165 N N . LEU A 1 997 ? 3.971 -19.873 -45.349 1.00 92.19 997 LEU A N 1
ATOM 7166 C CA . LEU A 1 997 ? 5.179 -19.637 -46.139 1.00 92.19 997 LEU A CA 1
ATOM 7167 C C . LEU A 1 997 ? 5.812 -20.942 -46.638 1.00 92.19 997 LEU A C 1
ATOM 7169 O O . LEU A 1 997 ? 6.228 -21.018 -47.793 1.00 92.19 997 LEU A O 1
ATOM 7173 N N . GLU A 1 998 ? 5.898 -21.960 -45.780 1.00 92.81 998 GLU A N 1
ATOM 7174 C CA . GLU A 1 998 ? 6.721 -23.153 -46.021 1.00 92.81 998 GLU A CA 1
ATOM 7175 C C . GLU A 1 998 ? 5.916 -24.348 -46.549 1.00 92.81 998 GLU A C 1
ATOM 7177 O O . GLU A 1 998 ? 6.388 -25.073 -47.425 1.00 92.81 998 GLU A O 1
ATOM 7182 N N . ARG A 1 999 ? 4.696 -24.569 -46.038 1.00 90.06 999 ARG A N 1
ATOM 7183 C CA . ARG A 1 999 ? 3.852 -25.747 -46.334 1.00 90.06 999 ARG A CA 1
ATOM 7184 C C . ARG A 1 999 ? 2.368 -25.350 -46.493 1.00 90.06 999 ARG A C 1
ATOM 7186 O O . ARG A 1 999 ? 1.526 -25.741 -45.680 1.00 90.06 999 ARG A O 1
ATOM 7193 N N . PRO A 1 1000 ? 1.993 -24.629 -47.571 1.00 81.88 1000 PRO A N 1
ATOM 7194 C CA . PRO A 1 1000 ? 0.665 -24.009 -47.705 1.00 81.88 1000 PRO A CA 1
ATOM 7195 C C . PRO A 1 1000 ? -0.510 -24.999 -47.732 1.00 81.88 1000 PRO A C 1
ATOM 7197 O O . PRO A 1 1000 ? -1.631 -24.660 -47.359 1.00 81.88 1000 PRO A O 1
ATOM 7200 N N . GLN A 1 1001 ? -0.280 -26.234 -48.192 1.00 80.12 1001 GLN A N 1
ATOM 7201 C CA . GLN A 1 1001 ? -1.318 -27.271 -48.223 1.00 80.12 1001 GLN A CA 1
ATOM 7202 C C . GLN A 1 1001 ? -1.683 -27.752 -46.813 1.00 80.12 1001 GLN A C 1
ATOM 7204 O O . GLN A 1 1001 ? -2.855 -27.979 -46.528 1.00 80.12 1001 GLN A O 1
ATOM 7209 N N . GLU A 1 1002 ? -0.703 -27.836 -45.913 1.00 82.12 1002 GLU A N 1
ATOM 7210 C CA . GLU A 1 1002 ? -0.911 -28.218 -44.512 1.00 82.12 1002 GLU A CA 1
ATOM 7211 C C . GLU A 1 1002 ? -1.454 -27.067 -43.677 1.00 82.12 1002 GLU A C 1
ATOM 7213 O O . GLU A 1 1002 ? -2.252 -27.291 -42.767 1.00 82.12 1002 GLU A O 1
ATOM 7218 N N . ALA A 1 1003 ? -1.107 -25.827 -44.035 1.00 80.06 1003 ALA A N 1
ATOM 7219 C CA . ALA A 1 1003 ? -1.694 -24.643 -43.423 1.00 80.06 1003 ALA A CA 1
ATOM 7220 C C . ALA A 1 1003 ? -3.234 -24.683 -43.484 1.00 80.06 1003 ALA A C 1
ATOM 7222 O O . ALA A 1 1003 ? -3.892 -24.322 -42.514 1.00 80.06 1003 ALA A O 1
ATOM 7223 N N . ARG A 1 1004 ? -3.838 -25.233 -44.548 1.00 76.38 1004 ARG A N 1
ATOM 7224 C CA . ARG A 1 1004 ? -5.306 -25.368 -44.665 1.00 76.38 1004 ARG A CA 1
ATOM 7225 C C . ARG A 1 1004 ? -5.943 -26.235 -43.568 1.00 76.38 1004 ARG A C 1
ATOM 7227 O O . ARG A 1 1004 ? -7.064 -25.946 -43.170 1.00 76.38 1004 ARG A O 1
ATOM 7234 N N . LEU A 1 1005 ? -5.232 -27.241 -43.054 1.00 77.12 1005 LEU A N 1
ATOM 7235 C CA . LEU A 1 1005 ? -5.698 -28.152 -41.992 1.00 77.12 1005 LEU A CA 1
ATOM 7236 C C . LEU A 1 1005 ? -5.213 -27.736 -40.590 1.00 77.12 1005 LEU A C 1
ATOM 7238 O O . LEU A 1 1005 ? -5.677 -28.254 -39.576 1.00 77.12 1005 LEU A O 1
ATOM 7242 N N . ALA A 1 1006 ? -4.292 -26.775 -40.517 1.00 77.50 1006 ALA A N 1
ATOM 7243 C CA . ALA A 1 1006 ? -3.688 -26.311 -39.275 1.00 77.50 1006 ALA A CA 1
ATOM 7244 C C . ALA A 1 1006 ? -4.643 -25.698 -38.224 1.00 77.50 1006 ALA A C 1
ATOM 7246 O O . ALA A 1 1006 ? -4.293 -25.803 -37.050 1.00 77.50 1006 ALA A O 1
ATOM 7247 N N . PRO A 1 1007 ? -5.803 -25.070 -38.540 1.00 79.75 1007 PRO A N 1
ATOM 7248 C CA . PRO A 1 1007 ? -6.635 -24.424 -37.518 1.00 79.75 1007 PRO A CA 1
ATOM 7249 C C . PRO A 1 1007 ? -7.082 -25.370 -36.400 1.00 79.75 1007 PRO A C 1
ATOM 7251 O O . PRO A 1 1007 ? -6.970 -25.017 -35.230 1.00 79.75 1007 PRO A O 1
ATOM 7254 N N . GLU A 1 1008 ? -7.521 -26.585 -36.739 1.00 81.88 1008 GLU A N 1
ATOM 7255 C CA . GLU A 1 1008 ? -7.988 -27.573 -35.756 1.00 81.88 1008 GLU A CA 1
ATOM 7256 C C . GLU A 1 1008 ? -6.846 -28.098 -34.875 1.00 81.88 1008 GLU A C 1
ATOM 7258 O O . GLU A 1 1008 ? -7.011 -28.270 -33.666 1.00 81.88 1008 GLU A O 1
ATOM 7263 N N . LEU A 1 1009 ? -5.661 -28.307 -35.460 1.00 81.88 1009 LEU A N 1
ATOM 7264 C CA . LEU A 1 1009 ? -4.468 -28.746 -34.731 1.00 81.88 1009 LEU A CA 1
ATOM 7265 C C . LEU A 1 1009 ? -3.933 -27.641 -33.811 1.00 81.88 1009 LEU A C 1
ATOM 7267 O O . LEU A 1 1009 ? -3.632 -27.893 -32.646 1.00 81.88 1009 LEU A O 1
ATOM 7271 N N . LEU A 1 1010 ? -3.860 -26.402 -34.306 1.00 87.69 1010 LEU A N 1
ATOM 7272 C CA . LEU A 1 1010 ? -3.391 -25.244 -33.543 1.00 87.69 1010 LEU A CA 1
ATOM 7273 C C . LEU A 1 1010 ? -4.384 -24.827 -32.450 1.00 87.69 1010 LEU A C 1
ATOM 7275 O O . LEU A 1 1010 ? -3.957 -24.328 -31.408 1.00 87.69 1010 LEU A O 1
ATOM 7279 N N . ALA A 1 1011 ? -5.686 -25.073 -32.627 1.00 86.56 1011 ALA A N 1
ATOM 7280 C CA . ALA A 1 1011 ? -6.699 -24.821 -31.600 1.00 86.56 1011 ALA A CA 1
ATOM 7281 C C . ALA A 1 1011 ? -6.475 -25.653 -30.325 1.00 86.56 1011 ALA A C 1
ATOM 7283 O O . ALA A 1 1011 ? -6.827 -25.204 -29.236 1.00 86.56 1011 ALA A O 1
ATOM 7284 N N . ARG A 1 1012 ? -5.848 -26.832 -30.442 1.00 88.69 1012 ARG A N 1
ATOM 7285 C CA . ARG A 1 1012 ? -5.536 -27.727 -29.312 1.00 88.69 1012 ARG A CA 1
ATOM 7286 C C . ARG A 1 1012 ? -4.213 -27.406 -28.616 1.00 88.69 1012 ARG A C 1
ATOM 7288 O O . ARG A 1 1012 ? -3.915 -28.038 -27.610 1.00 88.69 1012 ARG A O 1
ATOM 7295 N N . LEU A 1 1013 ? -3.441 -26.449 -29.140 1.00 92.75 1013 LEU A N 1
ATOM 7296 C CA . LEU A 1 1013 ? -2.158 -26.045 -28.570 1.00 92.75 1013 LEU A CA 1
ATOM 7297 C C . LEU A 1 1013 ? -2.349 -25.546 -27.132 1.00 92.75 1013 LEU A C 1
ATOM 7299 O O . LEU A 1 1013 ? -3.180 -24.660 -26.904 1.00 92.75 1013 LEU A O 1
ATOM 7303 N N . ALA A 1 1014 ? -1.561 -26.084 -26.205 1.00 91.50 1014 ALA A N 1
ATOM 7304 C CA . ALA A 1 1014 ? -1.509 -25.694 -24.801 1.00 91.50 1014 ALA A CA 1
ATOM 7305 C C . ALA A 1 1014 ? -0.100 -25.222 -24.408 1.00 91.50 1014 ALA A C 1
ATOM 7307 O O . ALA A 1 1014 ? 0.873 -25.502 -25.099 1.00 91.50 1014 ALA A O 1
ATOM 7308 N N . TRP A 1 1015 ? 0.029 -24.544 -23.261 1.00 90.62 1015 TRP A N 1
ATOM 7309 C CA . TRP A 1 1015 ? 1.302 -23.998 -22.750 1.00 90.62 1015 TRP A CA 1
ATOM 7310 C C . TRP A 1 1015 ? 2.462 -25.014 -22.729 1.00 90.62 1015 TRP A C 1
ATOM 7312 O O . TRP A 1 1015 ? 3.611 -24.671 -23.018 1.00 90.62 1015 TRP A O 1
ATOM 7322 N N . GLY A 1 1016 ? 2.162 -26.280 -22.420 1.00 88.56 1016 GLY A N 1
ATOM 7323 C CA . GLY A 1 1016 ? 3.149 -27.363 -22.406 1.00 88.56 1016 GLY A CA 1
ATOM 7324 C C . GLY A 1 1016 ? 3.784 -27.645 -23.773 1.00 88.56 1016 GLY A C 1
ATOM 7325 O O . GLY A 1 1016 ? 4.958 -28.008 -23.817 1.00 88.56 1016 GLY A O 1
ATOM 7326 N N . ASP A 1 1017 ? 3.053 -27.399 -24.864 1.00 92.12 1017 ASP A N 1
ATOM 7327 C CA . ASP A 1 1017 ? 3.449 -27.710 -26.245 1.00 92.12 1017 ASP A CA 1
ATOM 7328 C C . ASP A 1 1017 ? 4.349 -26.642 -26.887 1.00 92.12 1017 ASP A C 1
ATOM 7330 O O . ASP A 1 1017 ? 4.818 -26.817 -28.018 1.00 92.12 1017 ASP A O 1
ATOM 7334 N N . LEU A 1 1018 ? 4.540 -25.507 -26.208 1.00 91.88 1018 LEU A N 1
ATOM 7335 C CA . LEU A 1 1018 ? 5.351 -24.396 -26.699 1.00 91.88 1018 LEU A CA 1
ATOM 7336 C C . LEU A 1 1018 ? 6.836 -24.705 -26.515 1.00 91.88 1018 LEU A C 1
ATOM 7338 O O . LEU A 1 1018 ? 7.245 -25.236 -25.478 1.00 91.88 1018 LEU A O 1
ATOM 7342 N N . ASP A 1 1019 ? 7.650 -24.325 -27.494 1.00 89.94 1019 ASP A N 1
ATOM 7343 C CA . ASP A 1 1019 ? 9.103 -24.366 -27.345 1.00 89.94 1019 ASP A CA 1
ATOM 7344 C C . ASP A 1 1019 ? 9.622 -23.214 -26.454 1.00 89.94 1019 ASP A C 1
ATOM 7346 O O . ASP A 1 1019 ? 8.867 -22.353 -25.990 1.00 89.94 1019 ASP A O 1
ATOM 7350 N N . ALA A 1 1020 ? 10.924 -23.208 -26.155 1.00 85.44 1020 ALA A N 1
ATOM 7351 C CA . ALA A 1 1020 ? 11.517 -22.183 -25.295 1.00 85.44 1020 ALA A CA 1
ATOM 7352 C C . ALA A 1 1020 ? 11.368 -20.763 -25.871 1.00 85.44 1020 ALA A C 1
ATOM 7354 O O . ALA A 1 1020 ? 11.124 -19.836 -25.103 1.00 85.44 1020 ALA A O 1
ATOM 7355 N N . ALA A 1 1021 ? 11.458 -20.599 -27.197 1.00 86.75 1021 ALA A N 1
ATOM 7356 C CA . ALA A 1 1021 ? 11.324 -19.310 -27.867 1.00 86.75 1021 ALA A CA 1
ATOM 7357 C C . ALA A 1 1021 ? 9.866 -18.824 -27.852 1.00 86.75 1021 ALA A C 1
ATOM 7359 O O . ALA A 1 1021 ? 9.602 -17.673 -27.525 1.00 86.75 1021 ALA A O 1
ATOM 7360 N N . GLU A 1 1022 ? 8.895 -19.696 -28.103 1.00 90.56 1022 GLU A N 1
ATOM 7361 C CA . GLU A 1 1022 ? 7.465 -19.374 -28.061 1.00 90.56 1022 GLU A CA 1
ATOM 7362 C C . GLU A 1 1022 ? 7.001 -19.003 -26.650 1.00 90.56 1022 GLU A C 1
ATOM 7364 O O . GLU A 1 1022 ? 6.242 -18.049 -26.470 1.00 90.56 1022 GLU A O 1
ATOM 7369 N N . ARG A 1 1023 ? 7.515 -19.686 -25.619 1.00 88.19 1023 ARG A N 1
ATOM 7370 C CA . ARG A 1 1023 ? 7.236 -19.333 -24.217 1.00 88.19 1023 ARG A CA 1
ATOM 7371 C C . ARG A 1 1023 ? 7.721 -17.933 -23.856 1.00 88.19 1023 ARG A C 1
ATOM 7373 O O . ARG A 1 1023 ? 7.163 -17.321 -22.946 1.00 88.19 1023 ARG A O 1
ATOM 7380 N N . THR A 1 1024 ? 8.708 -17.391 -24.576 1.00 87.38 1024 THR A N 1
ATOM 7381 C CA . THR A 1 1024 ? 9.187 -16.031 -24.313 1.00 87.38 1024 THR A CA 1
ATOM 7382 C C . THR A 1 1024 ? 8.119 -14.958 -24.563 1.00 87.38 1024 THR A C 1
ATOM 7384 O O . THR A 1 1024 ? 8.232 -13.846 -24.036 1.00 87.38 1024 THR A O 1
ATOM 7387 N N . PHE A 1 1025 ? 7.069 -15.258 -25.331 1.00 87.69 1025 PHE A N 1
ATOM 7388 C CA . PHE A 1 1025 ? 5.978 -14.317 -25.585 1.00 87.69 1025 PHE A CA 1
ATOM 7389 C C . PHE A 1 1025 ? 5.086 -14.074 -24.360 1.00 87.69 1025 PHE A C 1
ATOM 7391 O O . PHE A 1 1025 ? 4.384 -13.067 -24.335 1.00 87.69 1025 PHE A O 1
ATOM 7398 N N . ALA A 1 1026 ? 5.141 -14.933 -23.335 1.00 88.75 1026 ALA A N 1
ATOM 7399 C CA . ALA A 1 1026 ? 4.474 -14.667 -22.063 1.00 88.75 1026 ALA A CA 1
ATOM 7400 C C . ALA A 1 1026 ? 5.200 -13.541 -21.316 1.00 88.75 1026 ALA A C 1
ATOM 7402 O O . ALA A 1 1026 ? 6.424 -13.600 -21.156 1.00 88.75 1026 ALA A O 1
ATOM 7403 N N . VAL A 1 1027 ? 4.471 -12.533 -20.837 1.00 88.88 1027 VAL A N 1
ATOM 7404 C CA . VAL A 1 1027 ? 5.055 -11.502 -19.971 1.00 88.88 1027 VAL A CA 1
ATOM 7405 C C . VAL A 1 1027 ? 5.254 -12.094 -18.570 1.00 88.88 1027 VAL A C 1
ATOM 7407 O O . VAL A 1 1027 ? 4.301 -12.631 -18.005 1.00 88.88 1027 VAL A O 1
ATOM 7410 N N . PRO A 1 1028 ? 6.466 -12.041 -17.987 1.00 92.38 1028 PRO A N 1
ATOM 7411 C CA . PRO A 1 1028 ? 6.678 -12.547 -16.637 1.00 92.38 1028 PRO A CA 1
ATOM 7412 C C . PRO A 1 1028 ? 5.915 -11.739 -15.582 1.00 92.38 1028 PRO A C 1
ATOM 7414 O O . PRO A 1 1028 ? 5.870 -10.509 -15.657 1.00 92.38 1028 PRO A O 1
ATOM 7417 N N . ILE A 1 1029 ? 5.375 -12.425 -14.571 1.00 95.00 1029 ILE A N 1
ATOM 7418 C CA . ILE A 1 1029 ? 4.723 -11.796 -13.413 1.00 95.00 1029 ILE A CA 1
ATOM 7419 C C . ILE A 1 1029 ? 5.675 -11.814 -12.217 1.00 95.00 1029 ILE A C 1
ATOM 7421 O O . ILE A 1 1029 ? 6.072 -12.878 -11.746 1.00 95.00 1029 ILE A O 1
ATOM 7425 N N . VAL A 1 1030 ? 6.020 -10.637 -11.704 1.00 96.44 1030 VAL A N 1
ATOM 7426 C CA . VAL A 1 1030 ? 6.835 -10.460 -10.499 1.00 96.44 1030 VAL A CA 1
ATOM 7427 C C . VAL A 1 1030 ? 5.921 -10.141 -9.323 1.00 96.44 1030 VAL A C 1
ATOM 7429 O O . VAL A 1 1030 ? 5.189 -9.157 -9.352 1.00 96.44 1030 VAL A O 1
ATOM 7432 N N . VAL A 1 1031 ? 5.966 -10.950 -8.273 1.00 96.25 1031 VAL A N 1
ATOM 7433 C CA . VAL A 1 1031 ? 5.209 -10.732 -7.039 1.00 96.25 1031 VAL A CA 1
ATOM 7434 C C . VAL A 1 1031 ? 6.139 -10.153 -5.991 1.00 96.25 1031 VAL A C 1
ATOM 7436 O O . VAL A 1 1031 ? 7.112 -10.799 -5.615 1.00 96.25 1031 VAL A O 1
ATOM 7439 N N . LEU A 1 1032 ? 5.838 -8.950 -5.518 1.00 95.19 1032 LEU A N 1
ATOM 7440 C CA . LEU A 1 1032 ? 6.523 -8.328 -4.396 1.00 95.19 1032 LEU A CA 1
ATOM 7441 C C . LEU A 1 1032 ? 5.761 -8.640 -3.114 1.00 95.19 1032 LEU A C 1
ATOM 7443 O O . LEU A 1 1032 ? 4.576 -8.329 -3.003 1.00 95.19 1032 LEU A O 1
ATOM 7447 N N . ILE A 1 1033 ? 6.454 -9.206 -2.140 1.00 90.69 1033 ILE A N 1
ATOM 7448 C CA . ILE A 1 1033 ? 5.951 -9.427 -0.783 1.00 90.69 1033 ILE A CA 1
ATOM 7449 C C . ILE A 1 1033 ? 7.050 -9.078 0.214 1.00 90.69 1033 ILE A C 1
ATOM 7451 O O . ILE A 1 1033 ? 8.232 -9.088 -0.128 1.00 90.69 1033 ILE A O 1
ATOM 7455 N N . ASP A 1 1034 ? 6.681 -8.756 1.445 1.00 83.75 1034 ASP A N 1
ATOM 7456 C CA . ASP A 1 1034 ? 7.645 -8.625 2.533 1.00 83.75 1034 ASP A CA 1
ATOM 7457 C C . ASP A 1 1034 ? 7.540 -9.804 3.510 1.00 83.75 1034 ASP A C 1
ATOM 7459 O O . ASP A 1 1034 ? 6.677 -10.676 3.378 1.00 83.75 1034 ASP A O 1
ATOM 7463 N N . GLU A 1 1035 ? 8.452 -9.862 4.478 1.00 73.50 1035 GLU A N 1
ATOM 7464 C CA . GLU A 1 1035 ? 8.504 -10.945 5.465 1.00 73.50 1035 GLU A CA 1
ATOM 7465 C C . GLU A 1 1035 ? 7.260 -11.058 6.368 1.00 73.50 1035 GLU A C 1
ATOM 7467 O O . GLU A 1 1035 ? 7.118 -12.061 7.070 1.00 73.50 1035 GLU A O 1
ATOM 7472 N N . SER A 1 1036 ? 6.361 -10.062 6.362 1.00 71.25 1036 SER A N 1
ATOM 7473 C CA . SER A 1 1036 ? 5.100 -10.115 7.112 1.00 71.25 1036 SER A CA 1
ATOM 7474 C C . SER A 1 1036 ? 4.059 -11.024 6.455 1.00 71.25 1036 SER A C 1
ATOM 7476 O O . SER A 1 1036 ? 3.107 -11.439 7.118 1.00 71.25 1036 SER A O 1
ATOM 7478 N N . ALA A 1 1037 ? 4.253 -11.391 5.181 1.00 74.88 1037 ALA A N 1
ATOM 7479 C CA . ALA A 1 1037 ? 3.416 -12.371 4.504 1.00 74.88 1037 ALA A CA 1
ATOM 7480 C C . ALA A 1 1037 ? 3.475 -13.717 5.249 1.00 74.88 1037 ALA A C 1
ATOM 7482 O O . ALA A 1 1037 ? 4.529 -14.354 5.331 1.00 74.88 1037 ALA A O 1
ATOM 7483 N N . GLY A 1 1038 ? 2.335 -14.126 5.813 1.00 69.50 1038 GLY A N 1
ATOM 7484 C CA . GLY A 1 1038 ? 2.222 -15.301 6.674 1.00 69.50 1038 GLY A CA 1
ATOM 7485 C C . GLY A 1 1038 ? 2.497 -16.635 5.972 1.00 69.50 1038 GLY A C 1
ATOM 7486 O O . GLY A 1 1038 ? 2.656 -16.714 4.753 1.00 69.50 1038 GLY A O 1
ATOM 7487 N N . ASP A 1 1039 ? 2.509 -17.708 6.762 1.00 72.44 1039 ASP A N 1
ATOM 7488 C CA . ASP A 1 1039 ? 2.873 -19.054 6.300 1.00 72.44 1039 ASP A CA 1
ATOM 7489 C C . ASP A 1 1039 ? 1.931 -19.594 5.202 1.00 72.44 1039 ASP A C 1
ATOM 7491 O O . ASP A 1 1039 ? 2.364 -20.381 4.361 1.00 72.44 1039 ASP A O 1
ATOM 7495 N N . ASP A 1 1040 ? 0.679 -19.128 5.149 1.00 75.00 1040 ASP A N 1
ATOM 7496 C CA . ASP A 1 1040 ? -0.283 -19.483 4.095 1.00 75.00 1040 ASP A CA 1
ATOM 7497 C C . ASP A 1 1040 ? 0.136 -18.945 2.716 1.00 75.00 1040 ASP A C 1
ATOM 7499 O O . ASP A 1 1040 ? 0.100 -19.678 1.726 1.00 75.00 1040 ASP A O 1
ATOM 7503 N N . GLU A 1 1041 ? 0.590 -17.687 2.641 1.00 83.44 1041 GLU A N 1
ATOM 7504 C CA . GLU A 1 1041 ? 1.122 -17.101 1.399 1.00 83.44 1041 GLU A CA 1
ATOM 7505 C C . GLU A 1 1041 ? 2.405 -17.810 0.975 1.00 83.44 1041 GLU A C 1
ATOM 7507 O O . GLU A 1 1041 ? 2.622 -18.068 -0.208 1.00 83.44 1041 GLU A O 1
ATOM 7512 N N . ALA A 1 1042 ? 3.230 -18.185 1.950 1.00 81.56 1042 ALA A N 1
ATOM 7513 C CA . ALA A 1 1042 ? 4.426 -18.972 1.719 1.00 81.56 1042 ALA A CA 1
ATOM 7514 C C . ALA A 1 1042 ? 4.053 -20.341 1.104 1.00 81.56 1042 ALA A C 1
ATOM 7516 O O . ALA A 1 1042 ? 4.551 -20.719 0.039 1.00 81.56 1042 ALA A O 1
ATOM 7517 N N . GLY A 1 1043 ? 3.102 -21.061 1.703 1.00 81.06 1043 GLY A N 1
ATOM 7518 C CA . GLY A 1 1043 ? 2.584 -22.320 1.162 1.00 81.06 1043 GLY A CA 1
ATOM 7519 C C . GLY A 1 1043 ? 2.008 -22.171 -0.252 1.00 81.06 1043 GLY A C 1
ATOM 7520 O O . GLY A 1 1043 ? 2.307 -22.981 -1.136 1.00 81.06 1043 GLY A O 1
ATOM 7521 N N . ALA A 1 1044 ? 1.242 -21.106 -0.501 1.00 85.50 1044 ALA A N 1
ATOM 7522 C CA . ALA A 1 1044 ? 0.718 -20.787 -1.826 1.00 85.50 1044 ALA A CA 1
ATOM 7523 C C . ALA A 1 1044 ? 1.841 -20.502 -2.837 1.00 85.50 1044 ALA A C 1
ATOM 7525 O O . ALA A 1 1044 ? 1.756 -20.936 -3.988 1.00 85.50 1044 ALA A O 1
ATOM 7526 N N . ALA A 1 1045 ? 2.905 -19.809 -2.421 1.00 87.00 1045 ALA A N 1
ATOM 7527 C CA . ALA A 1 1045 ? 4.047 -19.502 -3.274 1.00 87.00 1045 ALA A CA 1
ATOM 7528 C C . ALA A 1 1045 ? 4.793 -20.774 -3.675 1.00 87.00 1045 ALA A C 1
ATOM 7530 O O . ALA A 1 1045 ? 5.130 -20.934 -4.843 1.00 87.00 1045 ALA A O 1
ATOM 7531 N N . ASN A 1 1046 ? 4.971 -21.721 -2.752 1.00 84.06 1046 ASN A N 1
ATOM 7532 C CA . ASN A 1 1046 ? 5.556 -23.022 -3.071 1.00 84.06 1046 ASN A CA 1
ATOM 7533 C C . ASN A 1 1046 ? 4.758 -23.754 -4.166 1.00 84.06 1046 ASN A C 1
ATOM 7535 O O . ASN A 1 1046 ? 5.328 -24.242 -5.141 1.00 84.06 1046 ASN A O 1
ATOM 7539 N N . ALA A 1 1047 ? 3.425 -23.764 -4.054 1.00 84.56 1047 ALA A N 1
ATOM 7540 C CA . ALA A 1 1047 ? 2.557 -24.348 -5.077 1.00 84.56 1047 ALA A CA 1
ATOM 7541 C C . ALA A 1 1047 ? 2.631 -23.595 -6.420 1.00 84.56 1047 ALA A C 1
ATOM 7543 O O . ALA A 1 1047 ? 2.571 -24.214 -7.482 1.00 84.56 1047 ALA A O 1
ATOM 7544 N N . LEU A 1 1048 ? 2.770 -22.266 -6.386 1.00 88.12 1048 LEU A N 1
ATOM 7545 C CA . LEU A 1 1048 ? 2.930 -21.437 -7.580 1.00 88.12 1048 LEU A CA 1
ATOM 7546 C C . LEU A 1 1048 ? 4.263 -21.714 -8.296 1.00 88.12 1048 LEU A C 1
ATOM 7548 O O . LEU A 1 1048 ? 4.278 -21.858 -9.517 1.00 88.12 1048 LEU A O 1
ATOM 7552 N N . LEU A 1 1049 ? 5.364 -21.822 -7.551 1.00 85.44 1049 LEU A N 1
ATOM 7553 C CA . LEU A 1 1049 ? 6.698 -22.079 -8.100 1.00 85.44 1049 LEU A CA 1
ATOM 7554 C C . LEU A 1 1049 ? 6.772 -23.450 -8.792 1.00 85.44 1049 LEU A C 1
ATOM 7556 O O . LEU A 1 1049 ? 7.352 -23.547 -9.875 1.00 85.44 1049 LEU A O 1
ATOM 7560 N N . ALA A 1 1050 ? 6.108 -24.466 -8.232 1.00 82.94 1050 ALA A N 1
ATOM 7561 C CA . ALA A 1 1050 ? 5.994 -25.805 -8.819 1.00 82.94 1050 ALA A CA 1
ATOM 7562 C C . ALA A 1 1050 ? 5.113 -25.860 -10.087 1.00 82.94 1050 ALA A C 1
ATOM 7564 O O . ALA A 1 1050 ? 5.205 -26.797 -10.877 1.00 82.94 1050 ALA A O 1
ATOM 7565 N N . ALA A 1 1051 ? 4.257 -24.858 -10.325 1.00 83.38 1051 ALA A N 1
ATOM 7566 C CA . ALA A 1 1051 ? 3.325 -24.851 -11.456 1.00 83.38 1051 ALA A CA 1
ATOM 7567 C C . ALA A 1 1051 ? 3.981 -24.541 -12.816 1.00 83.38 1051 ALA A C 1
ATOM 7569 O O . ALA A 1 1051 ? 3.292 -24.554 -13.837 1.00 83.38 1051 ALA A O 1
ATOM 7570 N N . ALA A 1 1052 ? 5.291 -24.256 -12.853 1.00 79.06 1052 ALA A N 1
ATOM 7571 C CA . ALA A 1 1052 ? 6.041 -23.999 -14.085 1.00 79.06 1052 ALA A CA 1
ATOM 7572 C C . ALA A 1 1052 ? 5.459 -22.847 -14.946 1.00 79.06 1052 ALA A C 1
ATOM 7574 O O . ALA A 1 1052 ? 5.521 -22.874 -16.182 1.00 79.06 1052 ALA A O 1
ATOM 7575 N N . LEU A 1 1053 ? 4.883 -21.844 -14.277 1.00 89.12 1053 LEU A N 1
ATOM 7576 C CA . LEU A 1 1053 ? 4.377 -20.591 -14.848 1.00 89.12 1053 LEU A CA 1
ATOM 7577 C C . LEU A 1 1053 ? 5.486 -19.524 -14.861 1.00 89.12 1053 LEU A C 1
ATOM 7579 O O . LEU A 1 1053 ? 6.362 -19.619 -14.009 1.00 89.12 1053 LEU A O 1
ATOM 7583 N N . PRO A 1 1054 ? 5.447 -18.518 -15.764 1.00 90.75 1054 PRO A N 1
ATOM 7584 C CA . PRO A 1 1054 ? 6.456 -17.456 -15.879 1.00 90.75 1054 PRO A CA 1
ATOM 7585 C C . PRO A 1 1054 ? 6.360 -16.442 -14.722 1.00 90.75 1054 PRO A C 1
ATOM 7587 O O . PRO A 1 1054 ? 5.919 -15.307 -14.908 1.00 90.75 1054 PRO A O 1
ATOM 7590 N N . VAL A 1 1055 ? 6.722 -16.861 -13.507 1.00 93.25 1055 VAL A N 1
ATOM 7591 C CA . VAL A 1 1055 ? 6.493 -16.099 -12.266 1.00 93.25 1055 VAL A CA 1
ATOM 7592 C C . VAL A 1 1055 ? 7.742 -15.986 -11.403 1.00 93.25 1055 VAL A C 1
ATOM 7594 O O . VAL A 1 1055 ? 8.453 -16.962 -11.187 1.00 93.25 1055 VAL A O 1
ATOM 7597 N N . ALA A 1 1056 ? 7.983 -14.805 -10.846 1.00 94.06 1056 ALA A N 1
ATOM 7598 C CA . ALA A 1 1056 ? 9.046 -14.576 -9.876 1.00 94.06 1056 ALA A CA 1
ATOM 7599 C C . ALA A 1 1056 ? 8.447 -14.055 -8.567 1.00 94.06 1056 ALA A C 1
ATOM 7601 O O . ALA A 1 1056 ? 7.749 -13.047 -8.569 1.00 94.06 1056 ALA A O 1
ATOM 7602 N N . VAL A 1 1057 ? 8.719 -14.719 -7.448 1.00 93.31 1057 VAL A N 1
ATOM 7603 C CA . VAL A 1 1057 ? 8.345 -14.251 -6.109 1.00 93.31 1057 VAL A CA 1
ATOM 7604 C C . VAL A 1 1057 ? 9.560 -13.565 -5.497 1.00 93.31 1057 VAL A C 1
ATOM 7606 O O . VAL A 1 1057 ? 10.586 -14.205 -5.287 1.00 93.31 1057 VAL A O 1
ATOM 7609 N N . VAL A 1 1058 ? 9.455 -12.266 -5.228 1.00 93.94 1058 VAL A N 1
ATOM 7610 C CA . VAL A 1 1058 ? 10.500 -11.449 -4.605 1.00 93.94 1058 VAL A CA 1
ATOM 7611 C C . VAL A 1 1058 ? 10.066 -11.101 -3.186 1.00 93.94 1058 VAL A C 1
ATOM 7613 O O . VAL A 1 1058 ? 9.108 -10.354 -2.989 1.00 93.94 1058 VAL A O 1
ATOM 7616 N N . THR A 1 1059 ? 10.785 -11.630 -2.199 1.00 90.19 1059 THR A N 1
ATOM 7617 C CA . THR A 1 1059 ? 10.540 -11.359 -0.780 1.00 90.19 1059 THR A CA 1
ATOM 7618 C C . THR A 1 1059 ? 11.534 -10.334 -0.249 1.00 90.19 1059 THR A C 1
ATOM 7620 O O . THR A 1 1059 ? 12.746 -10.550 -0.342 1.00 90.19 1059 THR A O 1
ATOM 7623 N N . LEU A 1 1060 ? 11.036 -9.260 0.356 1.00 88.25 1060 LEU A N 1
ATOM 7624 C CA . LEU A 1 1060 ? 11.851 -8.271 1.058 1.00 88.25 1060 LEU A CA 1
ATOM 7625 C C . LEU A 1 1060 ? 11.990 -8.670 2.531 1.00 88.25 1060 LEU A C 1
ATOM 7627 O O . LEU A 1 1060 ? 11.000 -8.737 3.258 1.00 88.25 1060 LEU A O 1
ATOM 7631 N N . ASP A 1 1061 ? 13.218 -8.956 2.955 1.00 81.25 1061 ASP A N 1
ATOM 7632 C CA . ASP A 1 1061 ? 13.543 -9.397 4.313 1.00 81.25 1061 ASP A CA 1
ATOM 7633 C C . ASP A 1 1061 ? 14.078 -8.208 5.122 1.00 81.25 1061 ASP A C 1
ATOM 7635 O O . ASP A 1 1061 ? 15.130 -7.658 4.800 1.00 81.25 1061 ASP A O 1
ATOM 7639 N N . GLY A 1 1062 ? 13.348 -7.772 6.148 1.00 73.31 1062 GLY A N 1
ATOM 7640 C CA . GLY A 1 1062 ? 13.720 -6.638 6.989 1.00 73.31 1062 GLY A CA 1
ATOM 7641 C C . GLY A 1 1062 ? 14.770 -6.969 8.050 1.00 73.31 1062 GLY A C 1
ATOM 7642 O O . GLY A 1 1062 ? 15.215 -6.061 8.756 1.00 73.31 1062 GLY A O 1
ATOM 7643 N N . GLY A 1 1063 ? 15.187 -8.234 8.178 1.00 62.12 1063 GLY A N 1
ATOM 7644 C CA . GLY A 1 1063 ? 16.178 -8.668 9.161 1.00 62.12 1063 GLY A CA 1
ATOM 7645 C C . GLY A 1 1063 ? 15.628 -8.808 10.588 1.00 62.12 1063 GLY A C 1
ATOM 7646 O O . GLY A 1 1063 ? 16.412 -8.812 11.538 1.00 62.12 1063 GLY A O 1
ATOM 7647 N N . TYR A 1 1064 ? 14.304 -8.934 10.771 1.00 55.16 1064 TYR A N 1
ATOM 7648 C CA . TYR A 1 1064 ? 13.634 -8.983 12.088 1.00 55.16 1064 TYR A CA 1
ATOM 7649 C C . TYR A 1 1064 ? 13.592 -10.368 12.746 1.00 55.16 1064 TYR A C 1
ATOM 7651 O O . TYR A 1 1064 ? 12.909 -10.590 13.746 1.00 55.16 1064 TYR A O 1
ATOM 7659 N N . GLY A 1 1065 ? 14.409 -11.306 12.269 1.00 47.41 1065 GLY A N 1
ATOM 7660 C CA . GLY A 1 1065 ? 14.810 -12.433 13.102 1.00 47.41 1065 GLY A CA 1
ATOM 7661 C C . GLY A 1 1065 ? 13.862 -13.628 13.142 1.00 47.41 1065 GLY A C 1
ATOM 7662 O O . GLY A 1 1065 ? 13.952 -14.401 14.098 1.00 47.41 1065 GLY A O 1
ATOM 7663 N N . ARG A 1 1066 ? 13.065 -13.885 12.094 1.00 46.44 1066 ARG A N 1
ATOM 7664 C CA . ARG A 1 1066 ? 12.639 -15.275 11.834 1.00 46.44 1066 ARG A CA 1
ATOM 7665 C C . ARG A 1 1066 ? 13.771 -16.112 11.243 1.00 46.44 1066 ARG A C 1
ATOM 7667 O O . ARG A 1 1066 ? 13.834 -17.297 11.553 1.00 46.44 1066 ARG A O 1
ATOM 7674 N N . GLY A 1 1067 ? 14.699 -15.519 10.483 1.00 49.81 1067 GLY A N 1
ATOM 7675 C CA . GLY A 1 1067 ? 15.862 -16.223 9.925 1.00 49.81 1067 GLY A CA 1
ATOM 7676 C C . GLY A 1 1067 ? 15.466 -17.585 9.321 1.00 49.81 1067 GLY A C 1
ATOM 7677 O O . GLY A 1 1067 ? 14.458 -17.652 8.616 1.00 49.81 1067 GLY A O 1
ATOM 7678 N N . PRO A 1 1068 ? 16.150 -18.696 9.652 1.00 45.56 1068 PRO A N 1
ATOM 7679 C CA . PRO A 1 1068 ? 15.793 -20.033 9.169 1.00 45.56 1068 PRO A CA 1
ATOM 7680 C C . PRO A 1 1068 ? 14.438 -20.592 9.650 1.00 45.56 1068 PRO A C 1
ATOM 7682 O O . PRO A 1 1068 ? 14.059 -21.692 9.257 1.00 45.56 1068 PRO A O 1
ATOM 7685 N N . ARG A 1 1069 ? 13.703 -19.867 10.504 1.00 45.19 1069 ARG A N 1
ATOM 7686 C CA . ARG A 1 1069 ? 12.372 -20.231 11.018 1.00 45.19 1069 ARG A CA 1
ATOM 7687 C C . ARG A 1 1069 ? 11.216 -19.575 10.256 1.00 45.19 1069 ARG A C 1
ATOM 7689 O O . ARG A 1 1069 ? 10.069 -19.816 10.622 1.00 45.19 1069 ARG A O 1
ATOM 7696 N N . SER A 1 1070 ? 11.466 -18.730 9.251 1.00 63.97 1070 SER A N 1
ATOM 7697 C CA . SER A 1 1070 ? 10.377 -18.249 8.390 1.00 63.97 1070 SER A CA 1
ATOM 7698 C C . SER A 1 1070 ? 9.941 -19.361 7.432 1.00 63.97 1070 SER A C 1
ATOM 7700 O O . SER A 1 1070 ? 10.780 -20.109 6.924 1.00 63.97 1070 SER A O 1
ATOM 7702 N N . ALA A 1 1071 ? 8.640 -19.470 7.142 1.00 66.25 1071 ALA A N 1
ATOM 7703 C CA . ALA A 1 1071 ? 8.164 -20.393 6.110 1.00 66.25 1071 ALA A CA 1
ATOM 7704 C C . ALA A 1 1071 ? 8.834 -20.113 4.752 1.00 66.25 1071 ALA A C 1
ATOM 7706 O O . ALA A 1 1071 ? 9.191 -21.043 4.033 1.00 66.25 1071 ALA A O 1
ATOM 7707 N N . TRP A 1 1072 ? 9.125 -18.841 4.456 1.00 72.56 1072 TRP A N 1
ATOM 7708 C CA . TRP A 1 1072 ? 9.888 -18.409 3.281 1.00 72.56 1072 TRP A CA 1
ATOM 7709 C C . TRP A 1 1072 ? 11.291 -19.019 3.198 1.00 72.56 1072 TRP A C 1
ATOM 7711 O O . TRP A 1 1072 ? 11.746 -19.364 2.107 1.00 72.56 1072 TRP A O 1
ATOM 7721 N N . TRP A 1 1073 ? 11.962 -19.219 4.336 1.00 71.25 1073 TRP A N 1
ATOM 7722 C CA . TRP A 1 1073 ? 13.236 -19.931 4.377 1.00 71.25 1073 TRP A CA 1
ATOM 7723 C C . TRP A 1 1073 ? 13.072 -21.417 4.073 1.00 71.25 1073 TRP A C 1
ATOM 7725 O O . TRP A 1 1073 ? 13.804 -21.969 3.254 1.00 71.25 1073 TRP A O 1
ATOM 7735 N N . ALA A 1 1074 ? 12.097 -22.066 4.713 1.00 68.38 1074 ALA A N 1
ATOM 7736 C CA . ALA A 1 1074 ? 11.821 -23.484 4.498 1.00 68.38 1074 ALA A CA 1
ATOM 7737 C C . ALA A 1 1074 ? 11.486 -23.774 3.027 1.00 68.38 1074 ALA A C 1
ATOM 7739 O O . ALA A 1 1074 ? 11.950 -24.770 2.474 1.00 68.38 1074 ALA A O 1
ATOM 7740 N N . ILE A 1 1075 ? 10.753 -22.875 2.369 1.00 70.25 1075 ILE A N 1
ATOM 7741 C CA . ILE A 1 1075 ? 10.442 -22.978 0.942 1.00 70.25 1075 ILE A CA 1
ATOM 7742 C C . ILE A 1 1075 ? 11.683 -22.759 0.094 1.00 70.25 1075 ILE A C 1
ATOM 7744 O O . ILE A 1 1075 ? 11.909 -23.547 -0.812 1.00 70.25 1075 ILE A O 1
ATOM 7748 N N . ALA A 1 1076 ? 12.520 -21.763 0.396 1.00 66.81 1076 ALA A N 1
ATOM 7749 C CA . ALA A 1 1076 ? 13.775 -21.573 -0.329 1.00 66.81 1076 ALA A CA 1
ATOM 7750 C C . ALA A 1 1076 ? 14.659 -22.830 -0.267 1.00 66.81 1076 ALA A C 1
ATOM 7752 O O . ALA A 1 1076 ? 15.180 -23.268 -1.291 1.00 66.81 1076 ALA A O 1
ATOM 7753 N N . VAL A 1 1077 ? 14.759 -23.470 0.905 1.00 66.12 1077 VAL A N 1
ATOM 7754 C CA . VAL A 1 1077 ? 15.469 -24.751 1.061 1.00 66.12 1077 VAL A CA 1
ATOM 7755 C C . VAL A 1 1077 ? 14.780 -25.880 0.293 1.00 66.12 1077 VAL A C 1
ATOM 7757 O O . VAL A 1 1077 ? 15.460 -26.678 -0.351 1.00 66.12 1077 VAL A O 1
ATOM 7760 N N . THR A 1 1078 ? 13.449 -25.957 0.333 1.00 67.06 1078 THR A N 1
ATOM 7761 C CA . THR A 1 1078 ? 12.674 -27.011 -0.341 1.00 67.06 1078 THR A CA 1
ATOM 7762 C C . THR A 1 1078 ? 12.762 -26.888 -1.860 1.00 67.06 1078 THR A C 1
ATOM 7764 O O . THR A 1 1078 ? 13.118 -27.859 -2.521 1.00 67.06 1078 THR A O 1
ATOM 7767 N N . ALA A 1 1079 ? 12.525 -25.696 -2.408 1.00 66.69 1079 ALA A N 1
ATOM 7768 C CA . ALA A 1 1079 ? 12.643 -25.384 -3.830 1.00 66.69 1079 ALA A CA 1
ATOM 7769 C C . ALA A 1 1079 ? 14.070 -25.637 -4.331 1.00 66.69 1079 ALA A C 1
ATOM 7771 O O . ALA A 1 1079 ? 14.266 -26.327 -5.330 1.00 66.69 1079 ALA A O 1
ATOM 7772 N N . ALA A 1 1080 ? 15.080 -25.195 -3.569 1.00 61.19 1080 ALA A N 1
ATOM 7773 C CA . ALA A 1 1080 ? 16.466 -25.531 -3.866 1.00 61.19 1080 ALA A CA 1
ATOM 7774 C C . ALA A 1 1080 ? 16.671 -27.055 -3.879 1.00 61.19 1080 ALA A C 1
ATOM 7776 O O . ALA A 1 1080 ? 17.271 -27.583 -4.807 1.00 61.19 1080 ALA A O 1
ATOM 7777 N N . SER A 1 1081 ? 16.162 -27.788 -2.889 1.00 58.53 1081 SER A N 1
ATOM 7778 C CA . SER A 1 1081 ? 16.356 -29.243 -2.783 1.00 58.53 1081 SER A CA 1
ATOM 7779 C C . SER A 1 1081 ? 15.645 -30.035 -3.884 1.00 58.53 1081 SER A C 1
ATOM 7781 O O . SER A 1 1081 ? 16.180 -31.051 -4.320 1.00 58.53 1081 SER A O 1
ATOM 7783 N N . ALA A 1 1082 ? 14.490 -29.562 -4.356 1.00 61.47 1082 ALA A N 1
ATOM 7784 C CA . ALA A 1 1082 ? 13.733 -30.172 -5.447 1.00 61.47 1082 ALA A CA 1
ATOM 7785 C C . ALA A 1 1082 ? 14.422 -30.018 -6.816 1.00 61.47 1082 ALA A C 1
ATOM 7787 O O . ALA A 1 1082 ? 14.164 -30.807 -7.719 1.00 61.47 1082 ALA A O 1
ATOM 7788 N N . GLY A 1 1083 ? 15.324 -29.038 -6.967 1.00 59.62 1083 GLY A N 1
ATOM 7789 C CA . GLY A 1 1083 ? 16.017 -28.772 -8.233 1.00 59.62 1083 GLY A CA 1
ATOM 7790 C C . GLY A 1 1083 ? 15.120 -28.158 -9.314 1.00 59.62 1083 GLY A C 1
ATOM 7791 O O . GLY A 1 1083 ? 15.505 -28.133 -10.480 1.00 59.62 1083 GLY A O 1
ATOM 7792 N N . GLU A 1 1084 ? 13.941 -27.667 -8.932 1.00 61.62 1084 GLU A N 1
ATOM 7793 C CA . GLU A 1 1084 ? 12.962 -27.052 -9.824 1.00 61.62 1084 GLU A CA 1
ATOM 7794 C C . GLU A 1 1084 ? 12.932 -25.532 -9.588 1.00 61.62 1084 GLU A C 1
ATOM 7796 O O . GLU A 1 1084 ? 12.493 -25.064 -8.537 1.00 61.62 1084 GLU A O 1
ATOM 7801 N N . GLY A 1 1085 ? 13.397 -24.760 -10.576 1.00 74.06 1085 GLY A N 1
ATOM 7802 C CA . GLY A 1 1085 ? 13.369 -23.292 -10.573 1.00 74.06 1085 GLY A CA 1
ATOM 7803 C C . GLY A 1 1085 ? 14.587 -22.615 -9.934 1.00 74.06 1085 GLY A C 1
ATOM 7804 O O . GLY A 1 1085 ? 15.536 -23.259 -9.483 1.00 74.06 1085 GLY A O 1
ATOM 7805 N N . ILE A 1 1086 ? 14.544 -21.282 -9.908 1.00 83.88 1086 ILE A N 1
ATOM 7806 C CA . ILE A 1 1086 ? 15.646 -20.434 -9.437 1.00 83.88 1086 ILE A CA 1
ATOM 7807 C C . ILE A 1 1086 ? 15.429 -20.073 -7.974 1.00 83.88 1086 ILE A C 1
ATOM 7809 O O . ILE A 1 1086 ? 14.348 -19.616 -7.604 1.00 83.88 1086 ILE A O 1
ATOM 7813 N N . VAL A 1 1087 ? 16.471 -20.191 -7.152 1.00 84.81 1087 VAL A N 1
ATOM 7814 C CA . VAL A 1 1087 ? 16.480 -19.647 -5.788 1.00 84.81 1087 VAL A CA 1
ATOM 7815 C C . VAL A 1 1087 ? 17.677 -18.724 -5.628 1.00 84.81 1087 VAL A C 1
ATOM 7817 O O . VAL A 1 1087 ? 18.812 -19.157 -5.819 1.00 84.81 1087 VAL A O 1
ATOM 7820 N N . ALA A 1 1088 ? 17.441 -17.469 -5.251 1.00 85.25 1088 ALA A N 1
ATOM 7821 C CA . ALA A 1 1088 ? 18.518 -16.517 -5.002 1.00 85.25 1088 ALA A CA 1
ATOM 7822 C C . ALA A 1 1088 ? 18.322 -15.729 -3.711 1.00 85.25 1088 ALA A C 1
ATOM 7824 O O . ALA A 1 1088 ? 17.224 -15.270 -3.396 1.00 85.25 1088 ALA A O 1
ATOM 7825 N N . HIS A 1 1089 ? 19.418 -15.551 -2.984 1.00 83.88 1089 HIS A N 1
ATOM 7826 C CA . HIS A 1 1089 ? 19.524 -14.678 -1.830 1.00 83.88 1089 HIS A CA 1
ATOM 7827 C C . HIS A 1 1089 ? 20.507 -13.553 -2.153 1.00 83.88 1089 HIS A C 1
ATOM 7829 O O . HIS A 1 1089 ? 21.672 -13.802 -2.477 1.00 83.88 1089 HIS A O 1
ATOM 7835 N N . ALA A 1 1090 ? 20.021 -12.321 -2.065 1.00 83.75 1090 ALA A N 1
ATOM 7836 C CA . ALA A 1 1090 ? 20.767 -11.104 -2.338 1.00 83.75 1090 ALA A CA 1
ATOM 7837 C C . ALA A 1 1090 ? 20.603 -10.114 -1.178 1.00 83.75 1090 ALA A C 1
ATOM 7839 O O . ALA A 1 1090 ? 19.684 -10.236 -0.369 1.00 83.75 1090 ALA A O 1
ATOM 7840 N N . ALA A 1 1091 ? 21.472 -9.117 -1.100 1.00 79.56 1091 ALA A N 1
ATOM 7841 C CA . ALA A 1 1091 ? 21.362 -8.040 -0.125 1.00 79.56 1091 ALA A CA 1
ATOM 7842 C C . ALA A 1 1091 ? 21.597 -6.702 -0.813 1.00 79.56 1091 ALA A C 1
ATOM 7844 O O . ALA A 1 1091 ? 22.403 -6.616 -1.743 1.00 79.56 1091 ALA A O 1
ATOM 7845 N N . ILE A 1 1092 ? 20.921 -5.656 -0.331 1.00 80.06 1092 ILE A N 1
ATOM 7846 C CA . ILE A 1 1092 ? 21.251 -4.299 -0.763 1.00 80.06 1092 ILE A CA 1
ATOM 7847 C C . ILE A 1 1092 ? 22.720 -4.019 -0.421 1.00 80.06 1092 ILE A C 1
ATOM 7849 O O . ILE A 1 1092 ? 23.149 -4.163 0.722 1.00 80.06 1092 ILE A O 1
ATOM 7853 N N . ALA A 1 1093 ? 23.515 -3.673 -1.426 1.00 64.19 1093 ALA A N 1
ATOM 7854 C CA . ALA A 1 1093 ? 24.926 -3.359 -1.253 1.00 64.19 1093 ALA A CA 1
ATOM 7855 C C . ALA A 1 1093 ? 25.381 -2.369 -2.323 1.00 64.19 1093 ALA A C 1
ATOM 7857 O O . ALA A 1 1093 ? 24.859 -2.361 -3.440 1.00 64.19 1093 ALA A O 1
ATOM 7858 N N . GLY A 1 1094 ? 26.367 -1.548 -1.968 1.00 53.59 1094 GLY A N 1
ATOM 7859 C CA . GLY A 1 1094 ? 27.192 -0.836 -2.934 1.00 53.59 1094 GLY A CA 1
ATOM 7860 C C . GLY A 1 1094 ? 28.337 -1.735 -3.371 1.00 53.59 1094 GLY A C 1
ATOM 7861 O O . GLY A 1 1094 ? 29.012 -2.308 -2.521 1.00 53.59 1094 GLY A O 1
ATOM 7862 N N . ASP A 1 1095 ? 28.594 -1.823 -4.674 1.00 49.81 1095 ASP A N 1
ATOM 7863 C CA . ASP A 1 1095 ? 29.725 -2.586 -5.235 1.00 49.81 1095 ASP A CA 1
ATOM 7864 C C . ASP A 1 1095 ? 31.102 -1.967 -4.895 1.00 49.81 1095 ASP A C 1
ATOM 7866 O O . ASP A 1 1095 ? 32.158 -2.515 -5.215 1.00 49.81 1095 ASP A O 1
ATOM 7870 N N . ALA A 1 1096 ? 31.110 -0.823 -4.207 1.00 39.28 1096 ALA A N 1
ATOM 7871 C CA . ALA A 1 1096 ? 32.290 -0.028 -3.916 1.00 39.28 1096 ALA A CA 1
ATOM 7872 C C . ALA A 1 1096 ? 32.796 -0.246 -2.480 1.00 39.28 1096 ALA A C 1
ATOM 7874 O O . ALA A 1 1096 ? 32.426 0.499 -1.583 1.00 39.28 1096 ALA A O 1
ATOM 7875 N N . ALA A 1 1097 ? 33.658 -1.251 -2.281 1.00 31.02 1097 ALA A N 1
ATOM 7876 C CA . ALA A 1 1097 ? 34.904 -1.168 -1.493 1.00 31.02 1097 ALA A CA 1
ATOM 7877 C C . ALA A 1 1097 ? 35.433 -2.570 -1.137 1.00 31.02 1097 ALA A C 1
ATOM 7879 O O . ALA A 1 1097 ? 35.052 -3.136 -0.124 1.00 31.02 1097 ALA A O 1
ATOM 7880 N N . GLY A 1 1098 ? 36.334 -3.106 -1.971 1.00 33.59 1098 GLY A N 1
ATOM 7881 C CA . GLY A 1 1098 ? 37.579 -3.817 -1.608 1.00 33.59 1098 GLY A CA 1
ATOM 7882 C C . GLY A 1 1098 ? 37.667 -4.841 -0.457 1.00 33.59 1098 GLY A C 1
ATOM 7883 O O . GLY A 1 1098 ? 38.788 -5.211 -0.119 1.00 33.59 1098 GLY A O 1
ATOM 7884 N N . GLY A 1 1099 ? 36.577 -5.303 0.148 1.00 32.00 1099 GLY A N 1
ATOM 7885 C CA . GLY A 1 1099 ? 36.555 -6.370 1.147 1.00 32.00 1099 GLY A CA 1
ATOM 7886 C C . GLY A 1 1099 ? 36.276 -7.726 0.502 1.00 32.00 1099 GLY A C 1
ATOM 7887 O O . GLY A 1 1099 ? 35.658 -7.807 -0.552 1.00 32.00 1099 GLY A O 1
ATOM 7888 N N . ALA A 1 1100 ? 36.724 -8.813 1.126 1.00 29.22 1100 ALA A N 1
ATOM 7889 C CA . ALA A 1 1100 ? 36.684 -10.181 0.594 1.00 29.22 1100 ALA A CA 1
ATOM 7890 C C . ALA A 1 1100 ? 35.270 -10.808 0.414 1.00 29.22 1100 ALA A C 1
ATOM 7892 O O . ALA A 1 1100 ? 35.161 -12.027 0.275 1.00 29.22 1100 ALA A O 1
ATOM 7893 N N . GLY A 1 1101 ? 34.196 -10.011 0.399 1.00 36.75 1101 GLY A N 1
ATOM 7894 C CA . GLY A 1 1101 ? 32.829 -10.423 0.065 1.00 36.75 1101 GLY A CA 1
ATOM 7895 C C . GLY A 1 1101 ? 32.382 -9.756 -1.238 1.00 36.75 1101 GLY A C 1
ATOM 7896 O O . GLY A 1 1101 ? 32.458 -8.540 -1.361 1.00 36.75 1101 GLY A O 1
ATOM 7897 N N . GLY A 1 1102 ? 31.970 -10.543 -2.236 1.00 49.47 1102 GLY A N 1
ATOM 7898 C CA . GLY A 1 1102 ? 31.521 -10.028 -3.538 1.00 49.47 1102 GLY A CA 1
ATOM 7899 C C . GLY A 1 1102 ? 30.279 -9.121 -3.472 1.00 49.47 1102 GLY A C 1
ATOM 7900 O O . GLY A 1 1102 ? 29.665 -8.961 -2.421 1.00 49.47 1102 GLY A O 1
ATOM 7901 N N . SER A 1 1103 ? 29.894 -8.557 -4.624 1.00 64.94 1103 SER A N 1
ATOM 7902 C CA . SER A 1 1103 ? 28.680 -7.738 -4.802 1.00 64.94 1103 SER A CA 1
ATOM 7903 C C . SER A 1 1103 ? 27.441 -8.391 -4.175 1.00 64.94 1103 SER A C 1
ATOM 7905 O O . SER A 1 1103 ? 27.084 -9.517 -4.532 1.00 64.94 1103 SER A O 1
ATOM 7907 N N . GLY A 1 1104 ? 26.737 -7.667 -3.296 1.00 73.19 1104 GLY A N 1
ATOM 7908 C CA . GLY A 1 1104 ? 25.505 -8.151 -2.654 1.00 73.19 1104 GLY A CA 1
ATOM 7909 C C . GLY A 1 1104 ? 24.374 -8.486 -3.636 1.00 73.19 1104 GLY A C 1
ATOM 7910 O O . GLY A 1 1104 ? 23.506 -9.300 -3.315 1.00 73.19 1104 GLY A O 1
ATOM 7911 N N . MET A 1 1105 ? 24.418 -7.919 -4.850 1.00 84.00 1105 MET A N 1
ATOM 7912 C CA . MET A 1 1105 ? 23.404 -8.090 -5.898 1.00 84.00 1105 MET A CA 1
ATOM 7913 C C . MET A 1 1105 ? 23.845 -8.990 -7.061 1.00 84.00 1105 MET A C 1
ATOM 7915 O O . MET A 1 1105 ? 23.027 -9.309 -7.925 1.00 84.00 1105 MET A O 1
ATOM 7919 N N . ALA A 1 1106 ? 25.092 -9.471 -7.079 1.00 82.81 1106 ALA A N 1
ATOM 7920 C CA . ALA A 1 1106 ? 25.557 -10.439 -8.079 1.00 82.81 1106 ALA A CA 1
ATOM 7921 C C . ALA A 1 1106 ? 24.682 -11.710 -8.165 1.00 82.81 1106 ALA A C 1
ATOM 7923 O O . ALA A 1 1106 ? 24.302 -12.070 -9.283 1.00 82.81 1106 ALA A O 1
ATOM 7924 N N . PRO A 1 1107 ? 24.275 -12.352 -7.045 1.00 86.19 1107 PRO A N 1
ATOM 7925 C CA . PRO A 1 1107 ? 23.384 -13.514 -7.101 1.00 86.19 1107 PRO A CA 1
ATOM 7926 C C . PRO A 1 1107 ? 22.056 -13.226 -7.805 1.00 86.19 1107 PRO A C 1
ATOM 7928 O O . PRO A 1 1107 ? 21.499 -14.085 -8.487 1.00 86.19 1107 PRO A O 1
ATOM 7931 N N . LEU A 1 1108 ? 21.552 -11.998 -7.667 1.00 88.62 1108 LEU A N 1
ATOM 7932 C CA . LEU A 1 1108 ? 20.313 -11.582 -8.304 1.00 88.62 1108 LEU A CA 1
ATOM 7933 C C . LEU A 1 1108 ? 20.471 -11.393 -9.816 1.00 88.62 1108 LEU A C 1
ATOM 7935 O O . LEU A 1 1108 ? 19.591 -11.783 -10.578 1.00 88.62 1108 LEU A O 1
ATOM 7939 N N . ALA A 1 1109 ? 21.594 -10.825 -10.260 1.00 88.31 1109 ALA A N 1
ATOM 7940 C CA . ALA A 1 1109 ? 21.891 -10.685 -11.683 1.00 88.31 1109 ALA A CA 1
ATOM 7941 C C . ALA A 1 1109 ? 21.988 -12.057 -12.381 1.00 88.31 1109 ALA A C 1
ATOM 7943 O O . ALA A 1 1109 ? 21.466 -12.232 -13.486 1.00 88.31 1109 ALA A O 1
ATOM 7944 N N . GLU A 1 1110 ? 22.598 -13.043 -11.716 1.00 87.44 1110 GLU A N 1
ATOM 7945 C CA . GLU A 1 1110 ? 22.659 -14.429 -12.195 1.00 87.44 1110 GLU A CA 1
ATOM 7946 C C . GLU A 1 1110 ? 21.259 -15.051 -12.290 1.00 87.44 1110 GLU A C 1
ATOM 7948 O O . GLU A 1 1110 ? 20.882 -15.578 -13.341 1.00 87.44 1110 GLU A O 1
ATOM 7953 N N . ALA A 1 1111 ? 20.454 -14.913 -11.232 1.00 89.06 1111 ALA A N 1
ATOM 7954 C CA . ALA A 1 1111 ? 19.075 -15.392 -11.195 1.00 89.06 1111 ALA A CA 1
ATOM 7955 C C . ALA A 1 1111 ? 18.228 -14.808 -12.335 1.00 89.06 1111 ALA A C 1
ATOM 7957 O O . ALA A 1 1111 ? 17.565 -15.535 -13.069 1.00 89.06 1111 ALA A O 1
ATOM 7958 N N . TRP A 1 1112 ? 18.275 -13.493 -12.541 1.00 92.88 1112 TRP A N 1
ATOM 7959 C CA . TRP A 1 1112 ? 17.514 -12.831 -13.603 1.00 92.88 1112 TRP A CA 1
ATOM 7960 C C . TRP A 1 1112 ? 17.972 -13.209 -15.003 1.00 92.88 1112 TRP A C 1
ATOM 7962 O O . TRP A 1 1112 ? 17.137 -13.322 -15.899 1.00 92.88 1112 TRP A O 1
ATOM 7972 N N . THR A 1 1113 ? 19.259 -13.487 -15.189 1.00 89.88 1113 THR A N 1
ATOM 7973 C CA . THR A 1 1113 ? 19.771 -13.995 -16.466 1.00 89.88 1113 THR A CA 1
ATOM 7974 C C . THR A 1 1113 ? 19.229 -15.398 -16.760 1.00 89.88 1113 THR A C 1
ATOM 7976 O O . THR A 1 1113 ? 18.750 -15.654 -17.868 1.00 89.88 1113 THR A O 1
ATOM 7979 N N . ALA A 1 1114 ? 19.221 -16.297 -15.771 1.00 86.81 1114 ALA A N 1
ATOM 7980 C CA . ALA A 1 1114 ? 18.633 -17.633 -15.915 1.00 86.81 1114 ALA A CA 1
ATOM 7981 C C . ALA A 1 1114 ? 17.112 -17.571 -16.168 1.00 86.81 1114 ALA A C 1
ATOM 7983 O O . ALA A 1 1114 ? 16.579 -18.255 -17.047 1.00 86.81 1114 ALA A O 1
ATOM 7984 N N . PHE A 1 1115 ? 16.414 -16.679 -15.461 1.00 88.69 1115 PHE A N 1
ATOM 7985 C CA . PHE A 1 1115 ? 14.974 -16.469 -15.616 1.00 88.69 1115 PHE A CA 1
ATOM 7986 C C . PHE A 1 1115 ? 14.621 -15.913 -17.004 1.00 88.69 1115 PHE A C 1
ATOM 7988 O O . PHE A 1 1115 ? 13.663 -16.348 -17.642 1.00 88.69 1115 PHE A O 1
ATOM 7995 N N . ALA A 1 1116 ? 15.420 -14.976 -17.519 1.00 87.31 1116 ALA A N 1
ATOM 7996 C CA . ALA A 1 1116 ? 15.200 -14.387 -18.835 1.00 87.31 1116 ALA A CA 1
ATOM 7997 C C . ALA A 1 1116 ? 15.429 -15.380 -19.988 1.00 87.31 1116 ALA A C 1
ATOM 7999 O O . ALA A 1 1116 ? 14.762 -15.265 -21.022 1.00 87.31 1116 ALA A O 1
ATOM 8000 N N . THR A 1 1117 ? 16.348 -16.337 -19.815 1.00 80.25 1117 THR A N 1
ATOM 8001 C CA . THR A 1 1117 ? 16.823 -17.242 -20.877 1.00 80.25 1117 THR A CA 1
ATOM 8002 C C . THR A 1 1117 ? 16.068 -18.567 -20.982 1.00 80.25 1117 THR A C 1
ATOM 8004 O O . THR A 1 1117 ? 16.120 -19.188 -22.044 1.00 80.25 1117 THR A O 1
ATOM 8007 N N . GLY A 1 1118 ? 15.320 -18.999 -19.960 1.00 70.44 1118 GLY A N 1
ATOM 8008 C CA . GLY A 1 1118 ? 14.473 -20.189 -20.115 1.00 70.44 1118 GLY A CA 1
ATOM 8009 C C . GLY A 1 1118 ? 13.896 -20.828 -18.855 1.00 70.44 1118 GLY A C 1
ATOM 8010 O O . GLY A 1 1118 ? 13.031 -21.701 -18.982 1.00 70.44 1118 GLY A O 1
ATOM 8011 N N . GLU A 1 1119 ? 14.324 -20.429 -17.656 1.00 69.50 1119 GLU A N 1
ATOM 8012 C CA . GLU A 1 1119 ? 13.721 -20.936 -16.421 1.00 69.50 1119 GLU A CA 1
ATOM 8013 C C . GLU A 1 1119 ? 12.362 -20.284 -16.149 1.00 69.50 1119 GLU A C 1
ATOM 8015 O O . GLU A 1 1119 ? 12.128 -19.119 -16.460 1.00 69.50 1119 GLU A O 1
ATOM 8020 N N . ARG A 1 1120 ? 11.424 -21.074 -15.616 1.00 78.81 1120 ARG A N 1
ATOM 8021 C CA . ARG A 1 1120 ? 10.005 -20.692 -15.591 1.00 78.81 1120 ARG A CA 1
ATOM 8022 C C . ARG A 1 1120 ? 9.646 -19.916 -14.337 1.00 78.81 1120 ARG A C 1
ATOM 8024 O O . ARG A 1 1120 ? 8.927 -18.933 -14.434 1.00 78.81 1120 ARG A O 1
ATOM 8031 N N . SER A 1 1121 ? 10.162 -20.332 -13.187 1.00 88.50 1121 SER A N 1
ATOM 8032 C CA . SER A 1 1121 ? 9.823 -19.753 -11.894 1.00 88.50 1121 SER A CA 1
ATOM 8033 C C . SER A 1 1121 ? 11.064 -19.414 -11.072 1.00 88.50 1121 SER A C 1
ATOM 8035 O O . SER A 1 1121 ? 12.089 -20.093 -11.157 1.00 88.50 1121 SER A O 1
ATOM 8037 N N . ALA A 1 1122 ? 10.969 -18.347 -10.281 1.00 90.25 1122 ALA A N 1
ATOM 8038 C CA . ALA A 1 1122 ? 12.056 -17.880 -9.428 1.00 90.25 1122 ALA A CA 1
ATOM 8039 C C . ALA A 1 1122 ? 11.550 -17.469 -8.042 1.00 90.25 1122 ALA A C 1
ATOM 8041 O O . ALA A 1 1122 ? 10.535 -16.787 -7.923 1.00 90.25 1122 ALA A O 1
ATOM 8042 N N . LEU A 1 1123 ? 12.289 -17.838 -6.999 1.00 90.44 1123 LEU A N 1
ATOM 8043 C CA . LEU A 1 1123 ? 12.157 -17.301 -5.651 1.00 90.44 1123 LEU A CA 1
ATOM 8044 C C . LEU A 1 1123 ? 13.403 -16.484 -5.327 1.00 90.44 1123 LEU A C 1
ATOM 8046 O O . LEU A 1 1123 ? 14.511 -17.011 -5.226 1.00 90.44 1123 LEU A O 1
ATOM 8050 N N . VAL A 1 1124 ? 13.213 -15.189 -5.131 1.00 90.25 1124 VAL A N 1
ATOM 8051 C CA . VAL A 1 1124 ? 14.278 -14.256 -4.793 1.00 90.25 1124 VAL A CA 1
ATOM 8052 C C . VAL A 1 1124 ? 14.013 -13.664 -3.428 1.00 90.25 1124 VAL A C 1
ATOM 8054 O O . VAL A 1 1124 ? 12.931 -13.153 -3.159 1.00 90.25 1124 VAL A O 1
ATOM 8057 N N . ARG A 1 1125 ? 15.030 -13.682 -2.574 1.00 88.19 1125 ARG A N 1
ATOM 8058 C CA . ARG A 1 1125 ? 14.993 -13.044 -1.263 1.00 88.19 1125 ARG A CA 1
ATOM 8059 C C . ARG A 1 1125 ? 16.031 -11.941 -1.226 1.00 88.19 1125 ARG A C 1
ATOM 8061 O O . ARG A 1 1125 ? 17.207 -12.206 -1.469 1.00 88.19 1125 ARG A O 1
ATOM 8068 N N . VAL A 1 1126 ? 15.597 -10.720 -0.933 1.00 88.81 1126 VAL A N 1
ATOM 8069 C CA . VAL A 1 1126 ? 16.486 -9.561 -0.834 1.00 88.81 1126 VAL A CA 1
ATOM 8070 C C . VAL A 1 1126 ? 16.474 -9.044 0.597 1.00 88.81 1126 VAL A C 1
ATOM 8072 O O . VAL A 1 1126 ? 15.423 -8.637 1.092 1.00 88.81 1126 VAL A O 1
ATOM 8075 N N . LEU A 1 1127 ? 17.633 -9.052 1.256 1.00 85.75 1127 LEU A N 1
ATOM 8076 C CA . LEU A 1 1127 ? 17.812 -8.406 2.552 1.00 85.75 1127 LEU A CA 1
ATOM 8077 C C . LEU A 1 1127 ? 17.726 -6.886 2.370 1.00 85.75 1127 LEU A C 1
ATOM 8079 O O . LEU A 1 1127 ? 18.574 -6.274 1.718 1.00 85.75 1127 LEU A O 1
ATOM 8083 N N . ALA A 1 1128 ? 16.689 -6.301 2.956 1.00 85.75 1128 ALA A N 1
ATOM 8084 C CA . ALA A 1 1128 ? 16.342 -4.892 2.902 1.00 85.75 1128 ALA A CA 1
ATOM 8085 C C . ALA A 1 1128 ? 15.928 -4.423 4.311 1.00 85.75 1128 ALA A C 1
ATOM 8087 O O . ALA A 1 1128 ? 14.730 -4.343 4.595 1.00 85.75 1128 ALA A O 1
ATOM 8088 N N . PRO A 1 1129 ? 16.896 -4.123 5.203 1.00 78.81 1129 PRO A N 1
ATOM 8089 C CA . PRO A 1 1129 ? 16.627 -3.817 6.604 1.00 78.81 1129 PRO A CA 1
ATOM 8090 C C . PRO A 1 1129 ? 15.582 -2.714 6.774 1.00 78.81 1129 PRO A C 1
ATOM 8092 O O . PRO A 1 1129 ? 15.730 -1.613 6.243 1.00 78.81 1129 PRO A O 1
ATOM 8095 N N . SER A 1 1130 ? 14.505 -3.013 7.500 1.00 67.38 1130 SER A N 1
ATOM 8096 C CA . SER A 1 1130 ? 13.434 -2.035 7.712 1.00 67.38 1130 SER A CA 1
ATOM 8097 C C . SER A 1 1130 ? 13.785 -1.069 8.851 1.00 67.38 1130 SER A C 1
ATOM 8099 O O . SER A 1 1130 ? 14.636 -1.354 9.692 1.00 67.38 1130 SER A O 1
ATOM 8101 N N . TRP A 1 1131 ? 13.088 0.065 8.895 1.00 55.25 1131 TRP A N 1
ATOM 8102 C CA . TRP A 1 1131 ? 13.195 1.099 9.931 1.00 55.25 1131 TRP A CA 1
ATOM 8103 C C . TRP A 1 1131 ? 12.685 0.675 11.320 1.00 55.25 1131 TRP A C 1
ATOM 8105 O O . TRP A 1 1131 ? 12.957 1.364 12.297 1.00 55.25 1131 TRP A O 1
ATOM 8115 N N . VAL A 1 1132 ? 11.925 -0.420 11.429 1.00 49.31 1132 VAL A N 1
ATOM 8116 C CA . VAL A 1 1132 ? 11.159 -0.831 12.633 1.00 49.31 1132 VAL A CA 1
ATOM 8117 C C . VAL A 1 1132 ? 12.056 -1.435 13.734 1.00 49.31 1132 VAL A C 1
ATOM 8119 O O . VAL A 1 1132 ? 11.654 -2.262 14.554 1.00 49.31 1132 VAL A O 1
ATOM 8122 N N . SER A 1 1133 ? 13.323 -1.034 13.770 1.00 38.38 1133 SER A N 1
ATOM 8123 C CA . SER A 1 1133 ? 14.336 -1.603 14.639 1.00 38.38 1133 SER A CA 1
ATOM 8124 C C . SER A 1 1133 ? 14.217 -0.991 16.013 1.00 38.38 1133 SER A C 1
ATOM 8126 O O . SER A 1 1133 ? 14.876 0.002 16.286 1.00 38.38 1133 SER A O 1
ATOM 8128 N N . ARG A 1 1134 ? 13.379 -1.603 16.860 1.00 34.91 1134 ARG A N 1
ATOM 8129 C CA . ARG A 1 1134 ? 13.288 -1.331 18.301 1.00 34.91 1134 ARG A CA 1
ATOM 8130 C C . ARG A 1 1134 ? 13.417 0.168 18.609 1.00 34.91 1134 ARG A C 1
ATOM 8132 O O . ARG A 1 1134 ? 14.368 0.599 19.252 1.00 34.91 1134 ARG A O 1
ATOM 8139 N N . ALA A 1 1135 ? 12.365 0.923 18.304 1.00 30.73 1135 ALA A N 1
ATOM 8140 C CA . ALA A 1 1135 ? 11.914 1.843 19.334 1.00 30.73 1135 ALA A CA 1
ATOM 8141 C C . ALA A 1 1135 ? 11.499 0.956 20.521 1.00 30.73 1135 ALA A C 1
ATOM 8143 O O . ALA A 1 1135 ? 10.350 0.535 20.640 1.00 30.73 1135 ALA A O 1
ATOM 8144 N N . ALA A 1 1136 ? 12.459 0.586 21.377 1.00 28.98 1136 ALA A N 1
ATOM 8145 C CA . ALA A 1 1136 ? 12.105 0.462 22.778 1.00 28.98 1136 ALA A CA 1
ATOM 8146 C C . ALA A 1 1136 ? 11.385 1.777 23.125 1.00 28.98 1136 ALA A C 1
ATOM 8148 O O . ALA A 1 1136 ? 11.830 2.826 22.641 1.00 28.98 1136 ALA A O 1
ATOM 8149 N N . PRO A 1 1137 ? 10.260 1.759 23.854 1.00 29.19 1137 PRO A N 1
ATOM 8150 C CA . PRO A 1 1137 ? 9.689 2.999 24.362 1.00 29.19 1137 PRO A CA 1
ATOM 8151 C C . PRO A 1 1137 ? 10.824 3.746 25.085 1.00 29.19 1137 PRO A C 1
ATOM 8153 O O . PRO A 1 1137 ? 11.294 3.242 26.090 1.00 29.19 1137 PRO A O 1
ATOM 8156 N N . GLY A 1 1138 ? 11.346 4.840 24.513 1.00 34.28 1138 GLY A N 1
ATOM 8157 C CA . GLY A 1 1138 ? 12.494 5.583 25.064 1.00 34.28 1138 GLY A CA 1
ATOM 8158 C C . GLY A 1 1138 ? 13.858 5.471 24.350 1.00 34.28 1138 GLY A C 1
ATOM 8159 O O . GLY A 1 1138 ? 14.768 6.202 24.721 1.00 34.28 1138 GLY A O 1
ATOM 8160 N N . GLY A 1 1139 ? 14.044 4.639 23.317 1.00 30.44 1139 GLY A N 1
ATOM 8161 C CA . GLY A 1 1139 ? 15.336 4.534 22.607 1.00 30.44 1139 GLY A CA 1
ATOM 8162 C C . GLY A 1 1139 ? 15.579 5.644 21.570 1.00 30.44 1139 GLY A C 1
ATOM 8163 O O . GLY A 1 1139 ? 14.703 5.919 20.749 1.00 30.44 1139 GLY A O 1
ATOM 8164 N N . ALA A 1 1140 ? 16.770 6.256 21.573 1.00 31.41 1140 ALA A N 1
ATOM 8165 C CA . ALA A 1 1140 ? 17.188 7.247 20.576 1.00 31.41 1140 ALA A CA 1
ATOM 8166 C C . ALA A 1 1140 ? 17.235 6.644 19.157 1.00 31.41 1140 ALA A C 1
ATOM 8168 O O . ALA A 1 1140 ? 17.793 5.568 18.939 1.00 31.41 1140 ALA A O 1
ATOM 8169 N N . VAL A 1 1141 ? 16.650 7.346 18.183 1.00 39.22 1141 VAL A N 1
ATOM 8170 C CA . VAL A 1 1141 ? 16.694 6.979 16.760 1.00 39.22 1141 VAL A CA 1
ATOM 8171 C C . VAL A 1 1141 ? 18.095 7.304 16.230 1.00 39.22 1141 VAL A C 1
ATOM 8173 O O . VAL A 1 1141 ? 18.477 8.470 16.172 1.00 39.22 1141 VAL A O 1
ATOM 8176 N N . GLU A 1 1142 ? 18.889 6.289 15.872 1.00 37.91 1142 GLU A N 1
ATOM 8177 C CA . GLU A 1 1142 ? 20.217 6.508 15.277 1.00 37.91 1142 GLU A CA 1
ATOM 8178 C C . GLU A 1 1142 ? 20.129 7.248 13.922 1.00 37.91 1142 GLU A C 1
ATOM 8180 O O . GLU A 1 1142 ? 19.138 7.101 13.193 1.00 37.91 1142 GLU A O 1
ATOM 8185 N N . PRO A 1 1143 ? 21.158 8.037 13.542 1.00 43.28 1143 PRO A N 1
ATOM 8186 C CA . PRO A 1 1143 ? 21.165 8.782 12.294 1.00 43.28 1143 PRO A CA 1
ATOM 8187 C C . PRO A 1 1143 ? 20.983 7.894 11.060 1.00 43.28 1143 PRO A C 1
ATOM 8189 O O . PRO A 1 1143 ? 21.686 6.922 10.801 1.00 43.28 1143 PRO A O 1
ATOM 8192 N N . PHE A 1 1144 ? 20.042 8.343 10.251 1.00 53.72 1144 PHE A N 1
ATOM 8193 C CA . PHE A 1 1144 ? 19.554 7.812 8.991 1.00 53.72 1144 PHE A CA 1
ATOM 8194 C C . PHE A 1 1144 ? 20.581 7.245 7.973 1.00 53.72 1144 PHE A C 1
ATOM 8196 O O . PHE A 1 1144 ? 20.242 6.343 7.206 1.00 53.72 1144 PHE A O 1
ATOM 8203 N N . GLU A 1 1145 ? 21.779 7.828 7.878 1.00 50.62 1145 GLU A N 1
ATOM 8204 C CA . GLU A 1 1145 ? 22.655 7.753 6.688 1.00 50.62 1145 GLU A CA 1
ATOM 8205 C C . GLU A 1 1145 ? 23.555 6.520 6.671 1.00 50.62 1145 GLU A C 1
ATOM 8207 O O . GLU A 1 1145 ? 23.832 5.981 5.599 1.00 50.62 1145 GLU A O 1
ATOM 8212 N N . ASP A 1 1146 ? 23.915 6.035 7.858 1.00 53.31 1146 ASP A N 1
ATOM 8213 C CA . ASP A 1 1146 ? 24.895 4.963 8.031 1.00 53.31 1146 ASP A CA 1
ATOM 8214 C C . ASP A 1 1146 ? 24.227 3.614 8.340 1.00 53.31 1146 ASP A C 1
ATOM 8216 O O . ASP A 1 1146 ? 24.798 2.553 8.106 1.00 53.31 1146 ASP A O 1
ATOM 8220 N N . TYR A 1 1147 ? 22.974 3.628 8.802 1.00 66.25 1147 TYR A N 1
ATOM 8221 C CA . TYR A 1 1147 ? 22.359 2.473 9.455 1.00 66.25 1147 TYR A CA 1
ATOM 8222 C C . TYR A 1 1147 ? 21.958 1.329 8.508 1.00 66.25 1147 TYR A C 1
ATOM 8224 O O . TYR A 1 1147 ? 22.172 0.152 8.796 1.00 66.25 1147 TYR A O 1
ATOM 8232 N N . VAL A 1 1148 ? 21.338 1.649 7.368 1.00 76.44 1148 VAL A N 1
ATOM 8233 C CA . VAL A 1 1148 ? 20.652 0.643 6.533 1.00 76.44 1148 VAL A CA 1
ATOM 8234 C C . VAL A 1 1148 ? 21.636 -0.248 5.767 1.00 76.44 1148 VAL A C 1
ATOM 8236 O O . VAL A 1 1148 ? 21.471 -1.470 5.749 1.00 76.44 1148 VAL A O 1
ATOM 8239 N N . LEU A 1 1149 ? 22.656 0.349 5.140 1.00 78.88 1149 LEU A N 1
ATOM 8240 C CA . LEU A 1 1149 ? 23.670 -0.399 4.390 1.00 78.88 1149 LEU A CA 1
ATOM 8241 C C . LEU A 1 1149 ? 24.651 -1.109 5.323 1.00 78.88 1149 LEU A C 1
ATOM 8243 O O . LEU A 1 1149 ? 24.972 -2.268 5.071 1.00 78.88 1149 LEU A O 1
ATOM 8247 N N . ASP A 1 1150 ? 25.080 -0.466 6.414 1.00 76.31 1150 ASP A N 1
ATOM 8248 C CA . ASP A 1 1150 ? 25.940 -1.099 7.421 1.00 76.31 1150 ASP A CA 1
ATOM 8249 C C . ASP A 1 1150 ? 25.253 -2.317 8.045 1.00 76.31 1150 ASP A C 1
ATOM 8251 O O . ASP A 1 1150 ? 25.833 -3.398 8.098 1.00 76.31 1150 ASP A O 1
ATOM 8255 N N . ARG A 1 1151 ? 23.969 -2.215 8.408 1.00 76.06 1151 ARG A N 1
ATOM 8256 C CA . ARG A 1 1151 ? 23.215 -3.365 8.924 1.00 76.06 1151 ARG A CA 1
ATOM 8257 C C . ARG A 1 1151 ? 23.116 -4.509 7.917 1.00 76.06 1151 ARG A C 1
ATOM 8259 O O . ARG A 1 1151 ? 23.251 -5.668 8.308 1.00 76.06 1151 ARG A O 1
ATOM 8266 N N . ALA A 1 1152 ? 22.895 -4.208 6.636 1.00 78.81 1152 ALA A N 1
ATOM 8267 C CA . ALA A 1 1152 ? 22.882 -5.230 5.592 1.00 78.81 1152 ALA A CA 1
ATOM 8268 C C . ALA A 1 1152 ? 24.263 -5.896 5.444 1.00 78.81 1152 ALA A C 1
ATOM 8270 O O . ALA A 1 1152 ? 24.346 -7.125 5.416 1.00 78.81 1152 ALA A O 1
ATOM 8271 N N . ARG A 1 1153 ? 25.346 -5.101 5.429 1.00 78.44 1153 ARG A N 1
ATOM 8272 C CA . ARG A 1 1153 ? 26.737 -5.587 5.389 1.00 78.44 1153 ARG A CA 1
ATOM 8273 C C . ARG A 1 1153 ? 27.049 -6.478 6.585 1.00 78.44 1153 ARG A C 1
ATOM 8275 O O . ARG A 1 1153 ? 27.449 -7.620 6.386 1.00 78.44 1153 ARG A O 1
ATOM 8282 N N . ARG A 1 1154 ? 26.772 -6.017 7.808 1.00 75.44 1154 ARG A N 1
ATOM 8283 C CA . ARG A 1 1154 ? 26.996 -6.781 9.044 1.00 75.44 1154 ARG A CA 1
ATOM 8284 C C . ARG A 1 1154 ? 26.228 -8.094 9.058 1.00 75.44 1154 ARG A C 1
ATOM 8286 O O . ARG A 1 1154 ? 26.796 -9.108 9.439 1.00 75.44 1154 ARG A O 1
ATOM 8293 N N . ALA A 1 1155 ? 24.972 -8.111 8.611 1.00 74.06 1155 ALA A N 1
ATOM 8294 C CA . ALA A 1 1155 ? 24.184 -9.342 8.540 1.00 74.06 1155 ALA A CA 1
ATOM 8295 C C . ALA A 1 1155 ? 24.773 -10.363 7.545 1.00 74.06 1155 ALA A C 1
ATOM 8297 O O . ALA A 1 1155 ? 24.755 -11.568 7.806 1.00 74.06 1155 ALA A O 1
ATOM 8298 N N . VAL A 1 1156 ? 25.327 -9.898 6.420 1.00 75.56 1156 VAL A N 1
ATOM 8299 C CA . VAL A 1 1156 ? 26.021 -10.753 5.442 1.00 75.56 1156 VAL A CA 1
ATOM 8300 C C . VAL A 1 1156 ? 27.371 -11.234 5.985 1.00 75.56 1156 VAL A C 1
ATOM 8302 O O . VAL A 1 1156 ? 27.663 -12.429 5.931 1.00 75.56 1156 VAL A O 1
ATOM 8305 N N . GLU A 1 1157 ? 28.183 -10.336 6.545 1.00 76.25 1157 GLU A N 1
ATOM 8306 C CA . GLU A 1 1157 ? 29.502 -10.640 7.121 1.00 76.25 1157 GLU A CA 1
ATOM 8307 C C . GLU A 1 1157 ? 29.401 -11.606 8.307 1.00 76.25 1157 GLU A C 1
ATOM 8309 O O . GLU A 1 1157 ? 30.158 -12.577 8.389 1.00 76.25 1157 GLU A O 1
ATOM 8314 N N . ALA A 1 1158 ? 28.406 -11.404 9.174 1.00 72.00 1158 ALA A N 1
ATOM 8315 C CA . ALA A 1 1158 ? 28.071 -12.295 10.282 1.00 72.00 1158 ALA A CA 1
ATOM 8316 C C . ALA A 1 1158 ? 27.405 -13.607 9.826 1.00 72.00 1158 ALA A C 1
ATOM 8318 O O . ALA A 1 1158 ? 27.145 -14.483 10.651 1.00 72.00 1158 ALA A O 1
ATOM 8319 N N . ARG A 1 1159 ? 27.147 -13.770 8.518 1.00 71.25 1159 ARG A N 1
ATOM 8320 C CA . ARG A 1 1159 ? 26.469 -14.927 7.907 1.00 71.25 1159 ARG A CA 1
ATOM 8321 C C . ARG A 1 1159 ? 25.062 -15.183 8.455 1.00 71.25 1159 ARG A C 1
ATOM 8323 O O . ARG A 1 1159 ? 24.558 -16.302 8.366 1.00 71.25 1159 ARG A O 1
ATOM 8330 N N . GLU A 1 1160 ? 24.406 -14.152 8.980 1.00 70.94 1160 GLU A N 1
ATOM 8331 C CA . GLU A 1 1160 ? 22.991 -14.201 9.359 1.00 70.94 1160 GLU A CA 1
ATOM 8332 C C . GLU A 1 1160 ? 22.085 -14.260 8.121 1.00 70.94 1160 GLU A C 1
ATOM 8334 O O . GLU A 1 1160 ? 20.998 -14.840 8.169 1.00 70.94 1160 GLU A O 1
ATOM 8339 N N . PHE A 1 1161 ? 22.561 -13.716 6.995 1.00 75.25 1161 PHE A N 1
ATOM 8340 C CA . PHE A 1 1161 ? 21.910 -13.796 5.692 1.00 75.25 1161 PHE A CA 1
ATOM 8341 C C . PHE A 1 1161 ? 22.916 -14.241 4.608 1.00 75.25 1161 PHE A C 1
ATOM 8343 O O . PHE A 1 1161 ? 23.790 -13.465 4.221 1.00 75.25 1161 PHE A O 1
ATOM 8350 N N . PRO A 1 1162 ? 22.843 -15.489 4.109 1.00 74.62 1162 PRO A N 1
ATOM 8351 C CA . PRO A 1 1162 ? 23.772 -16.002 3.112 1.00 74.62 1162 PRO A CA 1
ATOM 8352 C C . PRO A 1 1162 ? 23.430 -15.457 1.728 1.00 74.62 1162 PRO A C 1
ATOM 8354 O O . PRO A 1 1162 ? 22.273 -15.499 1.317 1.00 74.62 1162 PRO A O 1
ATOM 8357 N N . LEU A 1 1163 ? 24.448 -15.021 0.990 1.00 80.62 1163 LEU A N 1
ATOM 8358 C CA . LEU A 1 1163 ? 24.336 -14.651 -0.419 1.00 80.62 1163 LEU A CA 1
ATOM 8359 C C . LEU A 1 1163 ? 24.576 -15.874 -1.309 1.00 80.62 1163 LEU A C 1
ATOM 8361 O O . LEU A 1 1163 ? 25.491 -16.656 -1.048 1.00 80.62 1163 LEU A O 1
ATOM 8365 N N . GLY A 1 1164 ? 23.786 -16.032 -2.368 1.00 81.31 1164 GLY A N 1
ATOM 8366 C CA . GLY A 1 1164 ? 23.972 -17.127 -3.321 1.00 81.31 1164 GLY A CA 1
ATOM 8367 C C . GLY A 1 1164 ? 22.820 -17.276 -4.307 1.00 81.31 1164 GLY A C 1
ATOM 8368 O O . GLY A 1 1164 ? 21.704 -16.836 -4.039 1.00 81.31 1164 GLY A O 1
ATOM 8369 N N . CYS A 1 1165 ? 23.100 -17.893 -5.452 1.00 83.81 1165 CYS A N 1
ATOM 8370 C CA . CYS A 1 1165 ? 22.122 -18.234 -6.481 1.00 83.81 1165 CYS A CA 1
ATOM 8371 C C . CYS A 1 1165 ? 22.201 -19.735 -6.773 1.00 83.81 1165 CYS A C 1
ATOM 8373 O O . CYS A 1 1165 ? 23.283 -20.324 -6.783 1.00 83.81 1165 CYS A O 1
ATOM 8375 N N . ARG A 1 1166 ? 21.048 -20.360 -7.002 1.00 80.94 1166 ARG A N 1
ATOM 8376 C CA . ARG A 1 1166 ? 20.930 -21.726 -7.499 1.00 80.94 1166 ARG A CA 1
ATOM 8377 C C . ARG A 1 1166 ? 19.974 -21.738 -8.683 1.00 80.94 1166 ARG A C 1
ATOM 8379 O O . ARG A 1 1166 ? 18.837 -21.290 -8.563 1.00 80.94 1166 ARG A O 1
ATOM 8386 N N . THR A 1 1167 ? 20.449 -22.292 -9.790 1.00 77.62 1167 THR A N 1
ATOM 8387 C CA . THR A 1 1167 ? 19.718 -22.484 -11.048 1.00 77.62 1167 THR A CA 1
ATOM 8388 C C . THR A 1 1167 ? 19.581 -23.979 -11.338 1.00 77.62 1167 THR A C 1
ATOM 8390 O O . THR A 1 1167 ? 20.321 -24.796 -10.776 1.00 77.62 1167 THR A O 1
ATOM 8393 N N . ALA A 1 1168 ? 18.659 -24.360 -12.222 1.00 66.12 1168 ALA A N 1
ATOM 8394 C CA . ALA A 1 1168 ? 18.484 -25.760 -12.614 1.00 66.12 1168 ALA A CA 1
ATOM 8395 C C . ALA A 1 1168 ? 19.674 -26.298 -13.442 1.00 66.12 1168 ALA A C 1
ATOM 8397 O O . ALA A 1 1168 ? 19.914 -27.504 -13.482 1.00 66.12 1168 ALA A O 1
ATOM 8398 N N . ALA A 1 1169 ? 20.427 -25.406 -14.099 1.00 56.91 1169 ALA A N 1
ATOM 8399 C CA . ALA A 1 1169 ? 21.521 -25.749 -15.012 1.00 56.91 1169 ALA A CA 1
ATOM 8400 C C . ALA A 1 1169 ? 22.905 -25.907 -14.342 1.00 56.91 1169 ALA A C 1
ATOM 8402 O O . ALA A 1 1169 ? 23.820 -26.445 -14.971 1.00 56.91 1169 ALA A O 1
ATOM 8403 N N . ALA A 1 1170 ? 23.092 -25.456 -13.096 1.00 53.97 1170 ALA A N 1
ATOM 8404 C CA . ALA A 1 1170 ? 24.385 -25.516 -12.412 1.00 53.97 1170 ALA A CA 1
ATOM 8405 C C . ALA A 1 1170 ? 24.559 -26.839 -11.625 1.00 53.97 1170 ALA A C 1
ATOM 8407 O O . ALA A 1 1170 ? 23.733 -27.148 -10.760 1.00 53.97 1170 ALA A O 1
ATOM 8408 N N . PRO A 1 1171 ? 25.625 -27.635 -11.868 1.00 40.50 1171 PRO A N 1
ATOM 8409 C CA . PRO A 1 1171 ? 25.890 -28.844 -11.095 1.00 40.50 1171 PRO A CA 1
ATOM 8410 C C . PRO A 1 1171 ? 26.132 -28.495 -9.624 1.00 40.50 1171 PRO A C 1
ATOM 8412 O O . PRO A 1 1171 ? 26.811 -27.523 -9.300 1.00 40.50 1171 PRO A O 1
ATOM 8415 N N . SER A 1 1172 ? 25.583 -29.320 -8.734 1.00 38.69 1172 SER A N 1
ATOM 8416 C CA . SER A 1 1172 ? 25.645 -29.174 -7.282 1.00 38.69 1172 SER A CA 1
ATOM 8417 C C . SER A 1 1172 ? 27.087 -29.183 -6.754 1.00 38.69 1172 SER A C 1
ATOM 8419 O O . SER A 1 1172 ? 27.597 -30.224 -6.334 1.00 38.69 1172 SER A O 1
ATOM 8421 N N . THR A 1 1173 ? 27.756 -28.032 -6.711 1.00 33.03 1173 THR A N 1
ATOM 8422 C CA . THR A 1 1173 ? 28.845 -27.825 -5.756 1.00 33.03 1173 THR A CA 1
ATOM 8423 C C . THR A 1 1173 ? 28.215 -27.646 -4.370 1.00 33.03 1173 THR A C 1
ATOM 8425 O O . THR A 1 1173 ? 27.336 -26.797 -4.207 1.00 33.03 1173 THR A O 1
ATOM 8428 N N . PRO A 1 1174 ? 28.629 -28.410 -3.339 1.00 35.28 1174 PRO A N 1
ATOM 8429 C CA . PRO A 1 1174 ? 28.017 -28.390 -2.004 1.00 35.28 1174 PRO A CA 1
ATOM 8430 C C . PRO A 1 1174 ? 28.150 -27.065 -1.235 1.00 35.28 1174 PRO A C 1
ATOM 8432 O O . PRO A 1 1174 ? 27.922 -27.056 -0.028 1.00 35.28 1174 PRO A O 1
ATOM 8435 N N . THR A 1 1175 ? 28.583 -25.980 -1.878 1.00 39.62 1175 THR A N 1
ATOM 8436 C CA . THR A 1 1175 ? 29.077 -24.754 -1.243 1.00 39.62 1175 THR A CA 1
ATOM 8437 C C . THR A 1 1175 ? 28.208 -23.522 -1.508 1.00 39.62 1175 THR A C 1
ATOM 8439 O O . THR A 1 1175 ? 28.306 -22.576 -0.738 1.00 39.62 1175 THR A O 1
ATOM 8442 N N . ALA A 1 1176 ? 27.344 -23.511 -2.533 1.00 44.69 1176 ALA A N 1
ATOM 8443 C CA . ALA A 1 1176 ? 26.664 -22.278 -2.966 1.00 44.69 1176 ALA A CA 1
ATOM 8444 C C . ALA A 1 1176 ? 25.527 -21.802 -2.035 1.00 44.69 1176 ALA A C 1
ATOM 8446 O O . ALA A 1 1176 ? 25.187 -20.627 -2.037 1.00 44.69 1176 ALA A O 1
ATOM 8447 N N . LEU A 1 1177 ? 24.974 -22.690 -1.203 1.00 48.56 1177 LEU A N 1
ATOM 8448 C CA . LEU A 1 1177 ? 23.960 -22.390 -0.180 1.00 48.56 1177 LEU A CA 1
ATOM 8449 C C . LEU A 1 1177 ? 24.169 -23.335 1.022 1.00 48.56 1177 LEU A C 1
ATOM 8451 O O . LEU A 1 1177 ? 23.292 -24.115 1.388 1.00 48.56 1177 LEU A O 1
ATOM 8455 N N . ARG A 1 1178 ? 25.370 -23.347 1.623 1.00 39.91 1178 ARG A N 1
ATOM 8456 C CA . ARG A 1 1178 ? 25.590 -24.059 2.896 1.00 39.91 1178 ARG A CA 1
ATOM 8457 C C . ARG A 1 1178 ? 25.050 -23.214 4.042 1.00 39.91 1178 ARG A C 1
ATOM 8459 O O . ARG A 1 1178 ? 25.756 -22.407 4.634 1.00 39.91 1178 ARG A O 1
ATOM 8466 N N . VAL A 1 1179 ? 23.775 -23.416 4.333 1.00 43.62 1179 VAL A N 1
ATOM 8467 C CA . VAL A 1 1179 ? 23.174 -23.014 5.599 1.00 43.62 1179 VAL A CA 1
ATOM 8468 C C . VAL A 1 1179 ? 23.453 -24.160 6.553 1.00 43.62 1179 VAL A C 1
ATOM 8470 O O . VAL A 1 1179 ? 22.905 -25.242 6.365 1.00 43.62 1179 VAL A O 1
ATOM 8473 N N . ASP A 1 1180 ? 24.322 -23.963 7.537 1.00 38.44 1180 ASP A N 1
ATOM 8474 C CA . ASP A 1 1180 ? 24.317 -24.844 8.697 1.00 38.44 1180 ASP A CA 1
ATOM 8475 C C . ASP A 1 1180 ? 23.184 -24.359 9.621 1.00 38.44 1180 ASP A C 1
ATOM 8477 O O . ASP A 1 1180 ? 23.314 -23.301 10.243 1.00 38.44 1180 ASP A O 1
ATOM 8481 N N . PRO A 1 1181 ? 22.034 -25.058 9.698 1.00 40.66 1181 PRO A N 1
ATOM 8482 C CA . PRO A 1 1181 ? 20.945 -24.647 10.579 1.00 40.66 1181 PRO A CA 1
ATOM 8483 C C . PRO A 1 1181 ? 21.345 -24.689 12.066 1.00 40.66 1181 PRO A C 1
ATOM 8485 O O . PRO A 1 1181 ? 20.619 -24.135 12.893 1.00 40.66 1181 PRO A O 1
ATOM 8488 N N . PHE A 1 1182 ? 22.481 -25.313 12.417 1.00 37.84 1182 PHE A N 1
ATOM 8489 C CA . PHE A 1 1182 ? 22.982 -25.401 13.788 1.00 37.84 1182 PHE A CA 1
ATOM 8490 C C . PHE A 1 1182 ? 23.952 -24.278 14.182 1.00 37.84 1182 PHE A C 1
ATOM 8492 O O . PHE A 1 1182 ? 23.934 -23.881 15.347 1.00 37.84 1182 PHE A O 1
ATOM 8499 N N . SER A 1 1183 ? 24.725 -23.688 13.262 1.00 40.19 1183 SER A N 1
ATOM 8500 C CA . SER A 1 1183 ? 25.707 -22.644 13.623 1.00 40.19 1183 SER A CA 1
ATOM 8501 C C . SER A 1 1183 ? 25.058 -21.310 14.027 1.00 40.19 1183 SER A C 1
ATOM 8503 O O . SER A 1 1183 ? 25.617 -20.550 14.813 1.00 40.19 1183 SER A O 1
ATOM 8505 N N . ALA A 1 1184 ? 23.833 -21.036 13.562 1.00 39.69 1184 ALA A N 1
ATOM 8506 C CA . ALA A 1 1184 ? 23.049 -19.864 13.972 1.00 39.69 1184 ALA A CA 1
ATOM 8507 C C . ALA A 1 1184 ? 22.527 -19.950 15.423 1.00 39.69 1184 ALA A C 1
ATOM 8509 O O . ALA A 1 1184 ? 22.054 -18.955 15.977 1.00 39.69 1184 ALA A O 1
ATOM 8510 N N . ARG A 1 1185 ? 22.601 -21.132 16.054 1.00 38.56 1185 ARG A N 1
ATOM 8511 C CA . ARG A 1 1185 ? 22.276 -21.302 17.475 1.00 38.56 1185 ARG A CA 1
ATOM 8512 C C . ARG A 1 1185 ? 23.383 -20.728 18.359 1.00 38.56 1185 ARG A C 1
ATOM 8514 O O . ARG A 1 1185 ? 23.051 -20.043 19.316 1.00 38.56 1185 ARG A O 1
ATOM 8521 N N . GLU A 1 1186 ? 24.652 -20.921 17.989 1.00 33.53 1186 GLU A N 1
ATOM 8522 C CA . GLU A 1 1186 ? 25.813 -20.509 18.794 1.00 33.53 1186 GLU A CA 1
ATOM 8523 C C . GLU A 1 1186 ? 26.006 -18.985 18.844 1.00 33.53 1186 GLU A C 1
ATOM 8525 O O . GLU A 1 1186 ? 26.319 -18.447 19.905 1.00 33.53 1186 GLU A O 1
ATOM 8530 N N . ALA A 1 1187 ? 25.719 -18.266 17.751 1.00 33.84 1187 ALA A N 1
ATOM 8531 C CA . ALA A 1 1187 ? 25.814 -16.801 17.715 1.00 33.84 1187 ALA A CA 1
ATOM 8532 C C . ALA A 1 1187 ? 24.712 -16.090 18.532 1.00 33.84 1187 ALA A C 1
ATOM 8534 O O . ALA A 1 1187 ? 24.925 -14.986 19.029 1.00 33.84 1187 ALA A O 1
ATOM 8535 N N . ARG A 1 1188 ? 23.544 -16.727 18.727 1.00 34.12 1188 ARG A N 1
ATOM 8536 C CA . ARG A 1 1188 ? 22.439 -16.175 19.536 1.00 34.12 1188 ARG A CA 1
ATOM 8537 C C . ARG A 1 1188 ? 22.402 -16.674 20.978 1.00 34.12 1188 ARG A C 1
ATOM 8539 O O . ARG A 1 1188 ? 21.858 -15.953 21.807 1.00 34.12 1188 ARG A O 1
ATOM 8546 N N . THR A 1 1189 ? 22.998 -17.820 21.317 1.00 32.56 1189 THR A N 1
ATOM 8547 C CA . THR A 1 1189 ? 23.185 -18.198 22.733 1.00 32.56 1189 THR A CA 1
ATOM 8548 C C . THR A 1 1189 ? 24.061 -17.189 23.465 1.00 32.56 1189 THR A C 1
ATOM 8550 O O . THR A 1 1189 ? 23.734 -16.823 24.578 1.00 32.56 1189 THR A O 1
ATOM 8553 N N . VAL A 1 1190 ? 25.075 -16.592 22.831 1.00 36.22 1190 VAL A N 1
ATOM 8554 C CA . VAL A 1 1190 ? 25.950 -15.627 23.530 1.00 36.22 1190 VAL A CA 1
ATOM 8555 C C . VAL A 1 1190 ? 25.225 -14.326 23.927 1.00 36.22 1190 VAL A C 1
ATOM 8557 O O . VAL A 1 1190 ? 25.509 -13.777 24.987 1.00 36.22 1190 VAL A O 1
ATOM 8560 N N . VAL A 1 1191 ? 24.256 -13.851 23.134 1.00 37.81 1191 VAL A N 1
ATOM 8561 C CA . VAL A 1 1191 ? 23.484 -12.629 23.453 1.00 37.81 1191 VAL A CA 1
ATOM 8562 C C . VAL A 1 1191 ? 22.278 -12.950 24.337 1.00 37.81 1191 VAL A C 1
ATOM 8564 O O . VAL A 1 1191 ? 22.023 -12.251 25.316 1.00 37.81 1191 VAL A O 1
ATOM 8567 N N . HIS A 1 1192 ? 21.568 -14.042 24.040 1.00 33.88 1192 HIS A N 1
ATOM 8568 C CA . HIS A 1 1192 ? 20.381 -14.420 24.796 1.00 33.88 1192 HIS A CA 1
ATOM 8569 C C . HIS A 1 1192 ? 20.737 -14.976 26.179 1.00 33.88 1192 HIS A C 1
ATOM 8571 O O . HIS A 1 1192 ? 19.991 -14.693 27.108 1.00 33.88 1192 HIS A O 1
ATOM 8577 N N . ASP A 1 1193 ? 21.869 -15.675 26.347 1.00 36.81 1193 ASP A N 1
ATOM 8578 C CA . ASP A 1 1193 ? 22.349 -16.154 27.653 1.00 36.81 1193 ASP A CA 1
ATOM 8579 C C . ASP A 1 1193 ? 22.940 -15.016 28.491 1.00 36.81 1193 ASP A C 1
ATOM 8581 O O . ASP A 1 1193 ? 22.834 -15.059 29.710 1.00 36.81 1193 ASP A O 1
ATOM 8585 N N . ALA A 1 1194 ? 23.504 -13.966 27.880 1.00 41.81 1194 ALA A N 1
ATOM 8586 C CA . ALA A 1 1194 ? 23.949 -12.776 28.610 1.00 41.81 1194 ALA A CA 1
ATOM 8587 C C . ALA A 1 1194 ? 22.758 -11.952 29.131 1.00 41.81 1194 ALA A C 1
ATOM 8589 O O . ALA A 1 1194 ? 22.764 -11.519 30.284 1.00 41.81 1194 ALA A O 1
ATOM 8590 N N . GLU A 1 1195 ? 21.707 -11.788 28.320 1.00 41.75 1195 GLU A N 1
ATOM 8591 C CA . GLU A 1 1195 ? 20.456 -11.148 28.739 1.00 41.75 1195 GLU A CA 1
ATOM 8592 C C . GLU A 1 1195 ? 19.683 -12.011 29.745 1.00 41.75 1195 GLU A C 1
ATOM 8594 O O . GLU A 1 1195 ? 19.210 -11.472 30.745 1.00 41.75 1195 GLU A O 1
ATOM 8599 N N . LEU A 1 1196 ? 19.603 -13.339 29.551 1.00 42.06 1196 LEU A N 1
ATOM 8600 C CA . LEU A 1 1196 ? 18.986 -14.253 30.520 1.00 42.06 1196 LEU A CA 1
ATOM 8601 C C . LEU A 1 1196 ? 19.780 -14.279 31.825 1.00 42.06 1196 LEU A C 1
ATOM 8603 O O . LEU A 1 1196 ? 19.173 -14.225 32.883 1.00 42.06 1196 LEU A O 1
ATOM 8607 N N . ALA A 1 1197 ? 21.115 -14.295 31.778 1.00 47.12 1197 ALA A N 1
ATOM 8608 C CA . ALA A 1 1197 ? 21.956 -14.222 32.970 1.00 47.12 1197 ALA A CA 1
ATOM 8609 C C . ALA A 1 1197 ? 21.791 -12.877 33.689 1.00 47.12 1197 ALA A C 1
ATOM 8611 O O . ALA A 1 1197 ? 21.687 -12.852 34.912 1.00 47.12 1197 ALA A O 1
ATOM 8612 N N . ALA A 1 1198 ? 21.694 -11.759 32.963 1.00 54.22 1198 ALA A N 1
ATOM 8613 C CA . ALA A 1 1198 ? 21.426 -10.449 33.557 1.00 54.22 1198 ALA A CA 1
ATOM 8614 C C . ALA A 1 1198 ? 20.004 -10.349 34.143 1.00 54.22 1198 ALA A C 1
ATOM 8616 O O . ALA A 1 1198 ? 19.800 -9.694 35.170 1.00 54.22 1198 ALA A O 1
ATOM 8617 N N . LEU A 1 1199 ? 19.016 -10.997 33.518 1.00 48.00 1199 LEU A N 1
ATOM 8618 C CA . LEU A 1 1199 ? 17.641 -11.076 34.013 1.00 48.00 1199 LEU A CA 1
ATOM 8619 C C . LEU A 1 1199 ? 17.535 -12.023 35.217 1.00 48.00 1199 LEU A C 1
ATOM 8621 O O . LEU A 1 1199 ? 16.857 -11.693 36.180 1.00 48.00 1199 LEU A O 1
ATOM 8625 N N . GLU A 1 1200 ? 18.243 -13.153 35.212 1.00 53.41 1200 GLU A N 1
ATOM 8626 C CA . GLU A 1 1200 ? 18.334 -14.094 36.333 1.00 53.41 1200 GLU A CA 1
ATOM 8627 C C . GLU A 1 1200 ? 19.060 -13.479 37.527 1.00 53.41 1200 GLU A C 1
ATOM 8629 O O . GLU A 1 1200 ? 18.644 -13.685 38.666 1.00 53.41 1200 GLU A O 1
ATOM 8634 N N . VAL A 1 1201 ? 20.123 -12.704 37.293 1.00 67.88 1201 VAL A N 1
ATOM 8635 C CA . VAL A 1 1201 ? 20.819 -11.954 38.347 1.00 67.88 1201 VAL A CA 1
ATOM 8636 C C . VAL A 1 1201 ? 19.893 -10.890 38.939 1.00 67.88 1201 VAL A C 1
ATOM 8638 O O . VAL A 1 1201 ? 19.798 -10.805 40.164 1.00 67.88 1201 VAL A O 1
ATOM 8641 N N . ARG A 1 1202 ? 19.147 -10.142 38.110 1.00 57.06 1202 ARG A N 1
ATOM 8642 C CA . ARG A 1 1202 ? 18.129 -9.186 38.587 1.00 57.06 1202 ARG A CA 1
ATOM 8643 C C . ARG A 1 1202 ? 17.000 -9.868 39.354 1.00 57.06 1202 ARG A C 1
ATOM 8645 O O . ARG A 1 1202 ? 16.725 -9.472 40.480 1.00 57.06 1202 ARG A O 1
ATOM 8652 N N . HIS A 1 1203 ? 16.416 -10.937 38.817 1.00 57.97 1203 HIS A N 1
ATOM 8653 C CA . HIS A 1 1203 ? 15.348 -11.679 39.485 1.00 57.97 1203 HIS A CA 1
ATOM 8654 C C . HIS A 1 1203 ? 15.817 -12.346 40.781 1.00 57.97 1203 HIS A C 1
ATOM 8656 O O . HIS A 1 1203 ? 15.061 -12.371 41.747 1.00 57.97 1203 HIS A O 1
ATOM 8662 N N . ARG A 1 1204 ? 17.056 -12.858 40.858 1.00 62.91 1204 ARG A N 1
ATOM 8663 C CA . ARG A 1 1204 ? 17.622 -13.355 42.126 1.00 62.91 1204 ARG A CA 1
ATOM 8664 C C . ARG A 1 1204 ? 17.832 -12.234 43.132 1.00 62.91 1204 ARG A C 1
ATOM 8666 O O . ARG A 1 1204 ? 17.587 -12.461 44.312 1.00 62.91 1204 ARG A O 1
ATOM 8673 N N . ALA A 1 1205 ? 18.260 -11.050 42.695 1.00 70.19 1205 ALA A N 1
ATOM 8674 C CA . ALA A 1 1205 ? 18.406 -9.896 43.578 1.00 70.19 1205 ALA A CA 1
ATOM 8675 C C . ALA A 1 1205 ? 17.040 -9.412 44.103 1.00 70.19 1205 ALA A C 1
ATOM 8677 O O . ALA A 1 1205 ? 16.896 -9.176 45.302 1.00 70.19 1205 ALA A O 1
ATOM 8678 N N . GLU A 1 1206 ? 16.017 -9.359 43.245 1.00 67.62 1206 GLU A N 1
ATOM 8679 C CA . GLU A 1 1206 ? 14.633 -9.044 43.627 1.00 67.62 1206 GLU A CA 1
ATOM 8680 C C . GLU A 1 1206 ? 14.032 -10.101 44.562 1.00 67.62 1206 GLU A C 1
ATOM 8682 O O . GLU A 1 1206 ? 13.438 -9.752 45.581 1.00 67.62 1206 GLU A O 1
ATOM 8687 N N . LEU A 1 1207 ? 14.227 -11.394 44.273 1.00 64.62 1207 LEU A N 1
ATOM 8688 C CA . LEU A 1 1207 ? 13.779 -12.490 45.137 1.00 64.62 1207 LEU A CA 1
ATOM 8689 C C . LEU A 1 1207 ? 14.482 -12.464 46.497 1.00 64.62 1207 LEU A C 1
ATOM 8691 O O . LEU A 1 1207 ? 13.822 -12.657 47.513 1.00 64.62 1207 LEU A O 1
ATOM 8695 N N . ALA A 1 1208 ? 15.786 -12.176 46.543 1.00 74.75 1208 ALA A N 1
ATOM 8696 C CA . ALA A 1 1208 ? 16.520 -12.021 47.798 1.00 74.75 1208 ALA A CA 1
ATOM 8697 C C . ALA A 1 1208 ? 16.028 -10.802 48.601 1.00 74.75 1208 ALA A C 1
ATOM 8699 O O . ALA A 1 1208 ? 15.901 -10.878 49.827 1.00 74.75 1208 ALA A O 1
ATOM 8700 N N . GLY A 1 1209 ? 15.692 -9.697 47.923 1.00 80.88 1209 GLY A N 1
ATOM 8701 C CA . GLY A 1 1209 ? 15.059 -8.526 48.534 1.00 80.88 1209 GLY A CA 1
ATOM 8702 C C . GLY A 1 1209 ? 13.685 -8.850 49.127 1.00 80.88 1209 GLY A C 1
ATOM 8703 O O . GLY A 1 1209 ? 13.437 -8.570 50.300 1.00 80.88 1209 GLY A O 1
ATOM 8704 N N . LEU A 1 1210 ? 12.827 -9.529 48.361 1.00 72.19 1210 LEU A N 1
ATOM 8705 C CA . LEU A 1 1210 ? 11.501 -9.977 48.801 1.00 72.19 1210 LEU A CA 1
ATOM 8706 C C . LEU A 1 1210 ? 11.572 -11.005 49.937 1.00 72.19 1210 LEU A C 1
ATOM 8708 O O . LEU A 1 1210 ? 10.757 -10.955 50.855 1.00 72.19 1210 LEU A O 1
ATOM 8712 N N . GLU A 1 1211 ? 12.544 -11.918 49.922 1.00 73.81 1211 GLU A N 1
ATOM 8713 C CA . GLU A 1 1211 ? 12.749 -12.883 51.005 1.00 73.81 1211 GLU A CA 1
ATOM 8714 C C . GLU A 1 1211 ? 13.204 -12.186 52.297 1.00 73.81 1211 GLU A C 1
ATOM 8716 O O . GLU A 1 1211 ? 12.747 -12.535 53.388 1.00 73.81 1211 GLU A O 1
ATOM 8721 N N . THR A 1 1212 ? 14.049 -11.158 52.185 1.00 81.62 1212 THR A N 1
ATOM 8722 C CA . THR A 1 1212 ? 14.495 -10.344 53.326 1.00 81.62 1212 THR A CA 1
ATOM 8723 C C . THR A 1 1212 ? 13.336 -9.536 53.916 1.00 81.62 1212 THR A C 1
ATOM 8725 O O . THR A 1 1212 ? 13.122 -9.565 55.130 1.00 81.62 1212 THR A O 1
ATOM 8728 N N . GLU A 1 1213 ? 12.527 -8.897 53.066 1.00 77.56 1213 GLU A N 1
ATOM 8729 C CA . GLU A 1 1213 ? 11.290 -8.195 53.438 1.00 77.56 1213 GLU A CA 1
ATOM 8730 C C . GLU A 1 1213 ? 10.293 -9.151 54.125 1.00 77.56 1213 GLU A C 1
ATOM 8732 O O . GLU A 1 1213 ? 9.740 -8.839 55.184 1.00 77.56 1213 GLU A O 1
ATOM 8737 N N . LEU A 1 1214 ? 10.091 -10.355 53.574 1.00 73.62 1214 LEU A N 1
ATOM 8738 C CA . LEU A 1 1214 ? 9.186 -11.360 54.135 1.00 73.62 1214 LEU A CA 1
ATOM 8739 C C . LEU A 1 1214 ? 9.677 -11.864 55.500 1.00 73.62 1214 LEU A C 1
ATOM 8741 O O . LEU A 1 1214 ? 8.876 -11.978 56.429 1.00 73.62 1214 LEU A O 1
ATOM 8745 N N . ARG A 1 1215 ? 10.984 -12.119 55.654 1.00 75.19 1215 ARG A N 1
ATOM 8746 C CA . ARG A 1 1215 ? 11.594 -12.487 56.944 1.00 75.19 1215 ARG A CA 1
ATOM 8747 C C . ARG A 1 1215 ? 11.443 -11.368 57.971 1.00 75.19 1215 ARG A C 1
ATOM 8749 O O . ARG A 1 1215 ? 11.106 -11.668 59.114 1.00 75.19 1215 ARG A O 1
ATOM 8756 N N . HIS A 1 1216 ? 11.612 -10.104 57.576 1.00 82.88 1216 HIS A N 1
ATOM 8757 C CA . HIS A 1 1216 ? 11.390 -8.961 58.464 1.00 82.88 1216 HIS A CA 1
ATOM 8758 C C . HIS A 1 1216 ? 9.925 -8.876 58.917 1.00 82.88 1216 HIS A C 1
ATOM 8760 O O . HIS A 1 1216 ? 9.653 -8.787 60.113 1.00 82.88 1216 HIS A O 1
ATOM 8766 N N . ARG A 1 1217 ? 8.961 -8.993 57.993 1.00 74.50 1217 ARG A N 1
ATOM 8767 C CA . ARG A 1 1217 ? 7.522 -8.978 58.320 1.00 74.50 1217 ARG A CA 1
ATOM 8768 C C . ARG A 1 1217 ? 7.096 -10.165 59.185 1.00 74.50 1217 ARG A C 1
ATOM 8770 O O . ARG A 1 1217 ? 6.253 -10.012 60.069 1.00 74.50 1217 ARG A O 1
ATOM 8777 N N . LEU A 1 1218 ? 7.662 -11.351 58.951 1.00 76.31 1218 LEU A N 1
ATOM 8778 C CA . LEU A 1 1218 ? 7.431 -12.530 59.789 1.00 76.31 1218 LEU A CA 1
ATOM 8779 C C . LEU A 1 1218 ? 8.045 -12.360 61.182 1.00 76.31 1218 LEU A C 1
ATOM 8781 O O . LEU A 1 1218 ? 7.398 -12.723 62.161 1.00 76.31 1218 LEU A O 1
ATOM 8785 N N . ALA A 1 1219 ? 9.238 -11.769 61.288 1.00 79.00 1219 ALA A N 1
ATOM 8786 C CA . ALA A 1 1219 ? 9.875 -11.457 62.564 1.00 79.00 1219 ALA A CA 1
ATOM 8787 C C . ALA A 1 1219 ? 9.088 -10.400 63.354 1.00 79.00 1219 ALA A C 1
ATOM 8789 O O . ALA A 1 1219 ? 8.881 -10.577 64.554 1.00 79.00 1219 ALA A O 1
ATOM 8790 N N . GLU A 1 1220 ? 8.578 -9.353 62.698 1.00 80.56 1220 GLU A N 1
ATOM 8791 C CA . GLU A 1 1220 ? 7.672 -8.388 63.330 1.00 80.56 1220 GLU A CA 1
ATOM 8792 C C . GLU A 1 1220 ? 6.374 -9.048 63.789 1.00 80.56 1220 GLU A C 1
ATOM 8794 O O . GLU A 1 1220 ? 6.005 -8.898 64.948 1.00 80.56 1220 GLU A O 1
ATOM 8799 N N . ARG A 1 1221 ? 5.709 -9.845 62.941 1.00 76.62 1221 ARG A N 1
ATOM 8800 C CA . ARG A 1 1221 ? 4.495 -10.576 63.346 1.00 76.62 1221 ARG A CA 1
ATOM 8801 C C . ARG A 1 1221 ? 4.751 -11.528 64.509 1.00 76.62 1221 ARG A C 1
ATOM 8803 O O . ARG A 1 1221 ? 3.927 -11.600 65.417 1.00 76.62 1221 ARG A O 1
ATOM 8810 N N . ALA A 1 1222 ? 5.873 -12.246 64.502 1.00 76.62 1222 ALA A N 1
ATOM 8811 C CA . ALA A 1 1222 ? 6.262 -13.129 65.595 1.00 76.62 1222 ALA A CA 1
ATOM 8812 C C . ALA A 1 1222 ? 6.533 -12.340 66.882 1.00 76.62 1222 ALA A C 1
ATOM 8814 O O . ALA A 1 1222 ? 6.083 -12.747 67.950 1.00 76.62 1222 ALA A O 1
ATOM 8815 N N . ARG A 1 1223 ? 7.201 -11.183 66.786 1.00 80.81 1223 ARG A N 1
ATOM 8816 C CA . ARG A 1 1223 ? 7.445 -10.281 67.916 1.00 80.81 1223 ARG A CA 1
ATOM 8817 C C . ARG A 1 1223 ? 6.141 -9.717 68.478 1.00 80.81 1223 ARG A C 1
ATOM 8819 O O . ARG A 1 1223 ? 5.955 -9.767 69.688 1.00 80.81 1223 ARG A O 1
ATOM 8826 N N . THR A 1 1224 ? 5.229 -9.243 67.632 1.00 80.38 1224 THR A N 1
ATOM 8827 C CA . THR A 1 1224 ? 3.909 -8.753 68.057 1.00 80.38 1224 THR A CA 1
ATOM 8828 C C . THR A 1 1224 ? 3.116 -9.863 68.739 1.00 80.38 1224 THR A C 1
ATOM 8830 O O . THR A 1 1224 ? 2.600 -9.656 69.830 1.00 80.38 1224 THR A O 1
ATOM 8833 N N . ARG A 1 1225 ? 3.119 -11.079 68.181 1.00 73.69 1225 ARG A N 1
ATOM 8834 C CA . ARG A 1 1225 ? 2.424 -12.228 68.776 1.00 73.69 1225 ARG A CA 1
ATOM 8835 C C . ARG A 1 1225 ? 3.054 -12.701 70.088 1.00 73.69 1225 ARG A C 1
ATOM 8837 O O . ARG A 1 1225 ? 2.339 -13.118 70.990 1.00 73.69 1225 ARG A O 1
ATOM 8844 N N . LEU A 1 1226 ? 4.379 -12.616 70.224 1.00 74.06 1226 LEU A N 1
ATOM 8845 C CA . LEU A 1 1226 ? 5.082 -12.876 71.484 1.00 74.06 1226 LEU A CA 1
ATOM 8846 C C . LEU A 1 1226 ? 4.760 -11.820 72.545 1.00 74.06 1226 LEU A C 1
ATOM 8848 O O . LEU A 1 1226 ? 4.613 -12.173 73.710 1.00 74.06 1226 LEU A O 1
ATOM 8852 N N . LEU A 1 1227 ? 4.622 -10.550 72.155 1.00 76.50 1227 LEU A N 1
ATOM 8853 C CA . LEU A 1 1227 ? 4.198 -9.474 73.053 1.00 76.50 1227 LEU A CA 1
ATOM 8854 C C . LEU A 1 1227 ? 2.735 -9.642 73.485 1.00 76.50 1227 LEU A C 1
ATOM 8856 O O . LEU A 1 1227 ? 2.437 -9.482 74.664 1.00 76.50 1227 LEU A O 1
ATOM 8860 N N . GLU A 1 1228 ? 1.847 -10.038 72.571 1.00 74.06 1228 GLU A N 1
ATOM 8861 C CA . GLU A 1 1228 ? 0.455 -10.390 72.880 1.00 74.06 1228 GLU A CA 1
ATOM 8862 C C . GLU A 1 1228 ? 0.377 -11.591 73.832 1.00 74.06 1228 GLU A C 1
ATOM 8864 O O . GLU A 1 1228 ? -0.324 -11.531 74.838 1.00 74.06 1228 GLU A O 1
ATOM 8869 N N . LEU A 1 1229 ? 1.145 -12.657 73.576 1.00 71.44 1229 LEU A N 1
ATOM 8870 C CA . LEU A 1 1229 ? 1.220 -13.831 74.452 1.00 71.44 1229 LEU A CA 1
ATOM 8871 C C . LEU A 1 1229 ? 1.828 -13.498 75.819 1.00 71.44 1229 LEU A C 1
ATOM 8873 O O . LEU A 1 1229 ? 1.360 -14.014 76.830 1.00 71.44 1229 LEU A O 1
ATOM 8877 N N . ALA A 1 1230 ? 2.841 -12.630 75.878 1.00 68.62 1230 ALA A N 1
ATOM 8878 C CA . ALA A 1 1230 ? 3.421 -12.167 77.135 1.00 68.62 1230 ALA A CA 1
ATOM 8879 C C . ALA A 1 1230 ? 2.415 -11.333 77.942 1.00 68.62 1230 ALA A C 1
ATOM 8881 O O . ALA A 1 1230 ? 2.279 -11.552 79.143 1.00 68.62 1230 ALA A O 1
ATOM 8882 N N . ALA A 1 1231 ? 1.655 -10.451 77.284 1.00 67.75 1231 ALA A N 1
ATOM 8883 C CA . ALA A 1 1231 ? 0.574 -9.696 77.912 1.00 67.75 1231 ALA A CA 1
ATOM 8884 C C . ALA A 1 1231 ? -0.545 -10.622 78.425 1.00 67.75 1231 ALA A C 1
ATOM 8886 O O . ALA A 1 1231 ? -1.020 -10.443 79.546 1.00 67.75 1231 ALA A O 1
ATOM 8887 N N . HIS A 1 1232 ? -0.903 -11.659 77.659 1.00 66.25 1232 HIS A N 1
ATOM 8888 C CA . HIS A 1 1232 ? -1.895 -12.657 78.067 1.00 66.25 1232 HIS A CA 1
ATOM 8889 C C . HIS A 1 1232 ? -1.426 -13.484 79.274 1.00 66.25 1232 HIS A C 1
ATOM 8891 O O . HIS A 1 1232 ? -2.195 -13.715 80.203 1.00 66.25 1232 HIS A O 1
ATOM 8897 N N . ARG A 1 1233 ? -0.144 -13.868 79.307 1.00 60.06 1233 ARG A N 1
ATOM 8898 C CA . ARG A 1 1233 ? 0.456 -14.631 80.412 1.00 60.06 1233 ARG A CA 1
ATOM 8899 C C . ARG A 1 1233 ? 0.620 -13.787 81.677 1.00 60.06 1233 ARG A C 1
ATOM 8901 O O . ARG A 1 1233 ? 0.448 -14.296 82.779 1.00 60.06 1233 ARG A O 1
ATOM 8908 N N . SER A 1 1234 ? 0.913 -12.493 81.540 1.00 58.16 1234 SER A N 1
ATOM 8909 C CA . SER A 1 1234 ? 0.903 -11.548 82.664 1.00 58.16 1234 SER A CA 1
ATOM 8910 C C . SER A 1 1234 ? -0.507 -11.323 83.225 1.00 58.16 1234 SER A C 1
ATOM 8912 O O . SER A 1 1234 ? -0.644 -11.167 84.436 1.00 58.16 1234 SER A O 1
ATOM 8914 N N . ALA A 1 1235 ? -1.547 -11.370 82.384 1.00 55.06 1235 ALA A N 1
ATOM 8915 C CA . ALA A 1 1235 ? -2.941 -11.337 82.830 1.00 55.06 1235 ALA A CA 1
ATOM 8916 C C . ALA A 1 1235 ? -3.360 -12.644 83.539 1.00 55.06 1235 ALA A C 1
ATOM 8918 O O . ALA A 1 1235 ? -3.961 -12.589 84.607 1.00 55.06 1235 ALA A O 1
ATOM 8919 N N . GLU A 1 1236 ? -2.957 -13.816 83.034 1.00 54.47 1236 GLU A N 1
ATOM 8920 C CA . GLU A 1 1236 ? -3.231 -15.114 83.684 1.00 54.47 1236 GLU A CA 1
ATOM 8921 C C . GLU A 1 1236 ? -2.508 -15.284 85.033 1.00 54.47 1236 GLU A C 1
ATOM 8923 O O . GLU A 1 1236 ? -3.065 -15.853 85.971 1.00 54.47 1236 GLU A O 1
ATOM 8928 N N . ILE A 1 1237 ? -1.289 -14.752 85.179 1.00 56.34 1237 ILE A N 1
ATOM 8929 C CA . ILE A 1 1237 ? -0.546 -14.772 86.454 1.00 56.34 1237 ILE A CA 1
ATOM 8930 C C . ILE A 1 1237 ? -1.173 -13.813 87.486 1.00 56.34 1237 ILE A C 1
ATOM 8932 O O . ILE A 1 1237 ? -1.064 -14.053 88.688 1.00 56.34 1237 ILE A O 1
ATOM 8936 N N . SER A 1 1238 ? -1.875 -12.766 87.036 1.00 52.53 1238 SER A N 1
ATOM 8937 C CA . SER A 1 1238 ? -2.646 -11.869 87.908 1.00 52.53 1238 SER A CA 1
ATOM 8938 C C . SER A 1 1238 ? -3.941 -12.515 88.424 1.00 52.53 1238 SER A C 1
ATOM 8940 O O . SER A 1 1238 ? -4.326 -12.254 89.563 1.00 52.53 1238 SER A O 1
ATOM 8942 N N . ASP A 1 1239 ? -4.592 -13.375 87.632 1.00 48.28 1239 ASP A N 1
ATOM 8943 C CA . ASP A 1 1239 ? -5.840 -14.057 88.021 1.00 48.28 1239 ASP A CA 1
ATOM 8944 C C . ASP A 1 1239 ? -5.617 -15.408 88.737 1.00 48.28 1239 ASP A C 1
ATOM 8946 O O . ASP A 1 1239 ? -6.471 -15.859 89.502 1.00 48.28 1239 ASP A O 1
ATOM 8950 N N . GLY A 1 1240 ? -4.447 -16.037 88.577 1.00 45.81 1240 GLY A N 1
ATOM 8951 C CA . GLY A 1 1240 ? -4.116 -17.352 89.150 1.00 45.81 1240 GLY A CA 1
ATOM 8952 C C . GLY A 1 1240 ? -3.730 -17.384 90.638 1.00 45.81 1240 GLY A C 1
ATOM 8953 O O . GLY A 1 1240 ? -3.445 -18.453 91.174 1.00 45.81 1240 GLY A O 1
ATOM 8954 N N . ALA A 1 1241 ? -3.731 -16.251 91.348 1.00 46.44 1241 ALA A N 1
ATOM 8955 C CA . ALA A 1 1241 ? -3.401 -16.189 92.781 1.00 46.44 1241 ALA A CA 1
ATOM 8956 C C . ALA A 1 1241 ? -4.544 -16.641 93.721 1.00 46.44 1241 ALA A C 1
ATOM 8958 O O . ALA A 1 1241 ? -4.475 -16.432 94.936 1.00 46.44 1241 ALA A O 1
ATOM 8959 N N . LYS A 1 1242 ? -5.597 -17.279 93.196 1.00 45.31 1242 LYS A N 1
ATOM 8960 C CA . LYS A 1 1242 ? -6.627 -17.947 93.998 1.00 45.31 1242 LYS A CA 1
ATOM 8961 C C . LYS A 1 1242 ? -6.985 -19.304 93.395 1.00 45.31 1242 LYS A C 1
ATOM 8963 O O . LYS A 1 1242 ? -7.510 -19.365 92.295 1.00 45.31 1242 LYS A O 1
ATOM 8968 N N . SER A 1 1243 ? -6.820 -20.342 94.216 1.00 36.84 1243 SER A N 1
ATOM 8969 C CA . SER A 1 1243 ? -7.412 -21.686 94.113 1.00 36.84 1243 SER A CA 1
ATOM 8970 C C . SER A 1 1243 ? -6.469 -22.812 93.678 1.00 36.84 1243 SER A C 1
ATOM 8972 O O . SER A 1 1243 ? -5.916 -22.845 92.588 1.00 36.84 1243 SER A O 1
ATOM 8974 N N . THR A 1 1244 ? -6.345 -23.759 94.599 1.00 42.31 1244 THR A N 1
ATOM 8975 C CA . THR A 1 1244 ? -5.512 -24.958 94.650 1.00 42.31 1244 THR A CA 1
ATOM 8976 C C . THR A 1 1244 ? -6.007 -26.135 93.793 1.00 42.31 1244 THR A C 1
ATOM 8978 O O . THR A 1 1244 ? -7.208 -26.352 93.672 1.00 42.31 1244 THR A O 1
ATOM 8981 N N . ASP A 1 1245 ? -5.033 -26.978 93.429 1.00 39.00 1245 ASP A N 1
ATOM 8982 C CA . ASP A 1 1245 ? -4.997 -28.451 93.564 1.00 39.00 1245 ASP A CA 1
ATOM 8983 C C . ASP A 1 1245 ? -5.184 -29.388 92.339 1.00 39.00 1245 ASP A C 1
ATOM 8985 O O . ASP A 1 1245 ? -6.201 -29.390 91.657 1.00 39.00 1245 ASP A O 1
ATOM 8989 N N . ARG A 1 1246 ? -4.185 -30.289 92.232 1.00 35.59 1246 ARG A N 1
ATOM 8990 C CA . ARG A 1 1246 ? -4.136 -31.675 91.695 1.00 35.59 1246 ARG A CA 1
ATOM 8991 C C . ARG A 1 1246 ? -4.192 -31.999 90.183 1.00 35.59 1246 ARG A C 1
ATOM 8993 O O . ARG A 1 1246 ? -5.240 -32.041 89.563 1.00 35.59 1246 ARG A O 1
ATOM 9000 N N . ALA A 1 1247 ? -3.011 -32.435 89.715 1.00 37.75 1247 ALA A N 1
ATOM 9001 C CA . ALA A 1 1247 ? -2.673 -33.723 89.071 1.00 37.75 1247 ALA A CA 1
ATOM 9002 C C . ALA A 1 1247 ? -3.428 -34.207 87.811 1.00 37.75 1247 ALA A C 1
ATOM 9004 O O . ALA A 1 1247 ? -4.545 -34.689 87.912 1.00 37.75 1247 ALA A O 1
ATOM 9005 N N . GLU A 1 1248 ? -2.739 -34.239 86.659 1.00 33.84 1248 GLU A N 1
ATOM 9006 C CA . GLU A 1 1248 ? -2.260 -35.448 85.941 1.00 33.84 1248 GLU A CA 1
ATOM 9007 C C . GLU A 1 1248 ? -1.643 -35.083 84.565 1.00 33.84 1248 GLU A C 1
ATOM 9009 O O . GLU A 1 1248 ? -1.890 -34.023 83.999 1.00 33.84 1248 GLU A O 1
ATOM 9014 N N . SER A 1 1249 ? -0.764 -35.958 84.073 1.00 34.38 1249 SER A N 1
ATOM 9015 C CA . SER A 1 1249 ? 0.090 -35.879 82.866 1.00 34.38 1249 SER A CA 1
ATOM 9016 C C . SER A 1 1249 ? -0.547 -36.653 81.680 1.00 34.38 1249 SER A C 1
ATOM 9018 O O . SER A 1 1249 ? -1.505 -37.384 81.912 1.00 34.38 1249 SER A O 1
ATOM 9020 N N . PRO A 1 1250 ? 0.037 -36.733 80.464 1.00 64.31 1250 PRO A N 1
ATOM 9021 C CA . PRO A 1 1250 ? 0.361 -35.690 79.484 1.00 64.31 1250 PRO A CA 1
ATOM 9022 C C . PRO A 1 1250 ? -0.321 -35.965 78.118 1.00 64.31 1250 PRO A C 1
ATOM 9024 O O . PRO A 1 1250 ? -0.656 -37.107 77.804 1.00 64.31 1250 PRO A O 1
ATOM 9027 N N . ARG A 1 1251 ? -0.413 -34.974 77.218 1.00 31.56 1251 ARG A N 1
ATOM 9028 C CA . ARG A 1 1251 ? -0.383 -35.224 75.760 1.00 31.56 1251 ARG A CA 1
ATOM 9029 C C . ARG A 1 1251 ? 0.011 -33.971 74.982 1.00 31.56 1251 ARG A C 1
ATOM 9031 O O . ARG A 1 1251 ? -0.437 -32.872 75.278 1.00 31.56 1251 ARG A O 1
ATOM 9038 N N . ALA A 1 1252 ? 0.896 -34.198 74.021 1.00 37.53 1252 ALA A N 1
ATOM 9039 C CA . ALA A 1 1252 ? 1.534 -33.230 73.149 1.00 37.53 1252 ALA A CA 1
ATOM 9040 C C . ALA A 1 1252 ? 0.594 -32.663 72.072 1.00 37.53 1252 ALA A C 1
ATOM 9042 O O . ALA A 1 1252 ? -0.156 -33.425 71.462 1.00 37.53 1252 ALA A O 1
ATOM 9043 N N . SER A 1 1253 ? 0.741 -31.368 71.782 1.00 31.73 1253 SER A N 1
ATOM 9044 C CA . SER A 1 1253 ? 1.090 -30.831 70.454 1.00 31.73 1253 SER A CA 1
ATOM 9045 C C . SER A 1 1253 ? 1.649 -29.424 70.614 1.00 31.73 1253 SER A C 1
ATOM 9047 O O . SER A 1 1253 ? 0.916 -28.609 71.223 1.00 31.73 1253 SER A O 1
#

Solvent-accessible surface area (backbone atoms only — not comparable to full-atom values): 67074 Å² total; per-residue (Å²): 100,69,60,47,76,39,39,69,60,50,32,49,38,37,76,67,41,40,55,42,64,42,84,40,76,30,50,48,58,64,37,54,50,42,39,38,75,36,69,25,40,28,35,24,40,55,47,69,41,45,42,57,51,49,48,56,16,27,43,49,16,4,40,67,62,27,25,33,18,35,42,42,33,43,30,48,60,46,67,41,34,58,57,73,58,85,75,78,51,68,70,54,50,50,67,71,72,53,57,59,76,41,80,37,74,40,78,55,72,55,44,28,72,76,54,36,73,49,34,42,45,56,71,76,86,78,38,93,92,55,88,73,89,80,87,78,80,66,54,85,90,43,38,64,56,52,53,46,48,50,53,68,62,64,54,81,53,50,55,60,35,40,54,52,21,26,48,54,45,16,70,73,71,75,47,88,61,60,56,61,45,74,56,70,19,48,86,38,55,30,28,37,38,18,41,25,47,57,28,29,22,51,41,30,49,33,74,66,51,50,89,92,60,62,45,49,38,41,34,30,44,28,31,70,23,65,60,60,42,68,64,49,47,60,32,47,42,73,28,50,34,38,35,27,47,46,50,30,95,67,93,45,100,79,65,50,43,69,66,47,53,50,49,54,53,40,36,44,75,72,68,45,47,71,75,79,57,25,46,73,24,29,40,31,43,67,46,54,77,58,78,52,42,39,27,14,52,52,33,37,53,49,46,46,54,76,49,85,48,58,38,32,27,53,55,38,42,77,70,64,58,88,90,40,66,69,54,37,58,55,45,59,46,46,57,70,76,36,89,65,64,67,58,40,48,12,58,37,88,72,77,48,81,51,68,61,88,75,46,46,32,40,32,42,35,27,24,35,65,62,51,60,66,59,52,50,46,52,52,49,43,41,74,72,72,43,56,31,47,44,29,36,26,58,80,64,66,51,45,34,72,43,78,42,68,33,39,39,38,39,25,75,58,87,77,53,48,36,46,50,70,76,70,58,83,43,75,45,80,29,67,57,68,67,59,72,54,57,28,29,15,44,50,19,17,51,49,39,55,50,30,63,74,62,69,50,90,80,59,69,71,56,55,47,57,47,36,51,62,76,38,65,87,51,56,74,70,57,35,52,50,39,30,49,27,22,49,48,5,37,74,39,32,72,66,51,41,49,82,74,59,73,96,61,87,78,66,82,81,55,38,55,73,51,76,57,49,58,62,56,35,51,47,55,52,56,73,57,64,54,97,80,51,88,86,45,95,51,39,55,69,60,43,36,72,64,50,48,42,36,51,38,53,70,40,54,74,64,48,58,92,44,74,50,67,76,67,68,57,64,23,70,56,44,25,62,35,56,21,66,76,39,72,36,51,59,48,81,40,32,62,46,40,61,66,59,45,32,41,54,63,56,33,42,34,54,18,44,44,61,40,36,38,37,58,55,55,54,51,51,31,25,39,51,50,36,44,74,75,78,44,80,28,68,67,34,62,89,43,41,66,62,42,32,54,43,40,54,58,48,41,75,77,43,34,35,39,46,40,31,61,48,50,54,55,27,44,54,56,53,57,66,73,58,76,61,58,71,68,61,46,51,46,28,50,52,16,46,52,49,28,36,71,60,37,14,70,31,38,30,21,48,15,56,63,40,18,19,38,95,87,68,46,78,43,99,83,29,17,36,39,34,57,40,55,36,49,48,26,28,55,36,38,46,45,36,35,74,61,27,87,67,57,20,33,40,68,45,83,77,62,88,56,86,63,99,52,57,72,61,50,54,51,53,36,49,50,25,46,54,28,55,44,57,45,75,76,36,39,66,69,51,38,52,39,32,37,70,32,90,62,44,26,57,59,39,19,15,58,40,34,61,67,15,38,43,52,50,46,45,21,55,31,46,46,62,69,32,33,40,49,30,43,51,41,53,52,47,8,35,38,34,51,38,36,47,62,56,54,53,50,52,51,53,50,40,50,55,52,35,53,54,36,49,49,51,49,52,51,54,58,50,62,45,49,79,85,86,45,64,68,51,52,46,55,43,54,68,72,65,51,103,65,95,71,58,70,69,59,52,52,62,68,38,59,85,72,52,91,65,59,85,71,61,61,71,60,52,50,53,43,53,51,38,32,49,52,40,49,53,54,44,58,74,63,39,58,99,81,47,77,58,45,62,72,41,33,39,33,38,29,59,43,78,71,44,42,46,78,65,38,86,79,40,23,34,33,32,32,59,68,46,73,30,90,66,64,38,59,62,54,45,50,56,53,30,52,54,25,40,53,52,14,39,53,50,40,43,51,52,54,47,42,49,26,54,74,77,40,54,77,56,38,74,62,36,63,70,61,48,69,68,61,46,69,85,77,50,54,76,74,43,52,61,64,29,55,35,32,37,35,43,37,30,71,76,59,50,61,68,56,36,54,48,40,54,57,50,50,72,62,63,41,47,36,33,43,38,35,38,32,42,77,85,72,52,60,85,71,31,52,61,41,51,43,50,54,47,40,56,71,70,53,59,41,32,35,25,25,24,32,53,61,66,60,68,69,100,55,102,65,77,55,35,49,51,25,47,50,53,43,31,43,46,46,53,74,67,46,37,18,35,43,37,38,35,42,19,42,52,90,84,67,65,75,47,94,87,51,82,84,75,70,78,49,61,50,51,56,50,50,39,48,50,33,41,75,71,56,73,46,67,67,27,51,44,53,67,86,60,78,87,61,88,67,55,79,68,74,61,86,64,63,67,50,61,70,45,45,64,56,52,49,51,52,48,48,54,48,50,52,49,50,50,51,52,51,52,49,50,49,51,52,50,51,49,54,50,50,50,52,50,49,51,51,49,51,50,50,50,54,50,49,56,51,50,62,66,64,60,82,65,85,85,86,85,90,88,87,86,84,90,131

Mean predicted aligned error: 13.91 Å